Protein AF-A0A661EWI4-F1 (afdb_monomer_lite)

pLDDT: mean 83.93, std 9.13, range [35.78, 94.94]

Foldseek 3Di:
DAPQVVQCDPPQVQNDDVVVVDQADDDDPPDDDDSNNVVVRVVSVLVVLLVVCQQWFDAFFFDWFFFKDKAQAWKKFAWDQAFPVRHGFQLVVLDQFWKAWPVFRWIWGFHDADRVRRITTTDTPDTDDDAQTWMWTDDPDDDDDPPDDTGTIHRNDMATFMKMWTDWGWTRHSSDTATAHIAIDTAGRHDQAFKKWKFKAKDKDKAWCVNPVVQQDCDPPDPRHRPTHDIDIDMYIHIDMDTPPPDDDDPRTDTAFIGHPRDTFDGDPHGHTHNVLVVQLQVQCVVANKFFAFAWDWAWDQDPPDNQKIKIWIAWGWIRFSSFTFTGPGIDIDIDGFLADKDWDFFFKFAFAAAWKFKFPPVPQWFADDAQLLQAKKFFDLDPNPDDASVRTPDIWGWHDWDDDPPIIMTGTQDDPCPLVCLQRGQKMAGNVRNTITGTDHDDSVPTDPHHFQKTFGPDPFFPDFDAFRKKFKFKHKDFFFFDDPFKGKDWDPFQQKEADQPPFWPWKAQNVTRDTDDDPAQWHWGWDNDGTIMIMIGGDHPCPPRGTMMIMTMMIRSTFFAKAWEKDKDKDKDFAAQDQKDWDPDWAFLWWPWKWKAAQPDPDTDTDPQWDKDRCDARAATETIMIGRHDHRIMMITITIGIDIDLDTAWHELVNQVPYDPPDDDDPCSSLSQAWDAHPVRPDTGGRNRITHRHYHSVNSNPYGRRHHRIIITTMGMRGFKEKKWWKAASVGDIDIRTWDTDNDTDHDDDDPRIDTFWIWTRHGSNSGSVPIDIDGDNRHDDDPVRVVVVVVVVVVVVVVVVVVVVVVCVVVDFDADPVGDTDDDDPDDD

Sequence (832 aa):
MSYEDIGSASPFFDDYDADKNFLRILFQPGRAVQARELTQAQTILQNQVTTLSDHLFSDGAMIVGSKVNANSSKLVLQLGDLDNAGEPVPTEDFLGRTIKGVATSAVGKVTSVNISDNYLYVDTLSGEFGAGERIDVIISNSDHAPSFPAYDAIVDATSYGVVANSEAGIIYLADHFVVVFEQETIVDPIQNDREYKIGYVYTEEIVNSIMDPTLLDPASGYSNHQAPGADRYRITAVLTSYIVGVDTRPENFIEIIHFADGENKKVVDKVQYADLMTMIERRTYDESGSYVVKKHNLKVEFDTEDESKLKYTITAGKTYVMGHEIETIAPTILYADKGRTTRFEQNESHYVAYGVYVDMDIEENTQGVFNTGSREYVYFMQSTDGVGNISDALVSTRILAVSEIGNTQRLWLEWQPSIIDLLGSTKSIRTGDGSAFVNILAVDPTKQPLDNGLVFELSNKEIKAIRANETSYTDTFLHTNLSVSGSTYTISAPDNDTEFYASAGIISLADASTGVIYEDGTDFSYSVVVGSPSTMTITQGGSMSGVTSIDVSVKRQRNITNERTKTLTTHIETITAGADTWIDLTHMDIYDITKVEQSELGADTWVEIDDYDYEEGATDTVYDVGQVTGITPNKDYKVEYRYFEHSGTGDYFSVNSYMKLPANITNDPNLYANILPYRSKDGKQAVSLRNCLDFRRKVTDLQTSGLPAPEQFILVDYDYYLPRLDKIFVDNKGSFGVAQGIPDVNPSMPTDIADSLSLFSVYIPSYTLHYSTPEVTEYDNMRYTMKDISSLETRIKNLEQYTADSLLEKSANDYTVVDTLGNNKYKNGIAV

Secondary structure (DSSP, 8-state):
--GGGTT-STTT-----GGGT-----PPTTSPPPHHHHHHHHHHHHHHHHHHHHHHB-TT-EEEE--EEEEEEEEEEEEPSB-TTSPBP-GGGGTT-EEEETTT--EEEEEEEETTTTEEEEEEEES---TT-EEEE----SS--------EEEEEEEEEEEEEEE-SEEEEETTEEEEE--EEEEEESS---S-EEEEEEEEEEEE-TTT-GGGB---TTSTTTT-B---EEEEEEEEEEEETTTSPPPTTEEEEEEEETTEEEEE--S--BSHHHHHHHHHHHHHH-SEEEE---EEEEE-SS-TTEEEEEEPP-EEEETTEEEE-SS-EEEEEE-B--EEEEEEEEEE---SEEEEEE-SSS-BS---TTTT-EEEEESSSTT-S-GGG-S-EEEEEEEEEETTEEEEEE---TTHHHHHTT--EEEETTSS-EEEEPPP-GGGS-S--SSEEE-SSSSEEEEPTT--EEEEEEEEEEEE-BTTEEEEE-SSSSEEE-SSS-EEEEEETTT--B--BTTTEEEEEE-SSS-EEEEEE-GGGTT--EEEEEEEEEESS--B--EEEEEEEEEEE--SSSEEEEEEESEEEEEEEEEEETT-S--EE----EEE----SSEEPEEEEESPPSSEEEEEEEEEEEEPSS-SBB-HHHHH---TT----TTTTTT-PEEE-TTSS-EEEGGGEEE--EETT--TT-PPBPTTSEEEEEEEEEPPEEEEEEEETTS-EEEEPPPP-SSPPPPPPPTTEEEEEEEEE-BS--STT-SEEEE---BPPPHHHHHHHHHHHHHHHHHHHHHHHHHHHHH---B-TTSPBPP--S---

Radius of gyration: 46.52 Å; chains: 1; bounding box: 111×93×142 Å

Structure (mmCIF, N/CA/C/O backbone):
data_AF-A0A661EWI4-F1
#
_entry.id   AF-A0A661EWI4-F1
#
loop_
_atom_site.group_PDB
_atom_site.id
_atom_site.type_symbol
_atom_site.label_atom_id
_atom_site.label_alt_id
_atom_site.label_comp_id
_atom_site.label_asym_id
_atom_site.label_entity_id
_atom_site.label_seq_id
_atom_site.pdbx_PDB_ins_code
_atom_site.Cartn_x
_atom_site.Cartn_y
_atom_site.Cartn_z
_atom_site.occupancy
_atom_site.B_iso_or_equiv
_atom_site.auth_seq_id
_atom_site.auth_comp_id
_atom_site.auth_asym_id
_atom_site.auth_atom_id
_atom_site.pdbx_PDB_model_num
ATOM 1 N N . MET A 1 1 ? -31.103 -22.606 42.251 1.00 40.81 1 MET A N 1
ATOM 2 C CA . MET A 1 1 ? -32.431 -22.654 42.894 1.00 40.81 1 MET A CA 1
ATOM 3 C C . MET A 1 1 ? -33.050 -21.306 42.621 1.00 40.81 1 MET A C 1
ATOM 5 O O . MET A 1 1 ? -32.324 -20.330 42.743 1.00 40.81 1 MET A O 1
ATOM 9 N N . SER A 1 2 ? -34.287 -21.243 42.133 1.00 47.00 2 SER A N 1
ATOM 10 C CA . SER A 1 2 ? -34.984 -19.953 42.069 1.00 47.00 2 SER A CA 1
ATOM 11 C C . SER A 1 2 ? -35.365 -19.538 43.492 1.00 47.00 2 SER A C 1
ATOM 13 O O . SER A 1 2 ? -35.453 -20.390 44.380 1.00 47.00 2 SER A O 1
ATOM 15 N N . TYR A 1 3 ? -35.597 -18.245 43.727 1.00 56.50 3 TYR A N 1
ATOM 16 C CA . TYR A 1 3 ? -36.072 -17.739 45.020 1.00 56.50 3 TYR A CA 1
ATOM 17 C C . TYR A 1 3 ? -37.319 -18.491 45.534 1.00 56.50 3 TYR A C 1
ATOM 19 O O . TYR A 1 3 ? -37.465 -18.700 46.737 1.00 56.50 3 TYR A O 1
ATOM 27 N N . GLU A 1 4 ? -38.161 -18.982 44.620 1.00 56.06 4 GLU A N 1
ATOM 28 C CA . GLU A 1 4 ? -39.359 -19.786 44.906 1.00 56.06 4 GLU A CA 1
ATOM 29 C C . GLU A 1 4 ? -39.065 -21.120 45.621 1.00 56.06 4 GLU A C 1
ATOM 31 O O . GLU A 1 4 ? -39.938 -21.665 46.294 1.00 56.06 4 GLU A O 1
ATOM 36 N N . ASP A 1 5 ? -37.837 -21.643 45.531 1.00 61.47 5 ASP A N 1
ATOM 37 C CA . ASP A 1 5 ? -37.455 -22.909 46.164 1.00 61.47 5 ASP A CA 1
ATOM 38 C C . ASP A 1 5 ? -36.951 -22.732 47.611 1.00 61.47 5 ASP A C 1
ATOM 40 O O . ASP A 1 5 ? -36.882 -23.708 48.375 1.00 61.47 5 ASP A O 1
ATOM 44 N N . ILE A 1 6 ? -36.582 -21.510 48.016 1.00 64.62 6 ILE A N 1
ATOM 45 C CA . ILE A 1 6 ? -35.897 -21.241 49.288 1.00 64.62 6 ILE A CA 1
ATOM 46 C C . ILE A 1 6 ? -36.899 -21.295 50.446 1.00 64.62 6 ILE A C 1
ATOM 48 O O . ILE A 1 6 ? -37.762 -20.442 50.604 1.00 64.62 6 ILE A O 1
ATOM 52 N N . GLY A 1 7 ? -36.767 -22.311 51.304 1.00 66.56 7 GLY A N 1
ATOM 53 C CA . GLY A 1 7 ? -37.689 -22.523 52.426 1.00 66.56 7 GLY A CA 1
ATOM 54 C C . GLY A 1 7 ? -38.962 -23.301 52.066 1.00 66.56 7 GLY A C 1
ATOM 55 O O . GLY A 1 7 ? -39.807 -23.520 52.934 1.00 66.56 7 GLY A O 1
ATOM 56 N N . SER A 1 8 ? -39.073 -23.813 50.838 1.00 67.94 8 SER A N 1
ATOM 57 C CA . SER A 1 8 ? -40.162 -24.711 50.410 1.00 67.94 8 SER A CA 1
ATOM 58 C C . SER A 1 8 ? -40.226 -26.022 51.214 1.00 67.94 8 SER A C 1
ATOM 60 O O . SER A 1 8 ? -41.283 -26.639 51.374 1.00 67.94 8 SER A O 1
ATOM 62 N N . ALA A 1 9 ? -39.094 -26.437 51.786 1.00 69.88 9 ALA A N 1
ATOM 63 C CA . ALA A 1 9 ? -38.963 -27.622 52.622 1.00 69.88 9 ALA A CA 1
ATOM 64 C C . ALA A 1 9 ? -39.046 -27.313 54.131 1.00 69.88 9 ALA A C 1
ATOM 66 O O . ALA A 1 9 ? -39.030 -26.168 54.588 1.00 69.88 9 ALA A O 1
ATOM 67 N N . SER A 1 10 ? -39.122 -28.375 54.938 1.00 68.50 10 SER A N 1
ATOM 68 C CA . SER A 1 10 ? -39.052 -28.278 56.402 1.00 68.50 10 SER A CA 1
ATOM 69 C C . SER A 1 10 ? -37.789 -27.517 56.838 1.00 68.50 10 SER A C 1
ATOM 71 O O . SER A 1 10 ? -36.710 -27.849 56.346 1.00 68.50 10 SER A O 1
ATOM 73 N N . PRO A 1 11 ? -37.869 -26.590 57.812 1.00 75.31 11 PRO A N 1
ATOM 74 C CA . PRO A 1 11 ? -39.004 -26.316 58.706 1.00 75.31 11 PRO A CA 1
ATOM 75 C C . PRO A 1 11 ? -39.970 -25.202 58.251 1.00 75.31 11 PRO A C 1
ATOM 77 O O . PRO A 1 11 ? -40.944 -24.949 58.961 1.00 75.31 11 PRO A O 1
ATOM 80 N N . PHE A 1 12 ? -39.719 -24.528 57.123 1.00 79.56 12 PHE A N 1
ATOM 81 C CA . PHE A 1 12 ? -40.401 -23.272 56.773 1.00 79.56 12 PHE A CA 1
ATOM 82 C C . PHE A 1 12 ? -41.681 -23.468 55.948 1.00 79.56 12 PHE A C 1
ATOM 84 O O . PHE A 1 12 ? -42.648 -22.741 56.177 1.00 79.56 12 PHE A O 1
ATOM 91 N N . PHE A 1 13 ? -41.724 -24.496 55.088 1.00 79.94 13 PHE A N 1
ATOM 92 C CA . PHE A 1 13 ? -42.890 -24.868 54.269 1.00 79.94 13 PHE A CA 1
ATOM 93 C C . PHE A 1 13 ? -43.498 -23.691 53.490 1.00 79.94 13 PHE A C 1
ATOM 95 O O . PHE A 1 13 ? -44.717 -23.503 53.500 1.00 79.94 13 PHE A O 1
ATOM 102 N N . ASP A 1 14 ? -42.653 -22.887 52.849 1.00 81.06 14 ASP A N 1
ATOM 103 C CA . ASP A 1 14 ? -43.112 -21.858 51.923 1.00 81.06 14 ASP A CA 1
ATOM 104 C C . ASP A 1 14 ? -43.503 -22.493 50.582 1.00 81.06 14 ASP A C 1
ATOM 106 O O . ASP A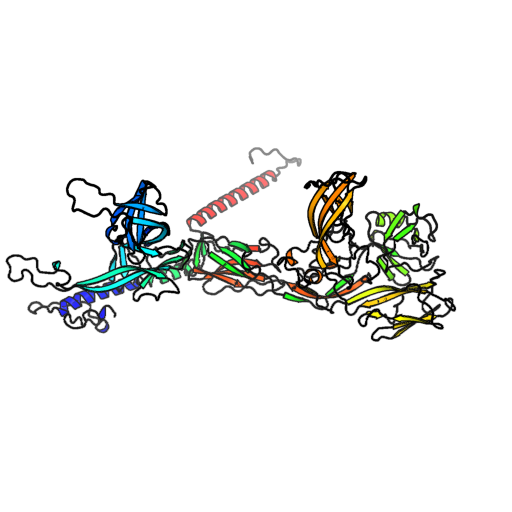 1 14 ? -42.694 -22.640 49.675 1.00 81.06 14 ASP A O 1
ATOM 110 N N . ASP A 1 15 ? -44.749 -22.958 50.486 1.00 81.06 15 ASP A N 1
ATOM 111 C CA . ASP A 1 15 ? -45.334 -23.563 49.284 1.00 81.06 15 ASP A CA 1
ATOM 112 C C . ASP A 1 15 ? -46.066 -22.532 48.407 1.00 81.06 15 ASP A C 1
ATOM 114 O O . ASP A 1 15 ? -47.101 -22.838 47.797 1.00 81.06 15 ASP A O 1
ATOM 118 N N . TYR A 1 16 ? -45.560 -21.293 48.376 1.00 83.31 16 TYR A N 1
ATOM 119 C CA . TYR A 1 16 ? -46.034 -20.285 47.437 1.00 83.31 16 TYR A CA 1
ATOM 120 C C . TYR A 1 16 ? -45.906 -20.792 45.995 1.00 83.31 16 TYR A C 1
ATOM 122 O O . TYR A 1 16 ? -44.950 -21.462 45.622 1.00 83.31 16 TYR A O 1
ATOM 130 N N . ASP A 1 17 ? -46.920 -20.491 45.190 1.00 83.00 17 ASP A N 1
ATOM 131 C CA . ASP A 1 17 ? -47.032 -20.951 43.814 1.00 83.00 17 ASP A CA 1
ATOM 132 C C . ASP A 1 17 ? -47.579 -19.796 42.974 1.00 83.00 17 ASP A C 1
ATOM 134 O O . ASP A 1 17 ? -48.734 -19.375 43.153 1.00 83.00 17 ASP A O 1
ATOM 138 N N . ALA A 1 18 ? -46.732 -19.269 42.090 1.00 81.56 18 ALA A N 1
ATOM 139 C CA . ALA A 1 18 ? -47.058 -18.145 41.226 1.00 81.56 18 ALA A CA 1
ATOM 140 C C . ALA A 1 18 ? -48.239 -18.461 40.286 1.00 81.56 18 ALA A C 1
ATOM 142 O O . ALA A 1 18 ? -49.080 -17.587 40.050 1.00 81.56 18 ALA A O 1
ATOM 143 N N . ASP A 1 19 ? -48.398 -19.718 39.850 1.00 85.75 19 ASP A N 1
ATOM 144 C CA . ASP A 1 19 ? -49.465 -20.137 38.930 1.00 85.75 19 ASP A CA 1
ATOM 145 C C . ASP A 1 19 ? -50.856 -20.039 39.569 1.00 85.75 19 ASP A C 1
ATOM 147 O O . ASP A 1 19 ? -51.871 -19.861 38.885 1.00 85.75 19 ASP A O 1
ATOM 151 N N . LYS A 1 20 ? -50.929 -20.119 40.905 1.00 87.06 20 LYS A N 1
ATOM 152 C CA . LYS A 1 20 ? -52.190 -19.962 41.647 1.00 87.06 20 LYS A CA 1
ATOM 153 C C . LYS A 1 20 ? -52.652 -18.505 41.746 1.00 87.06 20 LYS A C 1
ATOM 155 O O . LYS A 1 20 ? -53.806 -18.272 42.113 1.00 87.06 20 LYS A O 1
ATOM 160 N N . ASN A 1 21 ? -51.791 -17.537 41.417 1.00 85.06 21 ASN A N 1
ATOM 161 C CA . ASN A 1 21 ? -52.094 -16.103 41.354 1.00 85.06 21 ASN A CA 1
ATOM 162 C C . ASN A 1 21 ? -52.759 -15.538 42.632 1.00 85.06 21 ASN A C 1
ATOM 164 O O . ASN A 1 21 ? -53.696 -14.731 42.589 1.00 85.06 21 ASN A O 1
ATOM 168 N N . PHE A 1 22 ? -52.305 -15.985 43.806 1.00 87.75 22 PHE A N 1
ATOM 169 C CA . PHE A 1 22 ? -52.742 -15.417 45.080 1.00 87.75 22 PHE A CA 1
ATOM 170 C C . PHE A 1 22 ? -51.998 -14.105 45.361 1.00 87.75 22 PHE A C 1
ATOM 172 O O . PHE A 1 22 ? -50.789 -14.101 45.556 1.00 87.75 22 PHE A O 1
ATOM 179 N N . LEU A 1 23 ? -52.734 -12.988 45.418 1.00 87.12 23 LEU A N 1
ATOM 180 C CA . LEU A 1 23 ? -52.155 -11.640 45.565 1.00 87.12 23 LEU A CA 1
ATOM 181 C C . LEU A 1 23 ? -52.040 -11.151 47.017 1.00 87.12 23 LEU A C 1
ATOM 183 O O . LEU A 1 23 ? -51.336 -10.184 47.296 1.00 87.12 23 LEU A O 1
ATOM 187 N N . ARG A 1 24 ? -52.800 -11.741 47.946 1.00 87.81 24 ARG A N 1
ATOM 188 C CA . ARG A 1 24 ? -52.818 -11.333 49.357 1.00 87.81 24 ARG A CA 1
ATOM 189 C C . ARG A 1 24 ? -53.428 -12.413 50.242 1.00 87.81 24 ARG A C 1
ATOM 191 O O . ARG A 1 24 ? -54.452 -12.997 49.895 1.00 87.81 24 ARG A O 1
ATOM 198 N N . ILE A 1 25 ? -52.877 -12.566 51.443 1.00 89.25 25 ILE A N 1
ATOM 199 C CA . ILE A 1 25 ? -53.449 -13.407 52.498 1.00 89.25 25 ILE A CA 1
ATOM 200 C C . ILE A 1 25 ? -54.440 -12.601 53.346 1.00 89.25 25 ILE A C 1
ATOM 202 O O . ILE A 1 25 ? -54.168 -11.480 53.787 1.00 89.25 25 ILE A O 1
ATOM 206 N N . LEU A 1 26 ? -55.628 -13.172 53.553 1.00 88.75 26 LEU A N 1
ATOM 207 C CA . LEU A 1 26 ? -56.724 -12.555 54.298 1.00 88.75 26 LEU A CA 1
ATOM 208 C C . LEU A 1 26 ? -56.868 -13.226 55.668 1.00 88.75 26 LEU A C 1
ATOM 210 O O . LEU A 1 26 ? -57.496 -14.277 55.793 1.00 88.75 26 LEU A O 1
ATOM 214 N N . PHE A 1 27 ? -56.312 -12.602 56.709 1.00 88.69 27 PHE A N 1
ATOM 215 C CA . PHE A 1 27 ? -56.425 -13.108 58.079 1.00 88.69 27 PHE A CA 1
ATOM 216 C C . PHE A 1 27 ? -57.854 -12.952 58.613 1.00 88.69 27 PHE A C 1
ATOM 218 O O . PHE A 1 27 ? -58.386 -11.843 58.708 1.00 88.69 27 PHE A O 1
ATOM 225 N N . GLN A 1 28 ? -58.479 -14.069 58.987 1.00 86.62 28 GLN A N 1
ATOM 226 C CA . GLN A 1 28 ? -59.818 -14.078 59.572 1.00 86.62 28 GLN A CA 1
ATOM 227 C C . GLN A 1 28 ? -59.745 -13.989 61.108 1.00 86.62 28 GLN A C 1
ATOM 229 O O . GLN A 1 28 ? -59.094 -14.833 61.730 1.00 86.62 28 GLN A O 1
ATOM 234 N N . PRO A 1 29 ? -60.463 -13.047 61.752 1.00 83.75 29 PRO A N 1
ATOM 235 C CA . PRO A 1 29 ? -60.544 -12.989 63.209 1.00 83.75 29 PRO A CA 1
ATOM 236 C C . PRO A 1 29 ? -61.046 -14.309 63.813 1.00 83.75 29 PRO A C 1
ATOM 238 O O . PRO A 1 29 ? -62.012 -14.896 63.325 1.00 83.75 29 PRO A O 1
ATOM 241 N N . GLY A 1 30 ? -60.400 -14.772 64.886 1.00 84.19 30 GLY A N 1
ATOM 242 C CA . GLY A 1 30 ? -60.748 -16.018 65.581 1.00 84.19 30 GLY A CA 1
ATOM 243 C C . GLY A 1 30 ? -60.102 -17.292 65.019 1.00 84.19 30 GLY A C 1
ATOM 244 O O . GLY A 1 30 ? -60.274 -18.351 65.620 1.00 84.19 30 GLY A O 1
ATOM 245 N N . ARG A 1 31 ? -59.339 -17.215 63.915 1.00 83.81 31 ARG A N 1
ATOM 246 C CA . ARG A 1 31 ? -58.453 -18.299 63.450 1.00 83.81 31 ARG A CA 1
ATOM 247 C C . ARG A 1 31 ? -57.012 -18.027 63.885 1.00 83.81 31 ARG A C 1
ATOM 249 O O . ARG A 1 31 ? -56.560 -16.887 63.837 1.00 83.81 31 ARG A O 1
ATOM 256 N N . ALA A 1 32 ? -56.308 -19.070 64.327 1.00 83.62 32 ALA A N 1
ATOM 257 C CA . ALA A 1 32 ? -54.890 -18.968 64.660 1.00 83.62 32 ALA A CA 1
ATOM 258 C C . ALA A 1 32 ? -54.071 -18.788 63.375 1.00 83.62 32 ALA A C 1
ATOM 260 O O . ALA A 1 32 ? -54.261 -19.544 62.424 1.00 83.62 32 ALA A O 1
ATOM 261 N N . VAL A 1 33 ? -53.186 -17.793 63.370 1.00 83.81 33 VAL A N 1
ATOM 262 C CA . VAL A 1 33 ? -52.290 -17.498 62.246 1.00 83.81 33 VAL A CA 1
ATOM 263 C C . VAL A 1 33 ? -51.224 -18.584 62.159 1.00 83.81 33 VAL A C 1
ATOM 265 O O . VAL A 1 33 ? -50.655 -18.977 63.181 1.00 83.81 33 VAL A O 1
ATOM 268 N N . GLN A 1 34 ? -50.958 -19.078 60.954 1.00 83.88 34 GLN A N 1
ATOM 269 C CA . GLN A 1 34 ? -49.946 -20.105 60.714 1.00 83.88 34 GLN A CA 1
ATOM 270 C C . GLN A 1 34 ? -48.635 -19.471 60.237 1.00 83.88 34 GLN A C 1
ATOM 272 O O . GLN A 1 34 ? -48.657 -18.493 59.496 1.00 83.88 34 GLN A O 1
ATOM 277 N N . ALA A 1 35 ? -47.489 -20.050 60.612 1.00 82.38 35 ALA A N 1
ATOM 278 C CA . ALA A 1 35 ? -46.180 -19.559 60.167 1.00 82.38 35 ALA A CA 1
ATOM 279 C C . ALA A 1 35 ? -46.084 -19.504 58.632 1.00 82.38 35 ALA A C 1
ATOM 281 O O . ALA A 1 35 ? -45.706 -18.469 58.094 1.00 82.38 35 ALA A O 1
ATOM 282 N N . ARG A 1 36 ? -46.574 -20.543 57.935 1.00 83.62 36 ARG A N 1
ATOM 283 C CA . ARG A 1 36 ? -46.641 -20.572 56.463 1.00 83.62 36 ARG A CA 1
ATOM 284 C C . ARG A 1 36 ? -47.406 -19.389 55.860 1.00 83.62 36 ARG A C 1
ATOM 286 O O . ARG A 1 36 ? -47.022 -18.891 54.819 1.00 83.62 36 ARG A O 1
ATOM 293 N N . GLU A 1 37 ? -48.470 -18.912 56.517 1.00 86.62 37 GLU A N 1
ATOM 294 C CA . GLU A 1 37 ? -49.276 -17.788 56.014 1.00 86.62 37 GLU A CA 1
ATOM 295 C C . GLU A 1 37 ? -48.526 -16.458 56.153 1.00 86.62 37 GLU A C 1
ATOM 297 O O . GLU A 1 37 ? -48.785 -15.512 55.418 1.00 86.62 37 GLU A O 1
ATOM 302 N N . LEU A 1 38 ? -47.603 -16.360 57.109 1.00 85.81 38 LEU A N 1
ATOM 303 C CA . LEU A 1 38 ? -46.755 -15.184 57.268 1.00 85.81 38 LEU A CA 1
ATOM 304 C C . LEU A 1 38 ? -45.576 -15.219 56.296 1.00 85.81 38 LEU A C 1
ATOM 306 O O . LEU A 1 38 ? -45.259 -14.177 55.730 1.00 85.81 38 LEU A O 1
ATOM 310 N N . THR A 1 39 ? -44.977 -16.393 56.072 1.00 86.50 39 THR A N 1
ATOM 311 C CA . THR A 1 39 ? -43.904 -16.573 55.084 1.00 86.50 39 THR A CA 1
ATOM 312 C C . THR A 1 39 ? -44.427 -16.325 53.670 1.00 86.50 39 THR A C 1
ATOM 314 O O . THR A 1 39 ? -43.952 -15.405 53.016 1.00 86.50 39 THR A O 1
ATOM 317 N N . GLN A 1 40 ? -45.520 -16.983 53.263 1.00 85.75 40 GLN A N 1
ATOM 318 C CA . GLN A 1 40 ? -46.151 -16.751 51.957 1.00 85.75 40 GLN A CA 1
ATOM 319 C C . GLN A 1 40 ? -46.556 -15.285 51.744 1.00 85.75 40 GLN A C 1
ATOM 321 O O . GLN A 1 40 ? -46.499 -14.781 50.627 1.00 85.75 40 GLN A O 1
ATOM 326 N N . ALA A 1 41 ? -46.981 -14.566 52.792 1.00 88.38 41 ALA A N 1
ATOM 327 C CA . ALA A 1 41 ? -47.306 -13.145 52.663 1.00 88.38 41 ALA A CA 1
ATOM 328 C C . ALA A 1 41 ? -46.073 -12.298 52.299 1.00 88.38 41 ALA A C 1
ATOM 330 O O . ALA A 1 41 ? -46.215 -11.320 51.565 1.00 88.38 41 ALA A O 1
ATOM 331 N N . GLN A 1 42 ? -44.889 -12.661 52.804 1.00 87.94 42 GLN A N 1
ATOM 332 C CA . GLN A 1 42 ? -43.621 -12.017 52.451 1.00 87.94 42 GLN A CA 1
ATOM 333 C C . GLN A 1 42 ? -43.221 -12.380 51.021 1.00 87.94 42 GLN A C 1
ATOM 335 O O . GLN A 1 42 ? -42.932 -11.476 50.245 1.00 87.94 42 GLN A O 1
ATOM 340 N N . THR A 1 43 ? -43.319 -13.655 50.648 1.00 88.06 43 THR A N 1
ATOM 341 C CA . THR A 1 43 ? -42.979 -14.163 49.309 1.00 88.06 43 THR A CA 1
ATOM 342 C C . THR A 1 43 ? -43.874 -13.570 48.224 1.00 88.06 43 THR A C 1
ATOM 344 O O . THR A 1 43 ? -43.382 -13.141 47.187 1.00 88.06 43 THR A O 1
ATOM 347 N N . ILE A 1 44 ? -45.180 -13.416 48.482 1.00 88.38 44 ILE A N 1
ATOM 348 C CA . ILE A 1 44 ? -46.106 -12.713 47.578 1.00 88.38 44 ILE A CA 1
ATOM 349 C C . ILE A 1 44 ? -45.671 -11.259 47.368 1.00 88.38 44 ILE A C 1
ATOM 351 O O . ILE A 1 44 ? -45.663 -10.775 46.238 1.00 88.38 44 ILE A O 1
ATOM 355 N N . LEU A 1 45 ? -45.334 -10.543 48.447 1.00 89.38 45 LEU A N 1
ATOM 356 C CA . LEU A 1 45 ? -44.876 -9.156 48.341 1.00 89.38 45 LEU A CA 1
ATOM 357 C C . LEU A 1 45 ? -43.541 -9.066 47.603 1.00 89.38 45 LEU A C 1
ATOM 359 O O . LEU A 1 45 ? -43.402 -8.202 46.739 1.00 89.38 45 LEU A O 1
ATOM 363 N N . GLN A 1 46 ? -42.600 -9.959 47.908 1.00 88.75 46 GLN A N 1
ATOM 364 C CA . GLN A 1 46 ? -41.312 -10.016 47.234 1.00 88.75 46 GLN A CA 1
ATOM 365 C C . GLN A 1 46 ? -41.500 -10.302 45.747 1.00 88.75 46 GLN A C 1
ATOM 367 O O . GLN A 1 46 ? -40.983 -9.542 44.948 1.00 88.75 46 GLN A O 1
ATOM 372 N N . ASN A 1 47 ? -42.339 -11.265 45.359 1.00 88.56 47 ASN A N 1
ATOM 373 C CA . ASN A 1 47 ? -42.623 -11.553 43.952 1.00 88.56 47 ASN A CA 1
ATOM 374 C C . ASN A 1 47 ? -43.187 -10.327 43.202 1.00 88.56 47 ASN A C 1
ATOM 376 O O . ASN A 1 47 ? -42.785 -10.034 42.078 1.00 88.56 47 ASN A O 1
ATOM 380 N N . GLN A 1 48 ? -44.077 -9.543 43.830 1.00 88.94 48 GLN A N 1
ATOM 381 C CA . GLN A 1 48 ? -44.559 -8.286 43.233 1.00 88.94 48 GLN A CA 1
ATOM 382 C C . GLN A 1 48 ? -43.434 -7.249 43.057 1.00 88.94 48 GLN A C 1
ATOM 384 O O . GLN A 1 48 ? -43.425 -6.516 42.068 1.00 88.94 48 GLN A O 1
ATOM 389 N N . VAL A 1 49 ? -42.494 -7.177 44.005 1.00 90.25 49 VAL A N 1
ATOM 390 C CA . VAL A 1 49 ? -41.320 -6.294 43.925 1.00 90.25 49 VAL A CA 1
ATOM 391 C C . VAL A 1 49 ? -40.323 -6.791 42.880 1.00 90.25 49 VAL A C 1
ATOM 393 O O . VAL A 1 49 ? -39.837 -5.973 42.106 1.00 90.25 49 VAL A O 1
ATOM 396 N N . THR A 1 50 ? -40.057 -8.094 42.815 1.00 89.50 50 THR A N 1
ATOM 397 C CA . THR A 1 50 ? -39.196 -8.747 41.824 1.00 89.50 50 THR A CA 1
ATOM 398 C C . THR A 1 50 ? -39.744 -8.522 40.424 1.00 89.50 50 THR A C 1
ATOM 400 O O . THR A 1 50 ? -39.065 -7.908 39.621 1.00 89.50 50 THR A O 1
ATOM 403 N N . THR A 1 51 ? -41.024 -8.818 40.172 1.00 87.62 51 THR A N 1
ATOM 404 C CA . THR A 1 51 ? -41.649 -8.601 38.852 1.00 87.62 51 THR A CA 1
ATOM 405 C C . THR A 1 51 ? -41.558 -7.137 38.393 1.00 87.62 51 THR A C 1
ATOM 407 O O . THR A 1 51 ? -41.348 -6.851 37.215 1.00 87.62 51 THR A O 1
ATOM 410 N N . LEU A 1 52 ? -41.730 -6.178 39.314 1.00 89.50 52 LEU A N 1
ATOM 411 C CA . LEU A 1 52 ? -41.546 -4.757 39.005 1.00 89.50 52 LEU A CA 1
ATOM 412 C C . LEU A 1 52 ? -40.073 -4.427 38.723 1.00 89.50 52 LEU A C 1
ATOM 414 O O . LEU A 1 52 ? -39.786 -3.641 37.821 1.00 89.50 52 LEU A O 1
ATOM 418 N N . SER A 1 53 ? -39.166 -4.991 39.518 1.00 89.50 53 SER A N 1
ATOM 419 C CA . SER A 1 53 ? -37.724 -4.778 39.411 1.00 89.50 53 SER A CA 1
ATOM 420 C C . SER A 1 53 ? -37.159 -5.378 38.129 1.00 89.50 53 SER A C 1
ATOM 422 O O . SER A 1 53 ? -36.451 -4.657 37.447 1.00 89.50 53 SER A O 1
ATOM 424 N N . ASP A 1 54 ? -37.547 -6.589 37.733 1.00 86.94 54 ASP A N 1
ATOM 425 C CA . ASP A 1 54 ? -37.096 -7.269 36.508 1.00 86.94 54 ASP A CA 1
ATOM 426 C C . ASP A 1 54 ? -37.458 -6.503 35.236 1.00 86.94 54 ASP A C 1
ATOM 428 O O . ASP A 1 54 ? -36.703 -6.476 34.269 1.00 86.94 54 ASP A O 1
ATOM 432 N N . HIS A 1 55 ? -38.609 -5.824 35.225 1.00 86.19 55 HIS A N 1
ATOM 433 C CA . HIS A 1 55 ? -38.979 -4.957 34.105 1.00 86.19 55 HIS A CA 1
ATOM 434 C C . HIS A 1 55 ? -38.093 -3.696 34.032 1.00 86.19 55 HIS A C 1
ATOM 436 O O . HIS A 1 55 ? -37.930 -3.086 32.971 1.00 86.19 55 HIS A O 1
ATOM 442 N N . LEU A 1 56 ? -37.550 -3.251 35.168 1.00 86.44 56 LEU A N 1
ATOM 443 C CA . LEU A 1 56 ? -36.738 -2.042 35.257 1.00 86.44 56 LEU A CA 1
ATOM 444 C C . LEU A 1 56 ? -35.246 -2.342 35.117 1.00 86.44 56 LEU A C 1
ATOM 446 O O . LEU A 1 56 ? -34.589 -1.683 34.322 1.00 86.44 56 LEU A O 1
ATOM 450 N N . PHE A 1 57 ? -34.712 -3.313 35.843 1.00 88.06 57 PHE A N 1
ATOM 451 C CA . PHE A 1 57 ? -33.289 -3.543 36.054 1.00 88.06 57 PHE A CA 1
ATOM 452 C C . PHE A 1 57 ? -32.885 -4.940 35.598 1.00 88.06 57 PHE A C 1
ATOM 454 O O . PHE A 1 57 ? -33.636 -5.896 35.737 1.00 88.06 57 PHE A O 1
ATOM 461 N N . SER A 1 58 ? -31.676 -5.049 35.055 1.00 85.12 58 SER A N 1
ATOM 462 C CA . SER A 1 58 ? -31.050 -6.346 34.798 1.00 85.12 58 SER A CA 1
ATOM 463 C C . SER A 1 58 ? -30.419 -6.906 36.073 1.00 85.12 58 SER A C 1
ATOM 465 O O . SER A 1 58 ? -30.037 -6.150 36.970 1.00 85.12 58 SER A O 1
ATOM 467 N N . ASP A 1 59 ? -30.269 -8.226 36.139 1.00 83.38 59 ASP A N 1
ATOM 468 C CA . ASP A 1 59 ? -29.535 -8.883 37.221 1.00 83.38 59 ASP A CA 1
ATOM 469 C C . ASP A 1 59 ? -28.077 -8.383 37.262 1.00 83.38 59 ASP A C 1
ATOM 471 O O . ASP A 1 59 ? -27.398 -8.292 36.236 1.00 83.38 59 ASP A O 1
ATOM 475 N N . GLY A 1 60 ? -27.616 -7.987 38.446 1.00 80.88 60 GLY A N 1
ATOM 476 C CA . GLY A 1 60 ? -26.332 -7.321 38.661 1.00 80.88 60 GLY A CA 1
ATOM 477 C C . GLY A 1 60 ? -26.316 -5.807 38.446 1.00 80.88 60 GLY A C 1
ATOM 478 O O . GLY A 1 60 ? -25.252 -5.191 38.540 1.00 80.88 60 GLY A O 1
ATOM 479 N N . ALA A 1 61 ? -27.462 -5.173 38.182 1.00 84.56 61 ALA A N 1
ATOM 480 C CA . ALA A 1 61 ? -27.528 -3.726 38.029 1.00 84.56 61 ALA A CA 1
ATOM 481 C C . ALA A 1 61 ? -27.198 -3.001 39.344 1.00 84.56 61 ALA A C 1
ATOM 483 O O . ALA A 1 61 ? -27.855 -3.176 40.372 1.00 84.56 61 ALA A O 1
ATOM 484 N N . MET A 1 62 ? -26.206 -2.113 39.294 1.00 86.38 62 MET A N 1
ATOM 485 C CA . MET A 1 62 ? -25.880 -1.213 40.400 1.00 86.38 62 MET A CA 1
ATOM 486 C C . MET A 1 62 ? -26.889 -0.066 40.415 1.00 86.38 62 MET A C 1
ATOM 488 O O . MET A 1 62 ? -26.924 0.728 39.481 1.00 86.38 62 MET A O 1
ATOM 492 N N . ILE A 1 63 ? -27.733 0.013 41.444 1.00 84.56 63 ILE A N 1
ATOM 493 C CA . ILE A 1 63 ? -28.854 0.964 41.498 1.00 84.56 63 ILE A CA 1
ATOM 494 C C . ILE A 1 63 ? -28.411 2.295 42.110 1.00 84.56 63 ILE A C 1
ATOM 496 O O . ILE A 1 63 ? -28.674 3.365 41.561 1.00 84.56 63 ILE A O 1
ATOM 500 N N . VAL A 1 64 ? -27.744 2.230 43.268 1.00 84.44 64 VAL A N 1
ATOM 501 C CA . VAL A 1 64 ? -27.254 3.399 44.013 1.00 84.44 64 VAL A CA 1
ATOM 502 C C . VAL A 1 64 ? -25.863 3.101 44.555 1.00 84.44 64 VAL A C 1
ATOM 504 O O . VAL A 1 64 ? -25.693 2.122 45.275 1.00 84.44 64 VAL A O 1
ATOM 507 N N . GLY A 1 65 ? -24.893 3.973 44.276 1.00 79.62 65 GLY A N 1
ATOM 508 C CA . GLY A 1 65 ? -23.513 3.781 44.731 1.00 79.62 65 GLY A CA 1
ATOM 509 C C . GLY A 1 65 ? -22.884 2.537 44.103 1.00 79.62 65 GLY A C 1
ATOM 510 O O . GLY A 1 65 ? -23.129 2.251 42.934 1.00 79.62 65 GLY A O 1
ATOM 511 N N . SER A 1 66 ? -22.096 1.801 44.887 1.00 81.00 66 SER A N 1
ATOM 512 C CA . SER A 1 66 ? -21.452 0.547 44.465 1.00 81.00 66 SER A CA 1
ATOM 513 C C . SER A 1 66 ? -20.475 0.681 43.296 1.00 81.00 66 SER A C 1
ATOM 515 O O . SER A 1 66 ? -20.169 -0.311 42.640 1.00 81.00 66 SER A O 1
ATOM 517 N N . LYS A 1 67 ? -19.970 1.891 43.023 1.00 83.81 67 LYS A N 1
ATOM 518 C CA . LYS A 1 67 ? -18.975 2.093 41.970 1.00 83.81 67 LYS A CA 1
ATOM 519 C C . LYS A 1 67 ? -17.747 1.251 42.283 1.00 83.81 67 LYS A C 1
ATOM 521 O O . LYS A 1 67 ? -17.144 1.397 43.348 1.00 83.81 67 LYS A O 1
ATOM 526 N N . VAL A 1 68 ? -17.389 0.392 41.339 1.00 84.56 68 VAL A N 1
ATOM 527 C CA . VAL A 1 68 ? -16.157 -0.386 41.394 1.00 84.56 68 VAL A CA 1
ATOM 528 C C . VAL A 1 68 ? -15.108 0.356 40.578 1.00 84.56 68 VAL A C 1
ATOM 530 O O . VAL A 1 68 ? -15.373 0.773 39.451 1.00 84.56 68 VAL A O 1
ATOM 533 N N . ASN A 1 69 ? -13.919 0.525 41.140 1.00 84.75 69 ASN A N 1
ATOM 534 C CA . ASN A 1 69 ? -12.755 1.051 40.442 1.00 84.75 69 ASN A CA 1
ATOM 535 C C . ASN A 1 69 ? -11.623 0.032 40.544 1.00 84.75 69 ASN A C 1
ATOM 537 O O . ASN A 1 69 ? -11.505 -0.651 41.556 1.00 84.75 69 ASN A O 1
ATOM 541 N N . ALA A 1 70 ? -10.793 -0.056 39.507 1.00 84.56 70 ALA A N 1
ATOM 542 C CA . ALA A 1 70 ? -9.572 -0.849 39.527 1.00 84.56 70 ALA A CA 1
ATOM 543 C C . ALA A 1 70 ? -8.382 0.006 39.080 1.00 84.56 70 ALA A C 1
ATOM 545 O O . ALA A 1 70 ? -8.486 0.753 38.099 1.00 84.56 70 ALA A O 1
ATOM 546 N N . ASN A 1 71 ? -7.272 -0.082 39.813 1.00 82.06 71 ASN A N 1
ATOM 547 C CA . ASN A 1 71 ? -6.027 0.624 39.523 1.00 82.06 71 ASN A CA 1
ATOM 548 C C . ASN A 1 71 ? -4.804 -0.286 39.716 1.00 82.06 71 ASN A C 1
ATOM 550 O O . ASN A 1 71 ? -4.817 -1.211 40.519 1.00 82.06 71 ASN A O 1
ATOM 554 N N . SER A 1 72 ? -3.723 -0.010 38.986 1.00 78.75 72 SER A N 1
ATOM 555 C CA . SER A 1 72 ? -2.465 -0.772 39.046 1.00 78.75 72 SER A CA 1
ATOM 556 C C . SER A 1 72 ? -1.382 -0.090 39.890 1.00 78.75 72 SER A C 1
ATOM 558 O O . SER A 1 72 ? -0.197 -0.211 39.593 1.00 78.75 72 SER A O 1
ATOM 560 N N . SER A 1 73 ? -1.768 0.723 40.876 1.00 76.56 73 SER A N 1
ATOM 561 C CA . SER A 1 73 ? -0.843 1.614 41.593 1.00 76.56 73 SER A CA 1
ATOM 562 C C . SER A 1 73 ? -0.615 1.235 43.056 1.00 76.56 73 SER A C 1
ATOM 564 O O . SER A 1 73 ? -0.030 2.027 43.795 1.00 76.56 73 SER A O 1
ATOM 566 N N . LYS A 1 74 ? -1.094 0.073 43.515 1.00 82.94 74 LYS A N 1
ATOM 567 C CA . LYS A 1 74 ? -0.921 -0.332 44.916 1.00 82.94 74 LYS A CA 1
ATOM 568 C C . LYS A 1 74 ? 0.492 -0.870 45.122 1.00 82.94 74 LYS A C 1
ATOM 570 O O . LYS A 1 74 ? 0.897 -1.786 44.415 1.00 82.94 74 LYS A O 1
ATOM 575 N N . LEU A 1 75 ? 1.234 -0.323 46.085 1.00 84.38 75 LEU A N 1
ATOM 576 C CA . LEU A 1 75 ? 2.573 -0.814 46.416 1.00 84.38 75 LEU A CA 1
ATOM 577 C C . LEU A 1 75 ? 2.480 -2.177 47.112 1.00 84.38 75 LEU A C 1
ATOM 579 O O . LEU A 1 75 ? 1.738 -2.337 48.085 1.00 84.38 75 LEU A O 1
ATOM 583 N N . VAL A 1 76 ? 3.283 -3.124 46.639 1.00 85.38 76 VAL A N 1
ATOM 584 C CA . VAL A 1 76 ? 3.410 -4.475 47.182 1.00 85.38 76 VAL A CA 1
ATOM 585 C C . VAL A 1 76 ? 4.851 -4.702 47.626 1.00 85.38 76 VAL A C 1
ATOM 587 O O . VAL A 1 76 ? 5.788 -4.535 46.843 1.00 85.38 76 VAL A O 1
ATOM 590 N N . LEU A 1 77 ? 5.031 -5.071 48.893 1.00 85.62 77 LEU A N 1
ATOM 591 C CA . LEU A 1 77 ? 6.321 -5.451 49.464 1.00 85.62 77 LEU A CA 1
ATOM 592 C C . LEU A 1 77 ? 6.354 -6.968 49.633 1.00 85.62 77 LEU A C 1
ATOM 594 O O . LEU A 1 77 ? 5.515 -7.518 50.342 1.00 85.62 77 LEU A O 1
ATOM 598 N N . GLN A 1 78 ? 7.317 -7.637 49.010 1.00 86.50 78 GLN A N 1
ATOM 599 C CA . GLN A 1 78 ? 7.598 -9.042 49.281 1.00 86.50 78 GLN A CA 1
ATOM 600 C C . GLN A 1 78 ? 8.499 -9.141 50.501 1.00 86.50 78 GLN A C 1
ATOM 602 O O . GLN A 1 78 ? 9.558 -8.516 50.515 1.00 86.50 78 GLN A O 1
ATOM 607 N N . LEU A 1 79 ? 8.099 -9.908 51.508 1.00 85.56 79 LEU A N 1
ATOM 608 C CA . LEU A 1 79 ? 8.947 -10.192 52.659 1.00 85.56 79 LEU A CA 1
ATOM 609 C C . LEU A 1 79 ? 9.729 -11.482 52.442 1.00 85.56 79 LEU A C 1
ATOM 611 O O . LEU A 1 79 ? 9.207 -12.436 51.866 1.00 85.56 79 LEU A O 1
ATOM 615 N N . GLY A 1 80 ? 10.952 -11.516 52.963 1.00 81.44 80 GLY A N 1
ATOM 616 C CA . GLY A 1 80 ? 11.692 -12.763 53.107 1.00 81.44 80 GLY A CA 1
ATOM 617 C C . GLY A 1 80 ? 11.051 -13.691 54.142 1.00 81.44 80 GLY A C 1
ATOM 618 O O . GLY A 1 80 ? 10.453 -13.241 55.121 1.00 81.44 80 GLY A O 1
ATOM 619 N N . ASP A 1 81 ? 11.220 -15.001 53.946 1.00 78.50 81 ASP A N 1
ATOM 620 C CA . ASP A 1 81 ? 10.643 -16.045 54.811 1.00 78.50 81 ASP A CA 1
ATOM 621 C C . ASP A 1 81 ? 11.162 -16.003 56.260 1.00 78.50 81 ASP A C 1
ATOM 623 O O . ASP A 1 81 ? 10.534 -16.548 57.171 1.00 78.50 81 ASP A O 1
ATOM 627 N N . LEU A 1 82 ? 12.328 -15.385 56.470 1.00 79.50 82 LEU A N 1
ATOM 628 C CA . LEU A 1 82 ? 13.029 -15.315 57.747 1.00 79.50 82 LEU A CA 1
ATOM 629 C C . LEU A 1 82 ? 13.294 -13.863 58.145 1.00 79.50 82 LEU A C 1
ATOM 631 O O . LEU A 1 82 ? 13.653 -13.025 57.316 1.00 79.50 82 LEU A O 1
ATOM 635 N N . ASP A 1 83 ? 13.161 -13.590 59.437 1.00 74.75 83 ASP A N 1
ATOM 636 C CA . ASP A 1 83 ? 13.551 -12.329 60.041 1.00 74.75 83 ASP A CA 1
ATOM 637 C C . ASP A 1 83 ? 15.085 -12.217 60.147 1.00 74.75 83 ASP A C 1
ATOM 639 O O . ASP A 1 83 ? 15.852 -13.143 59.857 1.00 74.75 83 ASP A O 1
ATOM 643 N N . ASN A 1 84 ? 15.565 -11.063 60.608 1.00 69.25 84 ASN A N 1
ATOM 644 C CA . ASN A 1 84 ? 16.999 -10.822 60.800 1.00 69.25 84 ASN A CA 1
ATOM 645 C C . ASN A 1 84 ? 17.645 -11.713 61.898 1.00 69.25 84 ASN A C 1
ATOM 647 O O . ASN A 1 84 ? 18.871 -11.750 62.022 1.00 69.25 84 ASN A O 1
ATOM 651 N N . ALA A 1 85 ? 16.846 -12.420 62.705 1.00 70.25 85 ALA A N 1
ATOM 652 C CA . ALA A 1 85 ? 17.285 -13.380 63.718 1.00 70.25 85 ALA A CA 1
ATOM 653 C C . ALA A 1 85 ? 17.192 -14.850 63.247 1.00 70.25 85 ALA A C 1
ATOM 655 O O . ALA A 1 85 ? 17.663 -15.738 63.962 1.00 70.25 85 ALA A O 1
ATOM 656 N N . GLY A 1 86 ? 16.675 -15.104 62.038 1.00 69.06 86 GLY A N 1
ATOM 657 C CA . GLY A 1 86 ? 16.496 -16.435 61.460 1.00 69.06 86 GLY A CA 1
ATOM 658 C C . GLY A 1 86 ? 15.205 -17.146 61.881 1.00 69.06 86 GLY A C 1
ATOM 659 O O . GLY A 1 86 ? 15.111 -18.359 61.692 1.00 69.06 86 GLY A O 1
ATOM 660 N N . GLU A 1 87 ? 14.236 -16.428 62.447 1.00 76.12 87 GLU A N 1
ATOM 661 C CA . GLU A 1 87 ? 12.908 -16.938 62.795 1.00 76.12 87 GLU A CA 1
ATOM 662 C C . GLU A 1 87 ? 11.896 -16.658 61.666 1.00 76.12 87 GLU A C 1
ATOM 664 O O . GLU A 1 87 ? 12.054 -15.683 60.931 1.00 76.12 87 GLU A O 1
ATOM 669 N N . PRO A 1 88 ? 10.844 -17.480 61.497 1.00 76.94 88 PRO A N 1
ATOM 670 C CA . PRO A 1 88 ? 9.828 -17.253 60.470 1.00 76.94 88 PRO A CA 1
ATOM 671 C C . PRO A 1 88 ? 9.084 -15.929 60.675 1.00 76.94 88 PRO A C 1
ATOM 673 O O . PRO A 1 88 ? 8.628 -15.649 61.785 1.00 76.94 88 PRO A O 1
ATOM 676 N N . VAL A 1 89 ? 8.897 -15.150 59.607 1.00 77.69 89 VAL A N 1
ATOM 677 C CA . VAL A 1 89 ? 8.121 -13.898 59.654 1.00 77.69 89 VAL A CA 1
ATOM 678 C C . VAL A 1 89 ? 6.617 -14.207 59.565 1.00 77.69 89 VAL A C 1
ATOM 680 O O . VAL A 1 89 ? 6.162 -14.709 58.537 1.00 77.69 89 VAL A O 1
ATOM 683 N N . PRO A 1 90 ? 5.796 -13.903 60.592 1.00 77.69 90 PRO A N 1
ATOM 684 C CA . PRO A 1 90 ? 4.348 -14.049 60.496 1.00 77.69 90 PRO A CA 1
ATOM 685 C C . PRO A 1 90 ? 3.746 -12.849 59.754 1.00 77.69 90 PRO A C 1
ATOM 687 O O . PRO A 1 90 ? 3.427 -11.819 60.344 1.00 77.69 90 PRO A O 1
ATOM 690 N N . THR A 1 91 ? 3.561 -12.989 58.442 1.00 78.44 91 THR A N 1
ATOM 691 C CA . THR A 1 91 ? 3.019 -11.937 57.560 1.00 78.44 91 THR A CA 1
ATOM 692 C C . THR A 1 91 ? 1.633 -11.428 58.009 1.00 78.44 91 THR A C 1
ATOM 694 O O . THR A 1 91 ? 1.323 -10.251 57.832 1.00 78.44 91 THR A O 1
ATOM 697 N N . GLU A 1 92 ? 0.817 -12.261 58.671 1.00 79.31 92 GLU A N 1
ATOM 698 C CA . GLU A 1 92 ? -0.505 -11.884 59.216 1.00 79.31 92 GLU A CA 1
ATOM 699 C C . GLU A 1 92 ? -0.429 -10.778 60.286 1.00 79.31 92 GLU A C 1
ATOM 701 O O . GLU A 1 92 ? -1.300 -9.908 60.349 1.00 79.31 92 GLU A O 1
ATOM 706 N N . ASP A 1 93 ? 0.647 -10.740 61.074 1.00 79.88 93 ASP A N 1
ATOM 707 C CA . ASP A 1 93 ? 0.791 -9.798 62.191 1.00 79.88 93 ASP A CA 1
ATOM 708 C C . ASP A 1 93 ? 1.026 -8.348 61.731 1.00 79.88 93 ASP A C 1
ATOM 710 O O . ASP A 1 93 ? 0.841 -7.395 62.500 1.00 79.88 93 ASP A O 1
ATOM 714 N N . PHE A 1 94 ? 1.394 -8.164 60.460 1.00 79.62 94 PHE A N 1
ATOM 715 C CA . PHE A 1 94 ? 1.554 -6.854 59.838 1.00 79.62 94 PHE A CA 1
ATOM 716 C C . PHE A 1 94 ? 0.217 -6.233 59.409 1.00 79.62 94 PHE A C 1
ATOM 718 O O . PHE A 1 94 ? 0.165 -5.021 59.188 1.00 79.62 94 PHE A O 1
ATOM 725 N N . LEU A 1 95 ? -0.873 -7.006 59.329 1.00 82.62 95 LEU A N 1
ATOM 726 C CA . LEU A 1 95 ? -2.170 -6.524 58.851 1.00 82.62 95 LEU A CA 1
ATOM 727 C C . LEU A 1 95 ? -2.697 -5.349 59.696 1.00 82.62 95 LEU A C 1
ATOM 729 O O . LEU A 1 95 ? -2.794 -5.411 60.924 1.00 82.62 95 LEU A O 1
ATOM 733 N N . GLY A 1 96 ? -3.047 -4.244 59.030 1.00 78.31 96 GLY A N 1
ATOM 734 C CA . GLY A 1 96 ? -3.595 -3.042 59.665 1.00 78.31 96 GLY A CA 1
ATOM 735 C C . GLY A 1 96 ? -2.578 -2.191 60.434 1.00 78.31 96 GLY A C 1
ATOM 736 O O . GLY A 1 96 ? -2.958 -1.166 61.013 1.00 78.31 96 GLY A O 1
ATOM 737 N N . ARG A 1 97 ? -1.298 -2.581 60.455 1.00 84.38 97 ARG A N 1
ATOM 738 C CA . ARG A 1 97 ? -0.226 -1.866 61.157 1.00 84.38 97 ARG A CA 1
ATOM 739 C C . ARG A 1 97 ? 0.459 -0.843 60.254 1.00 84.38 97 ARG A C 1
ATOM 741 O O . ARG A 1 97 ? 0.467 -0.958 59.030 1.00 84.38 97 ARG A O 1
ATOM 748 N N . THR A 1 98 ? 1.059 0.168 60.876 1.00 85.94 98 THR A N 1
ATOM 749 C CA . THR A 1 98 ? 1.925 1.122 60.178 1.00 85.94 98 THR A CA 1
ATOM 750 C C . THR A 1 98 ? 3.359 0.616 60.240 1.00 85.94 98 THR A C 1
ATOM 752 O O . THR A 1 98 ? 3.882 0.405 61.331 1.00 85.94 98 THR A O 1
ATOM 755 N N . ILE A 1 99 ? 3.992 0.441 59.088 1.00 85.75 99 ILE A N 1
ATOM 756 C CA . ILE A 1 99 ? 5.381 -0.001 58.947 1.00 85.75 99 ILE A CA 1
ATOM 757 C C . ILE A 1 99 ? 6.289 1.172 58.576 1.00 85.75 99 ILE A C 1
ATOM 759 O O . ILE A 1 99 ? 5.843 2.153 57.970 1.00 85.75 99 ILE A O 1
ATOM 763 N N . LYS A 1 100 ? 7.566 1.067 58.942 1.00 86.19 100 LYS A N 1
ATOM 764 C CA . LYS A 1 100 ? 8.613 2.031 58.619 1.00 86.19 100 LYS A CA 1
ATOM 765 C C . LYS A 1 100 ? 9.846 1.348 58.037 1.00 86.19 100 LYS A C 1
ATOM 767 O O . LYS A 1 100 ? 10.398 0.462 58.679 1.00 86.19 100 LYS A O 1
ATOM 772 N N . GLY A 1 101 ? 10.322 1.823 56.890 1.00 86.06 101 GLY A N 1
ATOM 773 C CA . GLY A 1 101 ? 11.611 1.434 56.320 1.00 86.06 101 GLY A CA 1
ATOM 774 C C . GLY A 1 101 ? 12.764 2.007 57.142 1.00 86.06 101 GLY A C 1
ATOM 775 O O . GLY A 1 101 ? 12.803 3.205 57.440 1.00 86.06 101 GLY A O 1
ATOM 776 N N . VAL A 1 102 ? 13.710 1.163 57.542 1.00 82.56 102 VAL A N 1
ATOM 777 C CA . VAL A 1 102 ? 14.838 1.562 58.399 1.00 82.56 102 VAL A CA 1
ATOM 778 C C . VAL A 1 102 ? 15.870 2.380 57.625 1.00 82.56 102 VAL A C 1
ATOM 780 O O . VAL A 1 102 ? 16.424 3.335 58.170 1.00 82.56 102 VAL A O 1
ATOM 783 N N . ALA A 1 103 ? 16.108 2.039 56.355 1.00 82.38 103 ALA A N 1
ATOM 784 C CA . ALA A 1 103 ? 17.069 2.737 55.506 1.00 82.38 103 ALA A CA 1
ATOM 785 C C . ALA A 1 103 ? 16.450 3.982 54.855 1.00 82.38 103 ALA A C 1
ATOM 787 O O . ALA A 1 103 ? 17.042 5.061 54.895 1.00 82.38 103 ALA A O 1
ATOM 788 N N . THR A 1 104 ? 15.244 3.849 54.297 1.00 83.94 104 THR A N 1
ATOM 789 C CA . THR A 1 104 ? 14.566 4.922 53.547 1.00 83.94 104 THR A CA 1
ATOM 790 C C . THR A 1 104 ? 13.777 5.889 54.430 1.00 83.94 104 THR A C 1
ATOM 792 O O . THR A 1 104 ? 13.433 6.986 53.993 1.00 83.94 104 THR A O 1
ATOM 795 N N . SER A 1 105 ? 13.483 5.517 55.683 1.00 84.31 105 SER A N 1
ATOM 796 C CA . SER A 1 105 ? 12.498 6.207 56.533 1.00 84.31 105 SER A CA 1
ATOM 797 C C . SER A 1 105 ? 11.101 6.319 55.906 1.00 84.31 105 SER A C 1
ATOM 799 O O . SER A 1 105 ? 10.303 7.135 56.374 1.00 84.31 105 SER A O 1
ATOM 801 N N . ALA A 1 106 ? 10.790 5.498 54.895 1.00 85.31 106 ALA A N 1
ATOM 802 C CA . ALA A 1 106 ? 9.458 5.413 54.321 1.00 85.31 106 ALA A CA 1
ATOM 803 C C . ALA A 1 106 ? 8.460 4.915 55.369 1.00 85.31 106 ALA A C 1
ATOM 805 O O . ALA A 1 106 ? 8.800 4.095 56.215 1.00 85.31 106 ALA A O 1
ATOM 806 N N . VAL A 1 107 ? 7.237 5.430 55.344 1.00 86.50 107 VAL A N 1
ATOM 807 C CA . VAL A 1 107 ? 6.154 5.067 56.255 1.00 86.50 107 VAL A CA 1
ATOM 808 C C . VAL A 1 107 ? 4.956 4.679 55.413 1.00 86.50 107 VAL A C 1
ATOM 810 O O . VAL A 1 107 ? 4.548 5.428 54.524 1.00 86.50 107 VAL A O 1
ATOM 813 N N . GLY A 1 108 ? 4.367 3.531 55.714 1.00 86.50 108 GLY A N 1
ATOM 814 C CA . GLY A 1 108 ? 3.187 3.040 55.020 1.00 86.50 108 GLY A CA 1
ATOM 815 C C . GLY A 1 108 ? 2.272 2.268 55.951 1.00 86.50 108 GLY A C 1
ATOM 816 O O . GLY A 1 108 ? 2.709 1.753 56.979 1.00 86.50 108 GLY A O 1
ATOM 817 N N . LYS A 1 109 ? 0.986 2.217 55.620 1.00 86.81 109 LYS A N 1
ATOM 818 C CA . LYS A 1 109 ? 0.003 1.416 56.349 1.00 86.81 109 LYS A CA 1
ATOM 819 C C . LYS A 1 109 ? -0.289 0.146 55.563 1.00 86.81 109 LYS A C 1
ATOM 821 O O . LYS A 1 109 ? -0.647 0.221 54.392 1.00 86.81 109 LYS A O 1
ATOM 826 N N . VAL A 1 110 ? -0.161 -1.004 56.211 1.00 85.50 110 VAL A N 1
ATOM 827 C CA . VAL A 1 110 ? -0.504 -2.296 55.613 1.00 85.50 110 VAL A CA 1
ATOM 828 C C . VAL A 1 110 ? -2.024 -2.430 55.597 1.00 85.50 110 VAL A C 1
ATOM 830 O O . VAL A 1 110 ? -2.677 -2.369 56.641 1.00 85.50 110 VAL A O 1
ATOM 833 N N . THR A 1 111 ? -2.582 -2.570 54.401 1.00 81.75 111 THR A N 1
ATOM 834 C CA . THR A 1 111 ? -4.031 -2.662 54.156 1.00 81.75 111 THR A CA 1
ATOM 835 C C . THR A 1 111 ? -4.500 -4.103 54.085 1.00 81.75 111 THR A C 1
ATOM 837 O O . THR A 1 111 ? -5.480 -4.453 54.733 1.00 81.75 111 THR A O 1
ATOM 840 N N . SER A 1 112 ? -3.744 -4.936 53.377 1.00 77.69 112 SER A N 1
ATOM 841 C CA . SER A 1 112 ? -4.011 -6.356 53.163 1.00 77.69 112 SER A CA 1
ATOM 842 C C . SER A 1 112 ? -2.694 -7.133 53.134 1.00 77.69 112 SER A C 1
ATOM 844 O O . SER A 1 112 ? -1.624 -6.538 52.967 1.00 77.69 112 SER A O 1
ATOM 846 N N . VAL A 1 113 ? -2.760 -8.456 53.300 1.00 82.62 113 VAL A N 1
ATOM 847 C CA . VAL A 1 113 ? -1.595 -9.355 53.299 1.00 82.62 113 VAL A CA 1
ATOM 848 C C . VAL A 1 113 ? -1.913 -10.655 52.556 1.00 82.62 113 VAL A C 1
ATOM 850 O O . VAL A 1 113 ? -3.027 -11.163 52.665 1.00 82.62 113 VAL A O 1
ATOM 853 N N . ASN A 1 114 ? -0.944 -11.206 51.823 1.00 80.88 114 ASN A N 1
ATOM 854 C CA . ASN A 1 114 ? -1.005 -12.563 51.276 1.00 80.88 114 ASN A CA 1
ATOM 855 C C . ASN A 1 114 ? 0.018 -13.433 52.017 1.00 80.88 114 ASN A C 1
ATOM 857 O O . ASN A 1 114 ? 1.224 -13.237 51.888 1.00 80.88 114 ASN A O 1
ATOM 861 N N . ILE A 1 115 ? -0.490 -14.384 52.801 1.00 79.12 115 ILE A N 1
ATOM 862 C CA . ILE A 1 115 ? 0.310 -15.252 53.676 1.00 79.12 115 ILE A CA 1
ATOM 863 C C . ILE A 1 115 ? 1.080 -16.308 52.870 1.00 79.12 115 ILE A C 1
ATOM 865 O O . ILE A 1 115 ? 2.161 -16.709 53.280 1.00 79.12 115 ILE A O 1
ATOM 869 N N . SER A 1 116 ? 0.541 -16.764 51.736 1.00 76.88 116 SER A N 1
ATOM 870 C CA . SER A 1 116 ? 1.144 -17.854 50.954 1.00 76.88 116 SER A CA 1
ATOM 871 C C . SER A 1 116 ? 2.447 -17.426 50.284 1.00 76.88 116 SER A C 1
ATOM 873 O O . SER A 1 116 ? 3.382 -18.216 50.211 1.00 76.88 116 SER A O 1
ATOM 875 N N . ASP A 1 117 ? 2.492 -16.172 49.829 1.00 74.12 117 ASP A N 1
ATOM 876 C CA . ASP A 1 117 ? 3.601 -15.616 49.048 1.00 74.12 117 ASP A CA 1
ATOM 877 C C . ASP A 1 117 ? 4.348 -14.483 49.783 1.00 74.12 117 ASP A C 1
ATOM 879 O O . ASP A 1 117 ? 5.214 -13.825 49.208 1.00 74.12 117 ASP A O 1
ATOM 883 N N . ASN A 1 118 ? 4.004 -14.236 51.054 1.00 83.69 118 ASN A N 1
ATOM 884 C CA . ASN A 1 118 ? 4.591 -13.200 51.911 1.00 83.69 118 ASN A CA 1
ATOM 885 C C . ASN A 1 118 ? 4.524 -11.768 51.338 1.00 83.69 118 ASN A C 1
ATOM 887 O O . ASN A 1 118 ? 5.441 -10.967 51.521 1.00 83.69 118 ASN A O 1
ATOM 891 N N . TYR A 1 119 ? 3.416 -11.411 50.679 1.00 85.75 119 TYR A N 1
ATOM 892 C CA . TYR A 1 119 ? 3.192 -10.051 50.171 1.00 85.75 119 TYR A CA 1
ATOM 893 C C . TYR A 1 119 ? 2.446 -9.163 51.174 1.00 85.75 119 TYR A C 1
ATOM 895 O O . TYR A 1 119 ? 1.382 -9.527 51.682 1.00 85.75 119 TYR A O 1
ATOM 903 N N . LEU A 1 120 ? 2.960 -7.951 51.396 1.00 83.81 120 LEU A N 1
ATOM 904 C CA . LEU A 1 120 ? 2.275 -6.862 52.091 1.00 83.81 120 LEU A CA 1
ATOM 905 C C . LEU A 1 120 ? 1.776 -5.819 51.092 1.00 83.81 120 LEU A C 1
ATOM 907 O O . LEU A 1 120 ? 2.558 -5.283 50.310 1.00 83.81 120 LEU A O 1
ATOM 911 N N . TYR A 1 121 ? 0.501 -5.450 51.194 1.00 83.00 121 TYR A N 1
ATOM 912 C CA . TYR A 1 121 ? -0.098 -4.386 50.388 1.00 83.00 121 TYR A CA 1
ATOM 913 C C . TYR A 1 121 ? -0.144 -3.103 51.202 1.00 83.00 121 TYR A C 1
ATOM 915 O O . TYR A 1 121 ? -0.803 -3.035 52.246 1.00 83.00 121 TYR A O 1
ATOM 923 N N . VAL A 1 122 ? 0.567 -2.079 50.740 1.00 84.44 122 VAL A N 1
ATOM 924 C CA . VAL A 1 122 ? 0.901 -0.915 51.561 1.00 84.44 122 VAL A CA 1
ATOM 925 C C . VAL A 1 122 ? 0.395 0.368 50.919 1.00 84.44 122 VAL A C 1
ATOM 927 O O . VAL A 1 122 ? 0.735 0.689 49.784 1.00 84.44 122 VAL A O 1
ATOM 930 N N . ASP A 1 123 ? -0.357 1.147 51.692 1.00 83.94 123 ASP A N 1
ATOM 931 C CA . ASP A 1 123 ? -0.621 2.546 51.371 1.00 83.94 123 ASP A CA 1
ATOM 932 C C . ASP A 1 123 ? 0.542 3.389 51.889 1.00 83.94 123 ASP A C 1
ATOM 934 O O . ASP A 1 123 ? 0.728 3.557 53.100 1.00 83.94 123 ASP A O 1
ATOM 938 N N . THR A 1 124 ? 1.355 3.910 50.974 1.00 84.75 124 THR A N 1
ATOM 939 C CA . THR A 1 124 ? 2.480 4.786 51.311 1.00 84.75 124 THR A CA 1
ATOM 940 C C . THR A 1 124 ? 1.967 6.109 51.875 1.00 84.75 124 THR A C 1
ATOM 942 O O . THR A 1 124 ? 1.291 6.868 51.183 1.00 84.75 124 THR A O 1
ATOM 945 N N . LEU A 1 125 ? 2.311 6.404 53.129 1.00 85.06 125 LEU A N 1
ATOM 946 C CA . LEU A 1 125 ? 1.995 7.670 53.793 1.00 85.06 125 LEU A CA 1
ATOM 947 C C . LEU A 1 125 ? 3.089 8.718 53.540 1.00 85.06 125 LEU A C 1
ATOM 949 O O . LEU A 1 125 ? 2.790 9.906 53.429 1.00 85.06 125 LEU A O 1
ATOM 953 N N . SER A 1 126 ? 4.355 8.293 53.455 1.00 83.50 126 SER A N 1
ATOM 954 C CA . SER A 1 126 ? 5.491 9.163 53.121 1.00 83.50 126 SER A CA 1
ATOM 955 C C . SER A 1 126 ? 6.733 8.360 52.730 1.00 83.50 126 SER A C 1
ATOM 957 O O . SER A 1 126 ? 7.044 7.392 53.414 1.00 83.50 126 SER A O 1
ATOM 959 N N . GLY A 1 127 ? 7.502 8.813 51.736 1.00 84.06 127 GLY A N 1
ATOM 960 C CA . GLY A 1 127 ? 8.732 8.142 51.286 1.00 84.06 127 GLY A CA 1
ATOM 961 C C . GLY A 1 127 ? 8.474 6.918 50.398 1.00 84.06 127 GLY A C 1
ATOM 962 O O . GLY A 1 127 ? 7.325 6.549 50.169 1.00 84.06 127 GLY A O 1
ATOM 963 N N . GLU A 1 128 ? 9.545 6.304 49.900 1.00 84.81 128 GLU A N 1
ATOM 964 C CA . GLU A 1 128 ? 9.501 5.113 49.040 1.00 84.81 128 GLU A CA 1
ATOM 965 C C . GLU A 1 128 ? 10.283 3.973 49.683 1.00 84.81 128 GLU A C 1
ATOM 967 O O . GLU A 1 128 ? 11.386 4.194 50.185 1.00 84.81 128 GLU A O 1
ATOM 972 N N . PHE A 1 129 ? 9.706 2.770 49.662 1.00 86.56 129 PHE A N 1
ATOM 973 C CA . PHE A 1 129 ? 10.366 1.580 50.181 1.00 86.56 129 PHE A CA 1
ATOM 974 C C . PHE A 1 129 ? 11.344 1.006 49.148 1.00 86.56 129 PHE A C 1
ATOM 976 O O . PHE A 1 129 ? 11.036 0.941 47.957 1.00 86.56 129 PHE A O 1
ATOM 983 N N . GLY A 1 130 ? 12.520 0.581 49.601 1.00 81.62 130 GLY A N 1
ATOM 984 C CA . GLY A 1 130 ? 13.569 -0.010 48.771 1.00 81.62 130 GLY A CA 1
ATOM 985 C C . GLY A 1 130 ? 13.672 -1.526 48.939 1.00 81.62 130 GLY A C 1
ATOM 986 O O . GLY A 1 130 ? 13.492 -2.050 50.034 1.00 81.62 130 GLY A O 1
ATOM 987 N N . ALA A 1 131 ? 14.023 -2.239 47.867 1.00 81.62 131 ALA A N 1
ATOM 988 C CA . ALA A 1 131 ? 14.361 -3.659 47.958 1.00 81.62 131 ALA A CA 1
ATOM 989 C C . ALA A 1 131 ? 15.637 -3.872 48.799 1.00 81.62 131 ALA A C 1
ATOM 991 O O . ALA A 1 131 ? 16.595 -3.098 48.720 1.00 81.62 131 ALA A O 1
ATOM 992 N N . GLY A 1 132 ? 15.645 -4.927 49.607 1.00 77.31 132 GLY A N 1
ATOM 993 C CA . GLY A 1 132 ? 16.688 -5.274 50.571 1.00 77.31 132 GLY A CA 1
ATOM 994 C C . GLY A 1 132 ? 16.659 -4.468 51.873 1.00 77.31 132 GLY A C 1
ATOM 995 O O . GLY A 1 132 ? 17.565 -4.624 52.694 1.00 77.31 132 GLY A O 1
ATOM 996 N N . GLU A 1 133 ? 15.674 -3.589 52.081 1.00 84.50 133 GLU A N 1
ATOM 997 C CA . GLU A 1 133 ? 15.582 -2.813 53.317 1.00 84.50 133 GLU A CA 1
ATOM 998 C C . GLU A 1 133 ? 14.782 -3.529 54.409 1.00 84.50 133 GLU A C 1
ATOM 1000 O O . GLU A 1 133 ? 13.843 -4.277 54.138 1.00 84.50 133 GLU A O 1
ATOM 1005 N N . ARG A 1 134 ? 15.136 -3.267 55.671 1.00 82.94 134 ARG A N 1
ATOM 1006 C CA . ARG A 1 134 ? 14.378 -3.765 56.822 1.00 82.94 134 ARG A CA 1
ATOM 1007 C C . ARG A 1 134 ? 13.173 -2.870 57.097 1.00 82.94 134 ARG A C 1
ATOM 1009 O O . ARG A 1 134 ? 13.308 -1.641 57.066 1.00 82.94 134 ARG A O 1
ATOM 1016 N N . ILE A 1 135 ? 12.039 -3.479 57.425 1.00 84.25 135 ILE A N 1
ATOM 1017 C CA . ILE A 1 135 ? 10.831 -2.790 57.874 1.00 84.25 135 ILE A CA 1
ATOM 1018 C C . ILE A 1 135 ? 10.534 -3.090 59.345 1.00 84.25 135 ILE A C 1
ATOM 1020 O O . ILE A 1 135 ? 10.559 -4.240 59.775 1.00 84.25 135 ILE A O 1
ATOM 1024 N N . ASP A 1 136 ? 10.198 -2.037 60.089 1.00 79.88 136 ASP A N 1
ATOM 1025 C CA . ASP A 1 136 ? 9.845 -2.104 61.507 1.00 79.88 136 ASP A CA 1
ATOM 1026 C C . ASP A 1 136 ? 8.401 -1.596 61.698 1.00 79.88 136 ASP A C 1
ATOM 1028 O O . ASP A 1 136 ? 7.991 -0.600 61.094 1.00 79.88 136 ASP A O 1
ATOM 1032 N N . VAL A 1 137 ? 7.606 -2.229 62.566 1.00 77.94 137 VAL A N 1
ATOM 1033 C CA . VAL A 1 137 ? 6.248 -1.750 62.893 1.00 77.94 137 VAL A CA 1
ATOM 1034 C C . VAL A 1 137 ? 6.315 -0.536 63.830 1.00 77.94 137 VAL A C 1
ATOM 1036 O O . VAL A 1 137 ? 6.871 -0.599 64.927 1.00 77.94 137 VAL A O 1
ATOM 1039 N N . ILE A 1 138 ? 5.698 0.583 63.438 1.00 74.12 138 ILE A N 1
ATOM 1040 C CA . ILE A 1 138 ? 5.576 1.779 64.278 1.00 74.12 138 ILE A CA 1
ATOM 1041 C C . ILE A 1 138 ? 4.526 1.525 65.367 1.00 74.12 138 ILE A C 1
ATOM 1043 O O . ILE A 1 138 ? 3.325 1.475 65.101 1.00 74.12 138 ILE A O 1
ATOM 1047 N N . ILE A 1 139 ? 4.968 1.439 66.621 1.00 66.38 139 ILE A N 1
ATOM 1048 C CA . ILE A 1 139 ? 4.082 1.343 67.786 1.00 66.38 139 ILE A CA 1
ATOM 1049 C C . ILE A 1 139 ? 3.806 2.754 68.320 1.00 66.38 139 ILE A C 1
ATOM 1051 O O . ILE A 1 139 ? 4.663 3.381 68.940 1.00 66.38 139 ILE A O 1
ATOM 1055 N N . SER A 1 140 ? 2.593 3.265 68.115 1.00 55.19 140 SER A N 1
ATOM 1056 C CA . SER A 1 140 ? 2.145 4.530 68.707 1.00 55.19 140 SER A CA 1
ATOM 1057 C C . SER A 1 140 ? 1.469 4.295 70.067 1.00 55.19 140 SER A C 1
ATOM 1059 O O . SER A 1 140 ? 0.250 4.142 70.124 1.00 55.19 140 SER A O 1
ATOM 1061 N N . ASN A 1 141 ? 2.266 4.227 71.142 1.00 49.22 141 ASN A N 1
ATOM 1062 C CA . ASN A 1 141 ? 2.009 4.744 72.506 1.00 49.22 141 ASN A CA 1
ATOM 1063 C C . ASN A 1 141 ? 2.629 3.886 73.620 1.00 49.22 141 ASN A C 1
ATOM 1065 O O . ASN A 1 141 ? 2.526 2.664 73.661 1.00 49.22 141 ASN A O 1
ATOM 1069 N N . SER A 1 142 ? 3.239 4.602 74.561 1.00 51.75 142 SER A N 1
ATOM 1070 C CA . SER A 1 142 ? 4.166 4.161 75.599 1.00 51.75 142 SER A CA 1
ATOM 1071 C C . SER A 1 142 ? 3.535 3.804 76.950 1.00 51.75 142 SER A C 1
ATOM 1073 O O . SER A 1 142 ? 4.257 3.825 77.939 1.00 51.75 142 SER A O 1
ATOM 1075 N N . ASP A 1 143 ? 2.241 3.473 77.034 1.00 47.31 143 ASP A N 1
ATOM 1076 C CA . ASP A 1 143 ? 1.603 3.304 78.356 1.00 47.31 143 ASP A CA 1
ATOM 1077 C C . ASP A 1 143 ? 0.993 1.943 78.683 1.00 47.31 143 ASP A C 1
ATOM 1079 O O . ASP A 1 143 ? 0.778 1.685 79.858 1.00 47.31 143 ASP A O 1
ATOM 1083 N N . HIS A 1 144 ? 0.779 1.023 77.745 1.00 48.88 144 HIS A N 1
ATOM 1084 C CA . HIS A 1 144 ? 0.420 -0.361 78.086 1.00 48.88 144 HIS A CA 1
ATOM 1085 C C . HIS A 1 144 ? 0.942 -1.280 76.986 1.00 48.88 144 HIS A C 1
ATOM 1087 O O . HIS A 1 144 ? 0.280 -1.469 75.972 1.00 48.88 144 HIS A O 1
ATOM 1093 N N . ALA A 1 145 ? 2.142 -1.827 77.170 1.00 36.78 145 ALA A N 1
ATOM 1094 C CA . ALA A 1 145 ? 2.672 -2.864 76.300 1.00 36.78 145 ALA A CA 1
ATOM 1095 C C . ALA A 1 145 ? 2.103 -4.225 76.730 1.00 36.78 145 ALA A C 1
ATOM 1097 O O . ALA A 1 145 ? 2.479 -4.721 77.796 1.00 36.78 145 ALA A O 1
ATOM 1098 N N . PRO A 1 146 ? 1.278 -4.913 75.922 1.00 41.78 146 PRO A N 1
ATOM 1099 C CA . PRO A 1 146 ? 1.549 -6.322 75.722 1.00 41.78 146 PRO A CA 1
ATOM 1100 C C . PRO A 1 146 ? 2.937 -6.382 75.081 1.00 41.78 146 PRO A C 1
ATOM 1102 O O . PRO A 1 146 ? 3.247 -5.603 74.179 1.00 41.78 146 PRO A O 1
ATOM 1105 N N . SER A 1 147 ? 3.807 -7.241 75.594 1.00 42.94 147 SER A N 1
ATOM 1106 C CA . SER A 1 147 ? 5.071 -7.580 74.952 1.00 42.94 147 SER A CA 1
ATOM 1107 C C . SER A 1 147 ? 4.773 -8.181 73.577 1.00 42.94 147 SER A C 1
ATOM 1109 O O . SER A 1 147 ? 4.582 -9.390 73.462 1.00 42.94 147 SER A O 1
ATOM 1111 N N . PHE A 1 148 ? 4.664 -7.338 72.556 1.00 49.75 148 PHE A N 1
ATOM 1112 C CA . PHE A 1 148 ? 4.645 -7.776 71.171 1.00 49.75 148 PHE A CA 1
ATOM 1113 C C . PHE A 1 148 ? 6.098 -7.862 70.698 1.00 49.75 148 PHE A C 1
ATOM 1115 O O . PHE A 1 148 ? 6.862 -6.925 70.960 1.00 49.75 148 PHE A O 1
ATOM 1122 N N . PRO A 1 149 ? 6.519 -8.972 70.073 1.00 53.91 149 PRO A N 1
ATOM 1123 C CA . PRO A 1 149 ? 7.838 -9.039 69.462 1.00 53.91 149 PRO A CA 1
ATOM 1124 C C . PRO A 1 149 ? 7.960 -7.921 68.417 1.00 53.91 149 PRO A C 1
ATOM 1126 O O . PRO A 1 149 ? 7.023 -7.643 67.669 1.00 53.91 149 PRO A O 1
ATOM 1129 N N . ALA A 1 150 ? 9.101 -7.232 68.408 1.00 54.16 150 ALA A N 1
ATOM 1130 C CA . ALA A 1 150 ? 9.462 -6.388 67.281 1.00 54.16 150 ALA A CA 1
ATOM 1131 C C . ALA A 1 150 ? 9.716 -7.332 66.103 1.00 54.16 150 ALA A C 1
ATOM 1133 O O . ALA A 1 150 ? 10.690 -8.081 66.128 1.00 54.16 150 ALA A O 1
ATOM 1134 N N . TYR A 1 151 ? 8.797 -7.367 65.143 1.00 60.34 151 TYR A N 1
ATOM 1135 C CA . TYR A 1 151 ? 8.989 -8.135 63.921 1.00 60.34 151 TYR A CA 1
ATOM 1136 C C . TYR A 1 151 ? 9.880 -7.328 62.977 1.00 60.34 151 TYR A C 1
ATOM 1138 O O . TYR A 1 151 ? 9.483 -6.260 62.510 1.00 60.34 151 TYR A O 1
ATOM 1146 N N . ASP A 1 152 ? 11.087 -7.842 62.750 1.00 66.31 152 ASP A N 1
ATOM 1147 C CA . ASP A 1 152 ? 12.095 -7.299 61.840 1.00 66.31 152 ASP A CA 1
ATOM 1148 C C . ASP A 1 152 ? 12.012 -8.085 60.519 1.00 66.31 152 ASP A C 1
ATOM 1150 O O . ASP A 1 152 ? 12.638 -9.132 60.386 1.00 66.31 152 ASP A O 1
ATOM 1154 N N . ALA A 1 153 ? 11.252 -7.609 59.532 1.00 74.25 153 ALA A N 1
ATOM 1155 C CA . ALA A 1 153 ? 11.175 -8.275 58.226 1.00 74.25 153 ALA A CA 1
ATOM 1156 C C . ALA A 1 153 ? 12.068 -7.574 57.193 1.00 74.25 153 ALA A C 1
ATOM 1158 O O . ALA A 1 153 ? 12.210 -6.347 57.212 1.00 74.25 153 ALA A O 1
ATOM 1159 N N . ILE A 1 154 ? 12.679 -8.345 56.292 1.00 80.94 154 ILE A N 1
ATOM 1160 C CA . ILE A 1 154 ? 13.439 -7.818 55.152 1.00 80.94 154 ILE A CA 1
ATOM 1161 C C . ILE A 1 154 ? 12.511 -7.788 53.942 1.00 80.94 154 ILE A C 1
ATOM 1163 O O . ILE A 1 154 ? 11.840 -8.776 53.653 1.00 80.94 154 ILE A O 1
ATOM 1167 N N . VAL A 1 155 ? 12.465 -6.650 53.254 1.00 84.12 155 VAL A N 1
ATOM 1168 C CA . VAL A 1 155 ? 11.758 -6.511 51.981 1.00 84.12 155 VAL A CA 1
ATOM 1169 C C . VAL A 1 155 ? 12.648 -7.085 50.887 1.00 84.12 155 VAL A C 1
ATOM 1171 O O . VAL A 1 155 ? 13.646 -6.470 50.532 1.00 84.12 155 VAL A O 1
ATOM 1174 N N . ASP A 1 156 ? 12.304 -8.239 50.335 1.00 82.69 156 ASP A N 1
ATOM 1175 C CA . ASP A 1 156 ? 13.068 -8.881 49.262 1.00 82.69 156 ASP A CA 1
ATOM 1176 C C . ASP A 1 156 ? 12.856 -8.176 47.916 1.00 82.69 156 ASP A C 1
ATOM 1178 O O . ASP A 1 156 ? 13.800 -7.986 47.145 1.00 82.69 156 ASP A O 1
ATOM 1182 N N . ALA A 1 157 ? 11.627 -7.730 47.650 1.00 82.94 157 ALA A N 1
ATOM 1183 C CA . ALA A 1 157 ? 11.265 -7.041 46.418 1.00 82.94 157 ALA A CA 1
ATOM 1184 C C . ALA A 1 157 ? 10.141 -6.025 46.643 1.00 82.94 157 ALA A C 1
ATOM 1186 O O . ALA A 1 157 ? 9.274 -6.203 47.500 1.00 82.94 157 ALA A O 1
ATOM 1187 N N . THR A 1 158 ? 10.137 -4.969 45.831 1.00 84.19 158 THR A N 1
ATOM 1188 C CA . THR A 1 158 ? 9.043 -3.998 45.748 1.00 84.19 158 THR A CA 1
ATOM 1189 C C . THR A 1 158 ? 8.423 -4.054 44.355 1.00 84.19 158 THR A C 1
ATOM 1191 O O . THR A 1 158 ? 9.131 -4.101 43.349 1.00 84.19 158 THR A O 1
ATOM 1194 N N . SER A 1 159 ? 7.095 -4.102 44.283 1.00 82.38 159 SER A N 1
ATOM 1195 C CA . SER A 1 159 ? 6.337 -4.164 43.026 1.00 82.38 159 SER A CA 1
ATOM 1196 C C . SER A 1 159 ? 5.024 -3.384 43.136 1.00 82.38 159 SER A C 1
ATOM 1198 O O . SER A 1 159 ? 4.683 -2.888 44.212 1.00 82.38 159 SER A O 1
ATOM 1200 N N . TYR A 1 160 ? 4.303 -3.237 42.023 1.00 81.69 160 TYR A N 1
ATOM 1201 C CA . TYR A 1 160 ? 2.986 -2.603 41.994 1.00 81.69 160 TYR A CA 1
ATOM 1202 C C . TYR A 1 160 ? 1.933 -3.613 41.544 1.00 81.69 160 TYR A C 1
ATOM 1204 O O . TYR A 1 160 ? 2.054 -4.197 40.470 1.00 81.69 160 TYR A O 1
ATOM 1212 N N . GLY A 1 161 ? 0.910 -3.800 42.374 1.00 79.81 161 GLY A N 1
ATOM 1213 C CA . GLY A 1 161 ? -0.196 -4.718 42.131 1.00 79.81 161 GLY A CA 1
ATOM 1214 C C . GLY A 1 161 ? -1.453 -4.009 41.633 1.00 79.81 161 GLY A C 1
ATOM 1215 O O . GLY A 1 161 ? -1.613 -2.788 41.770 1.00 79.81 161 GLY A O 1
ATOM 1216 N N . VAL A 1 162 ? -2.370 -4.802 41.081 1.00 82.94 162 VAL A N 1
ATOM 1217 C CA . VAL A 1 162 ? -3.700 -4.348 40.668 1.00 82.94 162 VAL A CA 1
ATOM 1218 C C . VAL A 1 162 ? -4.675 -4.546 41.824 1.00 82.94 162 VAL A C 1
ATOM 1220 O O . VAL A 1 162 ? -4.840 -5.660 42.324 1.00 82.94 162 VAL A O 1
ATOM 1223 N N . VAL A 1 163 ? -5.342 -3.472 42.241 1.00 83.38 163 VAL A N 1
ATOM 1224 C CA . VAL A 1 163 ? -6.362 -3.486 43.296 1.00 83.38 163 VAL A CA 1
ATOM 1225 C C . VAL A 1 163 ? -7.688 -3.017 42.728 1.00 83.38 163 VAL A C 1
ATOM 1227 O O . VAL A 1 163 ? -7.736 -2.100 41.909 1.00 83.38 163 VAL A O 1
ATOM 1230 N N . ALA A 1 164 ? -8.764 -3.654 43.182 1.00 86.50 164 ALA A N 1
ATOM 1231 C CA . ALA A 1 164 ? -10.122 -3.227 42.923 1.00 86.50 164 ALA A CA 1
ATOM 1232 C C . ALA A 1 164 ? -10.817 -2.831 44.226 1.00 86.50 164 ALA A C 1
ATOM 1234 O O . ALA A 1 164 ? -10.820 -3.582 45.201 1.00 86.50 164 ALA A O 1
ATOM 1235 N N . ASN A 1 165 ? -11.438 -1.658 44.225 1.00 87.94 165 ASN A N 1
ATOM 1236 C CA . ASN A 1 165 ? -12.218 -1.147 45.340 1.00 87.94 165 ASN A CA 1
ATOM 1237 C C . ASN A 1 165 ? -13.670 -0.933 44.918 1.00 87.94 165 ASN A C 1
ATOM 1239 O O . ASN A 1 165 ? -13.950 -0.441 43.827 1.00 87.94 165 ASN A O 1
ATOM 1243 N N . SER A 1 166 ? -14.586 -1.277 45.811 1.00 88.69 166 SER A N 1
ATOM 1244 C CA . SER A 1 166 ? -16.021 -1.073 45.678 1.00 88.69 166 SER A CA 1
ATOM 1245 C C . SER A 1 166 ? -16.487 -0.086 46.732 1.00 88.69 166 SER A C 1
ATOM 1247 O O . SER A 1 166 ? -16.282 -0.313 47.923 1.00 88.69 166 SER A O 1
ATOM 1249 N N . GLU A 1 167 ? -17.191 0.962 46.315 1.00 89.25 167 GLU A N 1
ATOM 1250 C CA . GLU A 1 167 ? -17.933 1.826 47.237 1.00 89.25 167 GLU A CA 1
ATOM 1251 C C . GLU A 1 167 ? -19.134 1.087 47.850 1.00 89.25 167 GLU A C 1
ATOM 1253 O O . GLU A 1 167 ? -19.607 0.083 47.316 1.00 89.25 167 GLU A O 1
ATOM 1258 N N . ALA A 1 168 ? -19.666 1.595 48.964 1.00 88.88 168 ALA A N 1
ATOM 1259 C CA . ALA A 1 168 ? -20.924 1.088 49.503 1.00 88.88 168 ALA A CA 1
ATOM 1260 C C . ALA A 1 168 ? -22.100 1.442 48.573 1.00 88.88 168 ALA A C 1
ATOM 1262 O O . ALA A 1 168 ? -22.154 2.531 47.991 1.00 88.88 168 ALA A O 1
ATOM 1263 N N . GLY A 1 169 ? -23.072 0.543 48.446 1.00 89.81 169 GLY A N 1
ATOM 1264 C CA . GLY A 1 169 ? -24.212 0.753 47.564 1.00 89.81 169 GLY A CA 1
ATOM 1265 C C . GLY A 1 169 ? -25.262 -0.347 47.605 1.00 89.81 169 GLY A C 1
ATOM 1266 O O . GLY A 1 169 ? -25.277 -1.187 48.499 1.00 89.81 169 GLY A O 1
ATOM 1267 N N . ILE A 1 170 ? -26.177 -0.300 46.640 1.00 90.12 170 ILE A N 1
ATOM 1268 C CA . ILE A 1 170 ? -27.261 -1.267 46.459 1.00 90.12 170 ILE A CA 1
ATOM 1269 C C . ILE A 1 170 ? -27.173 -1.831 45.046 1.00 90.12 170 ILE A C 1
ATOM 1271 O O . ILE A 1 170 ? -27.204 -1.073 44.071 1.00 90.12 170 ILE A O 1
ATOM 1275 N N . ILE A 1 171 ? -27.126 -3.155 44.951 1.00 89.38 171 ILE A N 1
ATOM 1276 C CA . ILE A 1 171 ? -27.116 -3.906 43.697 1.00 89.38 171 ILE A CA 1
ATOM 1277 C C . ILE A 1 171 ? -28.391 -4.740 43.636 1.00 89.38 171 ILE A C 1
ATOM 1279 O O . ILE A 1 171 ? -28.817 -5.303 44.645 1.00 89.38 171 ILE A O 1
ATOM 1283 N N . TYR A 1 172 ? -29.015 -4.799 42.465 1.00 89.69 172 TYR A N 1
ATOM 1284 C CA . TYR A 1 172 ? -30.081 -5.755 42.211 1.00 89.69 172 TYR A CA 1
ATOM 1285 C C . TYR A 1 172 ? -29.458 -7.088 41.809 1.00 89.69 172 TYR A C 1
ATOM 1287 O O . TYR A 1 172 ? -28.807 -7.151 40.771 1.00 89.69 172 TYR A O 1
ATOM 1295 N N . LEU A 1 173 ? -29.578 -8.112 42.650 1.00 87.88 173 LEU A N 1
ATOM 1296 C CA . LEU A 1 173 ? -29.052 -9.443 42.361 1.00 87.88 173 LEU A CA 1
ATOM 1297 C C . LEU A 1 173 ? -29.909 -10.529 43.007 1.00 87.88 173 LEU A C 1
ATOM 1299 O O . LEU A 1 173 ? -30.425 -10.325 44.110 1.00 87.88 173 LEU A O 1
ATOM 1303 N N . ALA A 1 174 ? -30.049 -11.666 42.322 1.00 84.44 174 ALA A N 1
ATOM 1304 C CA . ALA A 1 174 ? -30.842 -12.810 42.788 1.00 84.44 174 ALA A CA 1
ATOM 1305 C C . ALA A 1 174 ? -32.237 -12.386 43.294 1.00 84.44 174 ALA A C 1
ATOM 1307 O O . ALA A 1 174 ? -32.624 -12.655 44.433 1.00 84.44 174 ALA A O 1
ATOM 1308 N N . ASP A 1 175 ? -32.965 -11.639 42.460 1.00 86.31 175 ASP A N 1
ATOM 1309 C CA . ASP A 1 175 ? -34.324 -11.138 42.703 1.00 86.31 175 ASP A CA 1
ATOM 1310 C C . ASP A 1 175 ? -34.474 -10.118 43.855 1.00 86.31 175 ASP A C 1
ATOM 1312 O O . ASP A 1 175 ? -35.598 -9.720 44.180 1.00 86.31 175 ASP A O 1
ATOM 1316 N N . HIS A 1 176 ? -33.377 -9.660 44.474 1.00 88.81 176 HIS A N 1
ATOM 1317 C CA . HIS A 1 176 ? -33.391 -8.775 45.646 1.00 88.81 176 HIS A CA 1
ATOM 1318 C C . HIS A 1 176 ? -32.511 -7.534 45.473 1.00 88.81 176 HIS A C 1
ATOM 1320 O O . HIS A 1 176 ? -31.510 -7.525 44.763 1.00 88.81 176 HIS A O 1
ATOM 1326 N N . PHE A 1 177 ? -32.849 -6.474 46.209 1.00 90.62 177 PHE A N 1
ATOM 1327 C CA . PHE A 1 177 ? -31.960 -5.328 46.399 1.00 90.62 177 PHE A CA 1
ATOM 1328 C C . PHE A 1 177 ? -31.001 -5.618 47.552 1.00 90.62 177 PHE A C 1
ATOM 1330 O O . PHE A 1 177 ? -31.380 -5.548 48.724 1.00 90.62 177 PHE A O 1
ATOM 1337 N N . VAL A 1 178 ? -29.758 -5.948 47.218 1.00 90.19 178 VAL A N 1
ATOM 1338 C CA . VAL A 1 178 ? -28.719 -6.321 48.175 1.00 90.19 178 VAL A CA 1
ATOM 1339 C C . VAL A 1 178 ? -27.833 -5.117 48.458 1.00 90.19 178 VAL A C 1
ATOM 1341 O O . VAL A 1 178 ? -27.318 -4.468 47.547 1.00 90.19 178 VAL A O 1
ATOM 1344 N N . VAL A 1 179 ? -27.663 -4.807 49.743 1.00 90.50 179 VAL A N 1
ATOM 1345 C CA . VAL A 1 179 ? -26.738 -3.763 50.189 1.00 90.50 179 VAL A CA 1
ATOM 1346 C C . VAL A 1 179 ? -25.330 -4.341 50.207 1.00 90.50 179 VAL A C 1
ATOM 1348 O O . VAL A 1 179 ? -25.071 -5.337 50.880 1.00 90.50 179 VAL A O 1
ATOM 1351 N N . VAL A 1 180 ? -24.423 -3.682 49.499 1.00 89.50 180 VAL A N 1
ATOM 1352 C CA . VAL A 1 180 ? -22.998 -3.995 49.480 1.00 89.50 180 VAL A CA 1
ATOM 1353 C C . VAL A 1 180 ? -22.268 -2.916 50.267 1.00 89.50 180 VAL A C 1
ATOM 1355 O O . VAL A 1 180 ? -22.501 -1.721 50.084 1.00 89.50 180 VAL A O 1
ATOM 1358 N N . PHE A 1 181 ? -21.421 -3.339 51.199 1.00 89.31 181 PHE A N 1
ATOM 1359 C CA . PHE A 1 181 ? -20.562 -2.432 51.956 1.00 89.31 181 PHE A CA 1
ATOM 1360 C C . PHE A 1 181 ? -19.269 -2.159 51.188 1.00 89.31 181 PHE A C 1
ATOM 1362 O O . PHE A 1 181 ? -18.976 -2.825 50.201 1.00 89.31 181 PHE A O 1
ATOM 1369 N N . GLU A 1 182 ? -18.492 -1.181 51.646 1.00 88.38 182 GLU A N 1
ATOM 1370 C CA . GLU A 1 182 ? -17.175 -0.915 51.073 1.00 88.38 182 GLU A CA 1
ATOM 1371 C C . GLU A 1 182 ? -16.289 -2.168 51.166 1.00 88.38 182 GLU A C 1
ATOM 1373 O O . GLU A 1 182 ? -16.176 -2.783 52.230 1.00 88.38 182 GLU A O 1
ATOM 1378 N N . GLN A 1 183 ? -15.707 -2.564 50.035 1.00 88.00 183 GLN A N 1
ATOM 1379 C CA . GLN A 1 183 ? -14.868 -3.754 49.899 1.00 88.00 183 GLN A CA 1
ATOM 1380 C C . GLN A 1 183 ? -13.631 -3.410 49.066 1.00 88.00 183 GLN A C 1
ATOM 1382 O O . GLN A 1 183 ? -13.723 -2.676 48.083 1.00 88.00 183 GLN A O 1
ATOM 1387 N N . GLU A 1 184 ? -12.480 -3.965 49.433 1.00 84.00 184 GLU A N 1
ATOM 1388 C CA . GLU A 1 184 ? -11.237 -3.905 48.658 1.00 84.00 184 GLU A CA 1
ATOM 1389 C C . GLU A 1 184 ? -10.804 -5.348 48.378 1.00 84.00 184 GLU A C 1
ATOM 1391 O O . GLU A 1 184 ? -10.805 -6.180 49.286 1.00 84.00 184 GLU A O 1
ATOM 1396 N N . THR A 1 185 ? -10.461 -5.655 47.128 1.00 83.88 185 THR A N 1
ATOM 1397 C CA . THR A 1 185 ? -9.847 -6.931 46.750 1.00 83.88 185 THR A CA 1
ATOM 1398 C C . THR A 1 185 ? -8.602 -6.681 45.921 1.00 83.88 185 THR A C 1
ATOM 1400 O O . THR A 1 185 ? -8.533 -5.753 45.113 1.00 83.88 185 THR A O 1
ATOM 1403 N N . ILE A 1 186 ? -7.613 -7.546 46.093 1.00 80.50 186 ILE A N 1
ATOM 1404 C CA . ILE A 1 186 ? -6.435 -7.571 45.234 1.00 80.50 186 ILE A CA 1
ATOM 1405 C C . ILE A 1 186 ? -6.756 -8.450 44.029 1.00 80.50 186 ILE A C 1
ATOM 1407 O O . ILE A 1 186 ? -7.264 -9.558 44.193 1.00 80.50 186 ILE A O 1
ATOM 1411 N N . VAL A 1 187 ? -6.479 -7.930 42.837 1.00 81.44 187 VAL A N 1
ATOM 1412 C CA . VAL A 1 187 ? -6.749 -8.595 41.558 1.00 81.44 187 VAL A CA 1
ATOM 1413 C C . VAL A 1 187 ? -5.506 -9.318 41.062 1.00 81.44 187 VAL A C 1
ATOM 1415 O O . VAL A 1 187 ? -5.582 -10.496 40.726 1.00 81.44 187 VAL A O 1
ATOM 1418 N N . ASP A 1 188 ? -4.360 -8.632 41.080 1.00 80.00 188 ASP A N 1
ATOM 1419 C CA . ASP A 1 188 ? -3.063 -9.247 40.810 1.00 80.00 188 ASP A CA 1
ATOM 1420 C C . ASP A 1 188 ? -1.994 -8.748 41.796 1.00 80.00 188 ASP A C 1
ATOM 1422 O O . ASP A 1 188 ? -1.873 -7.534 42.010 1.00 80.00 188 ASP A O 1
ATOM 1426 N N . PRO A 1 189 ? -1.224 -9.662 42.415 1.00 70.62 189 PRO A N 1
ATOM 1427 C CA . PRO A 1 189 ? -0.186 -9.318 43.375 1.00 70.62 189 PRO A CA 1
ATOM 1428 C C . PRO A 1 189 ? 1.086 -8.680 42.780 1.00 70.62 189 PRO A C 1
ATOM 1430 O O . PRO A 1 189 ? 1.764 -7.980 43.525 1.00 70.62 189 PRO A O 1
ATOM 1433 N N . ILE A 1 190 ? 1.461 -8.928 41.514 1.00 67.81 190 ILE A N 1
ATOM 1434 C CA . ILE A 1 190 ? 2.819 -8.624 40.995 1.00 67.81 190 ILE A CA 1
ATOM 1435 C C . ILE A 1 190 ? 2.832 -8.127 39.531 1.00 67.81 190 ILE A C 1
ATOM 1437 O O . ILE A 1 190 ? 3.742 -7.385 39.160 1.00 67.81 190 ILE A O 1
ATOM 1441 N N . GLN A 1 191 ? 1.872 -8.519 38.682 1.00 65.00 191 GLN A N 1
ATOM 1442 C CA . GLN A 1 191 ? 1.845 -8.190 37.247 1.00 65.00 191 GLN A CA 1
ATOM 1443 C C . GLN A 1 191 ? 0.500 -7.614 36.773 1.00 65.00 191 GLN A C 1
ATOM 1445 O O . GLN A 1 191 ? -0.569 -7.967 37.249 1.00 65.00 191 GLN A O 1
ATOM 1450 N N . ASN A 1 192 ? 0.545 -6.726 35.778 1.00 64.94 192 ASN A N 1
ATOM 1451 C CA . ASN A 1 192 ? -0.628 -6.088 35.168 1.00 64.94 192 ASN A CA 1
ATOM 1452 C C . ASN A 1 192 ? -0.812 -6.445 33.679 1.00 64.94 192 ASN A C 1
ATOM 1454 O O . ASN A 1 192 ? -1.567 -5.767 32.981 1.00 64.94 192 ASN A O 1
ATOM 1458 N N . ASP A 1 193 ? -0.108 -7.466 33.185 1.00 68.06 193 ASP A N 1
ATOM 1459 C CA . ASP A 1 193 ? -0.024 -7.823 31.763 1.00 68.06 193 ASP A CA 1
ATOM 1460 C C . ASP A 1 193 ? -1.073 -8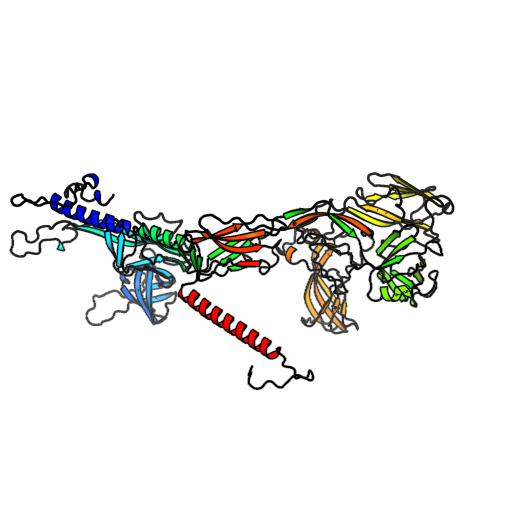.851 31.310 1.00 68.06 193 ASP A C 1
ATOM 1462 O O . ASP A 1 193 ? -1.147 -9.167 30.124 1.00 68.06 193 ASP A O 1
ATOM 1466 N N . ARG A 1 194 ? -1.900 -9.372 32.226 1.00 75.31 194 ARG A N 1
ATOM 1467 C CA . ARG A 1 194 ? -2.960 -10.341 31.905 1.00 75.31 194 ARG A CA 1
ATOM 1468 C C . ARG A 1 194 ? -4.345 -9.703 31.863 1.00 75.31 194 ARG A C 1
ATOM 1470 O O . ARG A 1 194 ? -4.558 -8.554 32.247 1.00 75.31 194 ARG A O 1
ATOM 1477 N N . GLU A 1 195 ? -5.296 -10.493 31.382 1.00 84.31 195 GLU A N 1
ATOM 1478 C CA . GLU A 1 195 ? -6.705 -10.137 31.276 1.00 84.31 195 GLU A CA 1
ATOM 1479 C C . GLU A 1 195 ? -7.472 -10.623 32.518 1.00 84.31 195 GLU A C 1
ATOM 1481 O O . GLU A 1 195 ? -7.546 -11.826 32.792 1.00 84.31 195 GLU A O 1
ATOM 1486 N N . TYR A 1 196 ? -8.062 -9.689 33.267 1.00 86.19 196 TYR A N 1
ATOM 1487 C CA . TYR A 1 196 ? -8.815 -9.956 34.493 1.00 86.19 196 TYR A CA 1
ATOM 1488 C C . TYR A 1 196 ? -10.252 -9.471 34.363 1.00 86.19 196 TYR A C 1
ATOM 1490 O O . TYR A 1 196 ? -10.534 -8.374 33.867 1.00 86.19 196 TYR A O 1
ATOM 1498 N N . LYS A 1 197 ? -11.174 -10.265 34.901 1.00 87.38 197 LYS A N 1
ATOM 1499 C CA . LYS A 1 197 ? -12.573 -9.873 35.076 1.00 87.38 197 LYS A CA 1
ATOM 1500 C C . LYS A 1 197 ? -12.881 -9.740 36.552 1.00 87.38 197 LYS A C 1
ATOM 1502 O O . LYS A 1 197 ? -12.671 -10.680 37.312 1.00 87.38 197 LYS A O 1
ATOM 1507 N N . ILE A 1 198 ? -13.385 -8.575 36.939 1.00 88.06 198 ILE A N 1
ATOM 1508 C CA . ILE A 1 198 ? -13.647 -8.182 38.324 1.00 88.06 198 ILE A CA 1
ATOM 1509 C C . ILE A 1 198 ? -15.149 -7.959 38.484 1.00 88.06 198 ILE A C 1
ATOM 1511 O O . ILE A 1 198 ? -15.803 -7.359 37.622 1.00 88.06 198 ILE A O 1
ATOM 1515 N N . GLY A 1 199 ? -15.707 -8.457 39.579 1.00 89.38 199 GLY A N 1
ATOM 1516 C CA . GLY A 1 199 ? -17.145 -8.491 39.784 1.00 89.38 199 GLY A CA 1
ATOM 1517 C C . GLY A 1 199 ? -17.539 -9.002 41.161 1.00 89.38 199 GLY A C 1
ATOM 1518 O O . GLY A 1 199 ? -16.683 -9.180 42.023 1.00 89.38 199 GLY A O 1
ATOM 1519 N N . TYR A 1 200 ? -18.828 -9.257 41.372 1.00 89.44 200 TYR A N 1
ATOM 1520 C CA . TYR A 1 200 ? -19.310 -9.850 42.622 1.00 89.44 200 TYR A CA 1
ATOM 1521 C C . TYR A 1 200 ? -19.657 -11.320 42.440 1.00 89.44 200 TYR A C 1
ATOM 1523 O O . TYR A 1 200 ? -20.295 -11.696 41.457 1.00 89.44 200 TYR A O 1
ATOM 1531 N N . VAL A 1 201 ? -19.300 -12.130 43.434 1.00 90.50 201 VAL A N 1
ATOM 1532 C CA . VAL A 1 201 ? -19.913 -13.441 43.665 1.00 90.50 201 VAL A CA 1
ATOM 1533 C C . VAL A 1 201 ? -20.877 -13.295 44.821 1.00 90.50 201 VAL A C 1
ATOM 1535 O O . VAL A 1 201 ? -20.502 -12.779 45.878 1.00 90.50 201 VAL A O 1
ATOM 1538 N N . TYR A 1 202 ? -22.114 -13.737 44.622 1.00 89.69 202 TYR A N 1
ATOM 1539 C CA . TYR A 1 202 ? -23.112 -13.730 45.679 1.00 89.69 202 TYR A CA 1
ATOM 1540 C C . TYR A 1 202 ? -23.330 -15.125 46.264 1.00 89.69 202 TYR A C 1
ATOM 1542 O O . TYR A 1 202 ? -23.334 -16.136 45.558 1.00 89.69 202 TYR A O 1
ATOM 1550 N N . THR A 1 203 ? -23.525 -15.166 47.580 1.00 87.94 203 THR A N 1
ATOM 1551 C CA . THR A 1 203 ? -23.880 -16.370 48.329 1.00 87.94 203 THR A CA 1
ATOM 1552 C C . THR A 1 203 ? -25.200 -16.163 49.059 1.00 87.94 203 THR A C 1
ATOM 1554 O O . THR A 1 203 ? -25.434 -15.124 49.679 1.00 87.94 203 THR A O 1
ATOM 1557 N N . GLU A 1 204 ? -26.069 -17.164 48.969 1.00 86.19 204 GLU A N 1
ATOM 1558 C CA . GLU A 1 204 ? -27.375 -17.201 49.623 1.00 86.19 204 GLU A CA 1
ATOM 1559 C C . GLU A 1 204 ? -27.282 -18.078 50.877 1.00 86.19 204 GLU A C 1
ATOM 1561 O O . GLU A 1 204 ? -26.827 -19.222 50.806 1.00 86.19 204 GLU A O 1
ATOM 1566 N N . GLU A 1 205 ? -27.701 -17.568 52.036 1.00 86.56 205 GLU A N 1
ATOM 1567 C CA . GLU A 1 205 ? -27.649 -18.323 53.290 1.00 86.56 205 GLU A CA 1
ATOM 1568 C C . GLU A 1 205 ? -28.842 -18.047 54.218 1.00 86.56 205 GLU A C 1
ATOM 1570 O O . GLU A 1 205 ? -29.447 -16.972 54.214 1.00 86.56 205 GLU A O 1
ATOM 1575 N N . ILE A 1 206 ? -29.161 -19.036 55.061 1.00 85.94 206 ILE A N 1
ATOM 1576 C CA . ILE A 1 206 ? -30.150 -18.911 56.138 1.00 85.94 206 ILE A CA 1
ATOM 1577 C C . ILE A 1 206 ? -29.404 -18.787 57.469 1.00 85.94 206 ILE A C 1
ATOM 1579 O O . ILE A 1 206 ? -28.750 -19.727 57.921 1.00 85.94 206 ILE A O 1
ATOM 1583 N N . VAL A 1 207 ? -29.538 -17.631 58.114 1.00 86.81 207 VAL A N 1
ATOM 1584 C CA . VAL A 1 207 ? -28.935 -17.310 59.409 1.00 86.81 207 VAL A CA 1
ATOM 1585 C C . VAL A 1 207 ? -29.924 -17.641 60.521 1.00 86.81 207 VAL A C 1
ATOM 1587 O O . VAL A 1 207 ? -31.006 -17.057 60.604 1.00 86.81 207 VAL A O 1
ATOM 1590 N N . ASN A 1 208 ? -29.539 -18.563 61.398 1.00 87.69 208 ASN A N 1
ATOM 1591 C CA . ASN A 1 208 ? -30.330 -18.956 62.563 1.00 87.69 208 ASN A CA 1
ATOM 1592 C C . ASN A 1 208 ? -29.794 -18.332 63.862 1.00 87.69 208 ASN A C 1
ATOM 1594 O O . ASN A 1 208 ? -28.716 -17.735 63.900 1.00 87.69 208 ASN A O 1
ATOM 1598 N N . SER A 1 209 ? -30.522 -18.523 64.962 1.00 84.12 209 SER A N 1
ATOM 1599 C CA . SER A 1 209 ? -30.157 -17.978 66.278 1.00 84.12 209 SER A CA 1
ATOM 1600 C C . SER A 1 209 ? -28.874 -18.558 66.896 1.00 84.12 209 SER A C 1
ATOM 1602 O O . SER A 1 209 ? -28.444 -18.091 67.948 1.00 84.12 209 SER A O 1
ATOM 1604 N N . ILE A 1 210 ? -28.289 -19.609 66.306 1.00 85.19 210 ILE A N 1
ATOM 1605 C CA . ILE A 1 210 ? -26.985 -20.158 66.720 1.00 85.19 210 ILE A CA 1
ATOM 1606 C C . ILE A 1 210 ? -25.858 -19.365 66.051 1.00 85.19 210 ILE A C 1
ATOM 1608 O O . ILE A 1 210 ? -24.847 -19.085 66.690 1.00 85.19 210 ILE A O 1
ATOM 1612 N N . MET A 1 211 ? -26.042 -19.001 64.779 1.00 84.94 211 MET A N 1
ATOM 1613 C CA . MET A 1 211 ? -25.088 -18.201 64.009 1.00 84.94 211 MET A CA 1
ATOM 1614 C C . MET A 1 211 ? -25.079 -16.735 64.451 1.00 84.94 211 MET A C 1
ATOM 1616 O O . MET A 1 211 ? -24.012 -16.136 64.540 1.00 84.94 211 MET A O 1
ATOM 1620 N N . ASP A 1 212 ? -26.249 -16.173 64.767 1.00 85.69 212 ASP A N 1
ATOM 1621 C CA . ASP A 1 212 ? -26.384 -14.807 65.274 1.00 85.69 212 ASP A CA 1
ATOM 1622 C C . ASP A 1 212 ? -27.179 -14.780 66.597 1.00 85.69 212 ASP A C 1
ATOM 1624 O O . ASP A 1 212 ? -28.416 -14.831 66.591 1.00 85.69 212 ASP A O 1
ATOM 1628 N N . PRO A 1 213 ? -26.493 -14.666 67.752 1.00 83.81 213 PRO A N 1
ATOM 1629 C CA . PRO A 1 213 ? -27.142 -14.593 69.059 1.00 83.81 213 PRO A CA 1
ATOM 1630 C C . PRO A 1 213 ? -28.044 -13.365 69.254 1.00 83.81 213 PRO A C 1
ATOM 1632 O O . PRO A 1 213 ? -28.835 -13.353 70.197 1.00 83.81 213 PRO A O 1
ATOM 1635 N N . THR A 1 214 ? -27.958 -12.334 68.401 1.00 85.12 214 THR A N 1
ATOM 1636 C CA . THR A 1 214 ? -28.852 -11.162 68.474 1.00 85.12 214 THR A CA 1
ATOM 1637 C C . THR A 1 214 ? -30.290 -11.487 68.065 1.00 85.12 214 THR A C 1
ATOM 1639 O O . THR A 1 214 ? -31.208 -10.740 68.400 1.00 85.12 214 THR A O 1
ATOM 1642 N N . LEU A 1 215 ? -30.505 -12.629 67.402 1.00 86.12 215 LEU A N 1
ATOM 1643 C CA . LEU A 1 215 ? -31.831 -13.145 67.061 1.00 86.12 215 LEU A CA 1
ATOM 1644 C C . LEU A 1 215 ? -32.545 -13.805 68.255 1.00 86.12 215 LEU A C 1
ATOM 1646 O O . LEU A 1 215 ? -33.704 -14.202 68.124 1.00 86.12 215 LEU A O 1
ATOM 1650 N N . LEU A 1 216 ? -31.877 -13.944 69.407 1.00 85.12 216 LEU A N 1
ATOM 1651 C CA . LEU A 1 216 ? -32.501 -14.390 70.652 1.00 85.12 216 LEU A CA 1
ATOM 1652 C C . LEU A 1 216 ? -33.363 -13.276 71.255 1.00 85.12 216 LEU A C 1
ATOM 1654 O O . LEU A 1 216 ? -33.026 -12.096 71.181 1.00 85.12 216 LEU A O 1
ATOM 1658 N N . ASP A 1 217 ? -34.465 -13.653 71.899 1.00 82.81 217 ASP A N 1
ATOM 1659 C CA . ASP A 1 217 ? -35.380 -12.684 72.500 1.00 82.81 217 ASP A CA 1
ATOM 1660 C C . ASP A 1 217 ? -34.690 -11.855 73.615 1.00 82.81 217 ASP A C 1
ATOM 1662 O O . ASP A 1 217 ? -34.233 -12.431 74.617 1.00 82.81 217 ASP A O 1
ATOM 1666 N N . PRO A 1 218 ? -34.631 -10.510 73.483 1.00 82.44 218 PRO A N 1
ATOM 1667 C CA . PRO A 1 218 ? -33.966 -9.633 74.444 1.00 82.44 218 PRO A CA 1
ATOM 1668 C C . PRO A 1 218 ? -34.798 -9.358 75.713 1.00 82.44 218 PRO A C 1
ATOM 1670 O O . PRO A 1 218 ? -34.333 -8.646 76.608 1.00 82.44 218 PRO A O 1
ATOM 1673 N N . ALA A 1 219 ? -36.034 -9.864 75.821 1.00 79.19 219 ALA A N 1
ATOM 1674 C CA . ALA A 1 219 ? -36.963 -9.543 76.904 1.00 79.19 219 ALA A CA 1
ATOM 1675 C C . ALA A 1 219 ? -36.560 -10.177 78.249 1.00 79.19 219 ALA A C 1
ATOM 1677 O O . ALA A 1 219 ? -36.960 -11.287 78.603 1.00 79.19 219 ALA A O 1
ATOM 1678 N N . SER A 1 220 ? -35.786 -9.437 79.045 1.00 74.94 220 SER A N 1
ATOM 1679 C CA . SER A 1 220 ? -35.370 -9.858 80.388 1.00 74.94 220 SER A CA 1
ATOM 1680 C C . SER A 1 220 ? -36.544 -9.917 81.377 1.00 74.94 220 SER A C 1
ATOM 1682 O O . SER A 1 220 ? -37.370 -9.006 81.433 1.00 74.94 220 SER A O 1
ATOM 1684 N N . GLY A 1 221 ? -36.615 -10.986 82.179 1.00 77.25 221 GLY A N 1
ATOM 1685 C CA . GLY A 1 221 ? -37.641 -11.182 83.216 1.00 77.25 221 GLY A CA 1
ATOM 1686 C C . GLY A 1 221 ? -38.927 -11.887 82.764 1.00 77.25 221 GLY A C 1
ATOM 1687 O O . GLY A 1 221 ? -39.809 -12.111 83.593 1.00 77.25 221 GLY A O 1
ATOM 1688 N N . TYR A 1 222 ? -39.027 -12.277 81.491 1.00 80.94 222 TYR A N 1
ATOM 1689 C CA . TYR A 1 222 ? -40.144 -13.051 80.944 1.00 80.94 222 TYR A CA 1
ATOM 1690 C C . TYR A 1 222 ? -39.714 -14.486 80.597 1.00 80.94 222 TYR A C 1
ATOM 1692 O O . TYR A 1 222 ? -38.528 -14.777 80.452 1.00 80.94 222 TYR A O 1
ATOM 1700 N N . SER A 1 223 ? -40.675 -15.409 80.470 1.00 76.50 223 SER A N 1
ATOM 1701 C CA . SER A 1 223 ? -40.405 -16.835 80.206 1.00 76.50 223 SER A CA 1
ATOM 1702 C C . SER A 1 223 ? -39.757 -17.115 78.846 1.00 76.50 223 SER A C 1
ATOM 1704 O O . SER A 1 223 ? -39.254 -18.209 78.627 1.00 76.50 223 SER A O 1
ATOM 1706 N N . ASN A 1 224 ? -39.804 -16.148 77.933 1.00 76.94 224 ASN A N 1
ATOM 1707 C CA . ASN A 1 224 ? -39.226 -16.184 76.594 1.00 76.94 224 ASN A CA 1
ATOM 1708 C C . ASN A 1 224 ? -37.824 -15.563 76.514 1.00 76.94 224 ASN A C 1
ATOM 1710 O O . ASN A 1 224 ? -37.274 -15.526 75.424 1.00 76.94 224 ASN A O 1
ATOM 1714 N N . HIS A 1 225 ? -37.226 -15.100 77.618 1.00 79.12 225 HIS A N 1
ATOM 1715 C CA . HIS A 1 225 ? -35.850 -14.592 77.608 1.00 79.12 225 HIS A CA 1
ATOM 1716 C C . HIS A 1 225 ? -34.885 -15.641 77.030 1.00 79.12 225 HIS A C 1
ATOM 1718 O O . HIS A 1 225 ? -34.860 -16.773 77.515 1.00 79.12 225 HIS A O 1
ATOM 1724 N N . GLN A 1 226 ? -34.088 -15.262 76.022 1.00 82.88 226 GLN A N 1
ATOM 1725 C CA . GLN A 1 226 ? -33.200 -16.160 75.261 1.00 82.88 226 GLN A CA 1
ATOM 1726 C C . GLN A 1 226 ? -33.905 -17.244 74.425 1.00 82.88 226 GLN A C 1
ATOM 1728 O O . GLN A 1 226 ? -33.264 -18.208 74.005 1.00 82.88 226 GLN A O 1
ATOM 1733 N N . ALA A 1 227 ? -35.206 -17.120 74.153 1.00 83.50 227 ALA A N 1
ATOM 1734 C CA . ALA A 1 227 ? -35.857 -17.992 73.181 1.00 83.50 227 ALA A CA 1
ATOM 1735 C C . ALA A 1 227 ? -35.331 -17.695 71.759 1.00 83.50 227 ALA A C 1
ATOM 1737 O O . ALA A 1 227 ? -35.114 -16.523 71.432 1.00 83.50 227 ALA A O 1
ATOM 1738 N N . PRO A 1 228 ? -35.133 -18.723 70.912 1.00 83.56 228 PRO A N 1
ATOM 1739 C CA . PRO A 1 228 ? -34.728 -18.532 69.524 1.00 83.56 228 PRO A CA 1
ATOM 1740 C C . PRO A 1 228 ? -35.815 -17.791 68.741 1.00 83.56 228 PRO A C 1
ATOM 1742 O O . PRO A 1 228 ? -36.975 -18.211 68.722 1.00 83.56 228 PRO A O 1
ATOM 1745 N N . GLY A 1 229 ? -35.440 -16.673 68.117 1.00 82.88 229 GLY A N 1
ATOM 1746 C CA . GLY A 1 229 ? -36.279 -15.971 67.153 1.00 82.88 229 GLY A CA 1
ATOM 1747 C C . GLY A 1 229 ? -36.349 -16.698 65.808 1.00 82.88 229 GLY A C 1
ATOM 1748 O O . GLY A 1 229 ? -35.748 -17.750 65.614 1.00 82.88 229 GLY A O 1
ATOM 1749 N N . ALA A 1 230 ? -37.102 -16.128 64.866 1.00 84.69 230 ALA A N 1
ATOM 1750 C CA . ALA A 1 230 ? -37.174 -16.655 63.505 1.00 84.69 230 ALA A CA 1
ATOM 1751 C C . ALA A 1 230 ? -35.831 -16.505 62.773 1.00 84.69 230 ALA A C 1
ATOM 1753 O O . ALA A 1 230 ? -35.151 -15.491 62.961 1.00 84.69 230 ALA A O 1
ATOM 1754 N N . ASP A 1 231 ? -35.522 -17.449 61.888 1.00 87.56 231 ASP A N 1
ATOM 1755 C CA . ASP A 1 231 ? -34.338 -17.409 61.027 1.00 87.56 231 ASP A CA 1
ATOM 1756 C C . ASP A 1 231 ? -34.422 -16.252 60.004 1.00 87.56 231 ASP A C 1
ATOM 1758 O O . ASP A 1 231 ? -35.484 -15.650 59.787 1.00 87.56 231 ASP A O 1
ATOM 1762 N N . ARG A 1 232 ? -33.284 -15.872 59.415 1.00 86.88 232 ARG A N 1
ATOM 1763 C CA . ARG A 1 232 ? -33.164 -14.784 58.431 1.00 86.88 232 ARG A CA 1
ATOM 1764 C C . ARG A 1 232 ? -32.570 -15.308 57.137 1.00 86.88 232 ARG A C 1
ATOM 1766 O O . ARG A 1 232 ? -31.596 -16.045 57.169 1.00 86.88 232 ARG A O 1
ATOM 1773 N N . TYR A 1 233 ? -33.121 -14.873 56.013 1.00 86.94 233 TYR A N 1
ATOM 1774 C CA . TYR A 1 233 ? -32.478 -15.040 54.718 1.00 86.94 233 TYR A CA 1
ATOM 1775 C C . TYR A 1 233 ? -31.502 -13.884 54.488 1.00 86.94 233 TYR A C 1
ATOM 1777 O O . TYR A 1 233 ? -31.857 -12.724 54.721 1.00 86.94 233 TYR A O 1
ATOM 1785 N N . ARG A 1 234 ? -30.271 -14.194 54.082 1.00 87.31 234 ARG A N 1
ATOM 1786 C CA . ARG A 1 234 ? -29.228 -13.208 53.797 1.00 87.31 234 ARG A CA 1
ATOM 1787 C C . ARG A 1 234 ? -28.553 -13.553 52.479 1.00 87.31 234 ARG A C 1
ATOM 1789 O O . ARG A 1 234 ? -28.176 -14.698 52.255 1.00 87.31 234 ARG A O 1
ATOM 1796 N N . ILE A 1 235 ? -28.365 -12.531 51.653 1.00 89.38 235 ILE A N 1
ATOM 1797 C CA . ILE A 1 235 ? -27.507 -12.600 50.477 1.00 89.38 235 ILE A CA 1
ATOM 1798 C C . ILE A 1 235 ? -26.286 -11.734 50.753 1.00 89.38 235 ILE A C 1
ATOM 1800 O O . ILE A 1 235 ? -26.426 -10.577 51.157 1.00 89.38 235 ILE A O 1
ATOM 1804 N N . THR A 1 236 ? -25.100 -12.296 50.546 1.00 89.00 236 THR A N 1
ATOM 1805 C CA . THR A 1 236 ? -23.836 -11.569 50.678 1.00 89.00 236 THR A CA 1
ATOM 1806 C C . THR A 1 236 ? -23.145 -11.539 49.328 1.00 89.00 236 THR A C 1
ATOM 1808 O O . THR A 1 236 ? -22.880 -12.590 48.756 1.00 89.00 236 THR A O 1
ATOM 1811 N N . ALA A 1 237 ? -22.841 -10.345 48.825 1.00 90.06 237 ALA A N 1
ATOM 1812 C CA . ALA A 1 237 ? -22.036 -10.158 47.624 1.00 90.06 237 ALA A CA 1
ATOM 1813 C C . ALA A 1 237 ? -20.597 -9.810 48.022 1.00 90.06 237 ALA A C 1
ATOM 1815 O O . ALA A 1 237 ? -20.375 -8.884 48.806 1.00 90.06 237 ALA A O 1
ATOM 1816 N N . VAL A 1 238 ? -19.630 -10.560 47.497 1.00 89.88 238 VAL A N 1
ATOM 1817 C CA . VAL A 1 238 ? -18.197 -10.369 47.751 1.00 89.88 238 VAL A CA 1
ATOM 1818 C C . VAL A 1 238 ? -17.501 -10.037 46.438 1.00 89.88 238 VAL A C 1
ATOM 1820 O O . VAL A 1 238 ? -17.655 -10.763 45.455 1.00 89.88 238 VAL A O 1
ATOM 1823 N N . LEU A 1 239 ? -16.758 -8.930 46.420 1.00 89.38 239 LEU A N 1
ATOM 1824 C CA . LEU A 1 239 ? -15.951 -8.497 45.285 1.00 89.38 239 LEU A CA 1
ATOM 1825 C C . LEU A 1 239 ? -14.798 -9.485 45.065 1.00 89.38 239 LEU A C 1
ATOM 1827 O O . LEU A 1 239 ? -14.033 -9.784 45.979 1.00 89.38 239 LEU A O 1
ATOM 1831 N N . THR A 1 240 ? -14.674 -9.996 43.848 1.00 88.44 240 THR A N 1
ATOM 1832 C CA . THR A 1 240 ? -13.680 -11.000 43.463 1.00 88.44 240 THR A CA 1
ATOM 1833 C C . THR A 1 240 ? -13.296 -10.823 41.996 1.00 88.44 240 THR A C 1
ATOM 1835 O O . THR A 1 240 ? -14.001 -10.179 41.215 1.00 88.44 240 THR A O 1
ATOM 1838 N N . SER A 1 241 ? -12.149 -11.374 41.618 1.00 88.06 241 SER A N 1
ATOM 1839 C CA . SER A 1 241 ? -11.643 -11.371 40.254 1.00 88.06 241 SER A CA 1
ATOM 1840 C C . SER A 1 241 ? -11.168 -12.754 39.837 1.00 88.06 241 SER A C 1
ATOM 1842 O O . SER A 1 241 ? -10.755 -13.548 40.679 1.00 88.06 241 SER A O 1
ATOM 1844 N N . TYR A 1 242 ? -11.184 -13.020 38.534 1.00 86.19 242 TYR A N 1
ATOM 1845 C CA . TYR A 1 242 ? -10.581 -14.219 37.951 1.00 86.19 242 TYR A CA 1
ATOM 1846 C C . TYR A 1 242 ? -9.841 -13.890 36.652 1.00 86.19 242 TYR A C 1
ATOM 1848 O O . TYR A 1 242 ? -10.155 -12.901 35.977 1.00 86.19 242 TYR A O 1
ATOM 1856 N N . ILE A 1 243 ? -8.864 -14.730 36.309 1.00 83.94 243 ILE A N 1
ATOM 1857 C CA . ILE A 1 243 ? -8.018 -14.569 35.123 1.00 83.94 243 ILE A CA 1
ATOM 1858 C C . ILE A 1 243 ? -8.693 -15.218 33.914 1.00 83.94 243 ILE A C 1
ATOM 1860 O O . ILE A 1 243 ? -9.026 -16.409 33.923 1.00 83.94 243 ILE A O 1
ATOM 1864 N N . VAL A 1 244 ? -8.868 -14.452 32.836 1.00 78.62 244 VAL A N 1
ATOM 1865 C CA . VAL A 1 244 ? -9.498 -14.943 31.606 1.00 78.62 244 VAL A CA 1
ATOM 1866 C C . VAL A 1 244 ? -8.585 -15.967 30.924 1.00 78.62 244 VAL A C 1
ATOM 1868 O O . VAL A 1 244 ? -7.411 -15.715 30.674 1.00 78.62 244 VAL A O 1
ATOM 1871 N N . GLY A 1 245 ? -9.125 -17.154 30.633 1.00 75.06 245 GLY A N 1
ATOM 1872 C CA . GLY A 1 245 ? -8.403 -18.237 29.950 1.00 75.06 245 GLY A CA 1
ATOM 1873 C C . GLY A 1 245 ? -7.577 -19.156 30.860 1.00 75.06 245 GLY A C 1
ATOM 1874 O O . GLY A 1 245 ? -7.138 -20.206 30.392 1.00 75.06 245 GLY A O 1
ATOM 1875 N N . VAL A 1 246 ? -7.412 -18.809 32.142 1.00 77.38 246 VAL A N 1
ATOM 1876 C CA . VAL A 1 246 ? -6.719 -19.637 33.147 1.00 77.38 246 VAL A CA 1
ATOM 1877 C C . VAL A 1 246 ? -7.707 -20.181 34.174 1.00 77.38 246 VAL A C 1
ATOM 1879 O O . VAL A 1 246 ? -7.757 -21.392 34.393 1.00 77.38 246 VAL A O 1
ATOM 1882 N N . ASP A 1 247 ? -8.526 -19.303 34.753 1.00 78.50 247 ASP A N 1
ATOM 1883 C CA . ASP A 1 247 ? -9.486 -19.666 35.790 1.00 78.50 247 ASP A CA 1
ATOM 1884 C C . ASP A 1 247 ? -10.863 -19.983 35.197 1.00 78.50 247 ASP A C 1
ATOM 1886 O O . ASP A 1 247 ? -11.314 -19.389 34.211 1.00 78.50 247 ASP A O 1
ATOM 1890 N N . THR A 1 248 ? -11.586 -20.906 35.828 1.00 80.56 248 THR A N 1
ATOM 1891 C CA . THR A 1 248 ? -13.004 -21.127 35.529 1.00 80.56 248 THR A CA 1
ATOM 1892 C C . THR A 1 248 ? -13.844 -20.038 36.180 1.00 80.56 248 THR A C 1
ATOM 1894 O O . THR A 1 248 ? -13.716 -19.806 37.382 1.00 80.56 248 THR A O 1
ATOM 1897 N N . ARG A 1 249 ? -14.750 -19.416 35.412 1.00 82.00 249 ARG A N 1
ATOM 1898 C CA . ARG A 1 249 ? -15.705 -18.428 35.937 1.00 82.00 249 ARG A CA 1
ATOM 1899 C C . ARG A 1 249 ? -16.448 -19.002 37.162 1.00 82.00 249 ARG A C 1
ATOM 1901 O O . ARG A 1 249 ? -17.062 -20.062 37.015 1.00 82.00 249 ARG A O 1
ATOM 1908 N N . PRO A 1 250 ? -16.445 -18.314 38.321 1.00 82.06 250 PRO A N 1
ATOM 1909 C CA . PRO A 1 250 ? -17.201 -18.751 39.491 1.00 82.06 250 PRO A CA 1
ATOM 1910 C C . PRO A 1 250 ? -18.707 -18.836 39.202 1.00 82.06 250 PRO A C 1
ATOM 1912 O O . PRO A 1 250 ? -19.250 -18.034 38.433 1.00 82.06 250 PRO A O 1
ATOM 1915 N N . GLU A 1 251 ? -19.391 -19.792 39.834 1.00 77.12 251 GLU A N 1
ATOM 1916 C CA . GLU A 1 251 ? -20.859 -19.817 39.847 1.00 77.12 251 GLU A CA 1
ATOM 1917 C C . GLU A 1 251 ? -21.384 -18.528 40.503 1.00 77.12 251 GLU A C 1
ATOM 1919 O O . GLU A 1 251 ? -20.753 -17.995 41.415 1.00 77.12 251 GLU A O 1
ATOM 1924 N N . ASN A 1 252 ? -22.516 -18.001 40.021 1.00 85.00 252 ASN A N 1
ATOM 1925 C CA . ASN A 1 252 ? -23.133 -16.770 40.542 1.00 85.00 252 ASN A CA 1
ATOM 1926 C C . ASN A 1 252 ? -22.236 -15.508 40.465 1.00 85.00 252 ASN A C 1
ATOM 1928 O O . ASN A 1 252 ? -22.355 -14.595 41.281 1.00 85.00 252 ASN A O 1
ATOM 1932 N N . PHE A 1 253 ? -21.329 -15.447 39.481 1.00 86.69 253 PHE A N 1
ATOM 1933 C CA . PHE A 1 253 ? -20.466 -14.286 39.232 1.00 86.69 253 PHE A CA 1
ATOM 1934 C C . PHE A 1 253 ? -21.114 -13.250 38.302 1.00 86.69 253 PHE A C 1
ATOM 1936 O O . PHE A 1 253 ? -21.498 -13.587 37.175 1.00 86.69 253 PHE A O 1
ATOM 1943 N N . ILE A 1 254 ? -21.112 -11.981 38.714 1.00 85.31 254 ILE A N 1
ATOM 1944 C CA . ILE A 1 254 ? -21.577 -10.818 37.940 1.00 85.31 254 ILE A CA 1
ATOM 1945 C C . ILE A 1 254 ? -20.371 -9.949 37.554 1.00 85.31 254 ILE A C 1
ATOM 1947 O O . ILE A 1 254 ? -19.699 -9.416 38.431 1.00 85.31 254 ILE A O 1
ATOM 1951 N N . GLU A 1 255 ? -20.105 -9.781 36.252 1.00 84.19 255 GLU A N 1
ATOM 1952 C CA . GLU A 1 255 ? -18.971 -8.999 35.715 1.00 84.19 255 GLU A CA 1
ATOM 1953 C C . GLU A 1 255 ? -19.250 -7.486 35.738 1.00 84.19 255 GLU A C 1
ATOM 1955 O O . GLU A 1 255 ? -20.261 -7.043 35.194 1.00 84.19 255 GLU A O 1
ATOM 1960 N N . ILE A 1 256 ? -18.321 -6.691 36.285 1.00 83.88 256 ILE A N 1
ATOM 1961 C CA . ILE A 1 256 ? -18.429 -5.220 36.339 1.00 83.88 256 ILE A CA 1
ATOM 1962 C C . ILE A 1 256 ? -17.277 -4.538 35.601 1.00 83.88 256 ILE A C 1
ATOM 1964 O O . ILE A 1 256 ? -17.513 -3.624 34.806 1.00 83.88 256 ILE A O 1
ATOM 1968 N N . ILE A 1 257 ? -16.039 -4.979 35.839 1.00 84.00 257 ILE A N 1
ATOM 1969 C CA . ILE A 1 257 ? -14.845 -4.436 35.185 1.00 84.00 257 ILE A CA 1
ATOM 1970 C C . ILE A 1 257 ? -14.138 -5.539 34.413 1.00 84.00 257 ILE A C 1
ATOM 1972 O O . ILE A 1 257 ? -13.947 -6.651 34.905 1.00 84.00 257 ILE A O 1
ATOM 1976 N N . HIS A 1 258 ? -13.699 -5.183 33.214 1.00 84.31 258 HIS A N 1
ATOM 1977 C CA . HIS A 1 258 ? -12.727 -5.942 32.451 1.00 84.31 258 HIS A CA 1
ATOM 1978 C C . HIS A 1 258 ? -11.428 -5.126 32.381 1.00 84.31 258 HIS A C 1
ATOM 1980 O O . HIS A 1 258 ? -11.396 -4.042 31.787 1.00 84.31 258 HIS A O 1
ATOM 1986 N N . PHE A 1 259 ? -10.379 -5.645 33.013 1.00 82.50 259 PHE A N 1
ATOM 1987 C CA . PHE A 1 259 ? -9.054 -5.045 33.115 1.00 82.50 259 PHE A CA 1
ATOM 1988 C C . PHE A 1 259 ? -8.055 -5.812 32.241 1.00 82.50 259 PHE A C 1
ATOM 1990 O O . PHE A 1 259 ? -7.966 -7.031 32.360 1.00 82.50 259 PHE A O 1
ATOM 1997 N N . ALA A 1 260 ? -7.307 -5.120 31.380 1.00 79.75 260 ALA A N 1
ATOM 1998 C CA . ALA A 1 260 ? -6.257 -5.731 30.561 1.00 79.75 260 ALA A CA 1
ATOM 1999 C C . ALA A 1 260 ? -5.166 -4.706 30.220 1.00 79.75 260 ALA A C 1
ATOM 2001 O O . ALA A 1 260 ? -5.467 -3.526 30.027 1.00 79.75 260 ALA A O 1
ATOM 2002 N N . ASP A 1 261 ? -3.916 -5.157 30.110 1.00 71.00 261 ASP A N 1
ATOM 2003 C CA . ASP A 1 261 ? -2.744 -4.331 29.768 1.00 71.00 261 ASP A CA 1
ATOM 2004 C C . ASP A 1 261 ? -2.535 -3.112 30.692 1.00 71.00 261 ASP A C 1
ATOM 2006 O O . ASP A 1 261 ? -2.123 -2.040 30.250 1.00 71.00 261 ASP A O 1
ATOM 2010 N N . GLY A 1 262 ? -2.872 -3.229 31.978 1.00 70.25 262 GLY A N 1
ATOM 2011 C CA . GLY A 1 262 ? -2.767 -2.116 32.926 1.00 70.25 262 GLY A CA 1
ATOM 2012 C C . GLY A 1 262 ? -3.860 -1.039 32.817 1.00 70.25 262 GLY A C 1
ATOM 2013 O O . GLY A 1 262 ? -3.803 -0.061 33.562 1.00 70.25 262 GLY A O 1
ATOM 2014 N N . GLU A 1 263 ? -4.866 -1.204 31.950 1.00 72.81 263 GLU A N 1
ATOM 2015 C CA . GLU A 1 263 ? -5.971 -0.254 31.777 1.00 72.81 263 GLU A CA 1
ATOM 2016 C C . GLU A 1 263 ? -7.357 -0.918 31.902 1.00 72.81 263 GLU A C 1
ATOM 2018 O O . GLU A 1 263 ? -7.573 -2.091 31.588 1.00 72.81 263 GLU A O 1
ATOM 2023 N N . ASN A 1 264 ? -8.352 -0.132 32.323 1.00 75.75 264 ASN A N 1
ATOM 2024 C CA . ASN A 1 264 ? -9.752 -0.558 32.349 1.00 75.75 264 ASN A CA 1
ATOM 2025 C C . ASN A 1 264 ? -10.331 -0.549 30.919 1.00 75.75 264 ASN A C 1
ATOM 2027 O O . ASN A 1 264 ? -10.699 0.511 30.410 1.00 75.75 264 ASN A O 1
ATOM 2031 N N . LYS A 1 265 ? -10.447 -1.716 30.269 1.00 71.50 265 LYS A N 1
ATOM 2032 C CA . LYS A 1 265 ? -11.013 -1.834 28.907 1.00 71.50 265 LYS A CA 1
ATOM 2033 C C . LYS A 1 265 ? -12.534 -1.682 28.892 1.00 71.50 265 LYS A C 1
ATOM 2035 O O . LYS A 1 265 ? -13.089 -1.139 27.939 1.00 71.50 265 LYS A O 1
ATOM 2040 N N . LYS A 1 266 ? -13.216 -2.150 29.943 1.00 70.19 266 LYS A N 1
ATOM 2041 C CA . LYS A 1 266 ? -14.671 -2.024 30.109 1.00 70.19 266 LYS A CA 1
ATOM 2042 C C . LYS A 1 266 ? -15.005 -1.765 31.570 1.00 70.19 266 LYS A C 1
ATOM 2044 O O . LYS A 1 266 ? -14.556 -2.505 32.439 1.00 70.19 266 LYS A O 1
ATOM 2049 N N . VAL A 1 267 ? -15.831 -0.753 31.817 1.00 73.31 267 VAL A N 1
ATOM 2050 C CA . VAL A 1 267 ? -16.375 -0.437 33.142 1.00 73.31 267 VAL A CA 1
ATOM 2051 C C . VAL A 1 267 ? -17.878 -0.261 33.007 1.00 73.31 267 VAL A C 1
ATOM 2053 O O . VAL A 1 267 ? -18.348 0.589 32.248 1.00 73.31 267 VAL A O 1
ATOM 2056 N N . VAL A 1 268 ? -18.641 -1.068 33.736 1.00 69.19 268 VAL A N 1
ATOM 2057 C CA . VAL A 1 268 ? -20.081 -0.859 33.886 1.00 69.19 268 VAL A CA 1
ATOM 2058 C C . VAL A 1 268 ? -20.279 0.183 34.990 1.00 69.19 268 VAL A C 1
ATOM 2060 O O . VAL A 1 268 ? -20.206 -0.165 36.154 1.00 69.19 268 VAL A O 1
ATOM 2063 N N . ASP A 1 269 ? -20.500 1.458 34.648 1.00 63.31 269 ASP A N 1
ATOM 2064 C CA . ASP A 1 269 ? -20.764 2.549 35.626 1.00 63.31 269 ASP A CA 1
ATOM 2065 C C . ASP A 1 269 ? -22.222 3.050 35.588 1.00 63.31 269 ASP A C 1
ATOM 2067 O O . ASP A 1 269 ? -22.622 3.977 36.293 1.00 63.31 269 ASP A O 1
ATOM 2071 N N . LYS A 1 270 ? -23.048 2.455 34.725 1.00 69.56 270 LYS A N 1
ATOM 2072 C CA . LYS A 1 270 ? -24.461 2.811 34.585 1.00 69.56 270 LYS A CA 1
ATOM 2073 C C . LYS A 1 270 ? -25.338 1.672 35.060 1.00 69.56 270 LYS A C 1
ATOM 2075 O O . LYS A 1 270 ? -25.016 0.501 34.866 1.00 69.56 270 LYS A O 1
ATOM 2080 N N . VAL A 1 271 ? -26.482 2.051 35.618 1.00 76.12 271 VAL A N 1
ATOM 2081 C CA . VAL A 1 271 ? -27.556 1.115 35.937 1.00 76.12 271 VAL A CA 1
ATOM 2082 C C . VAL A 1 271 ? -27.961 0.396 34.652 1.00 76.12 271 VAL A C 1
ATOM 2084 O O . VAL A 1 271 ? -28.327 1.045 33.669 1.00 76.12 271 VAL A O 1
ATOM 2087 N N . GLN A 1 272 ? -27.874 -0.930 34.650 1.00 73.69 272 GLN A N 1
ATOM 2088 C CA . GLN A 1 272 ? -28.339 -1.736 33.530 1.00 73.69 272 GLN A CA 1
ATOM 2089 C C . GLN A 1 272 ? -29.852 -1.886 33.642 1.00 73.69 272 GLN A C 1
ATOM 2091 O O . GLN A 1 272 ? -30.359 -2.483 34.592 1.00 73.69 272 GLN A O 1
ATOM 2096 N N . TYR A 1 273 ? -30.568 -1.289 32.696 1.00 78.06 273 TYR A N 1
ATOM 2097 C CA . TYR A 1 273 ? -32.014 -1.426 32.603 1.00 78.06 273 TYR A CA 1
ATOM 2098 C C . TYR A 1 273 ? -32.358 -2.619 31.707 1.00 78.06 273 TYR A C 1
ATOM 2100 O O . TYR A 1 273 ? -31.656 -2.873 30.731 1.00 78.06 273 TYR A O 1
ATOM 2108 N N . ALA A 1 274 ? -33.435 -3.331 32.035 1.00 78.88 274 ALA A N 1
ATOM 2109 C CA . ALA A 1 274 ? -33.938 -4.451 31.240 1.00 78.88 274 ALA A CA 1
ATOM 2110 C C . ALA A 1 274 ? -34.791 -3.940 30.054 1.00 78.88 274 ALA A C 1
ATOM 2112 O O . ALA A 1 274 ? -34.317 -3.165 29.220 1.00 78.88 274 ALA A O 1
ATOM 2113 N N . ASP A 1 275 ? -36.074 -4.298 29.995 1.00 81.50 275 ASP A N 1
ATOM 2114 C CA . ASP A 1 275 ? -36.977 -3.994 28.872 1.00 81.50 275 ASP A CA 1
ATOM 2115 C C . ASP A 1 275 ? -37.143 -2.493 28.587 1.00 81.50 275 ASP A C 1
ATOM 2117 O O . ASP A 1 275 ? -37.329 -2.067 27.438 1.00 81.50 275 ASP A O 1
ATOM 2121 N N . LEU A 1 276 ? -37.060 -1.661 29.631 1.00 82.25 276 LEU A N 1
ATOM 2122 C CA . LEU A 1 276 ? -37.140 -0.210 29.487 1.00 82.25 276 LEU A CA 1
ATOM 2123 C C . LEU A 1 276 ? -36.021 0.330 28.583 1.00 82.25 276 LEU A C 1
ATOM 2125 O O . LEU A 1 276 ? -36.275 1.242 27.790 1.00 82.25 276 LEU A O 1
ATOM 2129 N N . MET A 1 277 ? -34.813 -0.241 28.670 1.00 80.94 277 MET A N 1
ATOM 2130 C CA . MET A 1 277 ? -33.688 0.181 27.837 1.00 80.94 277 MET A CA 1
ATOM 2131 C C . MET A 1 277 ? -33.971 -0.116 26.374 1.00 80.94 277 MET A C 1
ATOM 2133 O O . MET A 1 277 ? -33.914 0.793 25.554 1.00 80.94 277 MET A O 1
ATOM 2137 N N . THR A 1 278 ? -34.404 -1.336 26.057 1.00 82.06 278 THR A N 1
ATOM 2138 C CA . THR A 1 278 ? -34.746 -1.737 24.687 1.00 82.06 278 THR A CA 1
ATOM 2139 C C . THR A 1 278 ? -35.820 -0.835 24.076 1.00 82.06 278 THR A C 1
ATOM 2141 O O . THR A 1 278 ? -35.770 -0.489 22.893 1.00 82.06 278 THR A O 1
ATOM 2144 N N . MET A 1 279 ? -36.792 -0.387 24.877 1.00 84.94 279 MET A N 1
ATOM 2145 C CA . MET A 1 279 ? -37.793 0.574 24.416 1.00 84.94 279 MET A CA 1
ATOM 2146 C C . MET A 1 279 ? -37.192 1.956 24.110 1.00 84.94 279 MET A C 1
ATOM 2148 O O . MET A 1 279 ? -37.597 2.586 23.127 1.00 84.94 279 MET A O 1
ATOM 2152 N N . ILE A 1 280 ? -36.264 2.439 24.941 1.00 86.62 280 ILE A N 1
ATOM 2153 C CA . ILE A 1 280 ? -35.565 3.719 24.748 1.00 86.62 280 ILE A CA 1
ATOM 2154 C C . ILE A 1 280 ? -34.619 3.644 23.548 1.00 86.62 280 ILE A C 1
ATOM 2156 O O . ILE A 1 280 ? -34.609 4.569 22.738 1.00 86.62 280 ILE A O 1
ATOM 2160 N N . GLU A 1 281 ? -33.881 2.549 23.392 1.00 85.75 281 GLU A N 1
ATOM 2161 C CA . GLU A 1 281 ? -32.989 2.288 22.260 1.00 85.75 281 GLU A CA 1
ATOM 2162 C C . GLU A 1 281 ? -33.783 2.300 20.954 1.00 85.75 281 GLU A C 1
ATOM 2164 O O . GLU A 1 281 ? -33.491 3.100 20.064 1.00 85.75 281 GLU A O 1
ATOM 2169 N N . ARG A 1 282 ? -34.885 1.537 20.885 1.00 87.50 282 ARG A N 1
ATOM 2170 C CA . ARG A 1 282 ? -35.777 1.543 19.719 1.00 87.50 282 ARG A CA 1
ATOM 2171 C C . ARG A 1 282 ? -36.295 2.944 19.403 1.00 87.50 282 ARG A C 1
ATOM 2173 O O . ARG A 1 282 ? -36.239 3.360 18.255 1.00 87.50 282 ARG A O 1
ATOM 2180 N N . ARG A 1 283 ? -36.780 3.695 20.402 1.00 89.38 283 ARG A N 1
ATOM 2181 C CA . ARG A 1 283 ? -37.259 5.073 20.178 1.00 89.38 283 ARG A CA 1
ATOM 2182 C C . ARG A 1 283 ? -36.148 6.001 19.700 1.00 89.38 283 ARG A C 1
ATOM 2184 O O . ARG A 1 283 ? -36.382 6.814 18.816 1.00 89.38 283 ARG A O 1
ATOM 2191 N N . THR A 1 284 ? -34.950 5.867 20.256 1.00 87.50 284 THR A N 1
ATOM 2192 C CA . THR A 1 284 ? -33.785 6.666 19.859 1.00 87.50 284 THR A CA 1
ATOM 2193 C C . THR A 1 284 ? -33.409 6.385 18.405 1.00 87.50 284 THR A C 1
ATOM 2195 O O . THR A 1 284 ? -33.134 7.321 17.651 1.00 87.50 284 THR A O 1
ATOM 2198 N N . TYR A 1 285 ? -33.460 5.117 17.992 1.00 87.31 285 TYR A N 1
ATOM 2199 C CA . TYR A 1 285 ? -33.238 4.717 16.608 1.00 87.31 285 TYR A CA 1
ATOM 2200 C C . TYR A 1 285 ? -34.357 5.191 15.670 1.00 87.31 285 TYR A C 1
ATOM 2202 O O . TYR A 1 285 ? -34.064 5.770 14.629 1.00 87.31 285 TYR A O 1
ATOM 2210 N N . ASP A 1 286 ? -35.626 5.030 16.048 1.00 87.81 286 ASP A N 1
ATOM 2211 C CA . ASP A 1 286 ? -36.768 5.496 15.249 1.00 87.81 286 ASP A CA 1
ATOM 2212 C C . ASP A 1 286 ? -36.740 7.026 15.047 1.00 87.81 286 ASP A C 1
ATOM 2214 O O . ASP A 1 286 ? -37.157 7.530 14.005 1.00 87.81 286 ASP A O 1
ATOM 2218 N N . GLU A 1 287 ? -36.243 7.781 16.033 1.00 85.06 287 GLU A N 1
ATOM 2219 C CA . GLU A 1 287 ? -36.152 9.243 15.969 1.00 85.06 287 GLU A CA 1
ATOM 2220 C C . GLU A 1 287 ? -34.943 9.760 15.182 1.00 85.06 287 GLU A C 1
ATOM 2222 O O . GLU A 1 287 ? -34.995 10.864 14.637 1.00 85.06 287 GLU A O 1
ATOM 2227 N N . SER A 1 288 ? -33.804 9.064 15.208 1.00 83.62 288 SER A N 1
ATOM 2228 C CA . SER A 1 288 ? -32.528 9.640 14.741 1.00 83.62 288 SER A CA 1
ATOM 2229 C C . SER A 1 288 ? -31.569 8.662 14.068 1.00 83.62 288 SER A C 1
ATOM 2231 O O . SER A 1 288 ? -30.492 9.080 13.650 1.00 83.62 288 SER A O 1
ATOM 2233 N N . GLY A 1 289 ? -31.942 7.393 13.927 1.00 86.75 289 GLY A N 1
ATOM 2234 C CA . GLY A 1 289 ? -31.092 6.354 13.359 1.00 86.75 289 GLY A CA 1
ATOM 2235 C C . GLY A 1 289 ? -29.840 6.082 14.199 1.00 86.75 289 GLY A C 1
ATOM 2236 O O . GLY A 1 289 ? -29.818 6.298 15.412 1.00 86.75 289 GLY A O 1
ATOM 2237 N N . SER A 1 290 ? -28.791 5.595 13.538 1.00 88.94 290 SER A N 1
ATOM 2238 C CA . SER A 1 290 ? -27.454 5.435 14.121 1.00 88.94 290 SER A CA 1
ATOM 2239 C C . SER A 1 290 ? -26.612 6.679 13.832 1.00 88.94 290 SER A C 1
ATOM 2241 O O . SER A 1 290 ? -26.605 7.164 12.702 1.00 88.94 290 SER A O 1
ATOM 2243 N N . TYR A 1 291 ? -25.901 7.198 14.833 1.00 90.31 291 TYR A N 1
ATOM 2244 C CA . TYR A 1 291 ? -25.170 8.461 14.712 1.00 90.31 291 TYR A CA 1
ATOM 2245 C C . TYR A 1 291 ? -23.971 8.559 15.663 1.00 90.31 291 TYR A C 1
ATOM 2247 O O . TYR A 1 291 ? -23.862 7.858 16.667 1.00 90.31 291 TYR A O 1
ATOM 2255 N N . VAL A 1 292 ? -23.078 9.498 15.367 1.00 89.94 292 VAL A N 1
ATOM 2256 C CA . VAL A 1 292 ? -21.889 9.838 16.151 1.00 89.94 292 VAL A CA 1
ATOM 2257 C C . VAL A 1 292 ? -22.156 11.114 16.952 1.00 89.94 292 VAL A C 1
ATOM 2259 O O . VAL A 1 292 ? -22.657 12.103 16.416 1.00 89.94 292 VAL A O 1
ATOM 2262 N N . VAL A 1 293 ? -21.808 11.105 18.242 1.00 87.44 293 VAL A N 1
ATOM 2263 C CA . VAL A 1 293 ? -21.886 12.283 19.127 1.00 87.44 293 VAL A CA 1
ATOM 2264 C C . VAL A 1 293 ? -20.502 12.883 19.332 1.00 87.44 293 VAL A C 1
ATOM 2266 O O . VAL A 1 293 ? -20.287 14.066 19.075 1.00 87.44 293 VAL A O 1
ATOM 2269 N N . LYS A 1 294 ? -19.546 12.059 19.775 1.00 86.81 294 LYS A N 1
ATOM 2270 C CA . LYS A 1 294 ? -18.140 12.444 19.913 1.00 86.81 294 LYS A CA 1
ATOM 2271 C C . LYS A 1 294 ? -17.349 11.708 18.847 1.00 86.81 294 LYS A C 1
ATOM 2273 O O . LYS A 1 294 ? -17.324 10.479 18.848 1.00 86.81 294 LYS A O 1
ATOM 2278 N N . LYS A 1 295 ? -16.725 12.478 17.955 1.00 86.12 295 LYS A N 1
ATOM 2279 C CA . LYS A 1 295 ? -15.976 11.951 16.816 1.00 86.12 295 LYS A CA 1
ATOM 2280 C C . LYS A 1 295 ? -14.884 10.981 17.258 1.00 86.12 295 LYS A C 1
ATOM 2282 O O . LYS A 1 295 ? -14.138 11.265 18.195 1.00 86.12 295 LYS A O 1
ATOM 2287 N N . HIS A 1 296 ? -14.796 9.876 16.531 1.00 88.62 296 HIS A N 1
ATOM 2288 C CA . HIS A 1 296 ? -13.609 9.039 16.489 1.00 88.62 296 HIS A CA 1
ATOM 2289 C C . HIS A 1 296 ? -12.669 9.613 15.429 1.00 88.62 296 HIS A C 1
ATOM 2291 O O . HIS A 1 296 ? -13.141 10.088 14.401 1.00 88.62 296 HIS A O 1
ATOM 2297 N N . ASN A 1 297 ? -11.363 9.546 15.663 1.00 89.56 297 ASN A N 1
ATOM 2298 C CA . ASN A 1 297 ? -10.346 9.811 14.654 1.00 89.56 297 ASN A CA 1
ATOM 2299 C C . ASN A 1 297 ? -9.619 8.502 14.357 1.00 89.56 297 ASN A C 1
ATOM 2301 O O . ASN A 1 297 ? -9.363 7.717 15.275 1.00 89.56 297 ASN A O 1
ATOM 2305 N N . LEU A 1 298 ? -9.268 8.288 13.093 1.00 89.81 298 LEU A N 1
ATOM 2306 C CA . LEU A 1 298 ? -8.504 7.128 12.655 1.00 89.81 298 LEU A CA 1
ATOM 2307 C C . LEU A 1 298 ? -7.062 7.534 12.350 1.00 89.81 298 LEU A C 1
ATOM 2309 O O . LEU A 1 298 ? -6.818 8.433 11.547 1.00 89.81 298 LEU A O 1
ATOM 2313 N N . LYS A 1 299 ? -6.105 6.831 12.953 1.00 89.19 299 LYS A N 1
ATOM 2314 C CA . LYS A 1 299 ? -4.690 6.895 12.581 1.00 89.19 299 LYS A CA 1
ATOM 2315 C C . LYS A 1 299 ? -4.285 5.583 11.915 1.00 89.19 299 LYS A C 1
ATOM 2317 O O . LYS A 1 299 ? -4.536 4.517 12.477 1.00 89.19 299 LYS A O 1
ATOM 2322 N N . VAL A 1 300 ? -3.660 5.673 10.744 1.00 87.56 300 VAL A N 1
ATOM 2323 C CA . VAL A 1 300 ? -3.124 4.524 10.003 1.00 87.56 300 VAL A CA 1
ATOM 2324 C C . VAL A 1 300 ? -1.606 4.516 10.128 1.00 87.56 300 VAL A C 1
ATOM 2326 O O . VAL A 1 300 ? -0.951 5.518 9.844 1.00 87.56 300 VAL A O 1
ATOM 2329 N N . GLU A 1 301 ? -1.052 3.390 10.560 1.00 87.44 301 GLU A N 1
ATOM 2330 C CA . GLU A 1 301 ? 0.388 3.164 10.679 1.00 87.44 301 GLU A CA 1
ATOM 2331 C C . GLU A 1 301 ? 0.746 1.792 10.105 1.00 87.44 301 GLU A C 1
ATOM 2333 O O . GLU A 1 301 ? -0.114 0.925 9.924 1.00 87.44 301 GLU A O 1
ATOM 2338 N N . PHE A 1 302 ? 2.024 1.585 9.797 1.00 83.38 302 PHE A N 1
ATOM 2339 C CA . PHE A 1 302 ? 2.516 0.239 9.541 1.00 83.38 302 PHE A CA 1
ATOM 2340 C C . PHE A 1 302 ? 2.668 -0.509 10.851 1.00 83.38 302 PHE A C 1
ATOM 2342 O O . PHE A 1 302 ? 3.066 0.072 11.862 1.00 83.38 302 PHE A O 1
ATOM 2349 N N . ASP A 1 303 ? 2.334 -1.792 10.815 1.00 82.81 303 ASP A N 1
ATOM 2350 C CA . ASP A 1 303 ? 2.622 -2.643 11.947 1.00 82.81 303 ASP A CA 1
ATOM 2351 C C . ASP A 1 303 ? 4.132 -2.904 12.043 1.00 82.81 303 ASP A C 1
ATOM 2353 O O . ASP A 1 303 ? 4.817 -3.051 11.028 1.00 82.81 303 ASP A O 1
ATOM 2357 N N . THR A 1 304 ? 4.654 -2.888 13.269 1.00 78.50 304 THR A N 1
ATOM 2358 C CA . THR A 1 304 ? 6.087 -3.059 13.542 1.00 78.50 304 THR A CA 1
ATOM 2359 C C . THR A 1 304 ? 6.499 -4.524 13.635 1.00 78.50 304 THR A C 1
ATOM 2361 O O . THR A 1 304 ? 7.688 -4.813 13.545 1.00 78.50 304 THR A O 1
ATOM 2364 N N . GLU A 1 305 ? 5.543 -5.436 13.834 1.00 77.44 305 GLU A N 1
ATOM 2365 C CA . GLU A 1 305 ? 5.793 -6.874 13.981 1.00 77.44 305 GLU A CA 1
ATOM 2366 C C . GLU A 1 305 ? 5.512 -7.637 12.675 1.00 77.44 305 GLU A C 1
ATOM 2368 O O . GLU A 1 305 ? 6.247 -8.562 12.329 1.00 77.44 305 GLU A O 1
ATOM 2373 N N . ASP A 1 306 ? 4.487 -7.227 11.921 1.00 78.75 306 ASP A N 1
ATOM 2374 C CA . ASP A 1 306 ? 4.048 -7.834 10.664 1.00 78.75 306 ASP A CA 1
ATOM 2375 C C . ASP A 1 306 ? 3.965 -6.803 9.524 1.00 78.75 306 ASP A C 1
ATOM 2377 O O . ASP A 1 306 ? 2.974 -6.095 9.325 1.00 78.75 306 ASP A O 1
ATOM 2381 N N . GLU A 1 307 ? 4.994 -6.785 8.676 1.00 75.50 307 GLU A N 1
ATOM 2382 C CA . GLU A 1 307 ? 5.091 -5.877 7.528 1.00 75.50 307 GLU A CA 1
ATOM 2383 C C . GLU A 1 307 ? 3.971 -6.049 6.490 1.00 75.50 307 GLU A C 1
ATOM 2385 O O . GLU A 1 307 ? 3.817 -5.194 5.609 1.00 75.50 307 GLU A O 1
ATOM 2390 N N . SER A 1 308 ? 3.207 -7.144 6.537 1.00 81.50 308 SER A N 1
ATOM 2391 C CA . SER A 1 308 ? 2.077 -7.372 5.636 1.00 81.50 308 SER A CA 1
ATOM 2392 C C . SER A 1 308 ? 0.802 -6.654 6.069 1.00 81.50 308 SER A C 1
ATOM 2394 O O . SER A 1 308 ? -0.130 -6.575 5.267 1.00 81.50 308 SER A O 1
ATOM 2396 N N . LYS A 1 309 ? 0.772 -6.077 7.278 1.00 86.25 309 LYS A N 1
ATOM 2397 C CA . LYS A 1 309 ? -0.421 -5.474 7.874 1.00 86.25 309 LYS A CA 1
ATOM 2398 C C . LYS A 1 309 ? -0.306 -3.966 8.088 1.00 86.25 309 LYS A C 1
ATOM 2400 O O . LYS A 1 309 ? 0.768 -3.366 8.149 1.00 86.25 309 LYS A O 1
ATOM 2405 N N . LEU A 1 310 ? -1.476 -3.352 8.159 1.00 86.44 310 LEU A N 1
ATOM 2406 C CA . LEU A 1 310 ? -1.743 -1.981 8.551 1.00 86.44 310 LEU A CA 1
ATOM 2407 C C . LEU A 1 310 ? -2.359 -1.997 9.945 1.00 86.44 310 LEU A C 1
ATOM 2409 O O . LEU A 1 310 ? -3.250 -2.801 10.231 1.00 86.44 310 LEU A O 1
ATOM 2413 N N . LYS A 1 311 ? -1.899 -1.077 10.787 1.00 90.69 311 LYS A N 1
ATOM 2414 C CA . LYS A 1 311 ? -2.418 -0.832 12.125 1.00 90.69 311 LYS A CA 1
ATOM 2415 C C . LYS A 1 311 ? -3.351 0.373 12.086 1.00 90.69 311 LYS A C 1
ATOM 2417 O O . LYS A 1 311 ? -2.951 1.481 11.729 1.00 90.69 311 LYS A O 1
ATOM 2422 N N . TYR A 1 312 ? -4.596 0.154 12.476 1.00 90.81 312 TYR A N 1
ATOM 2423 C CA . TYR A 1 312 ? -5.636 1.167 12.584 1.00 90.81 312 TYR A CA 1
ATOM 2424 C C . TYR A 1 312 ? -5.868 1.497 14.050 1.00 90.81 312 TYR A C 1
ATOM 2426 O O . TYR A 1 312 ? -6.379 0.671 14.797 1.00 90.81 312 TYR A O 1
ATOM 2434 N N . THR A 1 313 ? -5.507 2.708 14.464 1.00 90.81 313 THR A N 1
ATOM 2435 C CA . THR A 1 313 ? -5.763 3.192 15.824 1.00 90.81 313 THR A CA 1
ATOM 2436 C C . THR A 1 313 ? -6.951 4.143 15.799 1.00 90.81 313 THR A C 1
ATOM 2438 O O . THR A 1 313 ? -6.867 5.240 15.244 1.00 90.81 313 THR A O 1
ATOM 2441 N N . ILE A 1 314 ? -8.060 3.716 16.395 1.00 91.19 314 ILE A N 1
ATOM 2442 C CA . ILE A 1 314 ? -9.307 4.472 16.502 1.00 91.19 314 ILE A CA 1
ATOM 2443 C C . ILE A 1 314 ? -9.337 5.143 17.872 1.00 91.19 314 ILE A C 1
ATOM 2445 O O . ILE A 1 314 ? -9.266 4.469 18.898 1.00 91.19 314 ILE A O 1
ATOM 2449 N N . THR A 1 315 ? -9.441 6.469 17.921 1.00 90.50 315 THR A N 1
ATOM 2450 C CA . THR A 1 315 ? -9.484 7.187 19.202 1.00 90.50 315 THR A CA 1
ATOM 2451 C C . THR A 1 315 ? -10.801 6.970 19.944 1.00 90.50 315 THR A C 1
ATOM 2453 O O . THR A 1 315 ? -11.853 6.746 19.340 1.00 90.50 315 THR A O 1
ATOM 2456 N N . ALA A 1 316 ? -10.751 7.140 21.265 1.00 88.12 316 ALA A N 1
ATOM 2457 C CA . ALA A 1 316 ? -11.915 7.179 22.141 1.00 88.12 316 ALA A CA 1
ATOM 2458 C C . ALA A 1 316 ? -12.995 8.156 21.636 1.00 88.12 316 ALA A C 1
ATOM 2460 O O . ALA A 1 316 ? -12.703 9.312 21.307 1.00 88.12 316 ALA A O 1
ATOM 2461 N N . GLY A 1 317 ? -14.247 7.709 21.605 1.00 88.00 317 GLY A N 1
ATOM 2462 C CA . GLY A 1 317 ? -15.380 8.473 21.085 1.00 88.00 317 GLY A CA 1
ATOM 2463 C C . GLY A 1 317 ? -16.714 7.920 21.574 1.00 88.00 317 GLY A C 1
ATOM 2464 O O . GLY A 1 317 ? -16.758 7.027 22.420 1.00 88.00 317 GLY A O 1
ATOM 2465 N N . LYS A 1 318 ? -17.809 8.501 21.080 1.00 89.19 318 LYS A N 1
ATOM 2466 C CA . LYS A 1 318 ? -19.163 8.177 21.536 1.00 89.19 318 LYS A CA 1
ATOM 2467 C C . LYS A 1 318 ? -20.125 8.106 20.368 1.00 89.19 318 LYS A C 1
ATOM 2469 O O . LYS A 1 318 ? -20.316 9.102 19.660 1.00 89.19 318 LYS A O 1
ATOM 2474 N N . THR A 1 319 ? -20.758 6.954 20.216 1.00 89.94 319 THR A N 1
ATOM 2475 C CA . THR A 1 319 ? -21.653 6.628 19.108 1.00 89.94 319 THR A CA 1
ATOM 2476 C C . THR A 1 319 ? -22.919 5.953 19.609 1.00 89.94 319 THR A C 1
ATOM 2478 O O . THR A 1 319 ? -22.960 5.394 20.702 1.00 89.94 319 THR A O 1
ATOM 2481 N N . TYR A 1 320 ? -23.976 6.064 18.813 1.00 90.00 320 TYR A N 1
ATOM 2482 C CA . TYR A 1 320 ? -25.222 5.341 19.000 1.00 90.00 320 TYR A CA 1
ATOM 2483 C C . TYR A 1 320 ? -25.444 4.449 17.784 1.00 90.00 320 TYR A C 1
ATOM 2485 O O . TYR A 1 320 ? -25.541 4.952 16.663 1.00 90.00 320 TYR A O 1
ATOM 2493 N N . VAL A 1 321 ? -25.537 3.139 18.000 1.00 89.75 321 VAL A N 1
ATOM 2494 C CA . VAL A 1 321 ? -25.763 2.145 16.943 1.00 89.75 321 VAL A CA 1
ATOM 2495 C C . VAL A 1 321 ? -27.070 1.436 17.241 1.00 89.75 321 VAL A C 1
ATOM 2497 O O . VAL A 1 321 ? -27.208 0.807 18.282 1.00 89.75 321 VAL A O 1
ATOM 2500 N N . MET A 1 322 ? -28.066 1.586 16.367 1.00 86.00 322 MET A N 1
ATOM 2501 C CA . MET A 1 322 ? -29.426 1.075 16.605 1.00 86.00 322 MET A CA 1
ATOM 2502 C C . MET A 1 322 ? -30.038 1.526 17.942 1.00 86.00 322 MET A C 1
ATOM 2504 O O . MET A 1 322 ? -30.836 0.821 18.549 1.00 86.00 322 MET A O 1
ATOM 2508 N N . GLY A 1 323 ? -29.653 2.716 18.412 1.00 84.81 323 GLY A N 1
ATOM 2509 C CA . GLY A 1 323 ? -30.080 3.254 19.703 1.00 84.81 323 GLY A CA 1
ATOM 2510 C C . GLY A 1 323 ? -29.246 2.797 20.902 1.00 84.81 323 GLY A C 1
ATOM 2511 O O . GLY A 1 323 ? -29.340 3.444 21.944 1.00 84.81 323 GLY A O 1
ATOM 2512 N N . HIS A 1 324 ? -28.391 1.780 20.757 1.00 86.06 324 HIS A N 1
ATOM 2513 C CA . HIS A 1 324 ? -27.441 1.373 21.792 1.00 86.06 324 HIS A CA 1
ATOM 2514 C C . HIS A 1 324 ? -26.326 2.406 21.929 1.00 86.06 324 HIS A C 1
ATOM 2516 O O . HIS A 1 324 ? -25.705 2.800 20.940 1.00 86.06 324 HIS A O 1
ATOM 2522 N N . GLU A 1 325 ? -26.070 2.846 23.158 1.00 87.12 325 GLU A N 1
ATOM 2523 C CA . GLU A 1 325 ? -24.999 3.789 23.470 1.00 87.12 325 GLU A CA 1
ATOM 2524 C C . GLU A 1 325 ? -23.658 3.059 23.592 1.00 87.12 325 GLU A C 1
ATOM 2526 O O . GLU A 1 325 ? -23.493 2.191 24.448 1.00 87.12 325 GLU A O 1
ATOM 2531 N N . ILE A 1 326 ? -22.682 3.459 22.780 1.00 86.31 326 ILE A N 1
ATOM 2532 C CA . ILE A 1 326 ? -21.325 2.916 22.790 1.00 86.31 326 ILE A CA 1
ATOM 2533 C C . ILE A 1 326 ? -20.357 4.061 23.072 1.00 86.31 326 ILE A C 1
ATOM 2535 O O . ILE A 1 326 ? -20.246 5.024 22.308 1.00 86.31 326 ILE A O 1
ATOM 2539 N N . GLU A 1 327 ? -19.650 3.960 24.193 1.00 84.88 327 GLU A N 1
ATOM 2540 C CA . GLU A 1 327 ? -18.650 4.933 24.620 1.00 84.88 327 GLU A CA 1
ATOM 2541 C C . GLU A 1 327 ? -17.327 4.216 24.876 1.00 84.88 327 GLU A C 1
ATOM 2543 O O . GLU A 1 327 ? -17.234 3.351 25.746 1.00 84.88 327 GLU A O 1
ATOM 2548 N N . THR A 1 328 ? -16.302 4.568 24.099 1.00 82.25 328 THR A N 1
ATOM 2549 C CA . THR A 1 328 ? -14.947 4.050 24.293 1.00 82.25 328 THR A CA 1
ATOM 2550 C C . THR A 1 328 ? -14.118 5.036 25.100 1.00 82.25 328 THR A C 1
ATOM 2552 O O . THR A 1 328 ? -14.059 6.223 24.779 1.00 82.25 328 THR A O 1
ATOM 2555 N N . ILE A 1 329 ? -13.475 4.539 26.160 1.00 79.69 329 ILE A N 1
ATOM 2556 C CA . ILE A 1 329 ? -12.613 5.338 27.046 1.00 79.69 329 ILE A CA 1
ATOM 2557 C C . ILE A 1 329 ? -11.166 5.323 26.538 1.00 79.69 329 ILE A C 1
ATOM 2559 O O . ILE A 1 329 ? -10.506 6.362 26.527 1.00 79.69 329 ILE A O 1
ATOM 2563 N N . ALA A 1 330 ? -10.703 4.165 26.060 1.00 79.81 330 ALA A N 1
ATOM 2564 C CA . ALA A 1 330 ? -9.372 3.964 25.496 1.00 79.81 330 ALA A CA 1
ATOM 2565 C C . ALA A 1 330 ? -9.422 3.818 23.959 1.00 79.81 330 ALA A C 1
ATOM 2567 O O . ALA A 1 330 ? -10.463 3.432 23.413 1.00 79.81 330 ALA A O 1
ATOM 2568 N N . PRO A 1 331 ? -8.324 4.123 23.240 1.00 85.81 331 PRO A N 1
ATOM 2569 C CA . PRO A 1 331 ? -8.215 3.849 21.811 1.00 85.81 331 PRO A CA 1
ATOM 2570 C C . PRO A 1 331 ? -8.335 2.353 21.497 1.00 85.81 331 PRO A C 1
ATOM 2572 O O . PRO A 1 331 ? -7.817 1.508 22.226 1.00 85.81 331 PRO A O 1
ATOM 2575 N N . THR A 1 332 ? -8.976 2.025 20.380 1.00 87.56 332 THR A N 1
ATOM 2576 C CA . THR A 1 332 ? -9.099 0.649 19.884 1.00 87.56 332 THR A CA 1
ATOM 2577 C C . THR A 1 332 ? -8.153 0.444 18.708 1.00 87.56 332 THR A C 1
ATOM 2579 O O . THR A 1 332 ? -8.104 1.274 17.802 1.00 87.56 332 THR A O 1
ATOM 2582 N N . ILE A 1 333 ? -7.403 -0.658 18.719 1.00 89.62 333 ILE A N 1
ATOM 2583 C CA . ILE A 1 333 ? -6.468 -1.018 17.650 1.00 89.62 333 ILE A CA 1
ATOM 2584 C C . ILE A 1 333 ? -7.084 -2.144 16.819 1.00 89.62 333 ILE A C 1
ATOM 2586 O O . ILE A 1 333 ? -7.521 -3.150 17.373 1.00 89.62 333 ILE A O 1
ATOM 2590 N N . LEU A 1 334 ? -7.097 -1.980 15.498 1.00 89.44 334 LEU A N 1
ATOM 2591 C CA . LEU A 1 334 ? -7.476 -3.007 14.530 1.00 89.44 334 LEU A CA 1
ATOM 2592 C C . LEU A 1 334 ? -6.328 -3.253 13.553 1.00 89.44 334 LEU A C 1
ATOM 2594 O O . LEU A 1 334 ? -5.517 -2.363 13.296 1.00 89.44 334 LEU A O 1
ATOM 2598 N N . TYR A 1 335 ? -6.307 -4.446 12.968 1.00 90.25 335 TYR A N 1
ATOM 2599 C CA . TYR A 1 335 ? -5.342 -4.821 11.941 1.00 90.25 335 TYR A CA 1
ATOM 2600 C C . TYR A 1 335 ? -6.058 -5.146 10.632 1.00 90.25 335 TYR A C 1
ATOM 2602 O O . TYR A 1 335 ? -7.113 -5.781 10.636 1.00 90.25 335 TYR A O 1
ATOM 2610 N N . ALA A 1 336 ? -5.470 -4.726 9.516 1.00 89.12 336 ALA A N 1
ATOM 2611 C CA . ALA A 1 336 ? -5.929 -5.065 8.172 1.00 89.12 336 ALA A CA 1
ATOM 2612 C C . ALA A 1 336 ? -4.735 -5.357 7.263 1.00 89.12 336 ALA A C 1
ATOM 2614 O O . ALA A 1 336 ? -3.657 -4.815 7.469 1.00 89.12 336 ALA A O 1
ATOM 2615 N N . ASP A 1 337 ? -4.904 -6.190 6.240 1.00 89.00 337 ASP A N 1
ATOM 2616 C CA . ASP A 1 337 ? -3.788 -6.524 5.347 1.00 89.00 337 ASP A CA 1
ATOM 2617 C C . ASP A 1 337 ? -3.432 -5.347 4.420 1.00 89.00 337 ASP A C 1
ATOM 2619 O O . ASP A 1 337 ? -4.281 -4.523 4.088 1.00 89.00 337 ASP A O 1
ATOM 2623 N N . LYS A 1 338 ? -2.195 -5.260 3.939 1.00 87.62 338 LYS A N 1
ATOM 2624 C CA . LYS A 1 338 ? -1.822 -4.320 2.870 1.00 87.62 338 LYS A CA 1
ATOM 2625 C C . LYS A 1 338 ? -2.403 -4.763 1.523 1.00 87.62 338 LYS A C 1
ATOM 2627 O O . LYS A 1 338 ? -2.757 -5.929 1.335 1.00 87.62 338 LYS A O 1
ATOM 2632 N N . GLY A 1 339 ? -2.449 -3.848 0.552 1.00 84.62 339 GLY A N 1
ATOM 2633 C CA . GLY A 1 339 ? -2.906 -4.104 -0.822 1.00 84.62 339 GLY A CA 1
ATOM 2634 C C . GLY A 1 339 ? -1.957 -4.998 -1.636 1.00 84.62 339 GLY A C 1
ATOM 2635 O O . GLY A 1 339 ? -1.412 -4.564 -2.644 1.00 84.62 339 GLY A O 1
ATOM 2636 N N . ARG A 1 340 ? -1.716 -6.239 -1.192 1.00 85.75 340 ARG A N 1
ATOM 2637 C CA . ARG A 1 340 ? -0.757 -7.194 -1.789 1.00 85.75 340 ARG A CA 1
ATOM 2638 C C . ARG A 1 340 ? -1.396 -8.219 -2.735 1.00 85.75 340 ARG A C 1
ATOM 2640 O O . ARG A 1 340 ? -0.720 -9.137 -3.195 1.00 85.75 340 ARG A O 1
ATOM 2647 N N . THR A 1 341 ? -2.689 -8.084 -3.025 1.00 90.56 341 THR A N 1
ATOM 2648 C CA . THR A 1 341 ? -3.369 -8.945 -4.007 1.00 90.56 341 THR A CA 1
ATOM 2649 C C . THR A 1 341 ? -2.911 -8.573 -5.409 1.00 90.56 341 THR A C 1
ATOM 2651 O O . THR A 1 341 ? -2.752 -7.389 -5.692 1.00 90.56 341 THR A O 1
ATOM 2654 N N . THR A 1 342 ? -2.702 -9.562 -6.277 1.00 92.25 342 THR A N 1
ATOM 2655 C CA . THR A 1 342 ? -2.205 -9.325 -7.635 1.00 92.25 342 THR A CA 1
ATOM 2656 C C . THR A 1 342 ? -3.179 -9.728 -8.721 1.00 92.25 342 THR A C 1
ATOM 2658 O O . THR A 1 342 ? -3.967 -10.658 -8.545 1.00 92.25 342 THR A O 1
ATOM 2661 N N . ARG A 1 343 ? -3.061 -9.059 -9.867 1.00 93.62 343 ARG A N 1
ATOM 2662 C CA . ARG A 1 343 ? -3.723 -9.415 -11.119 1.00 93.62 343 ARG A CA 1
ATOM 2663 C C . ARG A 1 343 ? -2.689 -9.646 -12.208 1.00 93.62 343 ARG A C 1
ATOM 2665 O O . ARG A 1 343 ? -1.642 -9.008 -12.203 1.00 93.62 343 ARG A O 1
ATOM 2672 N N . PHE A 1 344 ? -3.017 -10.562 -13.108 1.00 93.25 344 PHE A N 1
ATOM 2673 C CA . PHE A 1 344 ? -2.221 -10.887 -14.280 1.00 93.25 344 PHE A CA 1
ATOM 2674 C C . PHE A 1 344 ? -2.658 -10.023 -15.466 1.00 93.25 344 PHE A C 1
ATOM 2676 O O . PHE A 1 344 ? -3.857 -9.965 -15.753 1.00 93.25 344 PHE A O 1
ATOM 2683 N N . GLU A 1 345 ? -1.699 -9.391 -16.137 1.00 92.69 345 GLU A N 1
ATOM 2684 C CA . GLU A 1 345 ? -1.868 -8.730 -17.432 1.00 92.69 345 GLU A CA 1
ATOM 2685 C C . GLU A 1 345 ? -1.185 -9.560 -18.520 1.00 92.69 345 GLU A C 1
ATOM 2687 O O . GLU A 1 345 ? -0.068 -10.042 -18.318 1.00 92.69 345 GLU A O 1
ATOM 2692 N N . GLN A 1 346 ? -1.852 -9.717 -19.666 1.00 92.88 346 GLN A N 1
ATOM 2693 C CA . GLN A 1 346 ? -1.362 -10.539 -20.771 1.00 92.88 346 GLN A CA 1
ATOM 2694 C C . GLN A 1 346 ? -1.284 -9.746 -22.077 1.00 92.88 346 GLN A C 1
ATOM 2696 O O . GLN A 1 346 ? -2.232 -9.051 -22.442 1.00 92.88 346 GLN A O 1
ATOM 2701 N N . ASN A 1 347 ? -0.212 -9.975 -22.833 1.00 88.94 347 ASN A N 1
ATOM 2702 C CA . ASN A 1 347 ? 0.103 -9.403 -24.134 1.00 88.94 347 ASN A CA 1
ATOM 2703 C C . ASN A 1 347 ? 0.084 -7.874 -24.120 1.00 88.94 347 ASN A C 1
ATOM 2705 O O . ASN A 1 347 ? -0.443 -7.253 -25.049 1.00 88.94 347 ASN A O 1
ATOM 2709 N N . GLU A 1 348 ? 0.647 -7.255 -23.080 1.00 92.31 348 GLU A N 1
ATOM 2710 C CA . GLU A 1 348 ? 0.829 -5.811 -23.118 1.00 92.31 348 GLU A CA 1
ATOM 2711 C C . GLU A 1 348 ? 1.849 -5.466 -24.200 1.00 92.31 348 GLU A C 1
ATOM 2713 O O . GLU A 1 348 ? 2.957 -5.999 -24.221 1.00 92.31 348 GLU A O 1
ATOM 2718 N N . SER A 1 349 ? 1.469 -4.558 -25.098 1.00 92.50 349 SER A N 1
ATOM 2719 C CA . SER A 1 349 ? 2.352 -4.027 -26.128 1.00 92.50 349 SER A CA 1
ATOM 2720 C C . SER A 1 349 ? 2.841 -2.638 -25.743 1.00 92.50 349 SER A C 1
ATOM 2722 O O . SER A 1 349 ? 2.047 -1.697 -25.693 1.00 92.50 349 SER A O 1
ATOM 2724 N N . HIS A 1 350 ? 4.147 -2.491 -25.563 1.00 90.75 350 HIS A N 1
ATOM 2725 C CA . HIS A 1 350 ? 4.788 -1.199 -25.358 1.00 90.75 350 HIS A CA 1
ATOM 2726 C C . HIS A 1 350 ? 5.487 -0.750 -26.645 1.00 90.75 350 HIS A C 1
ATOM 2728 O O . HIS A 1 350 ? 6.283 -1.496 -27.213 1.00 90.75 350 HIS A O 1
ATOM 2734 N N . TYR A 1 351 ? 5.204 0.465 -27.117 1.00 90.56 351 TYR A N 1
ATOM 2735 C CA . TYR A 1 351 ? 5.850 1.021 -28.309 1.00 90.56 351 TYR A CA 1
ATOM 2736 C C . TYR A 1 351 ? 7.262 1.516 -27.985 1.00 90.56 351 TYR A C 1
ATOM 2738 O O . TYR A 1 351 ? 7.473 2.217 -26.999 1.00 90.56 351 TYR A O 1
ATOM 2746 N N . VAL A 1 352 ? 8.238 1.156 -28.812 1.00 89.44 352 VAL A N 1
ATOM 2747 C CA . VAL A 1 352 ? 9.645 1.493 -28.598 1.00 89.44 352 VAL A CA 1
ATOM 2748 C C . VAL A 1 352 ? 9.975 2.783 -29.337 1.00 89.44 352 VAL A C 1
ATOM 2750 O O . VAL A 1 352 ? 10.092 2.807 -30.563 1.00 89.44 352 VAL A O 1
ATOM 2753 N N . ALA A 1 353 ? 10.167 3.856 -28.579 1.00 85.44 353 ALA A N 1
ATOM 2754 C CA . ALA A 1 353 ? 10.713 5.113 -29.066 1.00 85.44 353 ALA A CA 1
ATOM 2755 C C . ALA A 1 353 ? 11.824 5.562 -28.118 1.00 85.44 353 ALA A C 1
ATOM 2757 O O . ALA A 1 353 ? 11.624 5.599 -26.908 1.00 85.44 353 ALA A O 1
ATOM 2758 N N . TYR A 1 354 ? 12.996 5.866 -28.665 1.00 87.56 354 TYR A N 1
ATOM 2759 C CA . TYR A 1 354 ? 14.108 6.408 -27.895 1.00 87.56 354 TYR A CA 1
ATOM 2760 C C . TYR A 1 354 ? 15.063 7.186 -28.797 1.00 87.56 354 TYR A C 1
ATOM 2762 O O . TYR A 1 354 ? 15.196 6.885 -29.984 1.00 87.56 354 TYR A O 1
ATOM 2770 N N . GLY A 1 355 ? 15.797 8.122 -28.203 1.00 84.94 355 GLY A N 1
ATOM 2771 C CA . GLY A 1 355 ? 16.908 8.821 -28.845 1.00 84.94 355 GLY A CA 1
ATOM 2772 C C . GLY A 1 355 ? 16.493 9.801 -29.944 1.00 84.94 355 GLY A C 1
ATOM 2773 O O . GLY A 1 355 ? 15.321 10.068 -30.183 1.00 84.94 355 GLY A O 1
ATOM 2774 N N . VAL A 1 356 ? 17.496 10.358 -30.617 1.00 86.62 356 VAL A N 1
ATOM 2775 C CA . VAL A 1 356 ? 17.341 11.280 -31.752 1.00 86.62 356 VAL A CA 1
ATOM 2776 C C . VAL A 1 356 ? 17.664 10.522 -33.024 1.00 86.62 356 VAL A C 1
ATOM 2778 O O . VAL A 1 356 ? 18.553 9.675 -33.018 1.00 86.62 356 VAL A O 1
ATOM 2781 N N . TYR A 1 357 ? 16.990 10.827 -34.126 1.00 88.88 357 TYR A N 1
ATOM 2782 C CA . TYR A 1 357 ? 17.255 10.152 -35.386 1.00 88.88 357 TYR A CA 1
ATOM 2783 C C . TYR A 1 357 ? 17.650 11.101 -36.515 1.00 88.88 357 TYR A C 1
ATOM 2785 O O . TYR A 1 357 ? 17.255 12.271 -36.560 1.00 88.88 357 TYR A O 1
ATOM 2793 N N . VAL A 1 358 ? 18.389 10.548 -37.476 1.00 88.94 358 VAL A N 1
ATOM 2794 C CA . VAL A 1 358 ? 18.647 11.157 -38.783 1.00 88.94 358 VAL A CA 1
ATOM 2795 C C . VAL A 1 358 ? 18.371 10.147 -39.890 1.00 88.94 358 VAL A C 1
ATOM 2797 O O . VAL A 1 358 ? 18.651 8.957 -39.743 1.00 88.94 358 VAL A O 1
ATOM 2800 N N . ASP A 1 359 ? 17.817 10.622 -41.001 1.00 88.81 359 ASP A N 1
ATOM 2801 C CA . ASP A 1 359 ? 17.579 9.786 -42.175 1.00 88.81 359 ASP A CA 1
ATOM 2802 C C . ASP A 1 359 ? 18.826 9.811 -43.072 1.00 88.81 359 ASP A C 1
ATOM 2804 O O . ASP A 1 359 ? 19.371 10.875 -43.371 1.00 88.81 359 ASP A O 1
ATOM 2808 N N . MET A 1 360 ? 19.298 8.629 -43.454 1.00 87.31 360 MET A N 1
ATOM 2809 C CA . MET A 1 360 ? 20.505 8.404 -44.243 1.00 87.31 360 MET A CA 1
ATOM 2810 C C . MET A 1 360 ? 20.197 8.485 -45.737 1.00 87.31 360 MET A C 1
ATOM 2812 O O . MET A 1 360 ? 19.221 7.896 -46.210 1.00 87.31 360 MET A O 1
ATOM 2816 N N . ASP A 1 361 ? 21.057 9.184 -46.474 1.00 85.44 361 ASP A N 1
ATOM 2817 C CA . ASP A 1 361 ? 21.047 9.197 -47.934 1.00 85.44 361 ASP A CA 1
ATOM 2818 C C . ASP A 1 361 ? 21.918 8.050 -48.460 1.00 85.44 361 ASP A C 1
ATOM 2820 O O . ASP A 1 361 ? 23.131 8.180 -48.626 1.00 85.44 361 ASP A O 1
ATOM 2824 N N . ILE A 1 362 ? 21.291 6.888 -48.647 1.00 75.19 362 ILE A N 1
ATOM 2825 C CA . ILE A 1 362 ? 21.986 5.659 -49.046 1.00 75.19 362 ILE A CA 1
ATOM 2826 C C . ILE A 1 362 ? 22.299 5.597 -50.549 1.00 75.19 362 ILE A C 1
ATOM 2828 O O . ILE A 1 362 ? 23.099 4.761 -50.960 1.00 75.19 362 ILE A O 1
ATOM 2832 N N . GLU A 1 363 ? 21.701 6.473 -51.366 1.00 71.12 363 GLU A N 1
ATOM 2833 C CA . GLU A 1 363 ? 21.908 6.498 -52.822 1.00 71.12 363 GLU A CA 1
ATOM 2834 C C . GLU A 1 363 ? 23.186 7.268 -53.209 1.00 71.12 363 GLU A C 1
ATOM 2836 O O . GLU A 1 363 ? 23.803 6.974 -54.237 1.00 71.12 363 GLU A O 1
ATOM 2841 N N . GLU A 1 364 ? 23.624 8.222 -52.377 1.00 66.94 364 GLU A N 1
ATOM 2842 C CA . GLU A 1 364 ? 24.796 9.065 -52.633 1.00 66.94 364 GLU A CA 1
ATOM 2843 C C . GLU A 1 364 ? 25.901 8.886 -51.576 1.00 66.94 364 GLU A C 1
ATOM 2845 O O . GLU A 1 364 ? 25.798 9.364 -50.447 1.00 66.94 364 GLU A O 1
ATOM 2850 N N . ASN A 1 365 ? 27.025 8.275 -51.982 1.00 73.94 365 ASN A N 1
ATOM 2851 C CA . ASN A 1 365 ? 28.280 8.224 -51.216 1.00 73.94 365 ASN A CA 1
ATOM 2852 C C . ASN A 1 365 ? 28.113 7.736 -49.761 1.00 73.94 365 ASN A C 1
ATOM 2854 O O . ASN A 1 365 ? 28.520 8.409 -48.815 1.00 73.94 365 ASN A O 1
ATOM 2858 N N . THR A 1 366 ? 27.546 6.542 -49.584 1.00 83.12 366 THR A N 1
ATOM 2859 C CA . THR A 1 366 ? 27.583 5.814 -48.305 1.00 83.12 366 THR A CA 1
ATOM 2860 C C . THR A 1 366 ? 28.692 4.767 -48.334 1.00 83.12 366 THR A C 1
ATOM 2862 O O . THR A 1 366 ? 28.863 4.062 -49.331 1.00 83.12 366 THR A O 1
ATOM 2865 N N . GLN A 1 367 ? 29.444 4.651 -47.241 1.00 87.75 367 GLN A N 1
ATOM 2866 C CA . GLN A 1 367 ? 30.482 3.637 -47.078 1.00 87.75 367 GLN A CA 1
ATOM 2867 C C . GLN A 1 367 ? 30.394 3.028 -45.677 1.00 87.75 367 GLN A C 1
ATOM 2869 O O . GLN A 1 367 ? 30.242 3.754 -44.701 1.00 87.75 367 GLN A O 1
ATOM 2874 N N . GLY A 1 368 ? 30.533 1.707 -45.584 1.00 87.38 368 GLY A N 1
ATOM 2875 C CA . GLY A 1 368 ? 30.610 0.945 -44.339 1.00 87.38 368 GLY A CA 1
ATOM 2876 C C . GLY A 1 368 ? 29.272 0.776 -43.615 1.00 87.38 368 GLY A C 1
ATOM 2877 O O . GLY A 1 368 ? 28.275 1.427 -43.921 1.00 87.38 368 GLY A O 1
ATOM 2878 N N . VAL A 1 369 ? 29.250 -0.127 -42.632 1.00 87.00 369 VAL A N 1
ATOM 2879 C CA . VAL A 1 369 ? 28.102 -0.326 -41.737 1.00 87.00 369 VAL A CA 1
ATOM 2880 C C . VAL A 1 369 ? 28.470 0.165 -40.346 1.00 87.00 369 VAL A C 1
ATOM 2882 O O . VAL A 1 369 ? 29.475 -0.255 -39.781 1.00 87.00 369 VAL A O 1
ATOM 2885 N N . PHE A 1 370 ? 27.623 1.022 -39.783 1.00 87.56 370 PHE A N 1
ATOM 2886 C CA . PHE A 1 370 ? 27.781 1.506 -38.419 1.00 87.56 370 PHE A CA 1
ATOM 2887 C C . PHE A 1 370 ? 27.629 0.385 -37.385 1.00 87.56 370 PHE A C 1
ATOM 2889 O O . PHE A 1 370 ? 26.682 -0.408 -37.416 1.00 87.56 370 PHE A O 1
ATOM 2896 N N . ASN A 1 371 ? 28.535 0.360 -36.415 1.00 85.75 371 ASN A N 1
ATOM 2897 C CA . ASN A 1 371 ? 28.581 -0.614 -35.345 1.00 85.75 371 ASN A CA 1
ATOM 2898 C C . ASN A 1 371 ? 27.615 -0.283 -34.201 1.00 85.75 371 ASN A C 1
ATOM 2900 O O . ASN A 1 371 ? 27.956 0.356 -33.200 1.00 85.75 371 ASN A O 1
ATOM 2904 N N . THR A 1 372 ? 26.394 -0.799 -34.344 1.00 83.44 372 THR A N 1
ATOM 2905 C CA . THR A 1 372 ? 25.322 -0.713 -33.341 1.00 83.44 372 THR A CA 1
ATOM 2906 C C . THR A 1 372 ? 25.570 -1.593 -32.115 1.00 83.44 372 THR A C 1
ATOM 2908 O O . THR A 1 372 ? 25.143 -1.237 -31.020 1.00 83.44 372 THR A O 1
ATOM 2911 N N . GLY A 1 373 ? 26.293 -2.711 -32.261 1.00 79.25 373 GLY A N 1
ATOM 2912 C CA . GLY A 1 373 ? 26.594 -3.624 -31.153 1.00 79.25 373 GLY A CA 1
ATOM 2913 C C . GLY A 1 373 ? 27.550 -3.001 -30.137 1.00 79.25 373 GLY A C 1
ATOM 2914 O O . GLY A 1 373 ? 27.330 -3.072 -28.936 1.00 79.25 373 GLY A O 1
ATOM 2915 N N . SER A 1 374 ? 28.584 -2.310 -30.611 1.00 81.31 374 SER A N 1
ATOM 2916 C CA . SER A 1 374 ? 29.527 -1.586 -29.754 1.00 81.31 374 SER A CA 1
ATOM 2917 C C . SER A 1 374 ? 29.016 -0.233 -29.260 1.00 81.31 374 SER A C 1
ATOM 2919 O O . SER A 1 374 ? 29.685 0.382 -28.429 1.00 81.31 374 SER A O 1
ATOM 2921 N N . ARG A 1 375 ? 27.881 0.246 -29.793 1.00 85.38 375 ARG A N 1
ATOM 2922 C CA . ARG A 1 375 ? 27.414 1.638 -29.686 1.00 85.38 375 ARG A CA 1
ATOM 2923 C C . ARG A 1 375 ? 28.549 2.628 -29.947 1.00 85.38 375 ARG A C 1
ATOM 2925 O O . ARG A 1 375 ? 28.899 3.444 -29.090 1.00 85.38 375 ARG A O 1
ATOM 2932 N N . GLU A 1 376 ? 29.183 2.488 -31.107 1.00 86.25 376 GLU A N 1
ATOM 2933 C CA . GLU A 1 376 ? 30.359 3.289 -31.437 1.00 86.25 376 GLU A CA 1
ATOM 2934 C C . GLU A 1 376 ? 30.055 4.793 -31.486 1.00 86.25 376 GLU A C 1
ATOM 2936 O O . GLU A 1 376 ? 28.913 5.219 -31.688 1.00 86.25 376 GLU A O 1
ATOM 2941 N N . TYR A 1 377 ? 31.102 5.600 -31.300 1.00 89.81 377 TYR A N 1
ATOM 2942 C CA . TYR A 1 377 ? 30.998 7.048 -31.417 1.00 89.81 377 TYR A CA 1
ATOM 2943 C C . TYR A 1 377 ? 30.993 7.490 -32.871 1.00 89.81 377 TYR A C 1
ATOM 2945 O O . TYR A 1 377 ? 31.818 7.077 -33.690 1.00 89.81 377 TYR A O 1
ATOM 2953 N N . VAL A 1 378 ? 30.092 8.421 -33.139 1.00 91.12 378 VAL A N 1
ATOM 2954 C CA . VAL A 1 378 ? 29.794 8.932 -34.459 1.00 91.12 378 VAL A CA 1
ATOM 2955 C C . VAL A 1 378 ? 29.866 10.456 -34.426 1.00 91.12 378 VAL A C 1
ATOM 2957 O O . VAL A 1 378 ? 29.430 11.095 -33.465 1.00 91.12 378 VAL A O 1
ATOM 2960 N N . TYR A 1 379 ? 30.479 11.039 -35.452 1.00 91.88 379 TYR A N 1
ATOM 2961 C CA . TYR A 1 379 ? 30.863 12.448 -35.503 1.00 91.88 379 TYR A CA 1
ATOM 2962 C C . TYR A 1 379 ? 30.074 13.185 -36.579 1.00 91.88 379 TYR A C 1
ATOM 2964 O O . TYR A 1 379 ? 30.043 12.767 -37.738 1.00 91.88 379 TYR A O 1
ATOM 2972 N N . PHE A 1 380 ? 29.466 14.302 -36.188 1.00 91.25 380 PHE A N 1
ATOM 2973 C CA . PHE A 1 380 ? 28.622 15.129 -37.044 1.00 91.25 380 PHE A CA 1
ATOM 2974 C C . PHE A 1 380 ? 29.474 16.149 -37.798 1.00 91.25 380 PHE A C 1
ATOM 2976 O O . PHE A 1 380 ? 30.123 17.000 -37.188 1.00 91.25 380 PHE A O 1
ATOM 2983 N N . MET A 1 381 ? 29.456 16.088 -39.126 1.00 90.31 381 MET A N 1
ATOM 2984 C CA . MET A 1 381 ? 30.316 16.890 -39.995 1.00 90.31 381 MET A CA 1
ATOM 2985 C C . MET A 1 381 ? 29.503 17.946 -40.760 1.00 90.31 381 MET A C 1
ATOM 2987 O O . MET A 1 381 ? 28.396 17.685 -41.231 1.00 90.31 381 MET A O 1
ATOM 2991 N N . GLN A 1 382 ? 30.078 19.140 -40.951 1.00 90.06 382 GLN A N 1
ATOM 2992 C CA . GLN A 1 382 ? 29.493 20.210 -41.788 1.00 90.06 382 GLN A CA 1
ATOM 2993 C C . GLN A 1 382 ? 29.728 20.019 -43.299 1.00 90.06 382 GLN A C 1
ATOM 2995 O O . GLN A 1 382 ? 29.169 20.749 -44.125 1.00 90.06 382 GLN A O 1
ATOM 3000 N N . SER A 1 383 ? 30.573 19.057 -43.661 1.00 87.31 383 SER A N 1
ATOM 3001 C CA . SER A 1 383 ? 30.902 18.679 -45.038 1.00 87.31 383 SER A CA 1
ATOM 3002 C C . SER A 1 383 ? 30.129 17.428 -45.451 1.00 87.31 383 SER A C 1
ATOM 3004 O O . SER A 1 383 ? 29.696 16.660 -44.593 1.00 87.31 383 SER A O 1
ATOM 3006 N N . THR A 1 384 ? 29.970 17.211 -46.754 1.00 86.00 384 THR A N 1
ATOM 3007 C CA . THR A 1 384 ? 29.444 15.956 -47.314 1.00 86.00 384 THR A CA 1
ATOM 3008 C C . THR A 1 384 ? 30.534 14.880 -47.374 1.00 86.00 384 THR A C 1
ATOM 3010 O O . THR A 1 384 ? 31.721 15.173 -47.198 1.00 86.00 384 THR A O 1
ATOM 3013 N N . ASP A 1 385 ? 30.116 13.639 -47.610 1.00 84.81 385 ASP A N 1
ATOM 3014 C CA . ASP A 1 385 ? 30.943 12.454 -47.867 1.00 84.81 385 ASP A CA 1
ATOM 3015 C C . ASP A 1 385 ? 31.930 12.130 -46.736 1.00 84.81 385 ASP A C 1
ATOM 3017 O O . ASP A 1 385 ? 33.036 11.642 -46.965 1.00 84.81 385 ASP A O 1
ATOM 3021 N N . GLY A 1 386 ? 31.580 12.491 -45.496 1.00 77.75 386 GLY A N 1
ATOM 3022 C CA . GLY A 1 386 ? 32.436 12.264 -44.333 1.00 77.75 386 GLY A CA 1
ATOM 3023 C C . GLY A 1 386 ? 33.793 12.979 -44.408 1.00 77.75 386 GLY A C 1
ATOM 3024 O O . GLY A 1 386 ? 34.727 12.589 -43.705 1.00 77.75 386 GLY A O 1
ATOM 3025 N N . VAL A 1 387 ? 33.950 14.014 -45.243 1.00 81.19 387 VAL A N 1
ATOM 3026 C CA . VAL A 1 387 ? 35.232 14.715 -45.438 1.00 81.19 387 VAL A CA 1
ATOM 3027 C C . VAL A 1 387 ? 35.474 15.757 -44.332 1.00 81.19 387 VAL A C 1
ATOM 3029 O O . VAL A 1 387 ? 34.564 16.455 -43.897 1.00 81.19 387 VAL A O 1
ATOM 3032 N N . GLY A 1 388 ? 36.724 15.911 -43.884 1.00 79.44 388 GLY A N 1
ATOM 3033 C CA . GLY A 1 388 ? 37.137 16.893 -42.863 1.00 79.44 388 GLY A CA 1
ATOM 3034 C C . GLY A 1 388 ? 37.954 16.264 -41.732 1.00 79.44 388 GLY A C 1
ATOM 3035 O O . GLY A 1 388 ? 38.152 15.047 -41.717 1.00 79.44 388 GLY A O 1
ATOM 3036 N N . ASN A 1 389 ? 38.447 17.059 -40.777 1.00 84.50 389 ASN A N 1
ATOM 3037 C CA . ASN A 1 389 ? 39.113 16.524 -39.582 1.00 84.50 389 ASN A CA 1
ATOM 3038 C C . ASN A 1 389 ? 38.084 16.242 -38.485 1.00 84.50 389 ASN A C 1
ATOM 3040 O O . ASN A 1 389 ? 37.109 16.969 -38.347 1.00 84.50 389 ASN A O 1
ATOM 3044 N N . ILE A 1 390 ? 38.302 15.201 -37.676 1.00 84.06 390 ILE A N 1
ATOM 3045 C CA . ILE A 1 390 ? 37.383 14.835 -36.577 1.00 84.06 390 ILE A CA 1
ATOM 3046 C C . ILE A 1 390 ? 37.297 15.956 -35.542 1.00 84.06 390 ILE A C 1
ATOM 3048 O O . ILE A 1 390 ? 36.242 16.191 -34.970 1.00 84.06 390 ILE A O 1
ATOM 3052 N N . SER A 1 391 ? 38.392 16.690 -35.347 1.00 86.19 391 SER A N 1
ATOM 3053 C CA . SER A 1 391 ? 38.441 17.851 -34.458 1.00 86.19 391 SER A CA 1
ATOM 3054 C C . SER A 1 391 ? 37.512 18.995 -34.884 1.00 86.19 391 SER A C 1
ATOM 3056 O O . SER A 1 391 ? 37.217 19.847 -34.055 1.00 86.19 391 SER A O 1
ATOM 3058 N N . ASP A 1 392 ? 37.052 19.004 -36.140 1.00 86.12 392 ASP A N 1
ATOM 3059 C CA . ASP A 1 392 ? 36.103 19.988 -36.674 1.00 86.12 392 ASP A CA 1
ATOM 3060 C C . ASP A 1 392 ? 34.638 19.501 -36.575 1.00 86.12 392 ASP A C 1
ATOM 3062 O O . ASP A 1 392 ? 33.731 20.160 -37.088 1.00 86.12 392 ASP A O 1
ATOM 3066 N N . ALA A 1 393 ? 34.389 18.334 -35.962 1.00 87.62 393 ALA A N 1
ATOM 3067 C CA . ALA A 1 393 ? 33.041 17.806 -35.783 1.00 87.62 393 ALA A CA 1
ATOM 3068 C C . ALA A 1 393 ? 32.205 18.718 -34.873 1.00 87.62 393 ALA A C 1
ATOM 3070 O O . ALA A 1 393 ? 32.681 19.220 -33.856 1.00 87.62 393 ALA A O 1
ATOM 3071 N N . LEU A 1 394 ? 30.934 18.901 -35.231 1.00 88.00 394 LEU A N 1
ATOM 3072 C CA . LEU A 1 394 ? 29.985 19.717 -34.471 1.00 88.00 394 LEU A CA 1
ATOM 3073 C C . LEU A 1 394 ? 29.680 19.111 -33.100 1.00 88.00 394 LEU A C 1
ATOM 3075 O O . LEU A 1 394 ? 29.593 19.821 -32.101 1.00 88.00 394 LEU A O 1
ATOM 3079 N N . VAL A 1 395 ? 29.475 17.797 -33.085 1.00 89.75 395 VAL A N 1
ATOM 3080 C CA . VAL A 1 395 ? 29.155 16.999 -31.903 1.00 89.75 395 VAL A CA 1
ATOM 3081 C C . VAL A 1 395 ? 29.521 15.540 -32.170 1.00 89.75 395 VAL A C 1
ATOM 3083 O O . VAL A 1 395 ? 29.597 15.105 -33.325 1.00 89.75 395 VAL A O 1
ATOM 3086 N N . SER A 1 396 ? 29.756 14.788 -31.099 1.00 89.62 396 SER A N 1
ATOM 3087 C CA . SER A 1 396 ? 29.961 13.343 -31.139 1.00 89.62 396 SER A CA 1
ATOM 3088 C C . SER A 1 396 ? 28.982 12.653 -30.202 1.00 89.62 396 SER A C 1
ATOM 3090 O O . SER A 1 396 ? 28.905 13.016 -29.028 1.00 89.62 396 SER A O 1
ATOM 3092 N N . THR A 1 397 ? 28.286 11.636 -30.694 1.00 89.81 397 THR A N 1
ATOM 3093 C CA . THR A 1 397 ? 27.337 10.843 -29.898 1.00 89.81 397 THR A CA 1
ATOM 3094 C C . THR A 1 397 ? 27.465 9.361 -30.232 1.00 89.81 397 THR A C 1
ATOM 3096 O O . THR A 1 397 ? 28.110 9.004 -31.218 1.00 89.81 397 THR A O 1
ATOM 3099 N N . ARG A 1 398 ? 26.867 8.495 -29.415 1.00 88.06 398 ARG A N 1
ATOM 3100 C CA . ARG A 1 398 ? 26.829 7.056 -29.674 1.00 88.06 398 ARG A CA 1
ATOM 3101 C C . ARG A 1 398 ? 25.651 6.679 -30.556 1.00 88.06 398 ARG A C 1
ATOM 3103 O O . ARG A 1 398 ? 24.576 7.277 -30.485 1.00 88.06 398 ARG A O 1
ATOM 3110 N N . ILE A 1 399 ? 25.852 5.636 -31.347 1.00 88.38 399 ILE A N 1
ATOM 3111 C CA . ILE A 1 399 ? 24.794 5.013 -32.138 1.00 88.38 399 ILE A CA 1
ATOM 3112 C C . ILE A 1 399 ? 24.023 4.029 -31.261 1.00 88.38 399 ILE A C 1
ATOM 3114 O O . ILE A 1 399 ? 24.618 3.235 -30.534 1.00 88.38 399 ILE A O 1
ATOM 3118 N N . LEU A 1 400 ? 22.695 4.069 -31.345 1.00 88.00 400 LEU A N 1
ATOM 3119 C CA . LEU A 1 400 ? 21.808 3.154 -30.631 1.00 88.00 400 LEU A CA 1
ATOM 3120 C C . LEU A 1 400 ? 21.272 2.051 -31.543 1.00 88.00 400 LEU A C 1
ATOM 3122 O O . LEU A 1 400 ? 21.298 0.882 -31.170 1.00 88.00 400 LEU A O 1
ATOM 3126 N N . ALA A 1 401 ? 20.778 2.407 -32.729 1.00 87.94 401 ALA A N 1
ATOM 3127 C CA . ALA A 1 401 ? 20.190 1.451 -33.664 1.00 87.94 401 ALA A CA 1
ATOM 3128 C C . ALA A 1 401 ? 20.165 1.994 -35.097 1.00 87.94 401 ALA A C 1
ATOM 3130 O O . ALA A 1 401 ? 20.308 3.192 -35.332 1.00 87.94 401 ALA A O 1
ATOM 3131 N N . VAL A 1 402 ? 19.928 1.096 -36.050 1.00 86.44 402 VAL A N 1
ATOM 3132 C CA . VAL A 1 402 ? 19.585 1.432 -37.436 1.00 86.44 402 VAL A CA 1
ATOM 3133 C C . VAL A 1 402 ? 18.247 0.770 -37.751 1.00 86.44 402 VAL A C 1
ATOM 3135 O O . VAL A 1 402 ? 18.047 -0.396 -37.401 1.00 86.44 402 VAL A O 1
ATOM 3138 N N . SER A 1 403 ? 17.336 1.505 -38.385 1.00 86.62 403 SER A N 1
ATOM 3139 C CA . SER A 1 403 ? 16.060 0.987 -38.892 1.00 86.62 403 SER A CA 1
ATOM 3140 C C . SER A 1 403 ? 15.872 1.335 -40.372 1.00 86.62 403 SER A C 1
ATOM 3142 O O . SER A 1 403 ? 16.597 2.156 -40.927 1.00 86.62 403 SER A O 1
ATOM 3144 N N . GLU A 1 404 ? 14.913 0.689 -41.030 1.00 83.06 404 GLU A N 1
ATOM 3145 C CA . GLU A 1 404 ? 14.558 0.955 -42.430 1.00 83.06 404 GLU A CA 1
ATOM 3146 C C . GLU A 1 404 ? 13.213 1.669 -42.495 1.00 83.06 404 GLU A C 1
ATOM 3148 O O . GLU A 1 404 ? 12.273 1.274 -41.803 1.00 83.06 404 GLU A O 1
ATOM 3153 N N . ILE A 1 405 ? 13.104 2.683 -43.353 1.00 78.19 405 ILE A N 1
ATOM 3154 C CA . ILE A 1 405 ? 11.875 3.447 -43.572 1.00 78.19 405 ILE A CA 1
ATOM 3155 C C . ILE A 1 405 ? 11.663 3.610 -45.073 1.00 78.19 405 ILE A C 1
ATOM 3157 O O . ILE A 1 405 ? 12.259 4.459 -45.731 1.00 78.19 405 ILE A O 1
ATOM 3161 N N . GLY A 1 406 ? 10.775 2.790 -45.634 1.00 76.56 406 GLY A N 1
ATOM 3162 C CA . GLY A 1 406 ? 10.565 2.767 -47.080 1.00 76.56 406 GLY A CA 1
ATOM 3163 C C . GLY A 1 406 ? 11.852 2.372 -47.807 1.00 76.56 406 GLY A C 1
ATOM 3164 O O . GLY A 1 406 ? 12.303 1.243 -47.652 1.00 76.56 406 GLY A O 1
ATOM 3165 N N . ASN A 1 407 ? 12.426 3.302 -48.575 1.00 74.69 407 ASN A N 1
ATOM 3166 C CA . ASN A 1 407 ? 13.672 3.098 -49.324 1.00 74.69 407 ASN A CA 1
ATOM 3167 C C . ASN A 1 407 ? 14.896 3.750 -48.659 1.00 74.69 407 ASN A C 1
ATOM 3169 O O . ASN A 1 407 ? 15.980 3.693 -49.224 1.00 74.69 407 ASN A O 1
ATOM 3173 N N . THR A 1 408 ? 14.743 4.407 -47.507 1.00 81.06 408 THR A N 1
ATOM 3174 C CA . THR A 1 408 ? 15.858 5.019 -46.774 1.00 81.06 408 THR A CA 1
ATOM 3175 C C . THR A 1 408 ? 16.116 4.264 -45.478 1.00 81.06 408 THR A C 1
ATOM 3177 O O . THR A 1 408 ? 15.283 3.494 -44.993 1.00 81.06 408 THR A O 1
ATOM 3180 N N . GLN A 1 409 ? 17.288 4.483 -44.895 1.00 85.38 409 GLN A N 1
ATOM 3181 C CA . GLN A 1 409 ? 17.632 3.955 -43.580 1.00 85.38 409 GLN A CA 1
ATOM 3182 C C . GLN A 1 409 ? 17.686 5.097 -42.571 1.00 85.38 409 GLN A C 1
ATOM 3184 O O . GLN A 1 409 ? 18.046 6.221 -42.908 1.00 85.38 409 GLN A O 1
ATOM 3189 N N . ARG A 1 410 ? 17.332 4.817 -41.323 1.00 88.31 410 ARG A N 1
ATOM 3190 C CA . ARG A 1 410 ? 17.332 5.779 -40.225 1.00 88.31 410 ARG A CA 1
ATOM 3191 C C . ARG A 1 410 ? 18.355 5.368 -39.184 1.00 88.31 410 ARG A C 1
ATOM 3193 O O . ARG A 1 410 ? 18.341 4.234 -38.707 1.00 88.31 410 ARG A O 1
ATOM 3200 N N . LEU A 1 411 ? 19.220 6.305 -38.820 1.00 88.62 411 LEU A N 1
ATOM 3201 C CA . LEU A 1 411 ? 20.213 6.138 -37.770 1.00 88.62 411 LEU A CA 1
ATOM 3202 C C . LEU A 1 411 ? 19.681 6.747 -36.475 1.00 88.62 411 LEU A C 1
ATOM 3204 O O . LEU A 1 411 ? 19.354 7.932 -36.436 1.00 88.62 411 LEU A O 1
ATOM 3208 N N . TRP A 1 412 ? 19.617 5.934 -35.425 1.00 89.12 412 TRP A N 1
ATOM 3209 C CA . TRP A 1 412 ? 19.169 6.322 -34.092 1.00 89.12 412 TRP A CA 1
ATOM 3210 C C . TRP A 1 412 ? 20.365 6.543 -33.187 1.00 89.12 412 TRP A C 1
ATOM 3212 O O . TRP A 1 412 ? 21.280 5.720 -33.126 1.00 89.12 412 TRP A O 1
ATOM 3222 N N . LEU A 1 413 ? 20.342 7.656 -32.476 1.00 87.62 413 LEU A N 1
ATOM 3223 C CA . LEU A 1 413 ? 21.484 8.237 -31.800 1.00 87.62 413 LEU A CA 1
ATOM 3224 C C . LEU A 1 413 ? 21.119 8.584 -30.365 1.00 87.62 413 LEU A C 1
ATOM 3226 O O . LEU A 1 413 ? 19.980 8.940 -30.054 1.00 87.62 413 LEU A O 1
ATOM 3230 N N . GLU A 1 414 ? 22.109 8.499 -29.488 1.00 87.50 414 GLU A N 1
ATOM 3231 C CA . GLU A 1 414 ? 21.954 8.924 -28.107 1.00 87.50 414 GLU A CA 1
ATOM 3232 C C . GLU A 1 414 ? 21.678 10.430 -28.044 1.00 87.50 414 GLU A C 1
ATOM 3234 O O . GLU A 1 414 ? 22.355 11.243 -28.689 1.00 87.50 414 GLU A O 1
ATOM 3239 N N . TRP A 1 415 ? 20.653 10.792 -27.272 1.00 84.06 415 TRP A N 1
ATOM 3240 C CA . TRP A 1 415 ? 20.289 12.183 -27.068 1.00 84.06 415 TRP A CA 1
ATOM 3241 C C . TRP A 1 415 ? 21.368 12.904 -26.258 1.00 84.06 415 TRP A C 1
ATOM 3243 O O . TRP A 1 415 ? 21.856 12.410 -25.242 1.00 84.06 415 TRP A O 1
ATOM 3253 N N . GLN A 1 416 ? 21.703 14.115 -26.694 1.00 79.19 416 GLN A N 1
ATOM 3254 C CA . GLN A 1 416 ? 22.518 15.057 -25.937 1.00 79.19 416 GLN A CA 1
ATOM 3255 C C . GLN A 1 416 ? 21.892 16.452 -26.037 1.00 79.19 416 GLN A C 1
ATOM 3257 O O . GLN A 1 416 ? 21.326 16.777 -27.083 1.00 79.19 416 GLN A O 1
ATOM 3262 N N . PRO A 1 417 ? 22.027 17.317 -25.015 1.00 76.06 417 PRO A N 1
ATOM 3263 C CA . PRO A 1 417 ? 21.335 18.607 -24.976 1.00 76.06 417 PRO A CA 1
ATOM 3264 C C . PRO A 1 417 ? 21.524 19.498 -26.214 1.00 76.06 417 PRO A C 1
ATOM 3266 O O . PRO A 1 417 ? 20.607 20.219 -26.587 1.00 76.06 417 PRO A O 1
ATOM 3269 N N . SER A 1 418 ? 22.689 19.446 -26.867 1.00 80.81 418 SER A N 1
ATOM 3270 C CA . SER A 1 418 ? 23.028 20.276 -28.032 1.00 80.81 418 SER A CA 1
ATOM 3271 C C . SER A 1 418 ? 22.724 19.629 -29.387 1.00 80.81 418 SER A C 1
ATOM 3273 O O . SER A 1 418 ? 22.860 20.293 -30.413 1.00 80.81 418 SER A O 1
ATOM 3275 N N . ILE A 1 419 ? 22.341 18.347 -29.433 1.00 83.00 419 ILE A N 1
ATOM 3276 C CA . ILE A 1 419 ? 22.330 17.593 -30.694 1.00 83.00 419 ILE A CA 1
ATOM 3277 C C . ILE A 1 419 ? 21.272 18.113 -31.670 1.00 83.00 419 ILE A C 1
ATOM 3279 O O . ILE A 1 419 ? 21.582 18.320 -32.838 1.00 83.00 419 ILE A O 1
ATOM 3283 N N . ILE A 1 420 ? 20.058 18.400 -31.184 1.00 81.38 420 ILE A N 1
ATOM 3284 C CA . ILE A 1 420 ? 18.905 18.815 -32.001 1.00 81.38 420 ILE A CA 1
ATOM 3285 C C . ILE A 1 420 ? 19.171 20.158 -32.692 1.00 81.38 420 ILE A C 1
ATOM 3287 O O . ILE A 1 420 ? 18.891 20.307 -33.883 1.00 81.38 420 ILE A O 1
ATOM 3291 N N . ASP A 1 421 ? 19.781 21.103 -31.976 1.00 83.56 421 ASP A N 1
ATOM 3292 C CA . ASP A 1 421 ? 20.123 22.428 -32.505 1.00 83.56 421 ASP A CA 1
ATOM 3293 C C . ASP A 1 421 ? 21.192 22.356 -33.611 1.00 83.56 421 ASP A C 1
ATOM 3295 O O . ASP A 1 421 ? 21.247 23.210 -34.501 1.00 83.56 421 ASP A O 1
ATOM 3299 N N . LEU A 1 422 ? 22.033 21.318 -33.586 1.00 85.75 422 LEU A N 1
ATOM 3300 C CA . LEU A 1 422 ? 23.129 21.107 -34.534 1.00 85.75 422 LEU A CA 1
ATOM 3301 C C . LEU A 1 422 ? 22.721 20.289 -35.773 1.00 85.75 422 LEU A C 1
ATOM 3303 O O . LEU A 1 422 ? 23.437 20.326 -36.782 1.00 85.75 422 LEU A O 1
ATOM 3307 N N . LEU A 1 423 ? 21.563 19.609 -35.756 1.00 82.75 423 LEU A N 1
ATOM 3308 C CA . LEU A 1 423 ? 21.086 18.782 -36.879 1.00 82.75 423 LEU A CA 1
ATOM 3309 C C . LEU A 1 423 ? 20.960 19.589 -38.175 1.00 82.75 423 LEU A C 1
ATOM 3311 O O . LEU A 1 423 ? 21.375 19.123 -39.230 1.00 82.75 423 LEU A O 1
ATOM 3315 N N . GLY A 1 424 ? 20.480 20.835 -38.098 1.00 81.88 424 GLY A N 1
ATOM 3316 C CA . GLY A 1 424 ? 20.307 21.693 -39.277 1.00 81.88 424 GLY A CA 1
ATOM 3317 C C . GLY A 1 424 ? 21.613 22.124 -39.962 1.00 81.88 424 GLY A C 1
ATOM 3318 O O . GLY A 1 424 ? 21.582 22.551 -41.114 1.00 81.88 424 GLY A O 1
ATOM 3319 N N . SER A 1 425 ? 22.756 22.025 -39.273 1.00 87.38 425 SER A N 1
ATOM 3320 C CA . SER A 1 425 ? 24.083 22.359 -39.823 1.00 87.38 425 SER A CA 1
ATOM 3321 C C . SER A 1 425 ? 24.896 21.130 -40.236 1.00 87.38 425 SER A C 1
ATOM 3323 O O . SER A 1 425 ? 25.979 21.274 -40.809 1.00 87.38 425 SER A O 1
ATOM 3325 N N . THR A 1 426 ? 24.400 19.933 -39.937 1.00 88.75 426 THR A N 1
ATOM 3326 C CA . THR A 1 426 ? 25.090 18.677 -40.231 1.00 88.75 426 THR A CA 1
ATOM 3327 C C . THR A 1 426 ? 24.778 18.242 -41.659 1.00 88.75 426 THR A C 1
ATOM 3329 O O . THR A 1 426 ? 23.651 18.392 -42.123 1.00 88.75 426 THR A O 1
ATOM 3332 N N . LYS A 1 427 ? 25.781 17.730 -42.376 1.00 88.81 427 LYS A N 1
ATOM 3333 C CA . LYS A 1 427 ? 25.631 17.225 -43.752 1.00 88.81 427 LYS A CA 1
ATOM 3334 C C . LYS A 1 427 ? 26.030 15.765 -43.914 1.00 88.81 427 LYS A C 1
ATOM 3336 O O . LYS A 1 427 ? 25.479 15.084 -44.769 1.00 88.81 427 LYS A O 1
ATOM 3341 N N . SER A 1 428 ? 26.961 15.282 -43.098 1.00 90.38 428 SER A N 1
ATOM 3342 C CA . SER A 1 428 ? 27.315 13.865 -43.046 1.00 90.38 428 SER A CA 1
ATOM 3343 C C . SER A 1 428 ? 27.662 13.438 -41.627 1.00 90.38 428 SER A C 1
ATOM 3345 O O . SER A 1 428 ? 27.984 14.266 -40.767 1.00 90.38 428 SER A O 1
ATOM 3347 N N . ILE A 1 429 ? 27.584 12.136 -41.389 1.00 91.19 429 ILE A N 1
ATOM 3348 C CA . ILE A 1 429 ? 27.988 11.480 -40.151 1.00 91.19 429 ILE A CA 1
ATOM 3349 C C . ILE A 1 429 ? 29.048 10.440 -40.493 1.00 91.19 429 ILE A C 1
ATOM 3351 O O . ILE A 1 429 ? 28.926 9.742 -41.498 1.00 91.19 429 ILE A O 1
ATOM 3355 N N . ARG A 1 430 ? 30.086 10.327 -39.661 1.00 90.44 430 ARG A N 1
ATOM 3356 C CA . ARG A 1 430 ? 31.139 9.318 -39.836 1.00 90.44 430 ARG A CA 1
ATOM 3357 C C . ARG A 1 430 ? 31.656 8.757 -38.521 1.00 90.44 430 ARG A C 1
ATOM 3359 O O . ARG A 1 430 ? 31.559 9.414 -37.484 1.00 90.44 430 ARG A O 1
ATOM 3366 N N . THR A 1 431 ? 32.278 7.590 -38.580 1.00 91.06 431 THR A N 1
ATOM 3367 C CA . THR A 1 431 ? 33.007 6.992 -37.459 1.00 91.06 431 THR A CA 1
ATOM 3368 C C . THR A 1 431 ? 34.356 7.680 -37.232 1.00 91.06 431 THR A C 1
ATOM 3370 O O . THR A 1 431 ? 34.897 8.367 -38.106 1.00 91.06 431 THR A O 1
ATOM 3373 N N . GLY A 1 432 ? 34.920 7.517 -36.032 1.00 86.12 432 GLY A N 1
ATOM 3374 C CA . GLY A 1 432 ? 36.202 8.132 -35.663 1.00 86.12 432 GLY A CA 1
ATOM 3375 C C . GLY A 1 432 ? 37.424 7.564 -36.397 1.00 86.12 432 GLY A C 1
ATOM 3376 O O . GLY A 1 432 ? 38.467 8.204 -36.465 1.00 86.12 432 GLY A O 1
ATOM 3377 N N . ASP A 1 433 ? 37.318 6.372 -36.963 1.00 84.50 433 ASP A N 1
ATOM 3378 C CA . ASP A 1 433 ? 38.347 5.751 -37.800 1.00 84.50 433 ASP A CA 1
ATOM 3379 C C . ASP A 1 433 ? 38.083 5.949 -39.305 1.00 84.50 433 ASP A C 1
ATOM 3381 O O . ASP A 1 433 ? 38.936 5.614 -40.127 1.00 84.50 433 ASP A O 1
ATOM 3385 N N . GLY A 1 434 ? 36.929 6.525 -39.667 1.00 81.38 434 GLY A N 1
ATOM 3386 C CA . GLY A 1 434 ? 36.489 6.713 -41.049 1.00 81.38 434 GLY A CA 1
ATOM 3387 C C . GLY A 1 434 ? 36.089 5.418 -41.761 1.00 81.38 434 GLY A C 1
ATOM 3388 O O . GLY A 1 434 ? 35.974 5.431 -42.984 1.00 81.38 434 GLY A O 1
ATOM 3389 N N . SER A 1 435 ? 35.904 4.316 -41.026 1.00 83.75 435 SER A N 1
ATOM 3390 C CA . SER A 1 435 ? 35.468 3.024 -41.572 1.00 83.75 435 SER A CA 1
ATOM 3391 C C . SER A 1 435 ? 34.040 3.058 -42.120 1.00 83.75 435 SER A C 1
ATOM 3393 O O . SER A 1 435 ? 33.762 2.379 -43.110 1.00 83.75 435 SER A O 1
ATOM 3395 N N . ALA A 1 436 ? 33.165 3.881 -41.531 1.00 88.38 436 ALA A N 1
ATOM 3396 C CA . ALA A 1 436 ? 31.831 4.134 -42.050 1.00 88.38 436 ALA A CA 1
ATOM 3397 C C . ALA A 1 436 ? 31.494 5.631 -42.089 1.00 88.38 436 ALA A C 1
ATOM 3399 O O . ALA A 1 436 ? 31.805 6.391 -41.166 1.00 88.38 436 ALA A O 1
ATOM 3400 N N . PHE A 1 437 ? 30.834 6.063 -43.162 1.00 90.19 437 PHE A N 1
ATOM 3401 C CA . PHE A 1 437 ? 30.240 7.389 -43.271 1.00 90.19 437 PHE A CA 1
ATOM 3402 C C . PHE A 1 437 ? 28.994 7.380 -44.150 1.00 90.19 437 PHE A C 1
ATOM 3404 O O . PHE A 1 437 ? 28.835 6.554 -45.047 1.00 90.19 437 PHE A O 1
ATOM 3411 N N . VAL A 1 438 ? 28.124 8.351 -43.893 1.00 90.12 438 VAL A N 1
ATOM 3412 C CA . VAL A 1 438 ? 26.871 8.529 -44.618 1.00 90.12 438 VAL A CA 1
ATOM 3413 C C . VAL A 1 438 ? 26.522 10.006 -44.724 1.00 90.12 438 VAL A C 1
ATOM 3415 O O . VAL A 1 438 ? 26.728 10.780 -43.781 1.00 90.12 438 VAL A O 1
ATOM 3418 N N . ASN A 1 439 ? 25.983 10.408 -45.869 1.00 90.38 439 ASN A N 1
ATOM 3419 C CA . ASN A 1 439 ? 25.320 11.698 -45.999 1.00 90.38 439 ASN A CA 1
ATOM 3420 C C . ASN A 1 439 ? 23.950 11.642 -45.316 1.00 90.38 439 ASN A C 1
ATOM 3422 O O . ASN A 1 439 ? 23.294 10.601 -45.298 1.00 90.38 439 ASN A O 1
ATOM 3426 N N . ILE A 1 440 ? 23.519 12.755 -44.723 1.00 88.94 440 ILE A N 1
ATOM 3427 C CA . ILE A 1 440 ? 22.204 12.826 -44.079 1.00 88.94 440 ILE A CA 1
ATOM 3428 C C . ILE A 1 440 ? 21.223 13.617 -44.937 1.00 88.94 440 ILE A C 1
ATOM 3430 O O . ILE A 1 440 ? 21.568 14.636 -45.538 1.00 88.94 440 ILE A O 1
ATOM 3434 N N . LEU A 1 441 ? 19.975 13.165 -44.948 1.00 87.94 441 LEU A N 1
ATOM 3435 C CA . LEU A 1 441 ? 18.864 13.906 -45.524 1.00 87.94 441 LEU A CA 1
ATOM 3436 C C . LEU A 1 441 ? 18.497 15.102 -44.634 1.00 87.94 441 LEU A C 1
ATOM 3438 O O . LEU A 1 441 ? 18.882 15.195 -43.466 1.00 87.94 441 LEU A O 1
ATOM 3442 N N . ALA A 1 442 ? 17.729 16.039 -45.192 1.00 82.50 442 ALA A N 1
ATOM 3443 C CA . ALA A 1 442 ? 17.281 17.217 -44.458 1.00 82.50 442 ALA A CA 1
ATOM 3444 C C . ALA A 1 442 ? 16.461 16.818 -43.217 1.00 82.50 442 ALA A C 1
ATOM 3446 O O . ALA A 1 442 ? 15.394 16.212 -43.329 1.00 82.50 442 ALA A O 1
ATOM 3447 N N . VAL A 1 443 ? 16.954 17.197 -42.038 1.00 81.56 443 VAL A N 1
ATOM 3448 C CA . VAL A 1 443 ? 16.345 16.843 -40.752 1.00 81.56 443 VAL A CA 1
ATOM 3449 C C . VAL A 1 443 ? 15.291 17.874 -40.347 1.00 81.56 443 VAL A C 1
ATOM 3451 O O . VAL A 1 443 ? 15.535 19.079 -40.407 1.00 81.56 443 VAL A O 1
ATOM 3454 N N . ASP A 1 444 ? 14.131 17.402 -39.888 1.00 81.06 444 ASP A N 1
ATOM 3455 C CA . ASP A 1 444 ? 13.096 18.221 -39.250 1.00 81.06 444 ASP A CA 1
ATOM 3456 C C . ASP A 1 444 ? 13.212 18.096 -37.717 1.00 81.06 444 ASP A C 1
ATOM 3458 O O . ASP A 1 444 ? 12.869 17.045 -37.166 1.00 81.06 444 ASP A O 1
ATOM 3462 N N . PRO A 1 445 ? 13.673 19.141 -37.002 1.00 77.88 445 PRO A N 1
ATOM 3463 C CA . PRO A 1 445 ? 13.839 19.095 -35.549 1.00 77.88 445 PRO A CA 1
ATOM 3464 C C . PRO A 1 445 ? 12.528 18.871 -34.783 1.00 77.88 445 PRO A C 1
ATOM 3466 O O . PRO A 1 445 ? 12.558 18.432 -33.639 1.00 77.88 445 PRO A O 1
ATOM 3469 N N . THR A 1 446 ? 11.371 19.164 -35.391 1.00 80.12 446 THR A N 1
ATOM 3470 C CA . THR A 1 446 ? 10.061 19.055 -34.724 1.00 80.12 446 THR A CA 1
ATOM 3471 C C . THR A 1 446 ? 9.504 17.633 -34.691 1.00 80.12 446 THR A C 1
ATOM 3473 O O . THR A 1 446 ? 8.552 17.371 -33.960 1.00 80.12 446 THR A O 1
ATOM 3476 N N . LYS A 1 447 ? 10.089 16.717 -35.472 1.00 82.12 447 LYS A N 1
ATOM 3477 C CA . LYS A 1 447 ? 9.649 15.318 -35.592 1.00 82.12 447 LYS A CA 1
ATOM 3478 C C . LYS A 1 447 ? 10.478 14.340 -34.762 1.00 82.12 447 LYS A C 1
ATOM 3480 O O . LYS A 1 447 ? 10.293 13.135 -34.887 1.00 82.12 447 LYS A O 1
ATOM 3485 N N . GLN A 1 448 ? 11.385 14.850 -33.934 1.00 82.75 448 GLN A N 1
ATOM 3486 C CA . GLN A 1 448 ? 12.214 14.022 -33.068 1.00 82.75 448 GLN A CA 1
ATOM 3487 C C . GLN A 1 448 ? 11.377 13.402 -31.931 1.00 82.75 448 GLN A C 1
ATOM 3489 O O . GLN A 1 448 ? 10.402 14.024 -31.492 1.00 82.75 448 GLN A O 1
ATOM 3494 N N . PRO A 1 449 ? 11.722 12.192 -31.456 1.00 74.38 449 PRO A N 1
ATOM 3495 C CA . PRO A 1 449 ? 11.036 11.549 -30.338 1.00 74.38 449 PRO A CA 1
ATOM 3496 C C . PRO A 1 449 ? 11.065 12.410 -29.071 1.00 74.38 449 PRO A C 1
ATOM 3498 O O . PRO A 1 449 ? 12.004 13.171 -28.839 1.00 74.38 449 PRO A O 1
ATOM 3501 N N . LEU A 1 450 ? 10.019 12.287 -28.250 1.00 71.00 450 LEU A N 1
ATOM 3502 C CA . LEU A 1 450 ? 9.953 12.940 -26.936 1.00 71.00 450 LEU A CA 1
ATOM 3503 C C . LEU A 1 450 ? 10.708 12.147 -25.858 1.00 71.00 450 LEU A C 1
ATOM 3505 O O . LEU A 1 450 ? 11.167 12.746 -24.887 1.00 71.00 450 LEU A O 1
ATOM 3509 N N . ASP A 1 451 ? 10.835 10.831 -26.046 1.00 75.88 451 ASP A N 1
ATOM 3510 C CA . ASP A 1 451 ? 11.502 9.916 -25.123 1.00 75.88 451 ASP A CA 1
ATOM 3511 C C . ASP A 1 451 ? 12.959 9.708 -25.538 1.00 75.88 451 ASP A C 1
ATOM 3513 O O . ASP A 1 451 ? 13.259 9.323 -26.668 1.00 75.88 451 ASP A O 1
ATOM 3517 N N . ASN A 1 452 ? 13.876 9.964 -24.608 1.00 77.88 452 ASN A N 1
ATOM 3518 C CA . ASN A 1 452 ? 15.318 9.941 -24.869 1.00 77.88 452 ASN A CA 1
ATOM 3519 C C . ASN A 1 452 ? 16.034 8.740 -24.231 1.00 77.88 452 ASN A C 1
ATOM 3521 O O . ASN A 1 452 ? 17.182 8.463 -24.580 1.00 77.88 452 ASN A O 1
ATOM 3525 N N . GLY A 1 453 ? 15.372 8.037 -23.308 1.00 83.94 453 GLY A N 1
ATOM 3526 C CA . GLY A 1 453 ? 15.963 6.961 -22.518 1.00 83.94 453 GLY A CA 1
ATOM 3527 C C . GLY A 1 453 ? 15.617 5.554 -22.993 1.00 83.94 453 GLY A C 1
ATOM 3528 O O . GLY A 1 453 ? 14.677 5.338 -23.749 1.00 83.94 453 GLY A O 1
ATOM 3529 N N . LEU A 1 454 ? 16.385 4.581 -22.502 1.00 88.31 454 LEU A N 1
ATOM 3530 C CA . LEU A 1 454 ? 16.163 3.143 -22.719 1.00 88.31 454 LEU A CA 1
ATOM 3531 C C . LEU A 1 454 ? 15.382 2.494 -21.563 1.00 88.31 454 LEU A C 1
ATOM 3533 O O . LEU A 1 454 ? 15.592 1.325 -21.238 1.00 88.31 454 LEU A O 1
ATOM 3537 N N . VAL A 1 455 ? 14.525 3.277 -20.912 1.00 90.12 455 VAL A N 1
ATOM 3538 C CA . VAL A 1 455 ? 13.690 2.859 -19.784 1.00 90.12 455 VAL A CA 1
ATOM 3539 C C . VAL A 1 455 ? 12.237 3.007 -20.213 1.00 90.12 455 VAL A C 1
ATOM 3541 O O . VAL A 1 455 ? 11.780 4.120 -20.451 1.00 90.12 455 VAL A O 1
ATOM 3544 N N . PHE A 1 456 ? 11.521 1.891 -20.316 1.00 90.12 456 PHE A N 1
ATOM 3545 C CA . PHE A 1 456 ? 10.148 1.854 -20.825 1.00 90.12 456 PHE A CA 1
ATOM 3546 C C . PHE A 1 456 ? 9.166 1.574 -19.686 1.00 90.12 456 PHE A C 1
ATOM 3548 O O . PHE A 1 456 ? 9.260 0.517 -19.064 1.00 90.12 456 PHE A O 1
ATOM 3555 N N . GLU A 1 457 ? 8.261 2.511 -19.391 1.00 90.12 457 GLU A N 1
ATOM 3556 C CA . GLU A 1 457 ? 7.248 2.372 -18.330 1.00 90.12 457 GLU A CA 1
ATOM 3557 C C . GLU A 1 457 ? 6.073 1.506 -18.797 1.00 90.12 457 GLU A C 1
ATOM 3559 O O . GLU A 1 457 ? 5.518 1.718 -19.869 1.00 90.12 457 GLU A O 1
ATOM 3564 N N . LEU A 1 458 ? 5.664 0.544 -17.976 1.00 91.62 458 LEU A N 1
ATOM 3565 C CA . LEU A 1 458 ? 4.490 -0.288 -18.228 1.00 91.62 458 LEU A CA 1
ATOM 3566 C C . LEU A 1 458 ? 3.193 0.464 -17.905 1.00 91.62 458 LEU A C 1
ATOM 3568 O O . LEU A 1 458 ? 3.166 1.405 -17.111 1.00 91.62 458 LEU A O 1
ATOM 3572 N N . SER A 1 459 ? 2.086 0.026 -18.501 1.00 89.75 459 SER A N 1
ATOM 3573 C CA . SER A 1 459 ? 0.789 0.703 -18.389 1.00 89.75 459 SER A CA 1
ATOM 3574 C C . SER A 1 459 ? 0.226 0.680 -16.965 1.00 89.75 459 SER A C 1
ATOM 3576 O O . SER A 1 459 ? -0.378 1.658 -16.514 1.00 89.75 459 SER A O 1
ATOM 3578 N N . ASN A 1 460 ? 0.409 -0.434 -16.247 1.00 90.50 460 ASN A N 1
ATOM 3579 C CA . ASN A 1 460 ? 0.022 -0.560 -14.844 1.00 90.50 460 ASN A CA 1
ATOM 3580 C C . ASN A 1 460 ? 1.192 -0.231 -13.911 1.00 90.50 460 ASN A C 1
ATOM 3582 O O . ASN A 1 460 ? 2.362 -0.440 -14.223 1.00 90.50 460 ASN A O 1
ATOM 3586 N N . LYS A 1 461 ? 0.856 0.254 -12.715 1.00 88.50 461 LYS A N 1
ATOM 3587 C CA . LYS A 1 461 ? 1.824 0.617 -11.674 1.00 88.50 461 LYS A CA 1
ATOM 3588 C C . LYS A 1 461 ? 1.896 -0.456 -10.595 1.00 88.50 461 LYS A C 1
ATOM 3590 O O . LYS A 1 461 ? 0.961 -1.228 -10.413 1.00 88.50 461 LYS A O 1
ATOM 3595 N N . GLU A 1 462 ? 2.992 -0.441 -9.845 1.00 89.19 462 GLU A N 1
ATOM 3596 C CA . GLU A 1 462 ? 3.316 -1.405 -8.793 1.00 89.19 462 GLU A CA 1
ATOM 3597 C C . GLU A 1 462 ? 3.342 -2.841 -9.319 1.00 89.19 462 GLU A C 1
ATOM 3599 O O . GLU A 1 462 ? 2.571 -3.714 -8.907 1.00 89.19 462 GLU A O 1
ATOM 3604 N N . ILE A 1 463 ? 4.247 -3.070 -10.268 1.00 90.50 463 ILE A N 1
ATOM 3605 C CA . ILE A 1 463 ? 4.486 -4.386 -10.851 1.00 90.50 463 ILE A CA 1
ATOM 3606 C C . ILE A 1 463 ? 5.141 -5.288 -9.812 1.00 90.50 463 ILE A C 1
ATOM 3608 O O . ILE A 1 463 ? 6.212 -4.983 -9.300 1.00 90.50 463 ILE A O 1
ATOM 3612 N N . LYS A 1 464 ? 4.524 -6.436 -9.526 1.00 87.69 464 LYS A N 1
ATOM 3613 C CA . LYS A 1 464 ? 5.091 -7.452 -8.637 1.00 87.69 464 LYS A CA 1
ATOM 3614 C C . LYS A 1 464 ? 6.227 -8.202 -9.313 1.00 87.69 464 LYS A C 1
ATOM 3616 O O . LYS A 1 464 ? 7.264 -8.412 -8.693 1.00 87.69 464 LYS A O 1
ATOM 3621 N N . ALA A 1 465 ? 5.973 -8.687 -10.524 1.00 89.25 465 ALA A N 1
ATOM 3622 C CA . ALA A 1 465 ? 6.906 -9.513 -11.270 1.00 89.25 465 ALA A CA 1
ATOM 3623 C C . ALA A 1 465 ? 6.538 -9.535 -12.752 1.00 89.25 465 ALA A C 1
ATOM 3625 O O . ALA A 1 465 ? 5.366 -9.673 -13.096 1.00 89.25 465 ALA A O 1
ATOM 3626 N N . ILE A 1 466 ? 7.547 -9.477 -13.618 1.00 90.06 466 ILE A N 1
ATOM 3627 C CA . ILE A 1 466 ? 7.389 -9.863 -15.024 1.00 90.06 466 ILE A CA 1
ATOM 3628 C C . ILE A 1 466 ? 7.422 -11.389 -15.096 1.00 90.06 466 ILE A C 1
ATOM 3630 O O . ILE A 1 466 ? 8.159 -12.034 -14.341 1.00 90.06 466 ILE A O 1
ATOM 3634 N N . ARG A 1 467 ? 6.624 -12.005 -15.964 1.00 88.25 467 ARG A N 1
ATOM 3635 C CA . ARG A 1 467 ? 6.666 -13.459 -16.097 1.00 88.25 467 ARG A CA 1
ATOM 3636 C C . ARG A 1 467 ? 7.880 -13.911 -16.891 1.00 88.25 467 ARG A C 1
ATOM 3638 O O . ARG A 1 467 ? 8.281 -13.317 -17.888 1.00 88.25 467 ARG A O 1
ATOM 3645 N N . ALA A 1 468 ? 8.494 -14.987 -16.410 1.00 84.12 468 ALA A N 1
ATOM 3646 C CA . ALA A 1 468 ? 9.657 -15.561 -17.061 1.00 84.12 468 ALA A CA 1
ATOM 3647 C C . ALA A 1 468 ? 9.265 -16.139 -18.424 1.00 84.12 468 ALA A C 1
ATOM 3649 O O . ALA A 1 468 ? 8.285 -16.872 -18.524 1.00 84.12 468 ALA A O 1
ATOM 3650 N N . ASN A 1 469 ? 10.088 -15.870 -19.437 1.00 85.00 469 ASN A N 1
ATOM 3651 C CA . ASN A 1 469 ? 9.934 -16.376 -20.800 1.00 85.00 469 ASN A CA 1
ATOM 3652 C C . ASN A 1 469 ? 8.664 -15.921 -21.542 1.00 85.00 469 ASN A C 1
ATOM 3654 O O . ASN A 1 469 ? 8.273 -16.566 -22.510 1.00 85.00 469 ASN A O 1
ATOM 3658 N N . GLU A 1 470 ? 8.030 -14.829 -21.112 1.00 87.81 470 GLU A N 1
ATOM 3659 C CA . GLU A 1 470 ? 6.841 -14.268 -21.779 1.00 87.81 470 GLU A CA 1
ATOM 3660 C C . GLU A 1 470 ? 7.097 -12.862 -22.360 1.00 87.81 470 GLU A C 1
ATOM 3662 O O . GLU A 1 470 ? 6.196 -12.236 -22.908 1.00 87.81 470 GLU A O 1
ATOM 3667 N N . THR A 1 471 ? 8.342 -12.376 -22.298 1.00 90.62 471 THR A N 1
ATOM 3668 C CA . THR A 1 471 ? 8.749 -11.107 -22.915 1.00 90.62 471 THR A CA 1
ATOM 3669 C C . THR A 1 471 ? 9.403 -11.354 -24.272 1.00 90.62 471 THR A C 1
ATOM 3671 O O . THR A 1 471 ? 10.376 -12.114 -24.362 1.00 90.62 471 THR A O 1
ATOM 3674 N N . SER A 1 472 ? 8.929 -10.664 -25.310 1.00 91.69 472 SER A N 1
ATOM 3675 C CA . SER A 1 472 ? 9.481 -10.742 -26.668 1.00 91.69 472 SER A CA 1
ATOM 3676 C C . SER A 1 472 ? 9.633 -9.365 -27.309 1.00 91.69 472 SER A C 1
ATOM 3678 O O . SER A 1 472 ? 8.855 -8.448 -27.045 1.00 91.69 472 SER A O 1
ATOM 3680 N N . TYR A 1 473 ? 10.654 -9.205 -28.150 1.00 93.31 473 TYR A N 1
ATOM 3681 C CA . TYR A 1 473 ? 10.891 -7.970 -28.900 1.00 93.31 473 TYR A CA 1
ATOM 3682 C C . TYR A 1 473 ? 11.739 -8.226 -30.151 1.00 93.31 473 TYR A C 1
ATOM 3684 O O . TYR A 1 473 ? 12.444 -9.230 -30.257 1.00 93.31 473 TYR A O 1
ATOM 3692 N N . THR A 1 474 ? 11.685 -7.310 -31.115 1.00 90.88 474 THR A N 1
ATOM 3693 C CA . THR A 1 474 ? 12.591 -7.317 -32.273 1.00 90.88 474 THR A CA 1
ATOM 3694 C C . THR A 1 474 ? 13.864 -6.561 -31.933 1.00 90.88 474 THR A C 1
ATOM 3696 O O . THR A 1 474 ? 13.775 -5.459 -31.405 1.00 90.88 474 THR A O 1
ATOM 3699 N N . ASP A 1 475 ? 15.029 -7.108 -32.261 1.00 89.88 475 ASP A N 1
ATOM 3700 C CA . ASP A 1 475 ? 16.323 -6.445 -32.116 1.00 89.88 475 ASP A CA 1
ATOM 3701 C C . ASP A 1 475 ? 17.053 -6.308 -33.458 1.00 89.88 475 ASP A C 1
ATOM 3703 O O . ASP A 1 475 ? 16.709 -6.951 -34.455 1.00 89.88 475 ASP A O 1
ATOM 3707 N N . THR A 1 476 ? 18.067 -5.445 -33.474 1.00 86.75 476 THR A N 1
ATOM 3708 C CA . THR A 1 476 ? 19.009 -5.310 -34.590 1.00 86.75 476 THR A CA 1
ATOM 3709 C C . THR A 1 476 ? 20.403 -5.677 -34.100 1.00 86.75 476 THR A C 1
ATOM 3711 O O . THR A 1 476 ? 20.836 -5.204 -33.048 1.00 86.75 476 THR A O 1
ATOM 3714 N N . PHE A 1 477 ? 21.131 -6.492 -34.866 1.00 86.62 477 PHE A N 1
ATOM 3715 C CA . PHE A 1 477 ? 22.474 -6.936 -34.497 1.00 86.62 477 PHE A CA 1
ATOM 3716 C C . PHE A 1 477 ? 23.433 -6.946 -35.686 1.00 86.62 477 PHE A C 1
ATOM 3718 O O . PHE A 1 477 ? 23.094 -7.433 -36.765 1.00 86.62 477 PHE A O 1
ATOM 3725 N N . LEU A 1 478 ? 24.649 -6.446 -35.464 1.00 87.81 478 LEU A N 1
ATOM 3726 C CA . LEU A 1 478 ? 25.718 -6.419 -36.458 1.00 87.81 478 LEU A CA 1
ATOM 3727 C C . LEU A 1 478 ? 26.630 -7.641 -36.311 1.00 87.81 478 LEU A C 1
ATOM 3729 O O . LEU A 1 478 ? 27.196 -7.880 -35.246 1.00 87.81 478 LEU A O 1
ATOM 3733 N N . HIS A 1 479 ? 26.830 -8.373 -37.404 1.00 88.75 479 HIS A N 1
ATOM 3734 C CA . HIS A 1 479 ? 27.888 -9.373 -37.520 1.00 88.75 479 HIS A CA 1
ATOM 3735 C C . HIS A 1 479 ? 29.029 -8.784 -38.339 1.00 88.75 479 HIS A C 1
ATOM 3737 O O . HIS A 1 479 ? 28.808 -8.383 -39.480 1.00 88.75 479 HIS A O 1
ATOM 3743 N N . THR A 1 480 ? 30.233 -8.747 -37.772 1.00 88.69 480 THR A N 1
ATOM 3744 C CA . THR A 1 480 ? 31.410 -8.195 -38.448 1.00 88.69 480 THR A CA 1
ATOM 3745 C C . THR A 1 480 ? 32.349 -9.285 -38.954 1.00 88.69 480 THR A C 1
ATOM 3747 O O . THR A 1 480 ? 32.431 -10.372 -38.378 1.00 88.69 480 THR A O 1
ATOM 3750 N N . ASN A 1 481 ? 33.086 -8.986 -40.024 1.00 89.56 481 ASN A N 1
ATOM 3751 C CA . ASN A 1 481 ? 34.116 -9.838 -40.620 1.00 89.56 481 ASN A CA 1
ATOM 3752 C C . ASN A 1 481 ? 33.654 -11.277 -40.912 1.00 89.56 481 ASN A C 1
ATOM 3754 O O . ASN A 1 481 ? 34.413 -12.239 -40.749 1.00 89.56 481 ASN A O 1
ATOM 3758 N N . LEU A 1 482 ? 32.410 -11.449 -41.362 1.00 92.75 482 LEU A N 1
ATOM 3759 C CA . LEU A 1 482 ? 31.863 -12.762 -41.676 1.00 92.75 482 LEU A CA 1
ATOM 3760 C C . LEU A 1 482 ? 32.572 -13.333 -42.909 1.00 92.75 482 LEU A C 1
ATOM 3762 O O . LEU A 1 482 ? 32.474 -12.785 -44.004 1.00 92.75 482 LEU A O 1
ATOM 3766 N N . SER A 1 483 ? 33.300 -14.434 -42.732 1.00 92.75 483 SER A N 1
ATOM 3767 C CA . SER A 1 483 ? 34.109 -15.065 -43.780 1.00 92.75 483 SER A CA 1
ATOM 3768 C C . SER A 1 483 ? 33.274 -15.900 -44.750 1.00 92.75 483 SER A C 1
ATOM 3770 O O . SER A 1 483 ? 32.410 -16.670 -44.323 1.00 92.75 483 SER A O 1
ATOM 3772 N N . VAL A 1 484 ? 33.597 -15.835 -46.041 1.00 94.38 484 VAL A N 1
ATOM 3773 C CA . VAL A 1 484 ? 32.924 -16.641 -47.070 1.00 94.38 484 VAL A CA 1
ATOM 3774 C C . VAL A 1 484 ? 33.305 -18.125 -46.997 1.00 94.38 484 VAL A C 1
ATOM 3776 O O . VAL A 1 484 ? 34.471 -18.485 -46.831 1.00 94.38 484 VAL A O 1
ATOM 3779 N N . SER A 1 485 ? 32.322 -19.004 -47.199 1.00 91.94 485 SER A N 1
ATOM 3780 C CA . SER A 1 485 ? 32.524 -20.432 -47.457 1.00 91.94 485 SER A CA 1
ATOM 3781 C C . SER A 1 485 ? 31.925 -20.784 -48.820 1.00 91.94 485 SER A C 1
ATOM 3783 O O . SER A 1 485 ? 30.707 -20.806 -48.999 1.00 91.94 485 SER A O 1
ATOM 3785 N N . GLY A 1 486 ? 32.781 -21.003 -49.822 1.00 89.38 486 GLY A N 1
ATOM 3786 C CA . GLY A 1 486 ? 32.348 -21.156 -51.214 1.00 89.38 486 GLY A CA 1
ATOM 3787 C C . GLY A 1 486 ? 31.836 -19.833 -51.791 1.00 89.38 486 GLY A C 1
ATOM 3788 O O . GLY A 1 486 ? 32.638 -18.970 -52.130 1.00 89.38 486 GLY A O 1
ATOM 3789 N N . SER A 1 487 ? 30.513 -19.681 -51.891 1.00 90.94 487 SER A N 1
ATOM 3790 C CA . SER A 1 487 ? 29.835 -18.447 -52.343 1.00 90.94 487 SER A CA 1
ATOM 3791 C C . SER A 1 487 ? 28.772 -17.969 -51.350 1.00 90.94 487 SER A C 1
ATOM 3793 O O . SER A 1 487 ? 27.918 -17.153 -51.696 1.00 90.94 487 SER A O 1
ATOM 3795 N N . THR A 1 488 ? 28.793 -18.512 -50.131 1.00 93.25 488 THR A N 1
ATOM 3796 C CA . THR A 1 488 ? 27.789 -18.246 -49.102 1.00 93.25 488 THR A CA 1
ATOM 3797 C C . THR A 1 488 ? 28.420 -17.821 -47.786 1.00 93.25 488 THR A C 1
ATOM 3799 O O . THR A 1 488 ? 29.500 -18.293 -47.423 1.00 93.25 488 THR A O 1
ATOM 3802 N N . TYR A 1 489 ? 27.696 -16.992 -47.047 1.00 94.94 489 TYR A N 1
ATOM 3803 C CA . TYR A 1 489 ? 27.964 -16.633 -45.664 1.00 94.94 489 TYR A CA 1
ATOM 3804 C C . TYR A 1 489 ? 26.833 -17.166 -44.795 1.00 94.94 489 TYR A C 1
ATOM 3806 O O . TYR A 1 489 ? 25.665 -17.063 -45.172 1.00 94.94 489 TYR A O 1
ATOM 3814 N N . THR A 1 490 ? 27.164 -17.730 -43.639 1.00 92.19 490 THR A N 1
ATOM 3815 C CA . THR A 1 490 ? 26.167 -18.318 -42.742 1.00 92.19 490 THR A CA 1
ATOM 3816 C C . THR A 1 490 ? 26.231 -17.651 -41.384 1.00 92.19 490 THR A C 1
ATOM 3818 O O . THR A 1 490 ? 27.289 -17.593 -40.763 1.00 92.19 490 THR A O 1
ATOM 3821 N N . ILE A 1 491 ? 25.076 -17.198 -40.915 1.00 92.19 491 ILE A N 1
ATOM 3822 C CA . ILE A 1 491 ? 24.868 -16.642 -39.585 1.00 92.19 491 ILE A CA 1
ATOM 3823 C C . ILE A 1 491 ? 23.949 -17.602 -38.839 1.00 92.19 491 ILE A C 1
ATOM 3825 O O . ILE A 1 491 ? 22.919 -18.021 -39.367 1.00 92.19 491 ILE A O 1
ATOM 3829 N N . SER A 1 492 ? 24.323 -17.961 -37.617 1.00 90.62 492 SER A N 1
ATOM 3830 C CA . SER A 1 492 ? 23.464 -18.733 -36.716 1.00 90.62 492 SER A CA 1
ATOM 3831 C C . SER A 1 492 ? 22.956 -17.820 -35.611 1.00 90.62 492 SER A C 1
ATOM 3833 O O . SER A 1 492 ? 23.704 -16.974 -35.122 1.00 90.62 492 SER A O 1
ATOM 3835 N N . ALA A 1 493 ? 21.691 -17.980 -35.232 1.00 88.88 493 ALA A N 1
ATOM 3836 C CA . ALA A 1 493 ? 21.132 -17.302 -34.076 1.00 88.88 493 ALA A CA 1
ATOM 3837 C C . ALA A 1 493 ? 21.913 -17.697 -32.804 1.00 88.88 493 ALA A C 1
ATOM 3839 O O . ALA A 1 493 ? 22.435 -18.816 -32.732 1.00 88.88 493 ALA A O 1
ATOM 3840 N N . PRO A 1 494 ? 22.032 -16.789 -31.818 1.00 84.00 494 PRO A N 1
ATOM 3841 C CA . PRO A 1 494 ? 22.811 -17.041 -30.604 1.00 84.00 494 PRO A CA 1
ATOM 3842 C C . PRO A 1 494 ? 22.207 -18.148 -29.726 1.00 84.00 494 PRO A C 1
ATOM 3844 O O . PRO A 1 494 ? 22.926 -18.791 -28.963 1.00 84.00 494 PRO A O 1
ATOM 3847 N N . ASP A 1 495 ? 20.902 -18.380 -29.852 1.00 86.25 495 ASP A N 1
ATOM 3848 C CA . ASP A 1 495 ? 20.117 -19.336 -29.080 1.00 86.25 495 ASP A CA 1
ATOM 3849 C C . ASP A 1 495 ? 18.936 -19.873 -29.916 1.00 86.25 495 ASP A C 1
ATOM 3851 O O . ASP A 1 495 ? 18.781 -19.555 -31.098 1.00 86.25 495 ASP A O 1
ATOM 3855 N N . ASN A 1 496 ? 18.126 -20.741 -29.306 1.00 88.25 496 ASN A N 1
ATOM 3856 C CA . ASN A 1 496 ? 16.942 -21.329 -29.939 1.00 88.25 496 ASN A CA 1
ATOM 3857 C C . ASN A 1 496 ? 15.707 -20.421 -29.883 1.00 88.25 496 ASN A C 1
ATOM 3859 O O . ASN A 1 496 ? 14.693 -20.760 -30.489 1.00 88.25 496 ASN A O 1
ATOM 3863 N N . ASP A 1 497 ? 15.793 -19.310 -29.156 1.00 88.19 497 ASP A N 1
ATOM 3864 C CA . ASP A 1 497 ? 14.684 -18.397 -28.890 1.00 88.19 497 ASP A CA 1
ATOM 3865 C C . ASP A 1 497 ? 14.749 -17.145 -29.779 1.00 88.19 497 ASP A C 1
ATOM 3867 O O . ASP A 1 497 ? 13.829 -16.327 -29.798 1.00 88.19 497 ASP A O 1
ATOM 3871 N N . THR A 1 498 ? 15.832 -17.007 -30.542 1.00 89.31 498 THR A N 1
ATOM 3872 C CA . THR A 1 498 ? 16.068 -15.940 -31.503 1.00 89.31 498 THR A CA 1
ATOM 3873 C C . THR A 1 498 ? 15.856 -16.449 -32.927 1.00 89.31 498 THR A C 1
ATOM 3875 O O . THR A 1 498 ? 16.499 -17.399 -33.378 1.00 89.31 498 THR A O 1
ATOM 3878 N N . GLU A 1 499 ? 15.005 -15.764 -33.684 1.00 91.31 499 GLU A N 1
ATOM 3879 C CA . GLU A 1 499 ? 14.696 -16.091 -35.076 1.00 91.31 499 GLU A CA 1
ATOM 3880 C C . GLU A 1 499 ? 15.081 -14.950 -36.021 1.00 91.31 499 GLU A C 1
ATOM 3882 O O . GLU A 1 499 ? 14.971 -13.771 -35.689 1.00 91.31 499 GLU A O 1
ATOM 3887 N N . PHE A 1 500 ? 15.538 -15.293 -37.227 1.00 91.56 500 PHE A N 1
ATOM 3888 C CA . PHE A 1 500 ? 15.802 -14.303 -38.273 1.00 91.56 500 PHE A CA 1
ATOM 3889 C C . PHE A 1 500 ? 14.550 -14.080 -39.119 1.00 91.56 500 PHE A C 1
ATOM 3891 O O . PHE A 1 500 ? 13.796 -15.012 -39.397 1.00 91.56 500 PHE A O 1
ATOM 3898 N N . TYR A 1 501 ? 14.368 -12.859 -39.610 1.00 89.31 501 TYR A N 1
ATOM 3899 C CA . TYR A 1 501 ? 13.267 -12.547 -40.516 1.00 89.31 501 TYR A CA 1
ATOM 3900 C C . TYR A 1 501 ? 13.505 -13.130 -41.916 1.00 89.31 501 TYR A C 1
ATOM 3902 O O . TYR A 1 501 ? 14.491 -12.815 -42.584 1.00 89.31 501 TYR A O 1
ATOM 3910 N N . ALA A 1 502 ? 12.565 -13.948 -42.398 1.00 86.25 502 ALA A N 1
ATOM 3911 C CA . ALA A 1 502 ? 12.643 -14.579 -43.720 1.00 86.25 502 ALA A CA 1
ATOM 3912 C C . ALA A 1 502 ? 12.504 -13.593 -44.899 1.00 86.25 502 ALA A C 1
ATOM 3914 O O . ALA A 1 502 ? 12.865 -13.932 -46.020 1.00 86.25 502 ALA A O 1
ATOM 3915 N N . SER A 1 503 ? 11.994 -12.386 -44.647 1.00 85.00 503 SER A N 1
ATOM 3916 C CA . SER A 1 503 ? 11.852 -11.287 -45.610 1.00 85.00 503 SER A CA 1
ATOM 3917 C C . SER A 1 503 ? 12.179 -9.971 -44.905 1.00 85.00 503 SER A C 1
ATOM 3919 O O . SER A 1 503 ? 11.787 -9.813 -43.751 1.00 85.00 503 SER A O 1
ATOM 3921 N N . ALA A 1 504 ? 12.864 -9.042 -45.582 1.00 82.81 504 ALA A N 1
ATOM 3922 C CA . ALA A 1 504 ? 13.322 -7.762 -45.015 1.00 82.81 504 ALA A CA 1
ATOM 3923 C C . ALA A 1 504 ? 14.119 -7.907 -43.693 1.00 82.81 504 ALA A C 1
ATOM 3925 O O . ALA A 1 504 ? 13.939 -7.144 -42.741 1.00 82.81 504 ALA A O 1
ATOM 3926 N N . GLY A 1 505 ? 14.957 -8.949 -43.619 1.00 84.56 505 GLY A N 1
ATOM 3927 C CA . GLY A 1 505 ? 15.724 -9.320 -42.427 1.00 84.56 505 GLY A CA 1
ATOM 3928 C C . GLY A 1 505 ? 17.157 -8.794 -42.393 1.00 84.56 505 GLY A C 1
ATOM 3929 O O . GLY A 1 505 ? 17.750 -8.766 -41.318 1.00 84.56 505 GLY A O 1
ATOM 3930 N N . ILE A 1 506 ? 17.713 -8.369 -43.528 1.00 89.06 506 ILE A N 1
ATOM 3931 C CA . ILE A 1 506 ? 19.019 -7.702 -43.614 1.00 89.06 506 ILE A CA 1
ATOM 3932 C C . ILE A 1 506 ? 18.755 -6.210 -43.788 1.00 89.06 506 ILE A C 1
ATOM 3934 O O . ILE A 1 506 ? 18.046 -5.845 -44.714 1.00 89.06 506 ILE A O 1
ATOM 3938 N N . ILE A 1 507 ? 19.317 -5.387 -42.900 1.00 87.38 507 ILE A N 1
ATOM 3939 C CA . ILE A 1 507 ? 19.204 -3.922 -42.951 1.00 87.38 507 ILE A CA 1
ATOM 3940 C C . ILE A 1 507 ? 20.249 -3.350 -43.899 1.00 87.38 507 ILE A C 1
ATOM 3942 O O . ILE A 1 507 ? 19.947 -2.568 -44.791 1.00 87.38 507 ILE A O 1
ATOM 3946 N N . SER A 1 508 ? 21.507 -3.728 -43.688 1.00 87.75 508 SER A N 1
ATOM 3947 C CA . SER A 1 508 ? 22.636 -3.254 -44.479 1.00 87.75 508 SER A CA 1
ATOM 3948 C C . SER A 1 508 ? 23.732 -4.309 -44.520 1.00 87.75 508 SER A C 1
ATOM 3950 O O . SER A 1 508 ? 23.929 -5.064 -43.563 1.00 87.75 508 SER A O 1
ATOM 3952 N N . LEU A 1 509 ? 24.433 -4.370 -45.650 1.00 91.00 509 LEU A N 1
ATOM 3953 C CA . LEU A 1 509 ? 25.527 -5.301 -45.891 1.00 91.00 509 LEU A CA 1
ATOM 3954 C C . LEU A 1 509 ? 26.645 -4.561 -46.622 1.00 91.00 509 LEU A C 1
ATOM 3956 O O . LEU A 1 509 ? 26.402 -3.991 -47.684 1.00 91.00 509 LEU A O 1
ATOM 3960 N N . ALA A 1 510 ? 27.856 -4.590 -46.066 1.00 91.88 510 ALA A N 1
ATOM 3961 C CA . ALA A 1 510 ? 29.043 -4.025 -46.696 1.00 91.88 510 ALA A CA 1
ATOM 3962 C C . ALA A 1 510 ? 30.178 -5.040 -46.830 1.00 91.88 510 ALA A C 1
ATOM 3964 O O . ALA A 1 510 ? 30.295 -5.991 -46.055 1.00 91.88 510 ALA A O 1
ATOM 3965 N N . ASP A 1 511 ? 31.065 -4.799 -47.790 1.00 92.06 511 ASP A N 1
ATOM 3966 C CA . ASP A 1 511 ? 32.397 -5.400 -47.807 1.00 92.06 511 ASP A CA 1
ATOM 3967 C C . ASP A 1 511 ? 33.199 -4.920 -46.587 1.00 92.06 511 ASP A C 1
ATOM 3969 O O . ASP A 1 511 ? 33.432 -3.722 -46.436 1.00 92.06 511 ASP A O 1
ATOM 3973 N N . ALA A 1 512 ? 33.674 -5.840 -45.746 1.00 90.19 512 ALA A N 1
ATOM 3974 C CA . ALA A 1 512 ? 34.403 -5.487 -44.523 1.00 90.19 512 ALA A CA 1
ATOM 3975 C C . ALA A 1 512 ? 35.765 -4.804 -44.789 1.00 90.19 512 ALA A C 1
ATOM 3977 O O . ALA A 1 512 ? 36.358 -4.205 -43.897 1.00 90.19 512 ALA A O 1
ATOM 3978 N N . SER A 1 513 ? 36.300 -4.913 -46.011 1.00 88.12 513 SER A N 1
ATOM 3979 C CA . SER A 1 513 ? 37.595 -4.341 -46.399 1.00 88.12 513 SER A CA 1
ATOM 3980 C C . SER A 1 513 ? 37.476 -3.010 -47.135 1.00 88.12 513 SER A C 1
ATOM 3982 O O . SER A 1 513 ? 38.298 -2.117 -46.931 1.00 88.12 513 SER A O 1
ATOM 3984 N N . THR A 1 514 ? 36.476 -2.879 -48.009 1.00 86.50 514 THR A N 1
ATOM 3985 C CA . THR A 1 514 ? 36.294 -1.688 -48.850 1.00 86.50 514 THR A CA 1
ATOM 3986 C C . THR A 1 514 ? 35.151 -0.797 -48.383 1.00 86.50 514 THR A C 1
ATOM 3988 O O . THR A 1 514 ? 35.082 0.350 -48.812 1.00 86.50 514 THR A O 1
ATOM 3991 N N . GLY A 1 515 ? 34.262 -1.281 -47.513 1.00 86.06 515 GLY A N 1
ATOM 3992 C CA . GLY A 1 515 ? 33.074 -0.562 -47.057 1.00 86.06 515 GLY A CA 1
ATOM 3993 C C . GLY A 1 515 ? 32.011 -0.369 -48.144 1.00 86.06 515 GLY A C 1
ATOM 3994 O O . GLY A 1 515 ? 31.068 0.384 -47.935 1.00 86.06 515 GLY A O 1
ATOM 3995 N N . VAL A 1 516 ? 32.140 -1.002 -49.313 1.00 89.00 516 VAL A N 1
ATOM 3996 C CA . VAL A 1 516 ? 31.122 -0.912 -50.370 1.00 89.00 516 VAL A CA 1
ATOM 3997 C C . VAL A 1 516 ? 29.839 -1.581 -49.887 1.00 89.00 516 VAL A C 1
ATOM 3999 O O . VAL A 1 516 ? 29.880 -2.745 -49.491 1.00 89.00 516 VAL A O 1
ATOM 4002 N N . ILE A 1 517 ? 28.726 -0.846 -49.921 1.00 89.19 517 ILE A N 1
ATOM 4003 C CA . ILE A 1 517 ? 27.387 -1.341 -49.581 1.00 89.19 517 ILE A CA 1
ATOM 4004 C C . ILE A 1 517 ? 26.820 -2.124 -50.768 1.00 89.19 517 ILE A C 1
ATOM 4006 O O . ILE A 1 517 ? 26.946 -1.690 -51.911 1.00 89.19 517 ILE A O 1
ATOM 4010 N N . TYR A 1 518 ? 26.196 -3.265 -50.488 1.00 90.56 518 TYR A N 1
ATOM 4011 C CA . TYR A 1 518 ? 25.542 -4.114 -51.481 1.00 90.56 518 TYR A CA 1
ATOM 4012 C C . TYR A 1 518 ? 24.027 -4.114 -51.287 1.00 90.56 518 TYR A C 1
ATOM 4014 O O . TYR A 1 518 ? 23.533 -4.014 -50.163 1.00 90.56 518 TYR A O 1
ATOM 4022 N N . GLU A 1 519 ? 23.294 -4.281 -52.384 1.00 87.81 519 GLU A N 1
ATOM 4023 C CA . GLU A 1 519 ? 21.830 -4.292 -52.396 1.00 87.81 519 GLU A CA 1
ATOM 4024 C C . GLU A 1 519 ? 21.249 -5.720 -52.471 1.00 87.81 519 GLU A C 1
ATOM 4026 O O . GLU A 1 519 ? 21.729 -6.586 -53.215 1.00 87.81 519 GLU A O 1
ATOM 4031 N N . ASP A 1 520 ? 20.179 -5.968 -51.706 1.00 87.88 520 ASP A N 1
ATOM 4032 C CA . ASP A 1 520 ? 19.444 -7.240 -51.733 1.00 87.88 520 ASP A CA 1
ATOM 4033 C C . ASP A 1 520 ? 18.691 -7.416 -53.064 1.00 87.88 520 ASP A C 1
ATOM 4035 O O . ASP A 1 520 ? 18.064 -6.497 -53.592 1.00 87.88 520 ASP A O 1
ATOM 4039 N N . GLY A 1 521 ? 18.748 -8.621 -53.628 1.00 86.00 521 GLY A N 1
ATOM 4040 C CA . GLY A 1 521 ? 18.139 -8.991 -54.906 1.00 86.00 521 GLY A CA 1
ATOM 4041 C C . GLY A 1 521 ? 18.965 -8.636 -56.149 1.00 86.00 521 GLY A C 1
ATOM 4042 O O . GLY A 1 521 ? 18.751 -9.253 -57.198 1.00 86.00 521 GLY A O 1
ATOM 4043 N N . THR A 1 522 ? 19.919 -7.702 -56.055 1.00 89.31 522 THR A N 1
ATOM 4044 C CA . THR A 1 522 ? 20.827 -7.308 -57.152 1.00 89.31 522 THR A CA 1
ATOM 4045 C C . THR A 1 522 ? 22.239 -7.864 -56.949 1.00 89.31 522 THR A C 1
ATOM 4047 O O . THR A 1 522 ? 22.747 -8.580 -57.820 1.00 89.31 522 THR A O 1
ATOM 4050 N N . ASP A 1 523 ? 22.850 -7.594 -55.795 1.00 91.50 523 ASP A N 1
ATOM 4051 C CA . ASP A 1 523 ? 24.221 -7.990 -55.459 1.00 91.50 523 ASP A CA 1
ATOM 4052 C C . ASP A 1 523 ? 24.287 -9.212 -54.540 1.00 91.50 523 ASP A C 1
ATOM 4054 O O . ASP A 1 523 ? 25.284 -9.928 -54.537 1.00 91.50 523 ASP A O 1
ATOM 4058 N N . PHE A 1 524 ? 23.231 -9.520 -53.795 1.00 93.25 524 PHE A N 1
ATOM 4059 C CA . PHE A 1 524 ? 23.135 -10.766 -53.038 1.00 93.25 524 PHE A CA 1
ATOM 4060 C C . PHE A 1 524 ? 21.691 -11.250 -52.935 1.00 93.25 524 PHE A C 1
ATOM 4062 O O . PHE A 1 524 ? 20.749 -10.583 -53.342 1.00 93.25 524 PHE A O 1
ATOM 4069 N N . SER A 1 525 ? 21.521 -12.458 -52.413 1.00 92.81 525 SER A N 1
ATOM 4070 C CA . SER A 1 525 ? 20.222 -12.962 -51.964 1.00 92.81 525 SER A CA 1
ATOM 4071 C C . SER A 1 525 ? 20.419 -13.715 -50.663 1.00 92.81 525 SER A C 1
ATOM 4073 O O . SER A 1 525 ? 21.506 -14.240 -50.414 1.00 92.81 525 SER A O 1
ATOM 4075 N N . TYR A 1 526 ? 19.392 -13.806 -49.828 1.00 93.94 526 TYR A N 1
ATOM 4076 C CA . TYR A 1 526 ? 19.484 -14.575 -48.596 1.00 93.94 526 TYR A CA 1
ATOM 4077 C C . TYR A 1 526 ? 18.291 -15.511 -48.415 1.00 93.94 526 TYR A C 1
ATOM 4079 O O . TYR A 1 526 ? 17.223 -15.340 -48.998 1.00 93.94 526 TYR A O 1
ATOM 4087 N N . SER A 1 527 ? 18.500 -16.547 -47.612 1.00 92.62 527 SER A N 1
ATOM 4088 C CA . SER A 1 527 ? 17.453 -17.469 -47.185 1.00 92.62 527 SER A CA 1
ATOM 4089 C C . SER A 1 527 ? 17.588 -17.731 -45.695 1.00 92.62 527 SER A C 1
ATOM 4091 O O . SER A 1 527 ? 18.700 -17.797 -45.165 1.00 92.62 527 SER A O 1
ATOM 4093 N N . VAL A 1 528 ? 16.452 -17.872 -45.018 1.00 93.06 528 VAL A N 1
ATOM 4094 C CA . VAL A 1 528 ? 16.400 -18.209 -43.597 1.00 93.06 528 VAL A CA 1
ATOM 4095 C C . VAL A 1 528 ? 15.814 -19.600 -43.451 1.00 93.06 528 VAL A C 1
ATOM 4097 O O . VAL A 1 528 ? 14.738 -19.894 -43.971 1.00 93.06 528 VAL A O 1
ATOM 4100 N N . VAL A 1 529 ? 16.527 -20.454 -42.726 1.00 90.19 529 VAL A N 1
ATOM 4101 C CA . VAL A 1 529 ? 16.010 -21.735 -42.261 1.00 90.19 529 VAL A CA 1
ATOM 4102 C C . VAL A 1 529 ? 15.647 -21.564 -40.797 1.00 90.19 529 VAL A C 1
ATOM 4104 O O . VAL A 1 529 ? 16.524 -21.455 -39.937 1.00 90.19 529 VAL A O 1
ATOM 4107 N N . VAL A 1 530 ? 14.341 -21.540 -40.534 1.00 79.25 530 VAL A N 1
ATOM 4108 C CA . VAL A 1 530 ? 13.807 -21.562 -39.172 1.00 79.25 530 VAL A CA 1
ATOM 4109 C C . VAL A 1 530 ? 14.101 -22.943 -38.577 1.00 79.25 530 VAL A C 1
ATOM 4111 O O . VAL A 1 530 ? 13.784 -23.972 -39.180 1.00 79.25 530 VAL A O 1
ATOM 4114 N N . GLY A 1 531 ? 14.767 -22.968 -37.427 1.00 70.75 531 GLY A N 1
ATOM 4115 C CA . GLY A 1 531 ? 15.254 -24.171 -36.755 1.00 70.75 531 GLY A CA 1
ATOM 4116 C C . GLY A 1 531 ? 15.763 -23.844 -35.351 1.00 70.75 531 GLY A C 1
ATOM 4117 O O . GLY A 1 531 ? 15.687 -22.700 -34.920 1.00 70.75 531 GLY A O 1
ATOM 4118 N N . SER A 1 532 ? 16.293 -24.839 -34.639 1.00 80.62 532 SER A N 1
ATOM 4119 C CA . SER A 1 532 ? 16.906 -24.661 -33.314 1.00 80.62 532 SER A CA 1
ATOM 4120 C C . SER A 1 532 ? 18.418 -24.932 -33.398 1.00 80.62 532 SER A C 1
ATOM 4122 O O . SER A 1 532 ? 18.809 -26.102 -33.299 1.00 80.62 532 SER A O 1
ATOM 4124 N N . PRO A 1 533 ? 19.279 -23.918 -33.629 1.00 86.38 533 PRO A N 1
ATOM 4125 C CA . PRO A 1 533 ? 18.981 -22.485 -33.791 1.00 86.38 533 PRO A CA 1
ATOM 4126 C C . PRO A 1 533 ? 18.609 -22.086 -35.234 1.00 86.38 533 PRO A C 1
ATOM 4128 O O . PRO A 1 533 ? 18.901 -22.807 -36.193 1.00 86.38 533 PRO A O 1
ATOM 4131 N N . SER A 1 534 ? 17.979 -20.916 -35.393 1.00 91.94 534 SER A N 1
ATOM 4132 C CA . SER A 1 534 ? 17.654 -20.322 -36.699 1.00 91.94 534 SER A CA 1
ATOM 4133 C C . SER A 1 534 ? 18.938 -19.957 -37.451 1.00 91.94 534 SER A C 1
ATOM 4135 O O . SER A 1 534 ? 19.892 -19.456 -36.854 1.00 91.94 534 SER A O 1
ATOM 4137 N N . THR A 1 535 ? 18.983 -20.183 -38.767 1.00 92.69 535 THR A N 1
ATOM 4138 C CA . THR A 1 535 ? 20.172 -19.882 -39.586 1.00 92.69 535 THR A CA 1
ATOM 4139 C C . THR A 1 535 ? 19.823 -19.034 -40.803 1.00 92.69 535 THR A C 1
ATOM 4141 O O . THR A 1 535 ? 18.867 -19.320 -41.522 1.00 92.69 535 THR A O 1
ATOM 4144 N N . MET A 1 536 ? 20.612 -17.988 -41.045 1.00 93.88 536 MET A N 1
ATOM 4145 C CA . MET A 1 536 ? 20.537 -17.149 -42.239 1.00 93.88 536 MET A CA 1
ATOM 4146 C C . MET A 1 536 ? 21.719 -17.477 -43.150 1.00 93.88 536 MET A C 1
ATOM 4148 O O . MET A 1 536 ? 22.872 -17.429 -42.724 1.00 93.88 536 MET A O 1
ATOM 4152 N N . THR A 1 537 ? 21.434 -17.807 -44.408 1.00 93.81 537 THR A N 1
ATOM 4153 C CA . THR A 1 537 ? 22.451 -18.035 -45.439 1.00 93.81 537 THR A CA 1
ATOM 4154 C C . THR A 1 537 ? 22.353 -16.952 -46.500 1.00 93.81 537 THR A C 1
ATOM 4156 O O . THR A 1 537 ? 21.349 -16.867 -47.207 1.00 93.81 537 THR A O 1
ATOM 4159 N N . ILE A 1 538 ? 23.407 -16.150 -46.618 1.00 94.62 538 ILE A N 1
ATOM 4160 C CA . ILE A 1 538 ? 23.564 -15.082 -47.607 1.00 94.62 538 ILE A CA 1
ATOM 4161 C C . ILE A 1 538 ? 24.390 -15.638 -48.763 1.00 94.62 538 ILE A C 1
ATOM 4163 O O . ILE A 1 538 ? 25.465 -16.187 -48.543 1.00 94.62 538 ILE A O 1
ATOM 4167 N N . THR A 1 539 ? 23.904 -15.507 -49.989 1.00 94.81 539 THR A N 1
ATOM 4168 C CA . THR A 1 539 ? 24.545 -16.000 -51.213 1.00 94.81 539 THR A CA 1
ATOM 4169 C C . THR A 1 539 ? 24.988 -14.821 -52.066 1.00 94.81 539 THR A C 1
ATOM 4171 O O . THR A 1 539 ? 24.180 -13.945 -52.373 1.00 94.81 539 THR A O 1
ATOM 4174 N N . GLN A 1 540 ? 26.260 -14.817 -52.470 1.00 94.62 540 GLN A N 1
ATOM 4175 C CA . GLN A 1 540 ? 26.817 -13.785 -53.347 1.00 94.62 540 GLN A CA 1
ATOM 4176 C C . GLN A 1 540 ? 26.121 -13.769 -54.715 1.00 94.62 540 GLN A C 1
ATOM 4178 O O . GLN A 1 540 ? 25.850 -14.818 -55.304 1.00 94.62 540 GLN A O 1
ATOM 4183 N N . GLY A 1 541 ? 25.907 -12.569 -55.244 1.00 91.56 541 GLY A N 1
ATOM 4184 C CA . GLY A 1 541 ? 25.470 -12.287 -56.606 1.00 91.56 541 GLY A CA 1
ATOM 4185 C C . GLY A 1 541 ? 26.190 -11.051 -57.156 1.00 91.56 541 GLY A C 1
ATOM 4186 O O . GLY A 1 541 ? 27.134 -10.557 -56.543 1.00 91.56 541 GLY A O 1
ATOM 4187 N N . GLY A 1 542 ? 25.767 -10.584 -58.333 1.00 90.81 542 GLY A N 1
ATOM 4188 C CA . GLY A 1 542 ? 26.150 -9.284 -58.904 1.00 90.81 542 GLY A CA 1
ATOM 4189 C C . GLY A 1 542 ? 27.585 -8.814 -58.625 1.00 90.81 542 GLY A C 1
ATOM 4190 O O . GLY A 1 542 ? 28.559 -9.506 -58.943 1.00 90.81 542 GLY A O 1
ATOM 4191 N N . SER A 1 543 ? 27.691 -7.621 -58.039 1.00 89.38 543 SER A N 1
ATOM 4192 C CA . SER A 1 543 ? 28.949 -6.930 -57.730 1.00 89.38 543 SER A CA 1
ATOM 4193 C C . SER A 1 543 ? 29.656 -7.477 -56.485 1.00 89.38 543 SER A C 1
ATOM 4195 O O . SER A 1 543 ? 30.839 -7.210 -56.297 1.00 89.38 543 SER A O 1
ATOM 4197 N N . MET A 1 544 ? 28.967 -8.282 -55.668 1.00 92.00 544 MET A N 1
ATOM 4198 C CA . MET A 1 544 ? 29.505 -8.911 -54.454 1.00 92.00 544 MET A CA 1
ATOM 4199 C C . MET A 1 544 ? 30.283 -10.211 -54.744 1.00 92.00 544 MET A C 1
ATOM 4201 O O . MET A 1 544 ? 30.896 -10.807 -53.854 1.00 92.00 544 MET A O 1
ATOM 4205 N N . SER A 1 545 ? 30.275 -10.688 -55.992 1.00 91.56 545 SER A N 1
ATOM 4206 C CA . SER A 1 545 ? 30.994 -11.900 -56.390 1.00 91.56 545 SER A CA 1
ATOM 4207 C C . SER A 1 545 ? 32.501 -11.785 -56.122 1.00 91.56 545 SER A C 1
ATOM 4209 O O . SER A 1 545 ? 33.199 -10.994 -56.753 1.00 91.56 545 SER A O 1
ATOM 4211 N N . GLY A 1 546 ? 33.031 -12.662 -55.265 1.00 88.50 546 GLY A N 1
ATOM 4212 C CA . GLY A 1 546 ? 34.463 -12.722 -54.941 1.00 88.50 546 GLY A CA 1
ATOM 4213 C C . GLY A 1 546 ? 34.881 -11.922 -53.705 1.00 88.50 546 GLY A C 1
ATOM 4214 O O . GLY A 1 546 ? 36.060 -11.950 -53.351 1.00 88.50 546 GLY A O 1
ATOM 4215 N N . VAL A 1 547 ? 33.937 -11.270 -53.019 1.00 92.69 547 VAL A N 1
ATOM 4216 C CA . VAL A 1 547 ? 34.170 -10.654 -51.705 1.00 92.69 547 VAL A CA 1
ATOM 4217 C C . VAL A 1 547 ? 34.534 -11.740 -50.687 1.00 92.69 547 VAL A C 1
ATOM 4219 O O . VAL A 1 547 ? 33.946 -12.822 -50.671 1.00 92.69 547 VAL A O 1
ATOM 4222 N N . THR A 1 548 ? 35.528 -11.488 -49.834 1.00 92.56 548 THR A N 1
ATOM 4223 C CA . THR A 1 548 ? 36.041 -12.492 -48.881 1.00 92.56 548 THR A CA 1
ATOM 4224 C C . THR A 1 548 ? 35.406 -12.399 -47.498 1.00 92.56 548 THR A C 1
ATOM 4226 O O . THR A 1 548 ? 35.275 -13.415 -46.813 1.00 92.56 548 THR A O 1
ATOM 4229 N N . SER A 1 549 ? 35.006 -11.196 -47.094 1.00 93.50 549 SER A N 1
ATOM 4230 C CA . SER A 1 549 ? 34.487 -10.889 -45.761 1.00 93.50 549 SER A CA 1
ATOM 4231 C C . SER A 1 549 ? 33.469 -9.759 -45.826 1.00 93.50 549 SER A C 1
ATOM 4233 O O . SER A 1 549 ? 33.693 -8.787 -46.546 1.00 93.50 549 SER A O 1
ATOM 4235 N N . ILE A 1 550 ? 32.384 -9.880 -45.066 1.00 93.38 550 ILE A N 1
ATOM 4236 C CA . ILE A 1 550 ? 31.310 -8.880 -45.025 1.00 93.38 550 ILE A CA 1
ATOM 4237 C C . ILE A 1 550 ? 30.978 -8.465 -43.594 1.00 93.38 550 ILE A C 1
ATOM 4239 O O . ILE A 1 550 ? 31.123 -9.264 -42.666 1.00 93.38 550 ILE A O 1
ATOM 4243 N N . ASP A 1 551 ? 30.475 -7.245 -43.458 1.00 91.44 551 ASP A N 1
ATOM 4244 C CA . ASP A 1 551 ? 29.788 -6.754 -42.268 1.00 91.44 551 ASP A CA 1
ATOM 4245 C C . ASP A 1 551 ? 28.294 -6.660 -42.587 1.00 91.44 551 ASP A C 1
ATOM 4247 O O . ASP A 1 551 ? 27.909 -6.096 -43.612 1.00 91.44 551 ASP A O 1
ATOM 4251 N N . VAL A 1 552 ? 27.442 -7.251 -41.749 1.00 90.31 552 VAL A N 1
ATOM 4252 C CA . VAL A 1 552 ? 26.005 -7.365 -42.028 1.00 90.31 552 VAL A CA 1
ATOM 4253 C C . VAL A 1 552 ? 25.156 -7.104 -40.790 1.00 90.31 552 VAL A C 1
ATOM 4255 O O . VAL A 1 552 ? 25.277 -7.783 -39.766 1.00 90.31 552 VAL A O 1
ATOM 4258 N N . SER A 1 553 ? 24.278 -6.109 -40.899 1.00 88.81 553 SER A N 1
ATOM 4259 C CA . SER A 1 553 ? 23.287 -5.755 -39.887 1.00 88.81 553 SER A CA 1
ATOM 4260 C C . SER A 1 553 ? 21.981 -6.485 -40.174 1.00 88.81 553 SER A C 1
ATOM 4262 O O . SER A 1 553 ? 21.427 -6.372 -41.269 1.00 88.81 553 SER A O 1
ATOM 4264 N N . VAL A 1 554 ? 21.488 -7.255 -39.204 1.00 88.69 554 VAL A N 1
ATOM 4265 C CA . VAL A 1 554 ? 20.288 -8.089 -39.356 1.00 88.69 554 VAL A CA 1
ATOM 4266 C C . VAL A 1 554 ? 19.252 -7.784 -38.281 1.00 88.69 554 VAL A C 1
ATOM 4268 O O . VAL A 1 554 ? 19.604 -7.528 -37.129 1.00 88.69 554 VAL A O 1
ATOM 4271 N N . LYS A 1 555 ? 17.972 -7.867 -38.650 1.00 88.56 555 LYS A N 1
ATOM 4272 C CA . LYS A 1 555 ? 16.842 -7.869 -37.714 1.00 88.56 555 LYS A CA 1
ATOM 4273 C C . LYS A 1 555 ? 16.609 -9.283 -37.202 1.00 88.56 555 LYS A C 1
ATOM 4275 O O . LYS A 1 555 ? 16.601 -10.241 -37.985 1.00 88.56 555 LYS A O 1
ATOM 4280 N N . ARG A 1 556 ? 16.363 -9.419 -35.902 1.00 89.69 556 ARG A N 1
ATOM 4281 C CA . ARG A 1 556 ? 16.024 -10.699 -35.273 1.00 89.69 556 ARG A CA 1
ATOM 4282 C C . ARG A 1 556 ? 14.811 -10.524 -34.376 1.00 89.69 556 ARG A C 1
ATOM 4284 O O . ARG A 1 556 ? 14.637 -9.486 -33.750 1.00 89.69 556 ARG A O 1
ATOM 4291 N N . GLN A 1 557 ? 13.970 -11.542 -34.316 1.00 90.75 557 GLN A N 1
ATOM 4292 C CA . GLN A 1 557 ? 12.891 -11.628 -33.348 1.00 90.75 557 GLN A CA 1
ATOM 4293 C C . GLN A 1 557 ? 13.391 -12.428 -32.148 1.00 90.75 557 GLN A C 1
ATOM 4295 O O . GLN A 1 557 ? 13.806 -13.575 -32.298 1.00 90.75 557 GLN A O 1
ATOM 4300 N N . ARG A 1 558 ? 13.352 -11.829 -30.960 1.00 89.81 558 ARG A N 1
ATOM 4301 C CA . ARG A 1 558 ? 13.626 -12.503 -29.690 1.00 89.81 558 ARG A CA 1
ATOM 4302 C C . ARG A 1 558 ? 12.292 -12.984 -29.132 1.00 89.81 558 ARG A C 1
ATOM 4304 O O . ARG A 1 558 ? 11.539 -12.179 -28.593 1.00 89.81 558 ARG A O 1
ATOM 4311 N N . ASN A 1 559 ? 11.977 -14.265 -29.304 1.00 89.00 559 ASN A N 1
ATOM 4312 C CA . ASN A 1 559 ? 10.706 -14.848 -28.860 1.00 89.00 559 ASN A CA 1
ATOM 4313 C C . ASN A 1 559 ? 10.659 -15.040 -27.342 1.00 89.00 559 ASN A C 1
ATOM 4315 O O . ASN A 1 559 ? 9.601 -14.894 -26.739 1.00 89.00 559 ASN A O 1
ATOM 4319 N N . ILE A 1 560 ? 11.805 -15.347 -26.735 1.00 88.81 560 ILE A N 1
ATOM 4320 C CA . ILE A 1 560 ? 11.985 -15.412 -25.286 1.00 88.81 560 ILE A CA 1
ATOM 4321 C C . ILE A 1 560 ? 13.196 -14.560 -24.930 1.00 88.81 560 ILE A C 1
ATOM 4323 O O . ILE A 1 560 ? 14.247 -14.627 -25.570 1.00 88.81 560 ILE A O 1
ATOM 4327 N N . THR A 1 561 ? 13.039 -13.733 -23.904 1.00 86.50 561 THR A N 1
ATOM 4328 C CA . THR A 1 561 ? 14.093 -12.850 -23.404 1.00 86.50 561 THR A CA 1
ATOM 4329 C C . THR A 1 561 ? 14.275 -13.065 -21.914 1.00 86.50 561 THR A C 1
ATOM 4331 O O . THR A 1 561 ? 13.349 -13.461 -21.201 1.00 86.50 561 THR A O 1
ATOM 4334 N N . ASN A 1 562 ? 15.504 -12.858 -21.449 1.00 84.56 562 ASN A N 1
ATOM 4335 C CA . ASN A 1 562 ? 15.879 -13.155 -20.075 1.00 84.56 562 ASN A CA 1
ATOM 4336 C C . ASN A 1 562 ? 16.230 -11.877 -19.329 1.00 84.56 562 ASN A C 1
ATOM 4338 O O . ASN A 1 562 ? 16.992 -11.044 -19.809 1.00 84.56 562 ASN A O 1
ATOM 4342 N N . GLU A 1 563 ? 15.735 -11.754 -18.107 1.00 87.44 563 GLU A N 1
ATOM 4343 C CA . GLU A 1 563 ? 16.075 -10.636 -17.234 1.00 87.44 563 GLU A CA 1
ATOM 4344 C C . GLU A 1 563 ? 17.491 -10.794 -16.679 1.00 87.44 563 GLU A C 1
ATOM 4346 O O . GLU A 1 563 ? 17.881 -11.876 -16.224 1.00 87.44 563 GLU A O 1
ATOM 4351 N N . ARG A 1 564 ? 18.235 -9.691 -16.623 1.00 86.94 564 ARG A N 1
ATOM 4352 C CA . ARG A 1 564 ? 19.495 -9.605 -15.879 1.00 86.94 564 ARG A CA 1
ATOM 4353 C C . ARG A 1 564 ? 19.215 -9.584 -14.376 1.00 86.94 564 ARG A C 1
ATOM 4355 O O . ARG A 1 564 ? 18.129 -9.211 -13.937 1.00 86.94 564 ARG A O 1
ATOM 4362 N N . THR A 1 565 ? 20.190 -9.963 -13.561 1.00 87.12 565 THR A N 1
ATOM 4363 C CA . THR A 1 565 ? 20.094 -9.905 -12.093 1.00 87.12 565 THR A CA 1
ATOM 4364 C C . THR A 1 565 ? 20.953 -8.771 -11.558 1.00 87.12 565 THR A C 1
ATOM 4366 O O . THR A 1 565 ? 22.062 -8.564 -12.055 1.00 87.12 565 THR A O 1
ATOM 4369 N N . LYS A 1 566 ? 20.474 -8.084 -10.520 1.00 86.69 566 LYS A N 1
ATOM 4370 C CA . LYS A 1 566 ? 21.232 -7.093 -9.756 1.00 86.69 566 LYS A CA 1
ATOM 4371 C C . LYS A 1 566 ? 21.523 -7.645 -8.366 1.00 86.69 566 LYS A C 1
ATOM 4373 O O . LYS A 1 566 ? 20.607 -8.031 -7.648 1.00 86.69 566 LYS A O 1
ATOM 4378 N N . THR A 1 567 ? 22.797 -7.694 -7.990 1.00 84.94 567 THR A N 1
ATOM 4379 C CA . THR A 1 567 ? 23.233 -8.141 -6.660 1.00 84.94 567 THR A CA 1
ATOM 4380 C C . THR A 1 567 ? 23.834 -6.968 -5.905 1.00 84.94 567 THR A C 1
ATOM 4382 O O . THR A 1 567 ? 24.866 -6.438 -6.310 1.00 84.94 567 THR A O 1
ATOM 4385 N N . LEU A 1 568 ? 23.203 -6.565 -4.802 1.00 84.81 568 LEU A N 1
ATOM 4386 C CA . LEU A 1 568 ? 23.717 -5.486 -3.962 1.00 84.81 568 LEU A CA 1
ATOM 4387 C C . LEU A 1 568 ? 25.011 -5.934 -3.266 1.00 84.81 568 LEU A C 1
ATOM 4389 O O . LEU A 1 568 ? 25.010 -6.916 -2.524 1.00 84.81 568 LEU A O 1
ATOM 4393 N N . THR A 1 569 ? 26.103 -5.212 -3.511 1.00 86.06 569 THR A N 1
ATOM 4394 C CA . THR A 1 569 ? 27.445 -5.520 -2.999 1.00 86.06 569 THR A CA 1
ATOM 4395 C C . THR A 1 569 ? 28.066 -4.274 -2.373 1.00 86.06 569 THR A C 1
ATOM 4397 O O . THR A 1 569 ? 27.943 -3.181 -2.919 1.00 86.06 569 THR A O 1
ATOM 4400 N N . THR A 1 570 ? 28.748 -4.429 -1.237 1.00 89.50 570 THR A N 1
ATOM 4401 C CA . THR A 1 570 ? 29.524 -3.351 -0.601 1.00 89.50 570 THR A CA 1
ATOM 4402 C C . THR A 1 570 ? 30.966 -3.379 -1.095 1.00 89.50 570 THR A C 1
ATOM 4404 O O . THR A 1 570 ? 31.578 -4.449 -1.160 1.00 89.50 570 THR A O 1
ATOM 4407 N N . HIS A 1 571 ? 31.527 -2.213 -1.405 1.00 90.81 571 HIS A N 1
ATOM 4408 C CA . HIS A 1 571 ? 32.923 -2.060 -1.796 1.00 90.81 571 HIS A CA 1
ATOM 4409 C C . HIS A 1 571 ? 33.581 -0.882 -1.084 1.00 90.81 571 HIS A C 1
ATOM 4411 O O . HIS A 1 571 ? 32.937 0.116 -0.769 1.00 90.81 571 HIS A O 1
ATOM 4417 N N . ILE A 1 572 ? 34.880 -1.030 -0.830 1.00 92.56 572 ILE A N 1
ATOM 4418 C CA . ILE A 1 572 ? 35.737 0.016 -0.280 1.00 92.56 572 ILE A CA 1
ATOM 4419 C C . ILE A 1 572 ? 36.869 0.214 -1.270 1.00 92.56 572 ILE A C 1
ATOM 4421 O O . ILE A 1 572 ? 37.612 -0.726 -1.559 1.00 92.56 572 ILE A O 1
ATOM 4425 N N . GLU A 1 573 ? 37.008 1.442 -1.745 1.00 91.19 573 GLU A N 1
ATOM 4426 C CA . GLU A 1 573 ? 38.033 1.823 -2.705 1.00 91.19 573 GLU A CA 1
ATOM 4427 C C . GLU A 1 573 ? 38.871 2.981 -2.166 1.00 91.19 573 GLU A C 1
ATOM 4429 O O . GLU A 1 573 ? 38.373 3.830 -1.424 1.00 91.19 573 GLU A O 1
ATOM 4434 N N . THR A 1 574 ? 40.153 3.013 -2.531 1.00 91.31 574 THR A N 1
ATOM 4435 C CA . THR A 1 574 ? 41.047 4.137 -2.248 1.00 91.31 574 THR A CA 1
ATOM 4436 C C . THR A 1 574 ? 41.485 4.776 -3.557 1.00 91.31 574 THR A C 1
ATOM 4438 O O . THR A 1 574 ? 42.122 4.118 -4.378 1.00 91.31 574 THR A O 1
ATOM 4441 N N . ILE A 1 575 ? 41.146 6.052 -3.734 1.00 89.62 575 ILE A N 1
ATOM 4442 C CA . ILE A 1 575 ? 41.356 6.819 -4.961 1.00 89.62 575 ILE A CA 1
ATOM 4443 C C . ILE A 1 575 ? 42.123 8.096 -4.616 1.00 89.62 575 ILE A C 1
ATOM 4445 O O . ILE A 1 575 ? 41.765 8.822 -3.689 1.00 89.62 575 ILE A O 1
ATOM 4449 N N . THR A 1 576 ? 43.172 8.393 -5.377 1.00 88.69 576 THR A N 1
ATOM 4450 C CA . THR A 1 576 ? 43.903 9.660 -5.266 1.00 88.69 576 THR A CA 1
ATOM 4451 C C . THR A 1 576 ? 43.239 10.711 -6.149 1.00 88.69 576 THR A C 1
ATOM 4453 O O . THR A 1 576 ? 43.211 10.564 -7.372 1.00 88.69 576 THR A O 1
ATOM 4456 N N . ALA A 1 577 ? 42.751 11.796 -5.550 1.00 84.88 577 ALA A N 1
ATOM 4457 C CA . ALA A 1 577 ? 42.265 12.951 -6.292 1.00 84.88 577 ALA A CA 1
ATOM 4458 C C . ALA A 1 577 ? 43.454 13.741 -6.853 1.00 84.88 577 ALA A C 1
ATOM 4460 O O . ALA A 1 577 ? 44.329 14.186 -6.107 1.00 84.88 577 ALA A O 1
ATOM 4461 N N . GLY A 1 578 ? 43.493 13.906 -8.177 1.00 83.31 578 GLY A N 1
ATOM 4462 C CA . GLY A 1 578 ? 44.514 14.688 -8.872 1.00 83.31 578 GLY A CA 1
ATOM 4463 C C . GLY A 1 578 ? 44.303 16.200 -8.727 1.00 83.31 578 GLY A C 1
ATOM 4464 O O . GLY A 1 578 ? 44.070 16.722 -7.639 1.00 83.31 578 GLY A O 1
ATOM 4465 N N . ALA A 1 579 ? 44.384 16.924 -9.847 1.00 85.06 579 ALA A N 1
ATOM 4466 C CA . ALA A 1 579 ? 44.061 18.354 -9.888 1.00 85.06 579 ALA A CA 1
ATOM 4467 C C . ALA A 1 579 ? 42.544 18.631 -9.912 1.00 85.06 579 ALA A C 1
ATOM 4469 O O . ALA A 1 579 ? 42.132 19.786 -9.793 1.00 85.06 579 ALA A O 1
ATOM 4470 N N . ASP A 1 580 ? 41.741 17.585 -10.080 1.00 85.56 580 ASP A N 1
ATOM 4471 C CA . ASP A 1 580 ? 40.293 17.647 -10.204 1.00 85.56 580 ASP A CA 1
ATOM 4472 C C . ASP A 1 580 ? 39.598 17.781 -8.841 1.00 85.56 580 ASP A C 1
ATOM 4474 O O . ASP A 1 580 ? 40.115 17.374 -7.800 1.00 85.56 580 ASP A O 1
ATOM 4478 N N . THR A 1 581 ? 38.400 18.366 -8.853 1.00 87.94 581 THR A N 1
ATOM 4479 C CA . THR A 1 581 ? 37.512 18.507 -7.682 1.00 87.94 581 THR A CA 1
ATOM 4480 C C . THR A 1 581 ? 36.501 17.363 -7.581 1.00 87.94 581 THR A C 1
ATOM 4482 O O . THR A 1 581 ? 35.428 17.524 -6.993 1.00 87.94 581 THR A O 1
ATOM 4485 N N . TRP A 1 582 ? 36.806 16.238 -8.225 1.00 88.12 582 TRP A N 1
ATOM 4486 C CA . TRP A 1 582 ? 35.948 15.066 -8.327 1.00 88.12 582 TRP A CA 1
ATOM 4487 C C . TRP A 1 582 ? 36.786 13.791 -8.504 1.00 88.12 582 TRP A C 1
ATOM 4489 O O . TRP A 1 582 ? 37.938 13.861 -8.939 1.00 88.12 582 TRP A O 1
ATOM 4499 N N . ILE A 1 583 ? 36.215 12.643 -8.134 1.00 89.94 583 ILE A N 1
ATOM 4500 C CA . ILE A 1 583 ? 36.789 11.304 -8.338 1.00 89.94 583 ILE A CA 1
ATOM 4501 C C . ILE A 1 583 ? 35.753 10.372 -8.966 1.00 89.94 583 ILE A C 1
ATOM 4503 O O . ILE A 1 583 ? 34.601 10.352 -8.534 1.00 89.94 583 ILE A O 1
ATOM 4507 N N . ASP A 1 584 ? 36.185 9.582 -9.949 1.00 89.94 584 ASP A N 1
ATOM 4508 C CA . ASP A 1 584 ? 35.415 8.457 -10.488 1.00 89.94 584 ASP A CA 1
ATOM 4509 C C . ASP A 1 584 ? 35.530 7.245 -9.565 1.00 89.94 584 ASP A C 1
ATOM 4511 O O . ASP A 1 584 ? 36.630 6.861 -9.165 1.00 89.94 584 ASP A O 1
ATOM 4515 N N . LEU A 1 585 ? 34.402 6.604 -9.277 1.00 90.69 585 LEU A N 1
ATOM 4516 C CA . LEU A 1 585 ? 34.353 5.301 -8.622 1.00 90.69 585 LEU A CA 1
ATOM 4517 C C . LEU A 1 585 ? 34.591 4.179 -9.642 1.00 90.69 585 LEU A C 1
ATOM 4519 O O . LEU A 1 585 ? 34.228 4.296 -10.812 1.00 90.69 585 LEU A O 1
ATOM 4523 N N . THR A 1 586 ? 35.139 3.043 -9.202 1.00 90.44 586 THR A N 1
ATOM 4524 C CA . THR A 1 586 ? 35.382 1.903 -10.103 1.00 90.44 586 THR A CA 1
ATOM 4525 C C . THR A 1 586 ? 34.091 1.239 -10.609 1.00 90.44 586 THR A C 1
ATOM 4527 O O . THR A 1 586 ? 34.071 0.700 -11.719 1.00 90.44 586 THR A O 1
ATOM 4530 N N . HIS A 1 587 ? 33.010 1.244 -9.819 1.00 89.69 587 HIS A N 1
ATOM 4531 C CA . HIS A 1 587 ? 31.764 0.546 -10.161 1.00 89.69 587 HIS A CA 1
ATOM 4532 C C . HIS A 1 587 ? 30.659 1.500 -10.641 1.00 89.69 587 HIS A C 1
ATOM 4534 O O . HIS A 1 587 ? 30.626 2.683 -10.305 1.00 89.69 587 HIS A O 1
ATOM 4540 N N . MET A 1 588 ? 29.732 0.952 -11.429 1.00 89.00 588 MET A N 1
ATOM 4541 C CA . MET A 1 588 ? 28.532 1.639 -11.923 1.00 89.00 588 MET A CA 1
ATOM 4542 C C . MET A 1 588 ? 27.294 1.234 -11.109 1.00 89.00 588 MET A C 1
ATOM 4544 O O . MET A 1 588 ? 27.312 0.193 -10.452 1.00 89.00 588 MET A O 1
ATOM 4548 N N . ASP A 1 589 ? 26.200 1.997 -11.235 1.00 87.44 589 ASP A N 1
ATOM 4549 C CA . ASP A 1 589 ? 24.905 1.729 -10.573 1.00 87.44 589 ASP A CA 1
ATOM 4550 C C . ASP A 1 589 ? 25.040 1.652 -9.042 1.00 87.44 589 ASP A C 1
ATOM 4552 O O . ASP A 1 589 ? 24.731 0.644 -8.395 1.00 87.44 589 ASP A O 1
ATOM 4556 N N . ILE A 1 590 ? 25.589 2.724 -8.471 1.00 87.94 590 ILE A N 1
ATOM 4557 C CA . ILE A 1 590 ? 25.753 2.877 -7.027 1.00 87.94 590 ILE A CA 1
ATOM 4558 C C . ILE A 1 590 ? 24.379 3.074 -6.388 1.00 87.94 590 ILE A C 1
ATOM 4560 O O . ILE A 1 590 ? 23.549 3.833 -6.878 1.00 87.94 590 ILE A O 1
ATOM 4564 N N . TYR A 1 591 ? 24.155 2.379 -5.281 1.00 84.56 591 TYR A N 1
ATOM 4565 C CA . TYR A 1 591 ? 22.932 2.465 -4.499 1.00 84.56 591 TYR A CA 1
ATOM 4566 C C . TYR A 1 591 ? 23.017 3.579 -3.453 1.00 84.56 591 TYR A C 1
ATOM 4568 O O . TYR A 1 591 ? 22.103 4.389 -3.336 1.00 84.56 591 TYR A O 1
ATOM 4576 N N . ASP A 1 592 ? 24.116 3.622 -2.698 1.00 86.06 592 ASP A N 1
ATOM 4577 C CA . ASP A 1 592 ? 24.418 4.687 -1.745 1.00 86.06 592 ASP A CA 1
ATOM 4578 C C . ASP A 1 592 ? 25.907 4.716 -1.371 1.00 86.06 592 ASP A C 1
ATOM 4580 O O . ASP A 1 592 ? 26.630 3.721 -1.486 1.00 86.06 592 ASP A O 1
ATOM 4584 N N . ILE A 1 593 ? 26.360 5.875 -0.892 1.00 88.38 593 ILE A N 1
ATOM 4585 C CA . ILE A 1 593 ? 27.659 6.037 -0.239 1.00 88.38 593 ILE A CA 1
ATOM 4586 C C . ILE A 1 593 ? 27.428 6.002 1.266 1.00 88.38 593 ILE A C 1
ATOM 4588 O O . ILE A 1 593 ? 26.658 6.796 1.801 1.00 88.38 593 ILE A O 1
ATOM 4592 N N . THR A 1 594 ? 28.091 5.076 1.953 1.00 89.56 594 THR A N 1
ATOM 4593 C CA . THR A 1 594 ? 27.950 4.924 3.404 1.00 89.56 594 THR A CA 1
ATOM 4594 C C . THR A 1 594 ? 28.978 5.748 4.158 1.00 89.56 594 THR A C 1
ATOM 4596 O O . THR A 1 594 ? 28.691 6.200 5.263 1.00 89.56 594 THR A O 1
ATOM 4599 N N . LYS A 1 595 ? 30.182 5.917 3.594 1.00 90.38 595 LYS A N 1
ATOM 4600 C CA . LYS A 1 595 ? 31.275 6.625 4.262 1.00 90.38 595 LYS A CA 1
ATOM 4601 C C . LYS A 1 595 ? 32.300 7.185 3.279 1.00 90.38 595 LYS A C 1
ATOM 4603 O O . LYS A 1 595 ? 32.722 6.482 2.363 1.00 90.38 595 LYS A O 1
ATOM 4608 N N . VAL A 1 596 ? 32.778 8.404 3.533 1.00 92.19 596 VAL A N 1
ATOM 4609 C CA . VAL A 1 596 ? 33.914 9.009 2.819 1.00 92.19 596 VAL A CA 1
ATOM 4610 C C . VAL A 1 596 ? 34.956 9.490 3.822 1.00 92.19 596 VAL A C 1
ATOM 4612 O O . VAL A 1 596 ? 34.658 10.260 4.732 1.00 92.19 596 VAL A O 1
ATOM 4615 N N . GLU A 1 597 ? 36.201 9.051 3.654 1.00 92.50 597 GLU A N 1
ATOM 4616 C CA . GLU A 1 597 ? 37.341 9.500 4.451 1.00 92.50 597 GLU A CA 1
ATOM 4617 C C . GLU A 1 597 ? 38.406 10.135 3.550 1.00 92.50 597 GLU A C 1
ATOM 4619 O O . GLU A 1 597 ? 38.671 9.646 2.455 1.00 92.50 597 GLU A O 1
ATOM 4624 N N . GLN A 1 598 ? 39.050 11.203 4.019 1.00 92.06 598 GLN A N 1
ATOM 4625 C CA . GLN A 1 598 ? 40.151 11.884 3.334 1.00 92.06 598 GLN A CA 1
ATOM 4626 C C . GLN A 1 598 ? 41.481 11.707 4.078 1.00 92.06 598 GLN A C 1
ATOM 4628 O O . GLN A 1 598 ? 41.513 11.643 5.311 1.00 92.06 598 GLN A O 1
ATOM 4633 N N . SER A 1 599 ? 42.589 11.718 3.341 1.00 92.12 599 SER A N 1
ATOM 4634 C CA . SER A 1 599 ? 43.953 11.770 3.865 1.00 92.12 599 SER A CA 1
ATOM 4635 C C . SER A 1 599 ? 44.833 12.727 3.059 1.00 92.12 599 SER A C 1
ATOM 4637 O O . SER A 1 599 ? 44.553 13.051 1.904 1.00 92.12 599 SER A O 1
ATOM 4639 N N . GLU A 1 600 ? 45.915 13.202 3.676 1.00 89.75 600 GLU A N 1
ATOM 4640 C CA . GLU A 1 600 ? 46.989 13.863 2.929 1.00 89.75 600 GLU A CA 1
ATOM 4641 C C . GLU A 1 600 ? 47.661 12.841 2.004 1.00 89.75 600 GLU A C 1
ATOM 4643 O O . GLU A 1 600 ? 47.746 11.666 2.349 1.00 89.75 600 GLU A O 1
ATOM 4648 N N . LEU A 1 601 ? 48.160 13.283 0.848 1.00 86.00 601 LEU A N 1
ATOM 4649 C CA . LEU A 1 601 ? 48.733 12.392 -0.163 1.00 86.00 601 LEU A CA 1
ATOM 4650 C C . LEU A 1 601 ? 49.806 11.454 0.431 1.00 86.00 601 LEU A C 1
ATOM 4652 O O . LEU A 1 601 ? 50.869 11.905 0.870 1.00 86.00 601 LEU A O 1
ATOM 4656 N N . GLY A 1 602 ? 49.534 10.147 0.426 1.00 80.50 602 GLY A N 1
ATOM 4657 C CA . GLY A 1 602 ? 50.416 9.104 0.954 1.00 80.50 602 GLY A CA 1
ATOM 4658 C C . GLY A 1 602 ? 50.520 9.033 2.484 1.00 80.50 602 GLY A C 1
ATOM 4659 O O . GLY A 1 602 ? 51.433 8.375 2.993 1.00 80.50 602 GLY A O 1
ATOM 4660 N N . ALA A 1 603 ? 49.639 9.708 3.227 1.00 85.81 603 ALA A N 1
ATOM 4661 C CA . ALA A 1 603 ? 49.541 9.591 4.678 1.00 85.81 603 ALA A CA 1
ATOM 4662 C C . ALA A 1 603 ? 48.623 8.424 5.093 1.00 85.81 603 ALA A C 1
ATOM 4664 O O . ALA A 1 603 ? 47.742 8.004 4.355 1.00 85.81 603 ALA A O 1
ATOM 4665 N N . ASP A 1 604 ? 48.831 7.900 6.304 1.00 84.94 604 ASP A N 1
ATOM 4666 C CA . ASP A 1 604 ? 48.057 6.770 6.857 1.00 84.94 604 ASP A CA 1
ATOM 4667 C C . ASP A 1 604 ? 46.964 7.233 7.847 1.00 84.94 604 ASP A C 1
ATOM 4669 O O . ASP A 1 604 ? 46.384 6.449 8.596 1.00 84.94 604 ASP A O 1
ATOM 4673 N N . THR A 1 605 ? 46.700 8.543 7.891 1.00 89.75 605 THR A N 1
ATOM 4674 C CA . THR A 1 605 ? 45.720 9.152 8.799 1.00 89.75 605 THR A CA 1
ATOM 4675 C C . THR A 1 605 ? 44.485 9.561 8.013 1.00 89.75 605 THR A C 1
ATOM 4677 O O . THR A 1 605 ? 44.550 10.493 7.215 1.00 89.75 605 THR A O 1
ATOM 4680 N N . TRP A 1 606 ? 43.362 8.899 8.273 1.00 91.62 606 TRP A N 1
ATOM 4681 C CA . TRP A 1 606 ? 42.094 9.115 7.579 1.00 91.62 606 TRP A CA 1
ATOM 4682 C C . TRP A 1 606 ? 41.122 9.914 8.449 1.00 91.62 606 TRP A C 1
ATOM 4684 O O . TRP A 1 606 ? 40.985 9.643 9.643 1.00 91.62 606 TRP A O 1
ATOM 4694 N N . VAL A 1 607 ? 40.465 10.909 7.857 1.00 90.75 607 VAL A N 1
ATOM 4695 C CA . VAL A 1 607 ? 39.467 11.761 8.515 1.00 90.75 607 VAL A CA 1
ATOM 4696 C C . VAL A 1 607 ? 38.170 11.682 7.729 1.00 90.75 607 VAL A C 1
ATOM 4698 O O . VAL A 1 607 ? 38.158 11.973 6.539 1.00 90.75 607 VAL A O 1
ATOM 4701 N N . GLU A 1 608 ? 37.086 11.296 8.388 1.00 92.00 608 GLU A N 1
ATOM 4702 C CA . GLU A 1 608 ? 35.750 11.275 7.792 1.00 92.00 608 GLU A CA 1
ATOM 4703 C C . GLU A 1 608 ? 35.290 12.687 7.412 1.00 92.00 608 GLU A C 1
ATOM 4705 O O . GLU A 1 608 ? 35.559 13.651 8.136 1.00 92.00 608 GLU A O 1
ATOM 4710 N N . ILE A 1 609 ? 34.641 12.804 6.256 1.00 90.81 609 ILE A N 1
ATOM 4711 C CA . ILE A 1 609 ? 34.091 14.060 5.752 1.00 90.81 609 ILE A CA 1
ATOM 4712 C C . ILE A 1 609 ? 32.605 13.910 5.446 1.00 90.81 609 ILE A C 1
ATOM 4714 O O . ILE A 1 609 ? 32.186 12.924 4.849 1.00 90.81 609 ILE A O 1
ATOM 4718 N N . ASP A 1 610 ? 31.838 14.931 5.818 1.00 86.75 610 ASP A N 1
ATOM 4719 C CA . ASP A 1 610 ? 30.403 15.022 5.524 1.00 86.75 610 ASP A CA 1
ATOM 4720 C C . ASP A 1 610 ? 30.108 15.972 4.348 1.00 86.75 610 ASP A C 1
ATOM 4722 O O . ASP A 1 610 ? 29.018 15.945 3.787 1.00 86.75 610 ASP A O 1
ATOM 4726 N N . ASP A 1 611 ? 31.068 16.831 3.985 1.00 85.81 611 ASP A N 1
ATOM 4727 C CA . ASP A 1 611 ? 30.941 17.818 2.906 1.00 85.81 611 ASP A CA 1
ATOM 4728 C C . ASP A 1 611 ? 31.430 17.202 1.590 1.00 85.81 611 ASP A C 1
ATOM 4730 O O . ASP A 1 611 ? 32.589 17.352 1.198 1.00 85.81 611 ASP A O 1
ATOM 4734 N N . TYR A 1 612 ? 30.560 16.412 0.968 1.00 88.81 612 TYR A N 1
ATOM 4735 C CA . TYR A 1 612 ? 30.742 15.874 -0.373 1.00 88.81 612 TYR A CA 1
ATOM 4736 C C . TYR A 1 612 ? 29.385 15.752 -1.061 1.00 88.81 612 TYR A C 1
ATOM 4738 O O . TYR A 1 612 ? 28.361 15.518 -0.421 1.00 88.81 612 TYR A O 1
ATOM 4746 N N . ASP A 1 613 ? 29.403 15.872 -2.380 1.00 88.25 613 ASP A N 1
ATOM 4747 C CA . ASP A 1 613 ? 28.262 15.573 -3.232 1.00 88.25 613 ASP A CA 1
ATOM 4748 C C . ASP A 1 613 ? 28.552 14.288 -4.013 1.00 88.25 613 ASP A C 1
ATOM 4750 O O . ASP A 1 613 ? 29.707 13.892 -4.199 1.00 88.25 613 ASP A O 1
ATOM 4754 N N . TYR A 1 614 ? 27.502 13.619 -4.470 1.00 88.62 614 TYR A N 1
ATOM 4755 C CA . TYR A 1 614 ? 27.627 12.389 -5.235 1.00 88.62 614 TYR A CA 1
ATOM 4756 C C . TYR A 1 614 ? 26.656 12.365 -6.412 1.00 88.62 614 TYR A C 1
ATOM 4758 O O . TYR A 1 614 ? 25.471 12.664 -6.259 1.00 88.62 614 TYR A O 1
ATOM 4766 N N . GLU A 1 615 ? 27.162 11.953 -7.571 1.00 85.50 615 GLU A N 1
ATOM 4767 C CA . GLU A 1 615 ? 26.385 11.701 -8.775 1.00 85.50 615 GLU A CA 1
ATOM 4768 C C . GLU A 1 615 ? 26.460 10.221 -9.163 1.00 85.50 615 GLU A C 1
ATOM 4770 O O . GLU A 1 615 ? 27.539 9.640 -9.286 1.00 85.50 615 GLU A O 1
ATOM 4775 N N . GLU A 1 616 ? 25.301 9.613 -9.435 1.00 79.62 616 GLU A N 1
ATOM 4776 C CA . GLU A 1 616 ? 25.183 8.196 -9.813 1.00 79.62 616 GLU A CA 1
ATOM 4777 C C . GLU A 1 616 ? 25.930 7.817 -11.100 1.00 79.62 616 GLU A C 1
ATOM 4779 O O . GLU A 1 616 ? 26.205 6.641 -11.340 1.00 79.62 616 GLU A O 1
ATOM 4784 N N . GLY A 1 617 ? 26.222 8.798 -11.959 1.00 79.31 617 GLY A N 1
ATOM 4785 C CA . GLY A 1 617 ? 26.849 8.597 -13.268 1.00 79.31 617 GLY A CA 1
ATOM 4786 C C . GLY A 1 617 ? 25.910 8.030 -14.336 1.00 79.31 617 GLY A C 1
ATOM 4787 O O . GLY A 1 617 ? 26.158 8.174 -15.532 1.00 79.31 617 GLY A O 1
ATOM 4788 N N . ALA A 1 618 ? 24.783 7.429 -13.947 1.00 81.06 618 ALA A N 1
ATOM 4789 C CA . ALA A 1 618 ? 23.819 6.873 -14.885 1.00 81.06 618 ALA A CA 1
ATOM 4790 C C . ALA A 1 618 ? 23.278 7.935 -15.861 1.00 81.06 618 ALA A C 1
ATOM 4792 O O . ALA A 1 618 ? 22.865 9.036 -15.495 1.00 81.06 618 ALA A O 1
ATOM 4793 N N . THR A 1 619 ? 23.261 7.577 -17.139 1.00 83.81 619 THR A N 1
ATOM 4794 C CA . THR A 1 619 ? 22.665 8.367 -18.217 1.00 83.81 619 THR A CA 1
ATOM 4795 C C . THR A 1 619 ? 21.341 7.746 -18.661 1.00 83.81 619 THR A C 1
ATOM 4797 O O . THR A 1 619 ? 20.912 6.700 -18.158 1.00 83.81 619 THR A O 1
ATOM 4800 N N . ASP A 1 620 ? 20.697 8.378 -19.637 1.00 86.50 620 ASP A N 1
ATOM 4801 C CA . ASP A 1 620 ? 19.436 7.908 -20.206 1.00 86.50 620 ASP A CA 1
ATOM 4802 C C . ASP A 1 620 ? 19.605 6.590 -20.992 1.00 86.50 620 ASP A C 1
ATOM 4804 O O . ASP A 1 620 ? 18.650 5.825 -21.126 1.00 86.50 620 ASP A O 1
ATOM 4808 N N . THR A 1 621 ? 20.822 6.266 -21.455 1.00 85.75 621 THR A N 1
ATOM 4809 C CA . THR A 1 621 ? 21.080 5.076 -22.291 1.00 85.75 621 THR A CA 1
ATOM 4810 C C . THR A 1 621 ? 22.089 4.081 -21.703 1.00 85.75 621 THR A C 1
ATOM 4812 O O . THR A 1 621 ? 22.089 2.898 -22.073 1.00 85.75 621 THR A O 1
ATOM 4815 N N . VAL A 1 622 ? 22.949 4.516 -20.781 1.00 87.56 622 VAL A N 1
ATOM 4816 C CA . VAL A 1 622 ? 23.985 3.677 -20.160 1.00 87.56 622 VAL A CA 1
ATOM 4817 C C . VAL A 1 622 ? 24.130 3.942 -18.667 1.00 87.56 622 VAL A C 1
ATOM 4819 O O . VAL A 1 622 ? 23.933 5.062 -18.200 1.00 87.56 622 VAL A O 1
ATOM 4822 N N . TYR A 1 623 ? 24.541 2.911 -17.934 1.00 89.69 623 TYR A N 1
ATOM 4823 C CA . TYR A 1 623 ? 25.102 3.045 -16.597 1.00 89.69 623 TYR A CA 1
ATOM 4824 C C . TYR A 1 623 ? 26.576 3.419 -16.726 1.00 89.69 623 TYR A C 1
ATOM 4826 O O . TYR A 1 623 ? 27.376 2.621 -17.233 1.00 89.69 623 TYR A O 1
ATOM 4834 N N . ASP A 1 624 ? 26.907 4.633 -16.302 1.00 89.00 624 ASP A N 1
ATOM 4835 C CA . ASP A 1 624 ? 28.284 5.110 -16.223 1.00 89.00 624 ASP A CA 1
ATOM 4836 C C . ASP A 1 624 ? 28.819 4.986 -14.792 1.00 89.00 624 ASP A C 1
ATOM 4838 O O . ASP A 1 624 ? 28.092 4.593 -13.873 1.00 89.00 624 ASP A O 1
ATOM 4842 N N . VAL A 1 625 ? 30.107 5.265 -14.626 1.00 89.00 625 VAL A N 1
ATOM 4843 C CA . VAL A 1 625 ? 30.760 5.296 -13.315 1.00 89.00 625 VAL A CA 1
ATOM 4844 C C . VAL A 1 625 ? 30.208 6.425 -12.448 1.00 89.00 625 VAL A C 1
ATOM 4846 O O . VAL A 1 625 ? 29.966 7.531 -12.928 1.00 89.00 625 VAL A O 1
ATOM 4849 N N . GLY A 1 626 ? 29.999 6.137 -11.163 1.00 89.00 626 GLY A N 1
ATOM 4850 C CA . GLY A 1 626 ? 29.583 7.146 -10.193 1.00 89.00 626 GLY A CA 1
ATOM 4851 C C . GLY A 1 626 ? 30.709 8.130 -9.881 1.00 89.00 626 GLY A C 1
ATOM 4852 O O . GLY A 1 626 ? 31.875 7.739 -9.870 1.00 89.00 626 GLY A O 1
ATOM 4853 N N . GLN A 1 627 ? 30.368 9.378 -9.569 1.00 89.88 627 GLN A N 1
ATOM 4854 C CA . GLN A 1 627 ? 31.338 10.432 -9.269 1.00 89.88 627 GLN A CA 1
ATOM 4855 C C . GLN A 1 627 ? 31.090 11.053 -7.902 1.00 89.88 627 GLN A C 1
ATOM 4857 O O . GLN A 1 627 ? 29.971 11.451 -7.592 1.00 89.88 627 GLN A O 1
ATOM 4862 N N . VAL A 1 628 ? 32.142 11.181 -7.094 1.00 90.56 628 VAL A N 1
ATOM 4863 C CA . VAL A 1 628 ? 32.102 11.978 -5.859 1.00 90.56 628 VAL A CA 1
ATOM 4864 C C . VAL A 1 628 ? 32.671 13.354 -6.168 1.00 90.56 628 VAL A C 1
ATOM 4866 O O . VAL A 1 628 ? 33.814 13.472 -6.611 1.00 90.56 628 VAL A O 1
ATOM 4869 N N . THR A 1 629 ? 31.877 14.393 -5.942 1.00 89.94 629 THR A N 1
ATOM 4870 C CA . THR A 1 629 ? 32.196 15.795 -6.230 1.00 89.94 629 THR A CA 1
ATOM 4871 C C . THR A 1 629 ? 32.282 16.609 -4.936 1.00 89.94 629 THR A C 1
ATOM 4873 O O . THR A 1 629 ? 31.916 16.142 -3.861 1.00 89.94 629 THR A O 1
ATOM 4876 N N . GLY A 1 630 ? 32.798 17.839 -5.007 1.00 86.88 630 GLY A N 1
ATOM 4877 C CA . GLY A 1 630 ? 32.959 18.689 -3.813 1.00 86.88 630 GLY A CA 1
ATOM 4878 C C . GLY A 1 630 ? 34.190 18.340 -2.968 1.00 86.88 630 GLY A C 1
ATOM 4879 O O . GLY A 1 630 ? 34.360 18.841 -1.862 1.00 86.88 630 GLY A O 1
ATOM 4880 N N . ILE A 1 631 ? 35.087 17.513 -3.506 1.00 88.12 631 ILE A N 1
ATOM 4881 C CA . ILE A 1 631 ? 36.308 17.087 -2.826 1.00 88.12 631 ILE A CA 1
ATOM 4882 C C . ILE A 1 631 ? 37.457 18.094 -2.996 1.00 88.12 631 ILE A C 1
ATOM 4884 O O . ILE A 1 631 ? 37.490 18.916 -3.916 1.00 88.12 631 ILE A O 1
ATOM 4888 N N . THR A 1 632 ? 38.448 18.007 -2.108 1.00 88.44 632 THR A N 1
ATOM 4889 C CA . THR A 1 632 ? 39.666 18.822 -2.157 1.00 88.44 632 THR A CA 1
ATOM 4890 C C . THR A 1 632 ? 40.719 18.167 -3.065 1.00 88.44 632 THR A C 1
ATOM 4892 O O . THR A 1 632 ? 41.081 17.015 -2.824 1.00 88.44 632 THR A O 1
ATOM 4895 N N . PRO A 1 633 ? 41.277 18.886 -4.060 1.00 89.75 633 PRO A N 1
ATOM 4896 C CA . PRO A 1 633 ? 42.315 18.347 -4.943 1.00 89.75 633 PRO A CA 1
ATOM 4897 C C . PRO A 1 633 ? 43.600 17.926 -4.208 1.00 89.75 633 PRO A C 1
ATOM 4899 O O . PRO A 1 633 ? 43.960 18.510 -3.183 1.00 89.75 633 PRO A O 1
ATOM 4902 N N . ASN A 1 634 ? 44.364 17.008 -4.809 1.00 89.62 634 ASN A N 1
ATOM 4903 C CA . ASN A 1 634 ? 45.653 16.480 -4.331 1.00 89.62 634 ASN A CA 1
ATOM 4904 C C . ASN A 1 634 ? 45.596 15.787 -2.956 1.00 89.62 634 ASN A C 1
ATOM 4906 O O . ASN A 1 634 ? 46.525 15.918 -2.152 1.00 89.62 634 ASN A O 1
ATOM 4910 N N . LYS A 1 635 ? 44.514 15.054 -2.687 1.00 89.50 635 LYS A N 1
ATOM 4911 C CA . LYS A 1 635 ? 44.311 14.255 -1.471 1.00 89.50 635 LYS A CA 1
ATOM 4912 C C . LYS A 1 635 ? 43.944 12.818 -1.814 1.00 89.50 635 LYS A C 1
ATOM 4914 O O . LYS A 1 635 ? 43.453 12.549 -2.908 1.00 89.50 635 LYS A O 1
ATOM 4919 N N . ASP A 1 636 ? 44.160 11.911 -0.869 1.00 90.69 636 ASP A N 1
ATOM 4920 C CA . ASP A 1 636 ? 43.694 10.532 -0.993 1.00 90.69 636 ASP A CA 1
ATOM 4921 C C . ASP A 1 636 ? 42.314 10.393 -0.351 1.00 90.69 636 ASP A C 1
ATOM 4923 O O . ASP A 1 636 ? 42.073 10.913 0.739 1.00 90.69 636 ASP A O 1
ATOM 4927 N N . TYR A 1 637 ? 41.413 9.685 -1.024 1.00 91.31 637 TYR A N 1
ATOM 4928 C CA . TYR A 1 637 ? 40.047 9.440 -0.583 1.00 91.31 637 TYR A CA 1
ATOM 4929 C C . TYR A 1 637 ? 39.800 7.946 -0.444 1.00 91.31 637 TYR A C 1
ATOM 4931 O O . TYR A 1 637 ? 40.142 7.165 -1.329 1.00 91.31 637 TYR A O 1
ATOM 4939 N N . LYS A 1 638 ? 39.185 7.547 0.666 1.00 92.44 638 LYS A N 1
ATOM 4940 C CA . LYS A 1 638 ? 38.690 6.195 0.893 1.00 92.44 638 LYS A CA 1
ATOM 4941 C C . LYS A 1 638 ? 37.172 6.257 0.946 1.00 92.44 638 LYS A C 1
ATOM 4943 O O . LYS A 1 638 ? 36.611 6.858 1.859 1.00 92.44 638 LYS A O 1
ATOM 4948 N N . VAL A 1 639 ? 36.527 5.657 -0.046 1.00 92.19 639 VAL A N 1
ATOM 4949 C CA . VAL A 1 639 ? 35.073 5.701 -0.227 1.00 92.19 639 VAL A CA 1
ATOM 4950 C C . VAL A 1 639 ? 34.517 4.304 0.015 1.00 92.19 639 VAL A C 1
ATOM 4952 O O . VAL A 1 639 ? 34.936 3.344 -0.633 1.00 92.19 639 VAL A O 1
ATOM 4955 N N . GLU A 1 640 ? 33.588 4.189 0.958 1.00 92.56 640 GLU A N 1
ATOM 4956 C CA . GLU A 1 640 ? 32.777 2.995 1.184 1.00 92.56 640 GLU A CA 1
ATOM 4957 C C . GLU A 1 640 ? 31.381 3.234 0.610 1.00 92.56 640 GLU A C 1
ATOM 4959 O O . GLU A 1 640 ? 30.697 4.195 0.974 1.00 92.56 640 GLU A O 1
ATOM 4964 N N . TYR A 1 641 ? 30.974 2.367 -0.311 1.00 91.19 641 TYR A N 1
ATOM 4965 C CA . TYR A 1 641 ? 29.711 2.491 -1.025 1.00 91.19 641 TYR A CA 1
ATOM 4966 C C . TYR A 1 641 ? 29.109 1.121 -1.332 1.00 91.19 641 TYR A C 1
ATOM 4968 O O . TYR A 1 641 ? 29.808 0.102 -1.401 1.00 91.19 641 TYR A O 1
ATOM 4976 N N . ARG A 1 642 ? 27.791 1.088 -1.530 1.00 88.56 642 ARG A N 1
ATOM 4977 C CA . ARG A 1 642 ? 27.076 -0.094 -2.021 1.00 88.56 642 ARG A CA 1
ATOM 4978 C C . ARG A 1 642 ? 26.655 0.136 -3.458 1.00 88.56 642 ARG A C 1
ATOM 4980 O O . ARG A 1 642 ? 26.220 1.225 -3.812 1.00 88.56 642 ARG A O 1
ATOM 4987 N N . TYR A 1 643 ? 26.759 -0.892 -4.285 1.00 88.50 643 TYR A N 1
ATOM 4988 C CA . TYR A 1 643 ? 26.394 -0.827 -5.697 1.00 88.50 643 TYR A CA 1
ATOM 4989 C C . TYR A 1 643 ? 25.704 -2.110 -6.146 1.00 88.50 643 TYR A C 1
ATOM 4991 O O . TYR A 1 643 ? 25.823 -3.162 -5.507 1.00 88.50 643 TYR A O 1
ATOM 4999 N N . PHE A 1 644 ? 24.971 -2.028 -7.251 1.00 87.69 644 PHE A N 1
ATOM 5000 C CA . PHE A 1 644 ? 24.353 -3.190 -7.868 1.00 87.69 644 PHE A CA 1
ATOM 5001 C C . PHE A 1 644 ? 25.292 -3.825 -8.886 1.00 87.69 644 PHE A C 1
ATOM 5003 O O . PHE A 1 644 ? 25.506 -3.309 -9.982 1.00 87.69 644 PHE A O 1
ATOM 5010 N N . GLU A 1 645 ? 25.792 -5.015 -8.567 1.00 88.12 645 GLU A N 1
ATOM 5011 C CA . GLU A 1 645 ? 26.528 -5.807 -9.539 1.00 88.12 645 GLU A CA 1
ATOM 5012 C C . GLU A 1 645 ? 25.560 -6.476 -10.520 1.00 88.12 645 GLU A C 1
ATOM 5014 O O . GLU A 1 645 ? 24.623 -7.178 -10.126 1.00 88.12 645 GLU A O 1
ATOM 5019 N N . HIS A 1 646 ? 25.769 -6.231 -11.813 1.00 88.75 646 HIS A N 1
ATOM 5020 C CA . HIS A 1 646 ? 24.913 -6.732 -12.890 1.00 88.75 646 HIS A CA 1
ATOM 5021 C C . HIS A 1 646 ? 25.418 -8.079 -13.400 1.00 88.75 646 HIS A C 1
ATOM 5023 O O . HIS A 1 646 ? 26.607 -8.229 -13.673 1.00 88.75 646 HIS A O 1
ATOM 5029 N N . SER A 1 647 ? 24.523 -9.041 -13.637 1.00 85.25 647 SER A N 1
ATOM 5030 C CA . SER A 1 647 ? 24.900 -10.272 -14.347 1.00 85.25 647 SER A CA 1
ATOM 5031 C C . SER A 1 647 ? 25.398 -9.970 -15.757 1.00 85.25 647 SER A C 1
ATOM 5033 O O . SER A 1 647 ? 24.816 -9.140 -16.451 1.00 85.25 647 SER A O 1
ATOM 5035 N N . GLY A 1 648 ? 26.413 -10.698 -16.230 1.00 76.44 648 GLY A N 1
ATOM 5036 C CA . GLY A 1 648 ? 26.884 -10.621 -17.623 1.00 76.44 648 GLY A CA 1
ATOM 5037 C C . GLY A 1 648 ? 25.934 -11.248 -18.657 1.00 76.44 648 GLY A C 1
ATOM 5038 O O . GLY A 1 648 ? 26.194 -11.175 -19.851 1.00 76.44 648 GLY A O 1
ATOM 5039 N N . THR A 1 649 ? 24.843 -11.878 -18.214 1.00 78.88 649 THR A N 1
ATOM 5040 C CA . THR A 1 649 ? 23.837 -12.539 -19.061 1.00 78.88 649 THR A CA 1
ATOM 5041 C C . THR A 1 649 ? 22.455 -11.933 -18.839 1.00 78.88 649 THR A C 1
ATOM 5043 O O . THR A 1 649 ? 22.104 -11.640 -17.691 1.00 78.88 649 THR A O 1
ATOM 5046 N N . GLY A 1 650 ? 21.672 -11.815 -19.914 1.00 81.44 650 GLY A N 1
ATOM 5047 C CA . GLY A 1 650 ? 20.313 -11.261 -19.934 1.00 81.44 650 GLY A CA 1
ATOM 5048 C C . GLY A 1 650 ? 20.206 -9.988 -20.783 1.00 81.44 650 GLY A C 1
ATOM 5049 O O . GLY A 1 650 ? 21.212 -9.389 -21.168 1.00 81.44 650 GLY A O 1
ATOM 5050 N N . ASP A 1 651 ? 18.972 -9.583 -21.058 1.00 84.81 651 ASP A N 1
ATOM 5051 C CA . ASP A 1 651 ? 18.618 -8.554 -22.036 1.00 84.81 651 ASP A CA 1
ATOM 5052 C C . ASP A 1 651 ? 18.245 -7.218 -21.391 1.00 84.81 651 ASP A C 1
ATOM 5054 O O . ASP A 1 651 ? 18.747 -6.174 -21.806 1.00 84.81 651 ASP A O 1
ATOM 5058 N N . TYR A 1 652 ? 17.416 -7.260 -20.347 1.00 89.94 652 TYR A N 1
ATOM 5059 C CA . TYR A 1 652 ? 16.870 -6.083 -19.668 1.00 89.94 652 TYR A CA 1
ATOM 5060 C C . TYR A 1 652 ? 16.821 -6.273 -18.148 1.00 89.94 652 TYR A C 1
ATOM 5062 O O . TYR A 1 652 ? 16.950 -7.394 -17.643 1.00 89.94 652 TYR A O 1
ATOM 5070 N N . PHE A 1 653 ? 16.624 -5.180 -17.415 1.00 89.88 653 PHE A N 1
ATOM 5071 C CA . PHE A 1 653 ? 16.298 -5.187 -15.994 1.00 89.88 653 PHE A CA 1
ATOM 5072 C C . PHE A 1 653 ? 14.812 -4.897 -15.771 1.00 89.88 653 PHE A C 1
ATOM 5074 O O . PHE A 1 653 ? 14.208 -4.089 -16.473 1.00 89.88 653 PHE A O 1
ATOM 5081 N N . SER A 1 654 ? 14.234 -5.548 -14.770 1.00 90.81 654 SER A N 1
ATOM 5082 C CA . SER A 1 654 ? 12.861 -5.340 -14.303 1.00 90.81 654 SER A CA 1
ATOM 5083 C C . SER A 1 654 ? 12.828 -5.384 -12.776 1.00 90.81 654 SER A C 1
ATOM 5085 O O . SER A 1 654 ? 13.857 -5.597 -12.130 1.00 90.81 654 SER A O 1
ATOM 5087 N N . VAL A 1 655 ? 11.642 -5.278 -12.173 1.00 88.31 655 VAL A N 1
ATOM 5088 C CA . VAL A 1 655 ? 11.462 -5.508 -10.731 1.00 88.31 655 VAL A CA 1
ATOM 5089 C C . VAL A 1 655 ? 12.067 -6.842 -10.258 1.00 88.31 655 VAL A C 1
ATOM 5091 O O . VAL A 1 655 ? 12.717 -6.895 -9.213 1.00 88.31 655 VAL A O 1
ATOM 5094 N N . ASN A 1 656 ? 11.977 -7.904 -11.067 1.00 87.69 656 ASN A N 1
ATOM 5095 C CA . ASN A 1 656 ? 12.544 -9.212 -10.735 1.00 87.69 656 ASN A CA 1
ATOM 5096 C C . ASN A 1 656 ? 14.069 -9.179 -10.618 1.00 87.69 656 ASN A C 1
ATOM 5098 O O . ASN A 1 656 ? 14.647 -9.958 -9.858 1.00 87.69 656 ASN A O 1
ATOM 5102 N N . SER A 1 657 ? 14.732 -8.290 -11.359 1.00 8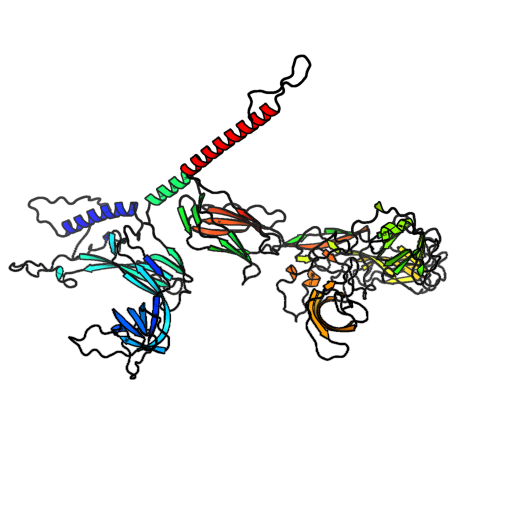7.56 657 SER A N 1
ATOM 5103 C CA . SER A 1 657 ? 16.184 -8.138 -11.325 1.00 87.56 657 SER A CA 1
ATOM 5104 C C . SER A 1 657 ? 16.689 -7.711 -9.955 1.00 87.56 657 SER A C 1
ATOM 5106 O O . SER A 1 657 ? 17.779 -8.124 -9.573 1.00 87.56 657 SER A O 1
ATOM 5108 N N . TYR A 1 658 ? 15.890 -6.932 -9.224 1.00 82.38 658 TYR A N 1
ATOM 5109 C CA . TYR A 1 658 ? 16.175 -6.507 -7.854 1.00 82.38 658 TYR A CA 1
ATOM 5110 C C . TYR A 1 658 ? 15.791 -7.585 -6.830 1.00 82.38 658 TYR A C 1
ATOM 5112 O O . TYR A 1 658 ? 16.390 -7.669 -5.766 1.00 82.38 658 TYR A O 1
ATOM 5120 N N . MET A 1 659 ? 14.806 -8.432 -7.147 1.00 72.25 659 MET A N 1
ATOM 5121 C CA . MET A 1 659 ? 14.250 -9.424 -6.216 1.00 72.25 659 MET A CA 1
ATOM 5122 C C . MET A 1 659 ? 14.933 -10.803 -6.268 1.00 72.25 659 MET A C 1
ATOM 5124 O O . MET A 1 659 ? 14.716 -11.628 -5.378 1.00 72.25 659 MET A O 1
ATOM 5128 N N . LYS A 1 660 ? 15.765 -11.083 -7.281 1.00 64.00 660 LYS A N 1
ATOM 5129 C CA . LYS A 1 660 ? 16.549 -12.328 -7.390 1.00 64.00 660 LYS A CA 1
ATOM 5130 C C . LYS A 1 660 ? 17.773 -12.275 -6.465 1.00 64.00 660 LYS A C 1
ATOM 5132 O O . LYS A 1 660 ? 18.891 -12.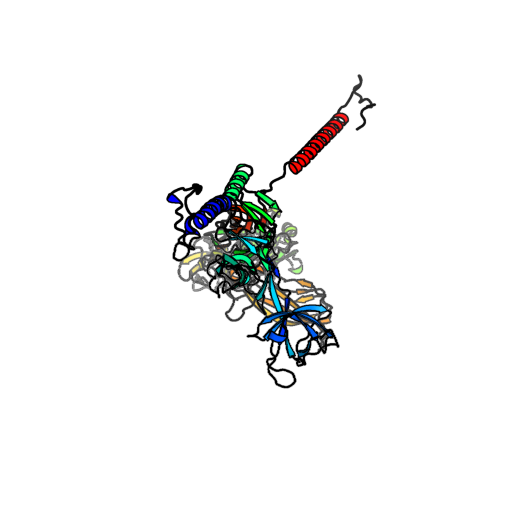024 -6.903 1.00 64.00 660 LYS A O 1
ATOM 5137 N N . LEU A 1 661 ? 17.553 -12.523 -5.175 1.00 54.78 661 LEU A N 1
ATOM 5138 C CA . LEU A 1 661 ? 18.619 -12.603 -4.173 1.00 54.78 661 LEU A CA 1
ATOM 5139 C C . LEU A 1 661 ? 19.445 -13.895 -4.352 1.00 54.78 661 LEU A C 1
ATOM 5141 O O . LEU A 1 661 ? 18.863 -14.985 -4.382 1.00 54.78 661 LEU A O 1
ATOM 5145 N N . PRO A 1 662 ? 20.790 -13.842 -4.418 1.00 47.88 662 PRO A N 1
ATOM 5146 C CA . PRO A 1 662 ? 21.600 -15.031 -4.191 1.00 47.88 662 PRO A CA 1
ATOM 5147 C C . PRO A 1 662 ? 21.419 -15.516 -2.744 1.00 47.88 662 PRO A C 1
ATOM 5149 O O . PRO A 1 662 ? 21.231 -14.726 -1.821 1.00 47.88 662 PRO A O 1
ATOM 5152 N N . ALA A 1 663 ? 21.518 -16.830 -2.537 1.00 46.31 663 ALA A N 1
ATOM 5153 C CA . ALA A 1 663 ? 21.188 -17.539 -1.294 1.00 46.31 663 ALA A CA 1
ATOM 5154 C C . ALA A 1 663 ? 21.994 -17.154 -0.023 1.00 46.31 663 ALA A C 1
ATOM 5156 O O . ALA A 1 663 ? 21.882 -17.852 0.978 1.00 46.31 663 ALA A O 1
ATOM 5157 N N . ASN A 1 664 ? 22.811 -16.093 -0.035 1.00 35.78 664 ASN A N 1
ATOM 5158 C CA . ASN A 1 664 ? 23.707 -15.727 1.072 1.00 35.78 664 ASN A CA 1
ATOM 5159 C C . ASN A 1 664 ? 23.694 -14.245 1.485 1.00 35.78 664 ASN A C 1
ATOM 5161 O O . ASN A 1 664 ? 24.574 -13.825 2.232 1.00 35.78 664 ASN A O 1
ATOM 5165 N N . ILE A 1 665 ? 22.701 -13.457 1.066 1.00 42.44 665 ILE A N 1
ATOM 5166 C CA . ILE A 1 665 ? 22.468 -12.116 1.621 1.00 42.44 665 ILE A CA 1
ATOM 5167 C C . ILE A 1 665 ? 20.970 -11.981 1.936 1.00 42.44 665 ILE A C 1
ATOM 5169 O O . ILE A 1 665 ? 20.162 -11.608 1.091 1.00 42.44 665 ILE A O 1
ATOM 5173 N N . THR A 1 666 ? 20.594 -12.292 3.181 1.00 57.12 666 THR A N 1
ATOM 5174 C CA . THR A 1 666 ? 19.598 -11.487 3.921 1.00 57.12 666 THR A CA 1
ATOM 5175 C C . THR A 1 666 ? 20.026 -10.025 3.781 1.00 57.12 666 THR A C 1
ATOM 5177 O O . THR A 1 666 ? 21.234 -9.853 3.860 1.00 57.12 666 THR A O 1
ATOM 5180 N N . ASN A 1 667 ? 19.154 -9.016 3.570 1.00 48.69 667 ASN A N 1
ATOM 5181 C CA . ASN A 1 667 ? 19.326 -7.663 4.177 1.00 48.69 667 ASN A CA 1
ATOM 5182 C C . ASN A 1 667 ? 18.402 -6.508 3.717 1.00 48.69 667 ASN A C 1
ATOM 5184 O O . ASN A 1 667 ? 18.672 -5.384 4.126 1.00 48.69 667 ASN A O 1
ATOM 5188 N N . ASP A 1 668 ? 17.291 -6.701 2.996 1.00 54.44 668 ASP A N 1
ATOM 5189 C CA . ASP A 1 668 ? 16.204 -5.700 3.096 1.00 54.44 668 ASP A CA 1
ATOM 5190 C C . ASP A 1 668 ? 14.819 -6.282 2.742 1.00 54.44 668 ASP A C 1
ATOM 5192 O O . ASP A 1 668 ? 14.520 -6.478 1.560 1.00 54.44 668 ASP A O 1
ATOM 5196 N N . PRO A 1 669 ? 13.946 -6.551 3.734 1.00 56.78 669 PRO A N 1
ATOM 5197 C CA . PRO A 1 669 ? 12.538 -6.896 3.498 1.00 56.78 669 PRO A CA 1
ATOM 5198 C C . PRO A 1 669 ? 11.789 -5.840 2.665 1.00 56.78 669 PRO A C 1
ATOM 5200 O O . PRO A 1 669 ? 10.809 -6.155 1.988 1.00 56.78 669 PRO A O 1
ATOM 5203 N N . ASN A 1 670 ? 12.286 -4.597 2.655 1.00 64.06 670 ASN A N 1
ATOM 5204 C CA . ASN A 1 670 ? 11.713 -3.457 1.951 1.00 64.06 670 ASN A CA 1
ATOM 5205 C C . ASN A 1 670 ? 12.429 -3.128 0.635 1.00 64.06 670 ASN A C 1
ATOM 5207 O O . ASN A 1 670 ? 12.171 -2.066 0.068 1.00 64.06 670 ASN A O 1
ATOM 5211 N N . LEU A 1 671 ? 13.261 -4.025 0.085 1.00 72.00 671 LEU A N 1
ATOM 5212 C CA . LEU A 1 671 ? 13.984 -3.762 -1.168 1.00 72.00 671 LEU A CA 1
ATOM 5213 C C . LEU A 1 671 ? 13.049 -3.338 -2.307 1.00 72.00 671 LEU A C 1
ATOM 5215 O O . LEU A 1 671 ? 13.365 -2.413 -3.044 1.00 72.00 671 LEU A O 1
ATOM 5219 N N . TYR A 1 672 ? 11.864 -3.949 -2.403 1.00 77.25 672 TYR A N 1
ATOM 5220 C CA . TYR A 1 672 ? 10.836 -3.539 -3.362 1.00 77.25 672 TYR A CA 1
ATOM 5221 C C . TYR A 1 672 ? 10.405 -2.074 -3.158 1.00 77.25 672 TYR A C 1
ATOM 5223 O O . TYR A 1 672 ? 10.249 -1.328 -4.121 1.00 77.25 672 TYR A O 1
ATOM 5231 N N . ALA A 1 673 ? 10.215 -1.625 -1.914 1.00 76.06 673 ALA A N 1
ATOM 5232 C CA . ALA A 1 673 ? 9.856 -0.237 -1.616 1.00 76.06 673 ALA A CA 1
ATOM 5233 C C . ALA A 1 673 ? 11.017 0.731 -1.913 1.00 76.06 673 ALA A C 1
ATOM 5235 O O . ALA A 1 673 ? 10.773 1.829 -2.412 1.00 76.06 673 ALA A O 1
ATOM 5236 N N . ASN A 1 674 ? 12.257 0.284 -1.710 1.00 77.25 674 ASN A N 1
ATOM 5237 C CA . ASN A 1 674 ? 13.475 1.091 -1.796 1.00 77.25 674 ASN A CA 1
ATOM 5238 C C . ASN A 1 674 ? 14.105 1.165 -3.203 1.00 77.25 674 ASN A C 1
ATOM 5240 O O . ASN A 1 674 ? 15.166 1.763 -3.363 1.00 77.25 674 ASN A O 1
ATOM 5244 N N . ILE A 1 675 ? 13.466 0.605 -4.241 1.00 81.75 675 ILE A N 1
ATOM 5245 C CA . ILE A 1 675 ? 13.938 0.761 -5.628 1.00 81.75 675 ILE A CA 1
ATOM 5246 C C . ILE A 1 675 ? 13.879 2.243 -6.025 1.00 81.75 675 ILE A C 1
ATOM 5248 O O . ILE A 1 675 ? 12.788 2.825 -6.128 1.00 81.75 675 ILE A O 1
ATOM 5252 N N . LEU A 1 676 ? 15.055 2.827 -6.273 1.00 78.56 676 LEU A N 1
ATOM 5253 C CA . LEU A 1 676 ? 15.212 4.226 -6.661 1.00 78.56 676 LEU A CA 1
ATOM 5254 C C . LEU A 1 676 ? 14.537 4.513 -8.016 1.00 78.56 676 LEU A C 1
ATOM 5256 O O . LEU A 1 676 ? 14.563 3.675 -8.924 1.00 78.56 676 LEU A O 1
ATOM 5260 N N . PRO A 1 677 ? 13.894 5.684 -8.171 1.00 83.19 677 PRO A N 1
ATOM 5261 C CA . PRO A 1 677 ? 13.341 6.094 -9.451 1.00 83.19 677 PRO A CA 1
ATOM 5262 C C . PRO A 1 677 ? 14.450 6.524 -10.416 1.00 83.19 677 PRO A C 1
ATOM 5264 O O . PRO A 1 677 ? 15.425 7.155 -10.022 1.00 83.19 677 PRO A O 1
ATOM 5267 N N . TYR A 1 678 ? 14.245 6.258 -11.700 1.00 83.88 678 TYR A N 1
ATOM 5268 C CA . TYR A 1 678 ? 15.035 6.841 -12.773 1.00 83.88 678 TYR A CA 1
ATOM 5269 C C . TYR A 1 678 ? 14.608 8.290 -13.003 1.00 83.88 678 TYR A C 1
ATOM 5271 O O . TYR A 1 678 ? 13.416 8.604 -13.036 1.00 83.88 678 TYR A O 1
ATOM 5279 N N . ARG A 1 679 ? 15.588 9.175 -13.177 1.00 82.44 679 ARG A N 1
ATOM 5280 C CA . ARG A 1 679 ? 15.384 10.567 -13.575 1.00 82.44 679 ARG A CA 1
ATOM 5281 C C . ARG A 1 679 ? 16.164 10.808 -14.858 1.00 82.44 679 ARG A C 1
ATOM 5283 O O . ARG A 1 679 ? 17.366 10.561 -14.880 1.00 82.44 679 ARG A O 1
ATOM 5290 N N . SER A 1 680 ? 15.489 11.277 -15.906 1.00 80.62 680 SER A N 1
ATOM 5291 C CA . SER A 1 680 ? 16.180 11.655 -17.140 1.00 80.62 680 SER A CA 1
ATOM 5292 C C . SER A 1 680 ? 17.091 12.854 -16.890 1.00 80.62 680 SER A C 1
ATOM 5294 O O . SER A 1 680 ? 16.778 13.727 -16.072 1.00 80.62 680 SER A O 1
ATOM 5296 N N . LYS A 1 681 ? 18.210 12.918 -17.620 1.00 75.69 681 LYS A N 1
ATOM 5297 C CA . LYS A 1 681 ? 19.152 14.048 -17.568 1.00 75.69 681 LYS A CA 1
ATOM 5298 C C . LYS A 1 681 ? 18.515 15.396 -17.909 1.00 75.69 681 LYS A C 1
ATOM 5300 O O . LYS A 1 681 ? 19.036 16.431 -17.501 1.00 75.69 681 LYS A O 1
ATOM 5305 N N . ASP A 1 682 ? 17.402 15.409 -18.637 1.00 70.19 682 ASP A N 1
ATOM 5306 C CA . ASP A 1 682 ? 16.663 16.638 -18.932 1.00 70.19 682 ASP A CA 1
ATOM 5307 C C . ASP A 1 682 ? 15.770 17.119 -17.768 1.00 70.19 682 ASP A C 1
ATOM 5309 O O . ASP A 1 682 ? 15.198 18.211 -17.832 1.00 70.19 682 ASP A O 1
ATOM 5313 N N . GLY A 1 683 ? 15.651 16.311 -16.707 1.00 72.31 683 GLY A N 1
ATOM 5314 C CA . GLY A 1 683 ? 14.836 16.564 -15.523 1.00 72.31 683 GLY A CA 1
ATOM 5315 C C . GLY A 1 683 ? 13.323 16.504 -15.756 1.00 72.31 683 GLY A C 1
ATOM 5316 O O . GLY A 1 683 ? 12.562 16.762 -14.822 1.00 72.31 683 GLY A O 1
ATOM 5317 N N . LYS A 1 684 ? 12.860 16.185 -16.971 1.00 71.75 684 LYS A N 1
ATOM 5318 C CA . LYS A 1 684 ? 11.435 16.190 -17.339 1.00 71.75 684 LYS A CA 1
ATOM 5319 C C . LYS A 1 684 ? 10.746 14.870 -17.036 1.00 71.75 684 LYS A C 1
ATOM 5321 O O . LYS A 1 684 ? 9.545 14.874 -16.773 1.00 71.75 684 LYS A O 1
ATOM 5326 N N . GLN A 1 685 ? 11.486 13.764 -17.061 1.00 73.06 685 GLN A N 1
ATOM 5327 C CA . GLN A 1 685 ? 10.957 12.438 -16.755 1.00 73.06 685 GLN A CA 1
ATOM 5328 C C . GLN A 1 685 ? 11.520 11.914 -15.435 1.00 73.06 685 GLN A C 1
ATOM 5330 O O . GLN A 1 685 ? 12.733 11.874 -15.233 1.00 73.06 685 GLN A O 1
ATOM 5335 N N . ALA A 1 686 ? 10.626 11.505 -14.536 1.00 82.25 686 ALA A N 1
ATOM 5336 C CA . ALA A 1 686 ? 10.965 10.787 -13.316 1.00 82.25 686 ALA A CA 1
ATOM 5337 C C . ALA A 1 686 ? 10.035 9.579 -13.199 1.00 82.25 686 ALA A C 1
ATOM 5339 O O . ALA A 1 686 ? 8.844 9.740 -12.927 1.00 82.25 686 ALA A O 1
ATOM 5340 N N . VAL A 1 687 ? 10.578 8.387 -13.431 1.00 84.19 687 VAL A N 1
ATOM 5341 C CA . VAL A 1 687 ? 9.809 7.145 -13.534 1.00 84.19 687 VAL A CA 1
ATOM 5342 C C . VAL A 1 687 ? 10.338 6.133 -12.530 1.00 84.19 687 VAL A C 1
ATOM 5344 O O . VAL A 1 687 ? 11.542 6.028 -12.302 1.00 84.19 687 VAL A O 1
ATOM 5347 N N . SER A 1 688 ? 9.449 5.379 -11.887 1.00 88.25 688 SER A N 1
ATOM 5348 C CA . SER A 1 688 ? 9.884 4.359 -10.939 1.00 88.25 688 SER A CA 1
ATOM 5349 C C . SER A 1 688 ? 10.368 3.108 -11.664 1.00 88.25 688 SER A C 1
ATOM 5351 O O . SER A 1 688 ? 9.584 2.471 -12.360 1.00 88.25 688 SER A O 1
ATOM 5353 N N . LEU A 1 689 ? 11.623 2.703 -11.436 1.00 88.56 689 LEU A N 1
ATOM 5354 C CA . LEU A 1 689 ? 12.228 1.533 -12.092 1.00 88.56 689 LEU A CA 1
ATOM 5355 C C . LEU A 1 689 ? 11.496 0.213 -11.804 1.00 88.56 689 LEU A C 1
ATOM 5357 O O . LEU A 1 689 ? 11.619 -0.739 -12.566 1.00 88.56 689 LEU A O 1
ATOM 5361 N N . ARG A 1 690 ? 10.685 0.162 -10.741 1.00 87.81 690 ARG A N 1
ATOM 5362 C CA . ARG A 1 690 ? 9.810 -0.981 -10.437 1.00 87.81 690 ARG A CA 1
ATOM 5363 C C . ARG A 1 690 ? 8.724 -1.209 -11.499 1.00 87.81 690 ARG A C 1
ATOM 5365 O O . ARG A 1 690 ? 8.278 -2.335 -11.665 1.00 87.81 690 ARG A O 1
ATOM 5372 N N . ASN A 1 691 ? 8.319 -0.157 -12.213 1.00 91.12 691 ASN A N 1
ATOM 5373 C CA . ASN A 1 691 ? 7.272 -0.202 -13.236 1.00 91.12 691 ASN A CA 1
ATOM 5374 C C . ASN A 1 691 ? 7.841 -0.233 -14.656 1.00 91.12 691 ASN A C 1
ATOM 5376 O O . ASN A 1 691 ? 7.086 -0.037 -15.601 1.00 91.12 691 ASN A O 1
ATOM 5380 N N . CYS A 1 692 ? 9.150 -0.436 -14.817 1.00 90.56 692 CYS A N 1
ATOM 5381 C CA . CYS A 1 692 ? 9.802 -0.282 -16.110 1.00 90.56 692 CYS A CA 1
ATOM 5382 C C . CYS A 1 692 ? 10.547 -1.532 -16.568 1.00 90.56 692 CYS A C 1
ATOM 5384 O O . CYS A 1 692 ? 11.007 -2.345 -15.764 1.00 90.56 692 CYS A O 1
ATOM 5386 N N . LEU A 1 693 ? 10.732 -1.614 -17.885 1.00 91.50 693 LEU A N 1
ATOM 5387 C CA . LEU A 1 693 ? 11.744 -2.436 -18.535 1.00 91.50 693 LEU A CA 1
ATOM 5388 C C . LEU A 1 693 ? 12.949 -1.545 -18.856 1.00 91.50 693 LEU A C 1
ATOM 5390 O O . LEU A 1 693 ? 12.847 -0.618 -19.659 1.00 91.50 693 LEU A O 1
ATOM 5394 N N . ASP A 1 694 ? 14.084 -1.801 -18.211 1.00 91.06 694 ASP A N 1
ATOM 5395 C CA . ASP A 1 694 ? 15.304 -1.003 -18.352 1.00 91.06 694 ASP A CA 1
ATOM 5396 C C . ASP A 1 694 ? 16.338 -1.750 -19.211 1.00 91.06 694 ASP A C 1
ATOM 5398 O O . ASP A 1 694 ? 16.867 -2.791 -18.819 1.00 91.06 694 ASP A O 1
ATOM 5402 N N . PHE A 1 695 ? 16.623 -1.218 -20.400 1.00 90.25 695 PHE A N 1
ATOM 5403 C CA . PHE A 1 695 ? 17.586 -1.765 -21.366 1.00 90.25 695 PHE A CA 1
ATOM 5404 C C . PHE A 1 695 ? 18.947 -1.056 -21.321 1.00 90.25 695 PHE A C 1
ATOM 5406 O O . PHE A 1 695 ? 19.812 -1.275 -22.184 1.00 90.25 695 PHE A O 1
ATOM 5413 N N . ARG A 1 696 ? 19.174 -0.189 -20.329 1.00 88.12 696 ARG A N 1
ATOM 5414 C CA . ARG A 1 696 ? 20.479 0.441 -20.131 1.00 88.12 696 ARG A CA 1
ATOM 5415 C C . ARG A 1 696 ? 21.506 -0.606 -19.721 1.00 88.12 696 ARG A C 1
ATOM 5417 O O . ARG A 1 696 ? 21.220 -1.593 -19.044 1.00 88.12 696 ARG A O 1
ATOM 5424 N N . ARG A 1 697 ? 22.745 -0.385 -20.150 1.00 86.50 697 ARG A N 1
ATOM 5425 C CA . ARG A 1 697 ? 23.875 -1.290 -19.910 1.00 86.50 697 ARG A CA 1
ATOM 5426 C C . ARG A 1 697 ? 25.042 -0.535 -19.314 1.00 86.50 697 ARG A C 1
ATOM 5428 O O . ARG A 1 697 ? 25.158 0.669 -19.529 1.00 86.50 697 ARG A O 1
ATOM 5435 N N . LYS A 1 698 ? 25.911 -1.247 -18.595 1.00 87.56 698 LYS A N 1
ATOM 5436 C CA . LYS A 1 698 ? 27.208 -0.705 -18.180 1.00 87.56 698 LYS A CA 1
ATOM 5437 C C . LYS A 1 698 ? 27.964 -0.240 -19.423 1.00 87.56 698 LYS A C 1
ATOM 5439 O O . LYS A 1 698 ? 27.995 -0.957 -20.424 1.00 87.56 698 LYS A O 1
ATOM 5444 N N . VAL A 1 699 ? 28.599 0.926 -19.351 1.00 85.38 699 VAL A N 1
ATOM 5445 C CA . VAL A 1 699 ? 29.401 1.483 -20.456 1.00 85.38 699 VAL A CA 1
ATOM 5446 C C . VAL A 1 699 ? 30.517 0.532 -20.930 1.00 85.38 699 VAL A C 1
ATOM 5448 O O . VAL A 1 699 ? 30.939 0.585 -22.081 1.00 85.38 699 VAL A O 1
ATOM 5451 N N . THR A 1 700 ? 30.952 -0.393 -20.071 1.00 84.62 700 THR A N 1
ATOM 5452 C CA . THR A 1 700 ? 31.956 -1.427 -20.362 1.00 84.62 700 THR A CA 1
ATOM 5453 C C . THR A 1 700 ? 31.394 -2.702 -21.011 1.00 84.62 700 THR A C 1
ATOM 5455 O O . THR A 1 700 ? 32.173 -3.505 -21.519 1.00 84.62 700 THR A O 1
ATOM 5458 N N . ASP A 1 701 ? 30.068 -2.895 -21.043 1.00 82.19 701 ASP A N 1
ATOM 5459 C CA . ASP A 1 701 ? 29.377 -4.107 -21.531 1.00 82.19 701 ASP A CA 1
ATOM 5460 C C . ASP A 1 701 ? 28.312 -3.774 -22.597 1.00 82.19 701 ASP A C 1
ATOM 5462 O O . ASP A 1 701 ? 27.157 -4.215 -22.560 1.00 82.19 701 ASP A O 1
ATOM 5466 N N . LEU A 1 702 ? 28.685 -2.942 -23.571 1.00 78.25 702 LEU A N 1
ATOM 5467 C CA . LEU A 1 702 ? 27.772 -2.544 -24.650 1.00 78.25 702 LEU A CA 1
ATOM 5468 C C . LEU A 1 702 ? 27.626 -3.631 -25.731 1.00 78.25 702 LEU A C 1
ATOM 5470 O O . LEU A 1 702 ? 26.549 -3.768 -26.295 1.00 78.25 702 LEU A O 1
ATOM 5474 N N . GLN A 1 703 ? 28.654 -4.466 -25.924 1.00 67.88 703 GLN A N 1
ATOM 5475 C CA . GLN A 1 703 ? 28.821 -5.396 -27.057 1.00 67.88 703 GLN A CA 1
ATOM 5476 C C . GLN A 1 703 ? 27.836 -6.581 -27.119 1.00 67.88 703 GLN A C 1
ATOM 5478 O O . GLN A 1 703 ? 27.777 -7.268 -28.137 1.00 67.88 703 GLN A O 1
ATOM 5483 N N . THR A 1 704 ? 27.131 -6.901 -26.028 1.00 55.56 704 THR A N 1
ATOM 5484 C CA . THR A 1 704 ? 26.560 -8.249 -25.820 1.00 55.56 704 THR A CA 1
ATOM 5485 C C . THR A 1 704 ? 25.020 -8.361 -25.889 1.00 55.56 704 THR A C 1
ATOM 5487 O O . THR A 1 704 ? 24.522 -9.477 -25.770 1.00 55.56 704 THR A O 1
ATOM 5490 N N . SER A 1 705 ? 24.241 -7.290 -26.145 1.00 60.88 705 SER A N 1
ATOM 5491 C CA . SER A 1 705 ? 22.779 -7.381 -26.450 1.00 60.88 705 SER A CA 1
ATOM 5492 C C . SER A 1 705 ? 22.398 -6.621 -27.703 1.00 60.88 705 SER A C 1
ATOM 5494 O O . SER A 1 705 ? 22.888 -5.520 -27.936 1.00 60.88 705 SER A O 1
ATOM 5496 N N . GLY A 1 706 ? 21.369 -7.132 -28.384 1.00 72.38 706 GLY A N 1
ATOM 5497 C CA . GLY A 1 706 ? 20.513 -6.306 -29.226 1.00 72.38 706 GLY A CA 1
ATOM 5498 C C . GLY A 1 706 ? 19.524 -5.508 -28.375 1.00 72.38 706 GLY A C 1
ATOM 5499 O O . GLY A 1 706 ? 18.773 -6.073 -27.574 1.00 72.38 706 GLY A O 1
ATOM 5500 N N . LEU A 1 707 ? 19.560 -4.186 -28.535 1.00 86.19 707 LEU A N 1
ATOM 5501 C CA . LEU A 1 707 ? 18.522 -3.283 -28.047 1.00 86.19 707 LEU A CA 1
ATOM 5502 C C . LEU A 1 707 ? 17.203 -3.539 -28.786 1.00 86.19 707 LEU A C 1
ATOM 5504 O O . LEU A 1 707 ? 17.246 -3.959 -29.948 1.00 86.19 707 LEU A O 1
ATOM 5508 N N . PRO A 1 708 ? 16.047 -3.271 -28.152 1.00 90.56 708 PRO A N 1
ATOM 5509 C CA . PRO A 1 708 ? 14.777 -3.325 -28.851 1.00 90.56 708 PRO A CA 1
ATOM 5510 C C . PRO A 1 708 ? 14.819 -2.347 -30.019 1.00 90.56 708 PRO A C 1
ATOM 5512 O O . PRO A 1 708 ? 15.180 -1.190 -29.848 1.00 90.56 708 PRO A O 1
ATOM 5515 N N . ALA A 1 709 ? 14.501 -2.822 -31.215 1.00 88.94 709 ALA A N 1
ATOM 5516 C CA . ALA A 1 709 ? 14.520 -2.009 -32.410 1.00 88.94 709 ALA A CA 1
ATOM 5517 C C . ALA A 1 709 ? 13.497 -0.867 -32.262 1.00 88.94 709 ALA A C 1
ATOM 5519 O O . ALA A 1 709 ? 12.370 -1.096 -31.813 1.00 88.94 709 ALA A O 1
ATOM 5520 N N . PRO A 1 710 ? 13.870 0.363 -32.632 1.00 88.00 710 PRO A N 1
ATOM 5521 C CA . PRO A 1 710 ? 12.971 1.500 -32.549 1.00 88.00 710 PRO A CA 1
ATOM 5522 C C . PRO A 1 710 ? 11.816 1.338 -33.541 1.00 88.00 710 PRO A C 1
ATOM 5524 O O . PRO A 1 710 ? 11.940 0.646 -34.555 1.00 88.00 710 PRO A O 1
ATOM 5527 N N . GLU A 1 711 ? 10.686 1.975 -33.238 1.00 86.56 711 GLU A N 1
ATOM 5528 C CA . GLU A 1 711 ? 9.436 1.882 -34.007 1.00 86.56 711 GLU A CA 1
ATOM 5529 C C . GLU A 1 711 ? 8.821 0.464 -34.035 1.00 86.56 711 GLU A C 1
ATOM 5531 O O . GLU A 1 711 ? 7.930 0.178 -34.836 1.00 86.56 711 GLU A O 1
ATOM 5536 N N . GLN A 1 712 ? 9.276 -0.427 -33.147 1.00 89.56 712 GLN A N 1
ATOM 5537 C CA . GLN A 1 712 ? 8.696 -1.751 -32.907 1.00 89.56 712 GLN A CA 1
ATOM 5538 C C . GLN A 1 712 ? 7.986 -1.805 -31.551 1.00 89.56 712 GLN A C 1
ATOM 5540 O O . GLN A 1 712 ? 7.936 -0.822 -30.812 1.00 89.56 712 GLN A O 1
ATOM 5545 N N . PHE A 1 713 ? 7.421 -2.967 -31.226 1.00 91.19 713 PHE A N 1
ATOM 5546 C CA . PHE A 1 713 ? 6.762 -3.212 -29.949 1.00 91.19 713 PHE A CA 1
ATOM 5547 C C . PHE A 1 713 ? 7.544 -4.222 -29.112 1.00 91.19 713 PHE A C 1
ATOM 5549 O O . PHE A 1 713 ? 8.073 -5.204 -29.637 1.00 91.19 713 PHE A O 1
ATOM 5556 N N . ILE A 1 714 ? 7.569 -3.990 -27.804 1.00 93.19 714 ILE A N 1
ATOM 5557 C CA . ILE A 1 714 ? 7.901 -5.002 -26.803 1.00 93.19 714 ILE A CA 1
ATOM 5558 C C . ILE A 1 714 ? 6.580 -5.604 -26.339 1.00 93.19 714 ILE A C 1
ATOM 5560 O O . ILE A 1 714 ? 5.659 -4.865 -25.992 1.00 93.19 714 ILE A O 1
ATOM 5564 N N . LEU A 1 715 ? 6.486 -6.930 -26.348 1.00 93.44 715 LEU A N 1
ATOM 5565 C CA . LEU A 1 715 ? 5.363 -7.659 -25.771 1.00 93.44 715 LEU A CA 1
ATOM 5566 C C . LEU A 1 715 ? 5.788 -8.227 -24.424 1.00 93.44 715 LEU A C 1
ATOM 5568 O O . LEU A 1 715 ? 6.859 -8.832 -24.338 1.00 93.44 715 LEU A O 1
ATOM 5572 N N . VAL A 1 716 ? 4.972 -8.021 -23.394 1.00 93.75 716 VAL A N 1
ATOM 5573 C CA . VAL A 1 716 ? 5.282 -8.446 -22.028 1.00 93.75 716 VAL A CA 1
ATOM 5574 C C . VAL A 1 716 ? 4.030 -8.878 -21.269 1.00 93.75 716 VAL A C 1
ATOM 5576 O O . VAL A 1 716 ? 2.975 -8.249 -21.359 1.00 93.75 716 VAL A O 1
ATOM 5579 N N . ASP A 1 717 ? 4.199 -9.927 -20.470 1.00 94.25 717 ASP A N 1
ATOM 5580 C CA . ASP A 1 717 ? 3.202 -10.453 -19.544 1.00 94.25 717 ASP A CA 1
ATOM 5581 C C . ASP A 1 717 ? 3.713 -10.261 -18.108 1.00 94.25 717 ASP A C 1
ATOM 5583 O O . ASP A 1 717 ? 4.877 -10.548 -17.796 1.00 94.25 717 ASP A O 1
ATOM 5587 N N . TYR A 1 718 ? 2.868 -9.763 -17.204 1.00 93.06 718 TYR A N 1
ATOM 5588 C CA . TYR A 1 718 ? 3.294 -9.459 -15.835 1.00 93.06 718 TYR A CA 1
ATOM 5589 C C . TYR A 1 718 ? 2.158 -9.513 -14.814 1.00 93.06 718 TYR A C 1
ATOM 5591 O O . TYR A 1 718 ? 0.975 -9.425 -15.138 1.00 93.06 718 TYR A O 1
ATOM 5599 N N . ASP A 1 719 ? 2.537 -9.632 -13.543 1.00 92.19 719 ASP A N 1
ATOM 5600 C CA . ASP A 1 719 ? 1.635 -9.538 -12.400 1.00 92.19 719 ASP A CA 1
ATOM 5601 C C . ASP A 1 719 ? 1.838 -8.187 -11.686 1.00 92.19 719 ASP A C 1
ATOM 5603 O O . ASP A 1 719 ? 2.971 -7.796 -11.398 1.00 92.19 719 ASP A O 1
ATOM 5607 N N . TYR A 1 720 ? 0.756 -7.486 -11.344 1.00 92.38 720 TYR A N 1
ATOM 5608 C CA . TYR A 1 720 ? 0.778 -6.187 -10.646 1.00 92.38 720 TYR A CA 1
ATOM 5609 C C . TYR A 1 720 ? -0.154 -6.170 -9.438 1.00 92.38 720 TYR A C 1
ATOM 5611 O O . TYR A 1 720 ? -1.102 -6.957 -9.360 1.00 92.38 720 TYR A O 1
ATOM 5619 N N . TYR A 1 721 ? 0.128 -5.293 -8.475 1.00 92.25 721 TYR A N 1
ATOM 5620 C CA . TYR A 1 721 ? -0.657 -5.165 -7.249 1.00 92.25 721 TYR A CA 1
ATOM 5621 C C . TYR A 1 721 ? -1.942 -4.361 -7.466 1.00 92.25 721 TYR A C 1
ATOM 5623 O O . TYR A 1 721 ? -1.947 -3.327 -8.127 1.00 92.25 721 TYR A O 1
ATOM 5631 N N . LEU A 1 722 ? -3.036 -4.816 -6.856 1.00 92.12 722 LEU A N 1
ATOM 5632 C CA . LEU A 1 722 ? -4.337 -4.157 -6.924 1.00 92.12 722 LEU A CA 1
ATOM 5633 C C . LEU A 1 722 ? -4.602 -3.297 -5.679 1.00 92.12 722 LEU A C 1
ATOM 5635 O O . LEU A 1 722 ? -4.324 -3.744 -4.559 1.00 92.12 722 LEU A O 1
ATOM 5639 N N . PRO A 1 723 ? -5.184 -2.097 -5.846 1.00 92.50 723 PRO A N 1
ATOM 5640 C CA . PRO A 1 723 ? -5.740 -1.348 -4.731 1.00 92.50 723 PRO A CA 1
ATOM 5641 C C . PRO A 1 723 ? -7.047 -1.987 -4.226 1.00 92.50 723 PRO A C 1
ATOM 5643 O O . PRO A 1 723 ? -7.659 -2.831 -4.887 1.00 92.50 723 PRO A O 1
ATOM 5646 N N . ARG A 1 724 ? -7.491 -1.582 -3.033 1.00 93.00 724 ARG A N 1
ATOM 5647 C CA . ARG A 1 724 ? -8.786 -1.983 -2.460 1.00 93.00 724 ARG A CA 1
ATOM 5648 C C . ARG A 1 724 ? -9.384 -0.890 -1.574 1.00 93.00 724 ARG A C 1
ATOM 5650 O O . ARG A 1 724 ? -8.666 -0.022 -1.089 1.00 93.00 724 ARG A O 1
ATOM 5657 N N . LEU A 1 725 ? -10.693 -0.945 -1.345 1.00 92.69 725 LEU A N 1
ATOM 5658 C CA . LEU A 1 725 ? -11.403 -0.063 -0.413 1.00 92.69 725 LEU A CA 1
ATOM 5659 C C . LEU A 1 725 ? -11.907 -0.864 0.779 1.00 92.69 725 LEU A C 1
ATOM 5661 O O . LEU A 1 725 ? -12.743 -1.744 0.608 1.00 92.69 725 LEU A O 1
ATOM 5665 N N . ASP A 1 726 ? -11.467 -0.505 1.976 1.00 92.69 726 ASP A N 1
ATOM 5666 C CA . ASP A 1 726 ? -11.929 -1.118 3.215 1.00 92.69 726 ASP A CA 1
ATOM 5667 C C . ASP A 1 726 ? -12.885 -0.174 3.950 1.00 92.69 726 ASP A C 1
ATOM 5669 O O . ASP A 1 726 ? -12.843 1.049 3.792 1.00 92.69 726 ASP A O 1
ATOM 5673 N N . LYS A 1 727 ? -13.772 -0.742 4.765 1.00 92.06 727 LYS A N 1
ATOM 5674 C CA . LYS A 1 727 ? -14.750 0.005 5.557 1.00 92.06 727 LYS A CA 1
ATOM 5675 C C . LYS A 1 727 ? -14.613 -0.364 7.024 1.00 92.06 727 LYS A C 1
ATOM 5677 O O . LYS A 1 727 ? -14.642 -1.536 7.379 1.00 92.06 727 LYS A O 1
ATOM 5682 N N . ILE A 1 728 ? -14.481 0.640 7.877 1.00 92.31 728 ILE A N 1
ATOM 5683 C CA . ILE A 1 728 ? -14.393 0.466 9.324 1.00 92.31 728 ILE A CA 1
ATOM 5684 C C . ILE A 1 728 ? -15.755 0.783 9.919 1.00 92.31 728 ILE A C 1
ATOM 5686 O O . ILE A 1 728 ? -16.319 1.852 9.667 1.00 92.31 728 ILE A O 1
ATOM 5690 N N . PHE A 1 729 ? -16.270 -0.145 10.713 1.00 92.44 729 PHE A N 1
ATOM 5691 C CA . PHE A 1 729 ? -17.594 -0.064 11.312 1.00 92.44 729 PHE A CA 1
ATOM 5692 C C . PHE A 1 729 ? -17.540 -0.373 12.807 1.00 92.44 729 PHE A C 1
ATOM 5694 O O . PHE A 1 729 ? -16.581 -0.965 13.306 1.00 92.44 729 PHE A O 1
ATOM 5701 N N . VAL A 1 730 ? -18.594 0.028 13.510 1.00 91.69 730 VAL A N 1
ATOM 5702 C CA . VAL A 1 730 ? -18.861 -0.349 14.900 1.00 91.69 730 VAL A CA 1
ATOM 5703 C C . VAL A 1 730 ? -20.208 -1.067 14.968 1.00 91.69 730 VAL A C 1
ATOM 5705 O O . VAL A 1 730 ? -21.188 -0.601 14.383 1.00 91.69 730 VAL A O 1
ATOM 5708 N N . ASP A 1 731 ? -20.247 -2.232 15.613 1.00 90.31 731 ASP A N 1
ATOM 5709 C CA . ASP A 1 731 ? -21.474 -3.015 15.797 1.00 90.31 731 ASP A CA 1
ATOM 5710 C C . ASP A 1 731 ? -22.335 -2.485 16.960 1.00 90.31 731 ASP A C 1
ATOM 5712 O O . ASP A 1 731 ? -21.909 -1.632 17.739 1.00 90.31 731 ASP A O 1
ATOM 5716 N N . ASN A 1 732 ? -23.554 -3.006 17.106 1.00 84.50 732 ASN A N 1
ATOM 5717 C CA . ASN A 1 732 ? -24.453 -2.664 18.215 1.00 84.50 732 ASN A CA 1
ATOM 5718 C C . ASN A 1 732 ? -23.960 -3.094 19.612 1.00 84.50 732 ASN A C 1
ATOM 5720 O O . ASN A 1 732 ? -24.519 -2.655 20.615 1.00 84.50 732 ASN A O 1
ATOM 5724 N N . LYS A 1 733 ? -22.916 -3.926 19.699 1.00 82.50 733 LYS A N 1
ATOM 5725 C CA . LYS A 1 733 ? -22.289 -4.379 20.951 1.00 82.50 733 LYS A CA 1
ATOM 5726 C C . LYS A 1 733 ? -21.064 -3.542 21.332 1.00 82.50 733 LYS A C 1
ATOM 5728 O O . LYS A 1 733 ? -20.486 -3.778 22.392 1.00 82.50 733 LYS A O 1
ATOM 5733 N N . GLY A 1 734 ? -20.665 -2.582 20.498 1.00 82.19 734 GLY A N 1
ATOM 5734 C CA . GLY A 1 734 ? -19.488 -1.741 20.702 1.00 82.19 734 GLY A CA 1
ATOM 5735 C C . GLY A 1 734 ? -18.165 -2.350 20.236 1.00 82.19 734 GLY A C 1
ATOM 5736 O O . GLY A 1 734 ? -17.107 -1.840 20.601 1.00 82.19 734 GLY A O 1
ATOM 5737 N N . SER A 1 735 ? -18.201 -3.410 19.428 1.00 86.19 735 SER A N 1
ATOM 5738 C CA . SER A 1 735 ? -17.018 -3.994 18.792 1.00 86.19 735 SER A CA 1
ATOM 5739 C C . SER A 1 735 ? -16.734 -3.292 17.468 1.00 86.19 735 SER A C 1
ATOM 5741 O O . SER A 1 735 ? -17.612 -3.160 16.612 1.00 86.19 735 SER A O 1
ATOM 5743 N N . PHE A 1 736 ? -15.489 -2.857 17.281 1.00 90.12 736 PHE A N 1
ATOM 5744 C CA . PHE A 1 736 ? -15.036 -2.280 16.019 1.00 90.12 736 PHE A CA 1
ATOM 5745 C C . PHE A 1 736 ? -14.538 -3.382 15.085 1.00 90.12 736 PHE A C 1
ATOM 5747 O O . PHE A 1 736 ? -13.877 -4.325 15.521 1.00 90.12 736 PHE A O 1
ATOM 5754 N N . GLY A 1 737 ? -14.827 -3.247 13.794 1.00 90.25 737 GLY A N 1
ATOM 5755 C CA . GLY A 1 737 ? -14.426 -4.209 12.775 1.00 90.25 737 GLY A CA 1
ATOM 5756 C C . GLY A 1 737 ? -14.001 -3.546 11.471 1.00 90.25 737 GLY A C 1
ATOM 5757 O O . GLY A 1 737 ? -14.323 -2.387 11.201 1.00 90.25 737 GLY A O 1
ATOM 5758 N N . VAL A 1 738 ? -13.271 -4.309 10.656 1.00 91.94 738 VAL A N 1
ATOM 5759 C CA . VAL A 1 738 ? -12.878 -3.926 9.296 1.00 91.94 738 VAL A CA 1
ATOM 5760 C C . VAL A 1 738 ? -13.577 -4.855 8.311 1.00 91.94 738 VAL A C 1
ATOM 5762 O O . VAL A 1 738 ? -13.368 -6.065 8.325 1.00 91.94 738 VAL A O 1
ATOM 5765 N N . ALA A 1 739 ? -14.411 -4.288 7.450 1.00 91.50 739 ALA A N 1
ATOM 5766 C CA . ALA A 1 739 ? -14.980 -4.962 6.297 1.00 91.50 739 ALA A CA 1
ATOM 5767 C C . ALA A 1 739 ? -14.038 -4.753 5.107 1.00 91.50 739 ALA A C 1
ATOM 5769 O O . ALA A 1 739 ? -13.944 -3.646 4.569 1.00 91.50 739 ALA A O 1
ATOM 5770 N N . GLN A 1 740 ? -13.319 -5.807 4.726 1.00 89.81 740 GLN A N 1
ATOM 5771 C CA . GLN A 1 740 ? -12.397 -5.763 3.593 1.00 89.81 740 GLN A CA 1
ATOM 5772 C C . GLN A 1 740 ? -13.163 -5.696 2.269 1.00 89.81 740 GLN A C 1
ATOM 5774 O O . GLN A 1 740 ? -14.132 -6.433 2.060 1.00 89.81 740 GLN A O 1
ATOM 5779 N N . GLY A 1 741 ? -12.722 -4.820 1.369 1.00 88.75 741 GLY A N 1
ATOM 5780 C CA . GLY A 1 741 ? -13.249 -4.763 0.009 1.00 88.75 741 GLY A CA 1
ATOM 5781 C C . GLY A 1 741 ? -12.617 -5.780 -0.922 1.00 88.75 741 GLY A C 1
ATOM 5782 O O . GLY A 1 741 ? -11.573 -6.367 -0.642 1.00 88.75 741 GLY A O 1
ATOM 5783 N N . ILE A 1 742 ? -13.253 -5.955 -2.077 1.00 91.00 742 ILE A N 1
ATOM 5784 C CA . ILE A 1 742 ? -12.707 -6.770 -3.160 1.00 91.00 742 ILE A CA 1
ATOM 5785 C C . ILE A 1 742 ? -11.622 -5.941 -3.869 1.00 91.00 742 ILE A C 1
ATOM 5787 O O . ILE A 1 742 ? -11.924 -4.828 -4.310 1.00 91.00 742 ILE A O 1
ATOM 5791 N N . PRO A 1 743 ? -10.376 -6.441 -3.980 1.00 92.81 743 PRO A N 1
ATOM 5792 C CA .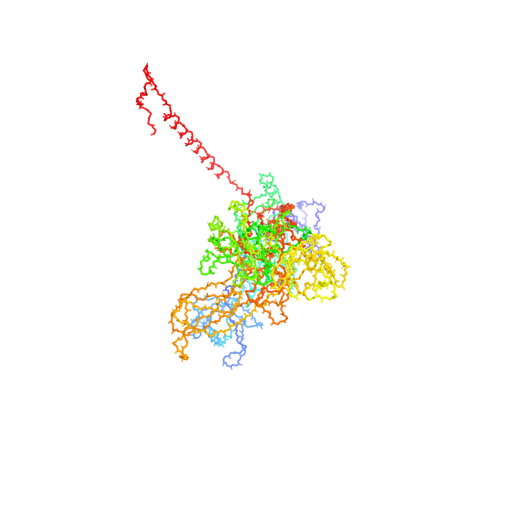 PRO A 1 743 ? -9.323 -5.755 -4.722 1.00 92.81 743 PRO A CA 1
ATOM 5793 C C . PRO A 1 743 ? -9.657 -5.674 -6.212 1.00 92.81 743 PRO A C 1
ATOM 5795 O O . PRO A 1 743 ? -9.981 -6.686 -6.834 1.00 92.81 743 PRO A O 1
ATOM 5798 N N . ASP A 1 744 ? -9.549 -4.481 -6.788 1.00 92.44 744 ASP A N 1
ATOM 5799 C CA . ASP A 1 744 ? -9.758 -4.230 -8.215 1.00 92.44 744 ASP A CA 1
ATOM 5800 C C . ASP A 1 744 ? -9.011 -2.954 -8.626 1.00 92.44 744 ASP A C 1
ATOM 5802 O O . ASP A 1 744 ? -8.646 -2.152 -7.773 1.00 92.44 744 ASP A O 1
ATOM 5806 N N . VAL A 1 745 ? -8.794 -2.735 -9.924 1.00 87.62 745 VAL A N 1
ATOM 5807 C CA . VAL A 1 745 ? -8.156 -1.504 -10.431 1.00 87.62 745 VAL A CA 1
ATOM 5808 C C . VAL A 1 745 ? -8.991 -0.267 -10.116 1.00 87.62 745 VAL A C 1
ATOM 5810 O O . VAL A 1 745 ? -8.435 0.778 -9.798 1.00 87.62 745 VAL A O 1
ATOM 5813 N N . ASN A 1 746 ? -10.318 -0.402 -10.144 1.00 89.12 746 ASN A N 1
ATOM 5814 C CA . ASN A 1 746 ? -11.250 0.610 -9.660 1.00 89.12 746 ASN A CA 1
ATOM 5815 C C . ASN A 1 746 ? -12.082 -0.005 -8.529 1.00 89.12 746 ASN A C 1
ATOM 5817 O O . ASN A 1 746 ? -13.177 -0.510 -8.790 1.00 89.12 746 ASN A O 1
ATOM 5821 N N . PRO A 1 747 ? -11.566 -0.026 -7.288 1.00 90.12 747 PRO A N 1
ATOM 5822 C CA . PRO A 1 747 ? -12.220 -0.738 -6.206 1.00 90.12 747 PRO A CA 1
ATOM 5823 C C . PRO A 1 747 ? -13.579 -0.111 -5.892 1.00 90.12 747 PRO A C 1
ATOM 5825 O O . PRO A 1 747 ? -13.742 1.110 -5.876 1.00 90.12 747 PRO A O 1
ATOM 5828 N N . SER A 1 748 ? -14.566 -0.960 -5.621 1.00 89.88 748 SER A N 1
ATOM 5829 C CA . SER A 1 748 ? -15.891 -0.543 -5.164 1.00 89.88 748 SER A CA 1
ATOM 5830 C C . SER A 1 748 ? -15.979 -0.588 -3.642 1.00 89.88 748 SER A C 1
ATOM 5832 O O . SER A 1 748 ? -15.395 -1.472 -3.014 1.00 89.88 748 SER A O 1
ATOM 5834 N N . MET A 1 749 ? -16.762 0.315 -3.044 1.00 86.81 749 MET A N 1
ATOM 5835 C CA . MET A 1 749 ? -16.997 0.292 -1.598 1.00 86.81 749 MET A CA 1
ATOM 5836 C C . MET A 1 749 ? -17.666 -1.025 -1.153 1.00 86.81 749 MET A C 1
ATOM 5838 O O . MET A 1 749 ? -18.619 -1.464 -1.805 1.00 86.81 749 MET A O 1
ATOM 5842 N N . PRO A 1 750 ? -17.236 -1.624 -0.024 1.00 90.12 750 PRO A N 1
ATOM 5843 C CA . PRO A 1 750 ? -17.898 -2.786 0.563 1.00 90.12 750 PRO A CA 1
ATOM 5844 C C . PRO A 1 750 ? -19.346 -2.476 0.958 1.00 90.12 750 PRO A C 1
ATOM 5846 O O . PRO A 1 750 ? -19.668 -1.348 1.350 1.00 90.12 750 PRO A O 1
ATOM 5849 N N . THR A 1 751 ? -20.218 -3.483 0.920 1.00 89.00 751 THR A N 1
ATOM 5850 C CA . THR A 1 751 ? -21.591 -3.368 1.434 1.00 89.00 751 THR A CA 1
ATOM 5851 C C . THR A 1 751 ? -21.591 -3.086 2.935 1.00 89.00 751 THR A C 1
ATOM 5853 O O . THR A 1 751 ? -20.747 -3.611 3.659 1.00 89.00 751 THR A O 1
ATOM 5856 N N . ASP A 1 752 ? -22.537 -2.271 3.406 1.00 87.00 752 ASP A N 1
ATOM 5857 C CA . ASP A 1 752 ? -22.709 -2.039 4.842 1.00 87.00 752 ASP A CA 1
ATOM 5858 C C . ASP A 1 752 ? -23.109 -3.333 5.557 1.00 87.00 752 ASP A C 1
ATOM 5860 O O . ASP A 1 752 ? -23.886 -4.140 5.040 1.00 87.00 752 ASP A O 1
ATOM 5864 N N . ILE A 1 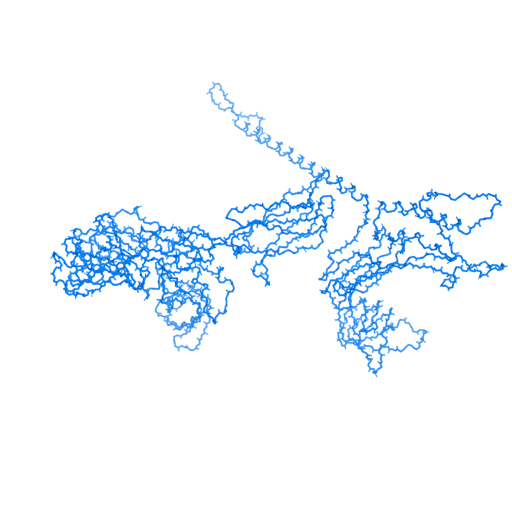753 ? -22.561 -3.528 6.753 1.00 88.31 753 ILE A N 1
ATOM 5865 C CA . ILE A 1 753 ? -22.881 -4.677 7.597 1.00 88.31 753 ILE A CA 1
ATOM 5866 C C . ILE A 1 753 ? -24.157 -4.362 8.379 1.00 88.31 753 ILE A C 1
ATOM 5868 O O . ILE A 1 753 ? -24.333 -3.250 8.883 1.00 88.31 753 ILE A O 1
ATOM 5872 N N . ALA A 1 754 ? -25.059 -5.342 8.466 1.00 85.31 754 ALA A N 1
ATOM 5873 C CA . ALA A 1 754 ? -26.289 -5.208 9.239 1.00 85.31 754 ALA A CA 1
ATOM 5874 C C . ALA A 1 754 ? -25.979 -4.880 10.707 1.00 85.31 754 ALA A C 1
ATOM 5876 O O . ALA A 1 754 ? -24.976 -5.335 11.252 1.00 85.31 754 ALA A O 1
ATOM 5877 N N . ASP A 1 755 ? -26.846 -4.086 11.331 1.00 87.62 755 ASP A N 1
ATOM 5878 C CA . ASP A 1 755 ? -26.756 -3.716 12.747 1.00 87.62 755 ASP A CA 1
ATOM 5879 C C . ASP A 1 755 ? -25.446 -3.006 13.146 1.00 87.62 755 ASP A C 1
ATOM 5881 O O . ASP A 1 755 ? -25.020 -3.043 14.302 1.00 87.62 755 ASP A O 1
ATOM 5885 N N . SER A 1 756 ? -24.810 -2.332 12.182 1.00 91.00 756 SER A N 1
ATOM 5886 C CA . SER A 1 756 ? -23.563 -1.595 12.381 1.00 91.00 756 SER A CA 1
ATOM 5887 C C . SER A 1 756 ? -23.627 -0.166 11.843 1.00 91.00 756 SER A C 1
ATOM 5889 O O . SER A 1 756 ? -24.466 0.175 11.005 1.00 91.00 756 SER A O 1
ATOM 5891 N N . LEU A 1 757 ? -22.736 0.686 12.348 1.00 90.62 757 LEU A N 1
ATOM 5892 C CA . LEU A 1 757 ? -22.514 2.039 11.849 1.00 90.62 757 LEU A CA 1
ATOM 5893 C C . LEU A 1 757 ? -21.141 2.122 11.180 1.00 90.62 757 LEU A C 1
ATOM 5895 O O . LEU A 1 757 ? -20.112 1.928 11.827 1.00 90.62 757 LEU A O 1
ATOM 5899 N N . SER A 1 758 ? -21.131 2.466 9.896 1.00 91.94 758 SER A N 1
ATOM 5900 C CA . SER A 1 758 ? -19.915 2.745 9.128 1.00 91.94 758 SER A CA 1
ATOM 5901 C C . SER A 1 758 ? -19.310 4.078 9.582 1.00 91.94 758 SER A C 1
ATOM 5903 O O . SER A 1 758 ? -19.983 5.106 9.553 1.00 91.94 758 SER A O 1
ATOM 5905 N N . LEU A 1 759 ? -18.050 4.073 10.021 1.00 90.00 759 LEU A N 1
ATOM 5906 C CA . LEU A 1 759 ? -17.351 5.260 10.534 1.00 90.00 759 LEU A CA 1
ATOM 5907 C C . LEU A 1 759 ? -16.378 5.836 9.505 1.00 90.00 759 LEU A C 1
ATOM 5909 O O . LEU A 1 759 ? -16.389 7.038 9.247 1.00 90.00 759 LEU A O 1
ATOM 5913 N N . PHE A 1 760 ? -15.576 4.970 8.883 1.00 91.75 760 PHE A N 1
ATOM 5914 C CA . PHE A 1 760 ? -14.545 5.369 7.926 1.00 91.75 760 PHE A CA 1
ATOM 5915 C C . PHE A 1 760 ? -14.550 4.458 6.701 1.00 91.75 760 PHE A C 1
ATOM 5917 O O . PHE A 1 760 ? -14.791 3.255 6.816 1.00 91.75 760 PHE A O 1
ATOM 5924 N N . SER A 1 761 ? -14.211 5.016 5.546 1.00 91.75 761 SER A N 1
ATOM 5925 C CA . SER A 1 761 ? -13.727 4.270 4.387 1.00 91.75 761 SER A CA 1
ATOM 5926 C C . SER A 1 761 ? -12.242 4.551 4.186 1.00 91.75 761 SER A C 1
ATOM 5928 O O . SER A 1 761 ? -11.800 5.698 4.215 1.00 91.75 761 SER A O 1
ATOM 5930 N N . VAL A 1 762 ? -11.462 3.492 3.998 1.00 91.69 762 VAL A N 1
ATOM 5931 C CA . VAL A 1 762 ? -10.011 3.554 3.829 1.00 91.69 762 VAL A CA 1
ATOM 5932 C C . VAL A 1 762 ? -9.674 3.039 2.439 1.00 91.69 762 VAL A C 1
ATOM 5934 O O . VAL A 1 762 ? -9.880 1.865 2.136 1.00 91.69 762 VAL A O 1
ATOM 5937 N N . TYR A 1 763 ? -9.157 3.916 1.586 1.00 92.00 763 TYR A N 1
ATOM 5938 C CA . TYR A 1 763 ? -8.577 3.521 0.311 1.00 92.00 763 TYR A CA 1
ATOM 5939 C C . TYR A 1 763 ? -7.163 3.010 0.547 1.00 92.00 763 TYR A C 1
ATOM 5941 O O . TYR A 1 763 ? -6.291 3.754 0.991 1.00 92.00 763 TYR A O 1
ATOM 5949 N N . ILE A 1 764 ? -6.939 1.733 0.260 1.00 91.06 764 ILE A N 1
ATOM 5950 C CA . ILE A 1 764 ? -5.638 1.086 0.358 1.00 91.06 764 ILE A CA 1
ATOM 5951 C C . ILE A 1 764 ? -5.054 1.018 -1.055 1.00 91.06 764 ILE A C 1
ATOM 5953 O O . ILE A 1 764 ? -5.548 0.245 -1.883 1.00 91.06 764 ILE A O 1
ATOM 5957 N N . PRO A 1 765 ? -4.009 1.803 -1.357 1.00 88.75 765 PRO A N 1
ATOM 5958 C CA . PRO A 1 765 ? -3.366 1.759 -2.661 1.00 88.75 765 PRO A CA 1
ATOM 5959 C C . PRO A 1 765 ? -2.630 0.431 -2.871 1.00 88.75 765 PRO A C 1
ATOM 5961 O O . PRO A 1 765 ? -2.240 -0.247 -1.912 1.00 88.75 765 PRO A O 1
ATOM 5964 N N . SER A 1 766 ? -2.399 0.092 -4.140 1.00 87.56 766 SER A N 1
ATOM 5965 C CA . SER A 1 766 ? -1.604 -1.061 -4.570 1.00 87.56 766 SER A CA 1
ATOM 5966 C C . SER A 1 766 ? -0.251 -1.089 -3.857 1.00 87.56 766 SER A C 1
ATOM 5968 O O . SER A 1 766 ? 0.436 -0.070 -3.787 1.00 87.56 766 SER A O 1
ATOM 5970 N N . TYR A 1 767 ? 0.113 -2.244 -3.293 1.00 83.62 767 TYR A N 1
ATOM 5971 C CA . TYR A 1 767 ? 1.295 -2.498 -2.455 1.00 83.62 767 TYR A CA 1
ATOM 5972 C C . TYR A 1 767 ? 1.379 -1.706 -1.130 1.00 83.62 767 TYR A C 1
ATOM 5974 O O . TYR A 1 767 ? 1.835 -2.248 -0.123 1.00 83.62 767 TYR A O 1
ATOM 5982 N N . THR A 1 768 ? 0.878 -0.466 -1.099 1.00 82.44 768 THR A N 1
ATOM 5983 C CA . THR A 1 768 ? 0.897 0.457 0.046 1.00 82.44 768 THR A CA 1
ATOM 5984 C C . THR A 1 768 ? 2.323 0.814 0.490 1.00 82.44 768 THR A C 1
ATOM 5986 O O . THR A 1 768 ? 2.777 0.416 1.561 1.00 82.44 768 THR A O 1
ATOM 5989 N N . LEU A 1 769 ? 3.039 1.579 -0.347 1.00 73.62 769 LEU A N 1
ATOM 5990 C CA . LEU A 1 769 ? 4.457 1.931 -0.154 1.00 73.62 769 LEU A CA 1
ATOM 5991 C C . LEU A 1 769 ? 4.743 2.750 1.112 1.00 73.62 769 LEU A C 1
ATOM 5993 O O . LEU A 1 769 ? 5.747 2.519 1.780 1.00 73.62 769 LEU A O 1
ATOM 5997 N N . HIS A 1 770 ? 3.863 3.692 1.459 1.00 73.56 770 HIS A N 1
ATOM 5998 C CA . HIS A 1 770 ? 4.038 4.551 2.633 1.00 73.56 770 HIS A CA 1
ATOM 5999 C C . HIS A 1 770 ? 2.781 4.575 3.497 1.00 73.56 770 HIS A C 1
ATOM 6001 O O . HIS A 1 770 ? 1.666 4.494 2.985 1.00 73.56 770 HIS A O 1
ATOM 6007 N N . TYR A 1 771 ? 2.946 4.750 4.807 1.00 67.75 771 TYR A N 1
ATOM 6008 C CA . TYR A 1 771 ? 1.834 4.809 5.763 1.00 67.75 771 TYR A CA 1
ATOM 6009 C C . TYR A 1 771 ? 0.899 6.007 5.528 1.00 67.75 771 TYR A C 1
ATOM 6011 O O . TYR A 1 771 ? -0.238 5.991 5.981 1.00 67.75 771 TYR A O 1
ATOM 6019 N N . SER A 1 772 ? 1.371 7.041 4.824 1.00 67.62 772 SER A N 1
ATOM 6020 C CA . SER A 1 772 ? 0.603 8.233 4.447 1.00 67.62 772 SER A CA 1
ATOM 6021 C C . SER A 1 772 ? -0.182 8.074 3.144 1.00 67.62 772 SER A C 1
ATOM 6023 O O . SER A 1 772 ? -0.959 8.956 2.797 1.00 67.62 772 SER A O 1
ATOM 6025 N N . THR A 1 773 ? 0.046 6.987 2.401 1.00 72.88 773 THR A N 1
ATOM 6026 C CA . THR A 1 773 ? -0.623 6.756 1.114 1.00 72.88 773 THR A CA 1
ATOM 6027 C C . THR A 1 773 ? -2.076 6.292 1.235 1.00 72.88 773 THR A C 1
ATOM 6029 O O . THR A 1 773 ? -2.846 6.648 0.344 1.00 72.88 773 THR A O 1
ATOM 6032 N N . PRO A 1 774 ? -2.501 5.542 2.277 1.00 82.25 774 PRO A N 1
ATOM 6033 C CA . PRO A 1 774 ? -3.911 5.243 2.465 1.00 82.25 774 PRO A CA 1
ATOM 6034 C C . PRO A 1 774 ? -4.724 6.511 2.709 1.00 82.25 774 PRO A C 1
ATOM 6036 O O . PRO A 1 774 ? -4.451 7.269 3.641 1.00 82.25 774 PRO A O 1
ATOM 6039 N N . GLU A 1 775 ? -5.747 6.722 1.887 1.00 86.06 775 GLU A N 1
ATOM 6040 C CA . GLU A 1 775 ? -6.651 7.859 2.030 1.00 86.06 775 GLU A CA 1
ATOM 6041 C C . GLU A 1 775 ? -7.826 7.458 2.921 1.00 86.06 775 GLU A C 1
ATOM 6043 O O . GLU A 1 775 ? -8.552 6.501 2.639 1.00 86.06 775 GLU A O 1
ATOM 6048 N N . VAL A 1 776 ? -8.002 8.187 4.021 1.00 89.12 776 VAL A N 1
ATOM 6049 C CA . VAL A 1 776 ? -9.098 7.970 4.963 1.00 89.12 776 VAL A CA 1
ATOM 6050 C C . VAL A 1 776 ? -10.189 8.987 4.681 1.00 89.12 776 VAL A C 1
ATOM 6052 O O . VAL A 1 776 ? -9.967 10.194 4.734 1.00 89.12 776 VAL A O 1
ATOM 6055 N N . THR A 1 777 ? -11.388 8.486 4.421 1.00 89.12 777 THR A N 1
ATOM 6056 C CA . THR A 1 777 ? -12.597 9.285 4.239 1.00 89.12 777 THR A CA 1
ATOM 6057 C C . THR A 1 777 ? -13.557 8.980 5.382 1.00 89.12 777 THR A C 1
ATOM 6059 O O . THR A 1 777 ? -13.874 7.824 5.659 1.00 89.12 777 THR A O 1
ATOM 6062 N N . GLU A 1 778 ? -13.980 10.016 6.100 1.00 89.31 778 GLU A N 1
ATOM 6063 C CA . GLU A 1 778 ? -14.914 9.879 7.220 1.00 89.31 778 GLU A CA 1
ATOM 6064 C C . GLU A 1 778 ? -16.356 9.911 6.709 1.00 89.31 778 GLU A C 1
ATOM 6066 O O . GLU A 1 778 ? -16.698 10.730 5.850 1.00 89.31 778 GLU A O 1
ATOM 6071 N N . TYR A 1 779 ? -17.221 9.061 7.264 1.00 86.25 779 TYR A N 1
ATOM 6072 C CA . TYR A 1 779 ? -18.659 9.181 7.040 1.00 86.25 779 TYR A CA 1
ATOM 6073 C C . TYR A 1 779 ? -19.242 10.267 7.951 1.00 86.25 779 TYR A C 1
ATOM 6075 O O . TYR A 1 779 ? -19.047 10.251 9.171 1.00 86.25 779 TYR A O 1
ATOM 6083 N N . ASP A 1 780 ? -19.996 11.202 7.368 1.00 79.19 780 ASP A N 1
ATOM 6084 C CA . ASP A 1 780 ? -20.678 12.249 8.130 1.00 79.19 780 ASP A CA 1
ATOM 6085 C C . ASP A 1 780 ? -21.969 11.717 8.759 1.00 79.19 780 ASP A C 1
ATOM 6087 O O . ASP A 1 780 ? -23.065 11.847 8.218 1.00 79.19 780 ASP A O 1
ATOM 6091 N N . ASN A 1 781 ? -21.809 11.085 9.917 1.00 81.44 781 ASN A N 1
ATOM 6092 C CA . ASN A 1 781 ? -22.904 10.531 10.706 1.00 81.44 781 ASN A CA 1
ATOM 6093 C C . ASN A 1 781 ? -23.153 11.347 11.985 1.00 81.44 781 ASN A C 1
ATOM 6095 O O . ASN A 1 781 ? -23.619 10.802 12.985 1.00 81.44 781 ASN A O 1
ATOM 6099 N N . MET A 1 782 ? -22.800 12.638 12.014 1.00 81.56 782 MET A N 1
ATOM 6100 C CA . MET A 1 782 ? -22.957 13.453 13.221 1.00 81.56 782 MET A CA 1
ATOM 6101 C C . MET A 1 782 ? -24.416 13.827 13.497 1.00 81.56 782 MET A C 1
ATOM 6103 O O . MET A 1 782 ? -25.120 14.348 12.633 1.00 81.56 782 MET A O 1
ATOM 6107 N N . ARG A 1 783 ? -24.851 13.663 14.753 1.00 81.69 783 ARG A N 1
ATOM 6108 C CA . ARG A 1 783 ? -26.126 14.223 15.229 1.00 81.69 783 ARG A CA 1
ATOM 6109 C C . ARG A 1 783 ? -25.905 15.582 15.882 1.00 81.69 783 ARG A C 1
ATOM 6111 O O . ARG A 1 783 ? -25.062 15.728 16.764 1.00 81.69 783 ARG A O 1
ATOM 6118 N N . TYR A 1 784 ? -26.738 16.551 15.513 1.00 80.75 784 TYR A N 1
ATOM 6119 C CA . TYR A 1 784 ? -26.794 17.865 16.152 1.00 80.75 784 TYR A CA 1
ATOM 6120 C C . TYR A 1 784 ? -27.963 17.949 17.129 1.00 80.75 784 TYR A C 1
ATOM 6122 O O . TYR A 1 784 ? -29.056 17.447 16.856 1.00 80.75 784 TYR A O 1
ATOM 6130 N N . THR A 1 785 ? -27.756 18.606 18.272 1.00 80.69 785 THR A N 1
ATOM 6131 C CA . THR A 1 785 ? -28.860 18.881 19.199 1.00 80.69 785 THR A CA 1
ATOM 6132 C C . THR A 1 785 ? -29.730 20.026 18.671 1.00 80.69 785 THR A C 1
ATOM 6134 O O . THR A 1 785 ? -29.269 20.859 17.891 1.00 80.69 785 THR A O 1
ATOM 6137 N N . MET A 1 786 ? -30.982 20.146 19.134 1.00 83.50 786 MET A N 1
ATOM 6138 C CA . MET A 1 786 ? -31.873 21.256 18.734 1.00 83.50 786 MET A CA 1
ATOM 6139 C C . MET A 1 786 ? -31.263 22.641 19.008 1.00 83.50 786 MET A C 1
ATOM 6141 O O . MET A 1 786 ? -31.514 23.595 18.273 1.00 83.50 786 MET A O 1
ATOM 6145 N N . LYS A 1 787 ? -30.428 22.754 20.047 1.00 86.12 787 LYS A N 1
ATOM 6146 C CA . LYS A 1 787 ? -29.696 23.984 20.366 1.00 86.12 787 LYS A CA 1
ATOM 6147 C C . LYS A 1 787 ? -28.623 24.298 19.318 1.00 86.12 787 LYS A C 1
ATOM 6149 O O . LYS A 1 787 ? -28.468 25.458 18.930 1.00 86.12 787 LYS A O 1
ATOM 6154 N N . ASP A 1 788 ? -27.908 23.281 18.853 1.00 85.75 788 ASP A N 1
ATOM 6155 C CA . ASP A 1 788 ? -26.887 23.431 17.814 1.00 85.75 788 ASP A CA 1
ATOM 6156 C C . ASP A 1 788 ? -27.539 23.781 16.474 1.00 85.75 788 ASP A C 1
ATOM 6158 O O . ASP A 1 788 ? -27.101 24.714 15.807 1.00 85.75 788 ASP A O 1
ATOM 6162 N N . ILE A 1 789 ? -28.655 23.123 16.138 1.00 86.19 789 ILE A N 1
ATOM 6163 C CA . ILE A 1 789 ? -29.461 23.431 14.947 1.00 86.19 789 ILE A CA 1
ATOM 6164 C C . ILE A 1 789 ? -29.966 24.879 14.993 1.00 86.19 789 ILE A C 1
ATOM 6166 O O . ILE A 1 789 ? -29.826 25.600 14.012 1.00 86.19 789 ILE A O 1
ATOM 6170 N N . SER A 1 790 ? -30.468 25.355 16.137 1.00 88.81 790 SER A N 1
ATOM 6171 C CA . SER A 1 790 ? -30.904 26.754 16.292 1.00 88.81 790 SER A CA 1
ATOM 6172 C C . SER A 1 790 ? -29.748 27.757 16.132 1.00 88.81 790 SER A C 1
ATOM 6174 O O . SER A 1 790 ? -29.911 28.842 15.562 1.00 88.81 790 SER A O 1
ATOM 6176 N N . SER A 1 791 ? -28.548 27.385 16.585 1.00 91.75 791 SER A N 1
ATOM 6177 C CA . SER A 1 791 ? -27.339 28.194 16.395 1.00 91.75 791 SER A CA 1
ATOM 6178 C C . SER A 1 791 ? -26.914 28.230 14.921 1.00 91.75 791 SER A C 1
ATOM 6180 O O . SER A 1 791 ? -26.557 29.294 14.409 1.00 91.75 791 SER A O 1
ATOM 6182 N N . LEU A 1 792 ? -26.999 27.094 14.218 1.00 89.81 792 LEU A N 1
ATOM 6183 C CA . LEU A 1 792 ? -26.754 26.998 12.777 1.00 89.81 792 LEU A CA 1
ATOM 6184 C C . LEU A 1 792 ? -27.780 27.802 11.973 1.00 89.81 792 LEU A C 1
ATOM 6186 O O . LEU A 1 792 ? -27.382 28.555 11.092 1.00 89.81 792 LEU A O 1
ATOM 6190 N N . GLU A 1 793 ? -29.067 27.728 12.313 1.00 92.94 793 GLU A N 1
ATOM 6191 C CA . GLU A 1 793 ? -30.133 28.521 11.689 1.00 92.94 793 GLU A CA 1
ATOM 6192 C C . GLU A 1 793 ? -29.867 30.023 11.838 1.00 92.94 793 GLU A C 1
ATOM 6194 O O . GLU A 1 793 ? -29.924 30.774 10.865 1.00 92.94 793 GLU A O 1
ATOM 6199 N N . THR A 1 794 ? -29.487 30.465 13.041 1.00 92.88 794 THR A N 1
ATOM 6200 C CA . THR A 1 794 ? -29.119 31.867 13.285 1.00 92.88 794 THR A CA 1
ATOM 6201 C C . THR A 1 794 ? -27.924 32.280 12.425 1.00 92.88 794 THR A C 1
ATOM 6203 O O . THR A 1 794 ? -27.916 33.363 11.840 1.00 92.88 794 THR A O 1
ATOM 6206 N N . ARG A 1 795 ? -26.916 31.409 12.303 1.00 94.56 795 ARG A N 1
ATOM 6207 C CA . ARG A 1 795 ? -25.737 31.663 11.469 1.00 94.56 795 ARG A CA 1
ATOM 6208 C C . ARG A 1 795 ? -26.086 31.719 9.980 1.00 94.56 795 ARG A C 1
ATOM 6210 O O . ARG A 1 795 ? -25.576 32.602 9.297 1.00 94.56 795 ARG A O 1
ATOM 6217 N N . ILE A 1 796 ? -26.946 30.827 9.490 1.00 94.44 796 ILE A N 1
ATOM 6218 C CA . ILE A 1 796 ? -27.424 30.822 8.100 1.00 94.44 796 ILE A CA 1
ATOM 6219 C C . ILE A 1 796 ? -28.211 32.097 7.821 1.00 94.44 796 ILE A C 1
ATOM 6221 O O . ILE A 1 796 ? -27.905 32.786 6.858 1.00 94.44 796 ILE A O 1
ATOM 6225 N N . LYS A 1 797 ? -29.129 32.487 8.707 1.00 94.69 797 LYS A N 1
ATOM 6226 C CA . LYS A 1 797 ? -29.880 33.739 8.579 1.00 94.69 797 LYS A CA 1
ATOM 6227 C C . LYS A 1 797 ? -28.967 34.964 8.521 1.00 94.69 797 LYS A C 1
ATOM 6229 O O . LYS A 1 797 ? -29.187 35.858 7.710 1.00 94.69 797 LYS A O 1
ATOM 6234 N N . ASN A 1 798 ? -27.926 35.001 9.353 1.00 93.38 798 ASN A N 1
ATOM 6235 C CA . ASN A 1 798 ? -26.937 36.078 9.309 1.00 93.38 798 ASN A CA 1
ATOM 6236 C C . ASN A 1 798 ? -26.150 36.061 7.989 1.00 93.38 798 ASN A C 1
ATOM 6238 O O . ASN A 1 798 ? -25.918 37.115 7.412 1.00 93.38 798 ASN A O 1
ATOM 6242 N N . LEU A 1 799 ? -25.758 34.883 7.489 1.00 94.00 799 LEU A N 1
ATOM 6243 C CA . LEU A 1 799 ? -25.089 34.750 6.190 1.00 94.00 799 LEU A CA 1
ATOM 6244 C C . LEU A 1 799 ? -25.995 35.192 5.036 1.00 94.00 799 LEU A C 1
ATOM 6246 O O . LEU A 1 799 ? -25.553 35.947 4.177 1.00 94.00 799 LEU A O 1
ATOM 6250 N N . GLU A 1 800 ? -27.259 34.782 5.029 1.00 94.06 800 GLU A N 1
ATOM 6251 C CA . GLU A 1 800 ? -28.256 35.235 4.057 1.00 94.06 800 GLU A CA 1
ATOM 6252 C C . GLU A 1 800 ? -28.402 36.754 4.096 1.00 94.06 800 GLU A C 1
ATOM 6254 O O . GLU A 1 800 ? -28.352 37.398 3.053 1.00 94.06 800 GLU A O 1
ATOM 6259 N N . GLN A 1 801 ? -28.486 37.340 5.291 1.00 93.38 801 GLN A N 1
ATOM 6260 C CA . GLN A 1 801 ? -28.535 38.787 5.445 1.00 93.38 801 GLN A CA 1
ATOM 6261 C C . GLN A 1 801 ? -27.274 39.459 4.883 1.00 93.38 801 GLN A C 1
ATOM 6263 O O . GLN A 1 801 ? -27.394 40.348 4.050 1.00 93.38 801 GLN A O 1
ATOM 6268 N N . TYR A 1 802 ? -26.073 39.001 5.249 1.00 92.56 802 TYR A N 1
ATOM 6269 C CA . TYR A 1 802 ? -24.827 39.579 4.735 1.00 92.56 802 TYR A CA 1
ATOM 6270 C C . TYR A 1 802 ? -24.671 39.416 3.222 1.00 92.56 802 TYR A C 1
ATOM 6272 O O . TYR A 1 802 ? -24.170 40.316 2.554 1.00 92.56 802 TYR A O 1
ATOM 6280 N N . THR A 1 803 ? -25.092 38.283 2.659 1.00 93.00 803 THR A N 1
ATOM 6281 C CA . THR A 1 803 ? -25.064 38.081 1.204 1.00 93.00 803 THR A CA 1
ATOM 6282 C C . THR A 1 803 ? -26.081 38.967 0.495 1.00 93.00 803 THR A C 1
ATOM 6284 O O . THR A 1 803 ? -25.750 39.538 -0.542 1.00 93.00 803 THR A O 1
ATOM 6287 N N . ALA A 1 804 ? -27.282 39.145 1.053 1.00 91.62 804 ALA A N 1
ATOM 6288 C CA . ALA A 1 804 ? -28.281 40.064 0.524 1.00 91.62 804 ALA A CA 1
ATOM 6289 C C . ALA A 1 804 ? -27.793 41.516 0.588 1.00 91.62 804 ALA A C 1
ATOM 6291 O O . ALA A 1 804 ? -27.876 42.220 -0.416 1.00 91.62 804 ALA A O 1
ATOM 6292 N N . ASP A 1 805 ? -27.224 41.933 1.718 1.00 90.25 805 ASP A N 1
ATOM 6293 C CA . ASP A 1 805 ? -26.657 43.267 1.905 1.00 90.25 805 ASP A CA 1
ATOM 6294 C C . ASP A 1 805 ? -25.491 43.490 0.932 1.00 90.25 805 ASP A C 1
ATOM 6296 O O . ASP A 1 805 ? -25.497 44.462 0.189 1.00 90.25 805 ASP A O 1
ATOM 6300 N N . SER A 1 806 ? -24.565 42.536 0.804 1.00 88.38 806 SER A N 1
ATOM 6301 C CA . SER A 1 806 ? -23.452 42.625 -0.151 1.00 88.38 806 SER A CA 1
ATOM 6302 C C . SER A 1 806 ? -23.918 42.666 -1.617 1.00 88.38 806 SER A C 1
ATOM 6304 O O . SER A 1 806 ? -23.376 43.417 -2.433 1.00 88.38 806 SER A O 1
ATOM 6306 N N . LEU A 1 807 ? -24.955 41.903 -1.982 1.00 89.69 807 LEU A N 1
ATOM 6307 C CA . LEU A 1 807 ? -25.563 41.965 -3.316 1.00 89.69 807 LEU A CA 1
ATOM 6308 C C . LEU A 1 807 ? -26.288 43.295 -3.556 1.00 89.69 807 LEU A C 1
ATOM 6310 O O . LEU A 1 807 ? -26.253 43.809 -4.679 1.00 89.69 807 LEU A O 1
ATOM 6314 N N . LEU A 1 808 ? -26.925 43.862 -2.529 1.00 86.56 808 LEU A N 1
ATOM 6315 C CA . LEU A 1 808 ? -27.547 45.184 -2.581 1.00 86.56 808 LEU A CA 1
ATOM 6316 C C . LEU A 1 808 ? -26.495 46.285 -2.705 1.00 86.56 808 LEU A C 1
ATOM 6318 O O . LEU A 1 808 ? -26.658 47.162 -3.548 1.00 86.56 808 LEU A O 1
ATOM 6322 N N . GLU A 1 809 ? -25.402 46.214 -1.951 1.00 84.69 809 GLU A N 1
ATOM 6323 C CA . GLU A 1 809 ? -24.259 47.123 -2.052 1.00 84.69 809 GLU A CA 1
ATOM 6324 C C . GLU A 1 809 ? -23.652 47.083 -3.453 1.00 84.69 809 GLU A C 1
ATOM 6326 O O . GLU A 1 809 ? -23.475 48.125 -4.086 1.00 84.69 809 GLU A O 1
ATOM 6331 N N . LYS A 1 810 ? -23.411 45.883 -3.994 1.00 85.69 810 LYS A N 1
ATOM 6332 C CA . LYS A 1 810 ? -22.919 45.714 -5.364 1.00 85.69 810 LYS A CA 1
ATOM 6333 C C . LYS A 1 810 ? -23.902 46.276 -6.391 1.00 85.69 810 LYS A C 1
ATOM 6335 O O . LYS A 1 810 ? -23.503 47.050 -7.255 1.00 85.69 810 LYS A O 1
ATOM 6340 N N . SER A 1 811 ? -25.190 45.955 -6.271 1.00 83.06 811 SER A N 1
ATOM 6341 C CA . SER A 1 811 ? -26.226 46.465 -7.178 1.00 83.06 811 SER A CA 1
ATOM 6342 C C . SER A 1 811 ? -26.355 47.986 -7.098 1.00 83.06 811 SER A C 1
ATOM 6344 O O . SER A 1 811 ? -26.533 48.648 -8.116 1.00 83.06 811 SER A O 1
ATOM 6346 N N . ALA A 1 812 ? -26.236 48.566 -5.905 1.00 78.44 812 ALA A N 1
ATOM 6347 C CA . ALA A 1 812 ? -26.267 50.006 -5.701 1.00 78.44 812 ALA A CA 1
ATOM 6348 C C . ALA A 1 812 ? -25.001 50.692 -6.237 1.00 78.44 812 ALA A C 1
ATOM 6350 O O . ALA A 1 812 ? -25.084 51.808 -6.765 1.00 78.44 812 ALA A O 1
ATOM 6351 N N . ASN A 1 813 ? -23.845 50.030 -6.156 1.00 78.38 813 ASN A N 1
ATOM 6352 C CA . ASN A 1 813 ? -22.611 50.480 -6.788 1.00 78.38 813 ASN A CA 1
ATOM 6353 C C . ASN A 1 813 ? -22.749 50.481 -8.323 1.00 78.38 813 ASN A C 1
ATOM 6355 O O . ASN A 1 813 ? -22.521 51.515 -8.957 1.00 78.38 813 ASN A O 1
ATOM 6359 N N . ASP A 1 814 ? -23.253 49.384 -8.894 1.00 79.06 814 ASP A N 1
ATOM 6360 C CA . ASP A 1 814 ? -23.428 49.180 -10.340 1.00 79.06 814 ASP A CA 1
ATOM 6361 C C . ASP A 1 814 ? -24.579 50.013 -10.942 1.00 79.06 814 ASP A C 1
ATOM 6363 O O . ASP A 1 814 ? -24.575 50.336 -12.132 1.00 79.06 814 ASP A O 1
ATOM 6367 N N . TYR A 1 815 ? -25.569 50.412 -10.137 1.00 75.75 815 TYR A N 1
ATOM 6368 C CA . TYR A 1 815 ? -26.702 51.215 -10.595 1.00 75.75 815 TYR A CA 1
ATOM 6369 C C . TYR A 1 815 ? -26.250 52.615 -11.021 1.00 75.75 815 TYR A C 1
ATOM 6371 O O . TYR A 1 815 ? -25.773 53.394 -10.202 1.00 75.75 815 TYR A O 1
ATOM 6379 N N . THR A 1 816 ? -26.409 52.988 -12.288 1.00 70.50 816 THR A N 1
ATOM 6380 C CA . THR A 1 816 ? -26.001 54.308 -12.798 1.00 70.50 816 THR A CA 1
ATOM 6381 C C . THR A 1 816 ? -27.219 55.180 -13.089 1.00 70.50 816 THR A C 1
ATOM 6383 O O . THR A 1 816 ? -28.213 54.719 -13.645 1.00 70.50 816 THR A O 1
ATOM 6386 N N . VAL A 1 817 ? -27.162 56.455 -12.691 1.00 70.06 817 VAL A N 1
ATOM 6387 C CA . VAL A 1 817 ? -28.236 57.426 -12.944 1.00 70.06 817 VAL A CA 1
ATOM 6388 C C . VAL A 1 817 ? -27.692 58.485 -13.883 1.00 70.06 817 VAL A C 1
ATOM 6390 O O . VAL A 1 817 ? -26.898 59.338 -13.486 1.00 70.06 817 VAL A O 1
ATOM 6393 N N . VAL A 1 818 ? -28.124 58.423 -15.137 1.00 74.06 818 VAL A N 1
ATOM 6394 C CA . VAL A 1 818 ? -27.685 59.346 -16.185 1.00 74.06 818 VAL A CA 1
ATOM 6395 C C . VAL A 1 818 ? -28.580 60.583 -16.260 1.00 74.06 818 VAL A C 1
ATOM 6397 O O . VAL A 1 818 ? -29.778 60.530 -15.974 1.00 74.06 818 VAL A O 1
ATOM 6400 N N . ASP A 1 819 ? -27.996 61.726 -16.612 1.00 72.25 819 ASP A N 1
ATOM 6401 C CA . ASP A 1 819 ? -28.740 62.952 -16.895 1.00 72.25 819 ASP A CA 1
ATOM 6402 C C . ASP A 1 819 ? -29.302 62.981 -18.332 1.00 72.25 819 ASP A C 1
ATOM 6404 O O . ASP A 1 819 ? -29.065 62.084 -19.140 1.00 72.25 819 ASP A O 1
ATOM 6408 N N . THR A 1 820 ? -30.049 64.034 -18.678 1.00 71.81 820 THR A N 1
ATOM 6409 C CA . THR A 1 820 ? -30.601 64.250 -20.031 1.00 71.81 820 THR A CA 1
ATOM 6410 C C . THR A 1 820 ? -29.539 64.418 -21.132 1.00 71.81 820 THR A C 1
ATOM 6412 O O . THR A 1 820 ? -29.903 64.511 -22.301 1.00 71.81 820 THR A O 1
ATOM 6415 N N . LEU A 1 821 ? -28.249 64.465 -20.780 1.00 67.94 821 LEU A N 1
ATOM 6416 C CA . LEU A 1 821 ? -27.088 64.523 -21.674 1.00 67.94 821 LEU A CA 1
ATOM 6417 C C . LEU A 1 821 ? -26.260 63.216 -21.647 1.00 67.94 821 LEU A C 1
ATOM 6419 O O . LEU A 1 821 ? -25.221 63.152 -22.299 1.00 67.94 821 LEU A O 1
ATOM 6423 N N . GLY A 1 822 ? -26.713 62.175 -20.935 1.00 68.12 822 GLY A N 1
ATOM 6424 C CA . GLY A 1 822 ? -26.076 60.854 -20.880 1.00 68.12 822 GLY A CA 1
ATOM 6425 C C . GLY A 1 822 ? -24.901 60.727 -19.901 1.00 68.12 822 GLY A C 1
ATOM 6426 O O . GLY A 1 822 ? -24.257 59.681 -19.879 1.00 68.12 822 GLY A O 1
ATOM 6427 N N . ASN A 1 823 ? -24.618 61.744 -19.079 1.00 72.06 823 ASN A N 1
ATOM 6428 C CA . ASN A 1 823 ? -23.519 61.706 -18.108 1.00 72.06 823 ASN A CA 1
ATOM 6429 C C . ASN A 1 823 ? -23.995 61.205 -16.736 1.00 72.06 823 ASN A C 1
ATOM 6431 O O . ASN A 1 823 ? -25.101 61.522 -16.294 1.00 72.06 823 ASN A O 1
ATOM 6435 N N . ASN A 1 824 ? -23.151 60.432 -16.044 1.00 70.69 824 ASN A N 1
ATOM 6436 C CA . ASN A 1 824 ? -23.487 59.806 -14.762 1.00 70.69 824 ASN A CA 1
ATOM 6437 C C . ASN A 1 824 ? -23.508 60.852 -13.627 1.00 70.69 824 ASN A C 1
ATOM 6439 O O . ASN A 1 824 ? -22.515 61.547 -13.397 1.00 70.69 824 ASN A O 1
ATOM 6443 N N . LYS A 1 825 ? -24.634 60.987 -12.918 1.00 66.56 825 LYS A N 1
ATOM 6444 C CA . LYS A 1 825 ? -24.784 61.929 -11.798 1.00 66.56 825 LYS A CA 1
ATOM 6445 C C . LYS A 1 825 ? -24.166 61.377 -10.512 1.00 66.56 825 LYS A C 1
ATOM 6447 O O . LYS A 1 825 ? -24.243 60.187 -10.225 1.00 66.56 825 LYS A O 1
ATOM 6452 N N . TYR A 1 826 ? -23.606 62.276 -9.701 1.00 63.66 826 TYR A N 1
ATOM 6453 C CA . TYR A 1 826 ? -23.056 61.945 -8.385 1.00 63.66 826 TYR A CA 1
ATOM 6454 C C . TYR A 1 826 ? -24.174 61.491 -7.430 1.00 63.66 826 TYR A C 1
ATOM 6456 O O . TYR A 1 826 ? -25.180 62.189 -7.269 1.00 63.66 826 TYR A O 1
ATOM 6464 N N . LYS A 1 827 ? -24.010 60.318 -6.811 1.00 62.66 827 LYS A N 1
ATOM 6465 C CA . LYS A 1 827 ? -24.996 59.708 -5.908 1.00 62.66 827 LYS A CA 1
ATOM 6466 C C . LYS A 1 827 ? -24.830 60.301 -4.503 1.00 62.66 827 LYS A C 1
ATOM 6468 O O . LYS A 1 827 ? -23.836 60.030 -3.844 1.00 62.66 827 LYS A O 1
ATOM 6473 N N . ASN A 1 828 ? -25.795 61.091 -4.032 1.00 56.47 828 ASN A N 1
ATOM 6474 C CA . ASN A 1 828 ? -25.850 61.544 -2.637 1.00 56.47 828 ASN A CA 1
ATOM 6475 C C . ASN A 1 828 ? -26.937 60.760 -1.895 1.00 56.47 828 ASN A C 1
ATOM 6477 O O . ASN A 1 828 ? -28.102 60.827 -2.280 1.00 56.47 828 ASN A O 1
ATOM 6481 N N . GLY A 1 829 ? -26.559 60.046 -0.831 1.00 57.25 829 GLY A N 1
ATOM 6482 C CA . GLY A 1 829 ? -27.495 59.366 0.076 1.00 57.25 829 GLY A CA 1
ATOM 6483 C C . GLY A 1 829 ? -27.508 57.836 0.014 1.00 57.25 829 GLY A C 1
ATOM 6484 O O . GLY A 1 829 ? -28.233 57.227 0.789 1.00 57.25 829 GLY A O 1
ATOM 6485 N N . ILE A 1 830 ? -26.701 57.215 -0.849 1.00 57.06 830 ILE A N 1
ATOM 6486 C CA . ILE A 1 830 ? -26.389 55.784 -0.757 1.00 57.06 830 ILE A CA 1
ATOM 6487 C C . ILE A 1 830 ? -24.979 55.700 -0.179 1.00 57.06 830 ILE A C 1
ATOM 6489 O O . ILE A 1 830 ? -24.005 55.924 -0.895 1.00 57.06 830 ILE A O 1
ATOM 6493 N N . ALA A 1 831 ? -24.888 55.486 1.130 1.00 49.72 831 ALA A N 1
ATOM 6494 C CA . ALA A 1 831 ? -23.651 55.030 1.743 1.00 49.72 831 ALA A CA 1
ATOM 6495 C C . ALA A 1 831 ? -23.619 53.510 1.567 1.00 49.72 831 ALA A C 1
ATOM 6497 O O . ALA A 1 831 ? -24.539 52.837 2.031 1.00 49.72 831 ALA A O 1
ATOM 6498 N N . VAL A 1 832 ? -22.625 53.033 0.819 1.00 50.19 832 VAL A N 1
ATOM 6499 C CA . VAL A 1 832 ? -22.171 51.641 0.874 1.00 50.19 832 VAL A CA 1
ATOM 6500 C C . VAL A 1 832 ? -21.240 51.545 2.068 1.00 50.19 832 VAL A C 1
ATOM 6502 O O . VAL A 1 832 ? -20.313 52.392 2.120 1.00 50.19 832 VAL A O 1
#